Protein 1TMZ (pdb70)

InterPro domains:
  IPR000533 Tropomyosin [PF00261] (67-283)
  IPR000533 Tropomyosin [PR00194] (84-101)
  IPR000533 Tropomyosin [PR00194] (120-140)
  IPR000533 Tropomyosin [PR00194] (145-173)
  IPR000533 Tropomyosin [PR00194] (175-198)
  IPR000533 Tropomyosin [PR00194] (231-256)
  IPR000533 Tropomyosin [PS00326] (232-240)

Organism: Rattus norvegicus (NCBI:txid10116)

Secondary structure (DSSP, 8-state):
-TTHHHHHHHHHHHHHHHHHHHHHHHTTSS--/-TTHHHHHHHHHHHHHHHHHHHHHHTTTSS--

GO terms:
  GO:0051015 actin filament binding (F, IDA)
  GO:0015629 actin cytoskeleton (C, IDA)
  GO:0042802 identical protein binding (F, IDA)
  GO:0042803 protein homodimerization activity (F, IDA)
  GO:0046982 protein heterodimerization activity (F, IDA)
  GO:0003779 actin binding (F, IDA)
  GO:0043462 regulation of ATP-dependent activity (P, IDA)
  GO:0032991 protein-containing complex (C, IDA)
  GO:0051693 actin filament capping (P, IDA)
  GO:0060048 cardiac muscle contraction (P, IDA)
  GO:0003779 actin binding (F, TAS)
  GO:0006936 muscle contraction (P, TAS)
  GO:0051015 actin filament binding (F, IMP)
  GO:0003779 actin binding (F, IMP)
  GO:0032781 positive regulation of ATP-dependent activity (P, IMP)
  GO:0005515 protein binding (F, IPI)
  GO:0042802 identical protein binding (F, IPI)
  GO:0030049 muscle filament sliding (P, IDA)
  GO:0042060 wound healing (P, IGI)
  GO:0045785 positive regulation of cell adhesion (P, IGI)

Solvent-accessible surface area: 5161 Å² total; per-residue (Å²): 120,116,77,41,116,89,82,50,83,118,26,59,109,52,19,114,93,8,75,86,80,4,55,146,16,92,134,110,44,38,95,221,122,114,70,51,108,105,71,48,92,117,26,67,111,52,17,115,84,0,86,90,47,21,35,158,14,93,140,121,43,33,96,245

Foldseek 3Di:
DVVVVCVVVVVVVVVVVVVVVVVVCCCVVVND/DVVVVCVCVVVVVVVVVCCVVVVVVCVVVVND

Radius of gyration: 13.82 Å; Cα contacts (8 Å, |Δi|>4): 43; chains: 2; bounding box: 36×26×33 Å

Structure (mmCIF, N/CA/C/O backbone):
data_1TMZ
#
_entry.id   1TMZ
#
_cell.length_a   1.000
_cell.length_b   1.000
_cell.length_c   1.000
_cell.angle_alpha   90.00
_cell.angle_beta   90.00
_cell.angle_gamma   90.00
#
_symmetry.space_group_name_H-M   'P 1'
#
loop_
_atom_site.group_PDB
_atom_site.id
_atom_site.type_symbol
_atom_site.label_atom_id
_atom_site.label_alt_id
_atom_site.label_comp_id
_atom_site.label_asym_id
_atom_site.label_entity_id
_atom_site.label_seq_id
_atom_site.pdbx_PDB_ins_code
_atom_site.Cartn_x
_atom_site.Cartn_y
_atom_site.Cartn_z
_atom_site.occupancy
_atom_site.B_iso_or_equiv
_atom_site.auth_seq_id
_atom_site.auth_comp_id
_atom_site.auth_asym_id
_atom_site.auth_atom_id
_atom_site.pdbx_PDB_model_num
ATOM 1 N N . MET A 1 1 ? 8.125 -11.073 17.143 1.00 0.00 1 MET A N 1
ATOM 2 C CA . MET A 1 1 ? 8.895 -11.073 15.911 1.00 0.00 1 MET A CA 1
ATOM 3 C C . MET A 1 1 ? 8.310 -12.109 14.949 1.00 0.00 1 MET A C 1
ATOM 4 O O . MET A 1 1 ? 8.228 -11.818 13.747 1.00 0.00 1 MET A O 1
ATOM 18 N N . ASP A 1 2 ? 7.920 -13.278 15.488 1.00 0.00 2 ASP A N 1
ATOM 19 C CA . ASP A 1 2 ? 7.349 -14.345 14.683 1.00 0.00 2 ASP A CA 1
ATOM 20 C C . ASP A 1 2 ? 6.182 -13.790 13.863 1.00 0.00 2 ASP A C 1
ATOM 21 O O . ASP A 1 2 ? 5.994 -14.241 12.724 1.00 0.00 2 ASP A O 1
ATOM 30 N N . ALA A 1 3 ? 5.433 -12.838 14.449 1.00 0.00 3 ALA A N 1
ATOM 31 C CA . ALA A 1 3 ? 4.297 -12.230 13.778 1.00 0.00 3 ALA A CA 1
ATOM 32 C C . ALA A 1 3 ? 4.768 -11.000 13.000 1.00 0.00 3 ALA A C 1
ATOM 33 O O . ALA A 1 3 ? 4.007 -10.509 12.154 1.00 0.00 3 ALA A O 1
ATOM 40 N N . ILE A 1 4 ? 5.995 -10.533 13.297 1.00 0.00 4 ILE A N 1
ATOM 41 C CA . ILE A 1 4 ? 6.559 -9.372 12.630 1.00 0.00 4 ILE A CA 1
ATOM 42 C C . ILE A 1 4 ? 7.043 -9.775 11.236 1.00 0.00 4 ILE A C 1
ATOM 43 O O . ILE A 1 4 ? 6.747 -9.049 10.276 1.00 0.00 4 ILE A O 1
ATOM 59 N N . LYS A 1 5 ? 7.767 -10.906 11.154 1.00 0.00 5 LYS A N 1
ATOM 60 C CA . LYS A 1 5 ? 8.287 -11.397 9.889 1.00 0.00 5 LYS A CA 1
ATOM 61 C C . LYS A 1 5 ? 7.137 -11.534 8.889 1.00 0.00 5 LYS A C 1
ATOM 62 O O . LYS A 1 5 ? 7.362 -11.291 7.695 1.00 0.00 5 LYS A O 1
ATOM 81 N N . LYS A 1 6 ? 5.947 -11.915 9.388 1.00 0.00 6 LYS A N 1
ATOM 82 C CA . LYS A 1 6 ? 4.776 -12.082 8.544 1.00 0.00 6 LYS A CA 1
ATOM 83 C C . LYS A 1 6 ? 4.069 -10.734 8.388 1.00 0.00 6 LYS A C 1
ATOM 84 O O . LYS A 1 6 ? 3.468 -10.502 7.329 1.00 0.00 6 LYS A O 1
ATOM 103 N N . LYS A 1 7 ? 4.153 -9.885 9.428 1.00 0.00 7 LYS A N 1
ATOM 104 C CA . LYS A 1 7 ? 3.525 -8.575 9.406 1.00 0.00 7 LYS A CA 1
ATOM 105 C C . LYS A 1 7 ? 3.957 -7.829 8.142 1.00 0.00 7 LYS A C 1
ATOM 106 O O . LYS A 1 7 ? 3.080 -7.320 7.429 1.00 0.00 7 LYS A O 1
ATOM 125 N N . MET A 1 8 ? 5.278 -7.779 7.894 1.00 0.00 8 MET A N 1
ATOM 126 C CA . MET A 1 8 ? 5.818 -7.102 6.727 1.00 0.00 8 MET A CA 1
ATOM 127 C C . MET A 1 8 ? 5.415 -7.868 5.466 1.00 0.00 8 MET A C 1
ATOM 128 O O . MET A 1 8 ? 5.325 -7.243 4.399 1.00 0.00 8 MET A O 1
ATOM 142 N N . GLN A 1 9 ? 5.186 -9.186 5.609 1.00 0.00 9 GLN A N 1
ATOM 143 C CA . GLN A 1 9 ? 4.797 -10.026 4.489 1.00 0.00 9 GLN A CA 1
ATOM 144 C C . GLN A 1 9 ? 3.338 -9.743 4.127 1.00 0.00 9 GLN A C 1
ATOM 145 O O . GLN A 1 9 ? 2.965 -9.966 2.966 1.00 0.00 9 GLN A O 1
ATOM 159 N N . MET A 1 10 ? 2.555 -9.265 5.111 1.00 0.00 10 MET A N 1
ATOM 160 C CA . MET A 1 10 ? 1.152 -8.956 4.896 1.00 0.00 10 MET A CA 1
ATOM 161 C C . MET A 1 10 ? 1.025 -7.531 4.353 1.00 0.00 10 MET A C 1
ATOM 162 O O . MET A 1 10 ? 0.156 -7.300 3.500 1.00 0.00 10 MET A O 1
ATOM 176 N N . LEU A 1 11 ? 1.880 -6.619 4.850 1.00 0.00 11 LEU A N 1
ATOM 177 C CA . LEU A 1 11 ? 1.864 -5.232 4.418 1.00 0.00 11 LEU A CA 1
ATOM 178 C C . LEU A 1 11 ? 2.536 -5.121 3.048 1.00 0.00 11 LEU A C 1
ATOM 179 O O . LEU A 1 11 ? 2.184 -4.205 2.291 1.00 0.00 11 LEU A O 1
ATOM 195 N N . LYS A 1 12 ? 3.474 -6.041 2.762 1.00 0.00 12 LYS A N 1
ATOM 196 C CA . LYS A 1 12 ? 4.187 -6.046 1.496 1.00 0.00 12 LYS A CA 1
ATOM 197 C C . LYS A 1 12 ? 3.292 -6.653 0.414 1.00 0.00 12 LYS A C 1
ATOM 198 O O . LYS A 1 12 ? 3.411 -6.241 -0.750 1.00 0.00 12 LYS A O 1
ATOM 217 N N . LEU A 1 13 ? 2.427 -7.603 0.811 1.00 0.00 13 LEU A N 1
ATOM 218 C CA . LEU A 1 13 ? 1.522 -8.258 -0.119 1.00 0.00 13 LEU A CA 1
ATOM 219 C C . LEU A 1 13 ? 0.387 -7.299 -0.480 1.00 0.00 13 LEU A C 1
ATOM 220 O O . LEU A 1 13 ? -0.017 -7.278 -1.652 1.00 0.00 13 LEU A O 1
ATOM 236 N N . ASP A 1 14 ? -0.097 -6.536 0.516 1.00 0.00 14 ASP A N 1
ATOM 237 C CA . ASP A 1 14 ? -1.175 -5.584 0.304 1.00 0.00 14 ASP A CA 1
ATOM 238 C C . ASP A 1 14 ? -0.657 -4.412 -0.531 1.00 0.00 14 ASP A C 1
ATOM 239 O O . ASP A 1 14 ? -1.446 -3.839 -1.297 1.00 0.00 14 ASP A O 1
ATOM 248 N N . ASN A 1 15 ? 0.638 -4.083 -0.371 1.00 0.00 15 ASN A N 1
ATOM 249 C CA . ASN A 1 15 ? 1.252 -2.990 -1.105 1.00 0.00 15 ASN A CA 1
ATOM 250 C C . ASN A 1 15 ? 1.207 -3.299 -2.603 1.00 0.00 15 ASN A C 1
ATOM 251 O O . ASN A 1 15 ? 0.778 -2.426 -3.372 1.00 0.00 15 ASN A O 1
ATOM 262 N N . TYR A 1 16 ? 1.644 -4.513 -2.981 1.00 0.00 16 TYR A N 1
ATOM 263 C CA . TYR A 1 16 ? 1.632 -4.867 -4.390 1.00 0.00 16 TYR A CA 1
ATOM 264 C C . TYR A 1 16 ? 0.187 -4.887 -4.894 1.00 0.00 16 TYR A C 1
ATOM 265 O O . TYR A 1 16 ? -0.030 -4.508 -6.054 1.00 0.00 16 TYR A O 1
ATOM 283 N N . HIS A 1 17 ? -0.752 -5.326 -4.037 1.00 0.00 17 HIS A N 1
ATOM 284 C CA . HIS A 1 17 ? -2.155 -5.400 -4.405 1.00 0.00 17 HIS A CA 1
ATOM 285 C C . HIS A 1 17 ? -2.721 -3.983 -4.528 1.00 0.00 17 HIS A C 1
ATOM 286 O O . HIS A 1 17 ? -3.591 -3.769 -5.385 1.00 0.00 17 HIS A O 1
ATOM 300 N N . LEU A 1 18 ? -2.225 -3.061 -3.685 1.00 0.00 18 LEU A N 1
ATOM 301 C CA . LEU A 1 18 ? -2.678 -1.681 -3.700 1.00 0.00 18 LEU A CA 1
ATOM 302 C C . LEU A 1 18 ? -2.051 -0.956 -4.893 1.00 0.00 18 LEU A C 1
ATOM 303 O O . LEU A 1 18 ? -2.784 -0.263 -5.614 1.00 0.00 18 LEU A O 1
ATOM 319 N N . GLU A 1 19 ? -0.729 -1.126 -5.074 1.00 0.00 19 GLU A N 1
ATOM 320 C CA . GLU A 1 19 ? -0.015 -0.493 -6.169 1.00 0.00 19 GLU A CA 1
ATOM 321 C C . GLU A 1 19 ? -0.551 -1.026 -7.499 1.00 0.00 19 GLU A C 1
ATOM 322 O O . GLU A 1 19 ? -0.612 -0.250 -8.464 1.00 0.00 19 GLU A O 1
ATOM 334 N N . ASN A 1 20 ? -0.924 -2.318 -7.524 1.00 0.00 20 ASN A N 1
ATOM 335 C CA . ASN A 1 20 ? -1.450 -2.946 -8.724 1.00 0.00 20 ASN A CA 1
ATOM 336 C C . ASN A 1 20 ? -2.808 -2.329 -9.063 1.00 0.00 20 ASN A C 1
ATOM 337 O O . ASN A 1 20 ? -3.164 -2.302 -10.250 1.00 0.00 20 ASN A O 1
ATOM 348 N N . GLU A 1 21 ? -3.528 -1.853 -8.031 1.00 0.00 21 GLU A N 1
ATOM 349 C CA . GLU A 1 21 ? -4.833 -1.243 -8.219 1.00 0.00 21 GLU A CA 1
ATOM 350 C C . GLU A 1 21 ? -4.657 0.247 -8.517 1.00 0.00 21 GLU A C 1
ATOM 351 O O . GLU A 1 21 ? -5.435 0.784 -9.319 1.00 0.00 21 GLU A O 1
ATOM 363 N N . VAL A 1 22 ? -3.655 0.875 -7.877 1.00 0.00 22 VAL A N 1
ATOM 364 C CA . VAL A 1 22 ? -3.382 2.289 -8.072 1.00 0.00 22 VAL A CA 1
ATOM 365 C C . VAL A 1 22 ? -2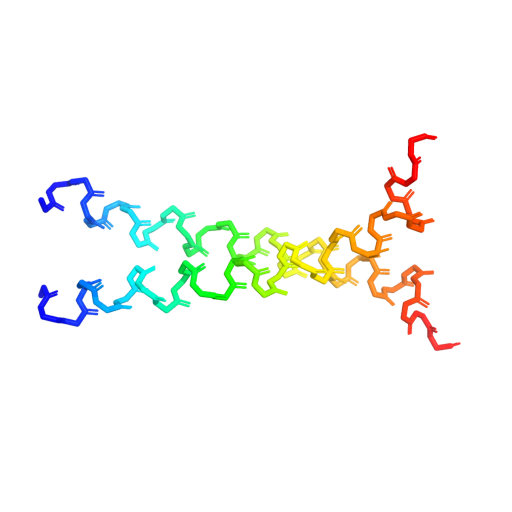.676 2.486 -9.415 1.00 0.00 22 VAL A C 1
ATOM 366 O O . VAL A 1 22 ? -2.819 3.568 -10.003 1.00 0.00 22 VAL A O 1
ATOM 379 N N . ALA A 1 23 ? -1.940 1.455 -9.866 1.00 0.00 23 ALA A N 1
ATOM 380 C CA . ALA A 1 23 ? -1.221 1.516 -11.127 1.00 0.00 23 ALA A CA 1
ATOM 381 C C . ALA A 1 23 ? -2.224 1.591 -12.279 1.00 0.00 23 ALA A C 1
ATOM 382 O O . ALA A 1 23 ? -1.902 2.210 -13.303 1.00 0.00 23 ALA A O 1
ATOM 389 N N . ARG A 1 24 ? -3.402 0.969 -12.093 1.00 0.00 24 ARG A N 1
ATOM 390 C CA . ARG A 1 24 ? -4.441 0.966 -13.110 1.00 0.00 24 ARG A CA 1
ATOM 391 C C . ARG A 1 24 ? -5.241 2.266 -13.019 1.00 0.00 24 ARG A C 1
ATOM 392 O O . ARG A 1 24 ? -5.545 2.846 -14.072 1.00 0.00 24 ARG A O 1
ATOM 413 N N . LEU A 1 25 ? -5.561 2.692 -11.784 1.00 0.00 25 LEU A N 1
ATOM 414 C CA . LEU A 1 25 ? -6.318 3.912 -11.562 1.00 0.00 25 LEU A CA 1
ATOM 415 C C . LEU A 1 25 ? -5.466 5.117 -11.968 1.00 0.00 25 LEU A C 1
ATOM 416 O O . LEU A 1 25 ? -6.007 6.035 -12.601 1.00 0.00 25 LEU A O 1
ATOM 432 N N . LYS A 1 26 ? -4.172 5.090 -11.602 1.00 0.00 26 LYS A N 1
ATOM 433 C CA . LYS A 1 26 ? -3.258 6.172 -11.926 1.00 0.00 26 LYS A CA 1
ATOM 434 C C . LYS A 1 26 ? -3.161 6.314 -13.446 1.00 0.00 26 LYS A C 1
ATOM 435 O O . LYS A 1 26 ? -2.952 7.440 -13.921 1.00 0.00 26 LYS A O 1
ATOM 454 N N . LYS A 1 27 ? -3.311 5.189 -14.166 1.00 0.00 27 LYS A N 1
ATOM 455 C CA . LYS A 1 27 ? -3.240 5.188 -15.618 1.00 0.00 27 LYS A CA 1
ATOM 456 C C . LYS A 1 27 ? -4.469 5.902 -16.184 1.00 0.00 27 LYS A C 1
ATOM 457 O O . LYS A 1 27 ? -4.491 6.167 -17.395 1.00 0.00 27 LYS A O 1
ATOM 476 N N . LEU A 1 28 ? -5.451 6.195 -15.313 1.00 0.00 28 LEU A N 1
ATOM 477 C CA . LEU A 1 28 ? -6.669 6.872 -15.724 1.00 0.00 28 LEU A CA 1
ATOM 478 C C . LEU A 1 28 ? -6.692 8.280 -15.126 1.00 0.00 28 LEU A C 1
ATOM 479 O O . LEU A 1 28 ? -7.226 9.189 -15.778 1.00 0.00 28 LEU A O 1
ATOM 495 N N . VAL A 1 29 ? -6.121 8.430 -13.917 1.00 0.00 29 VAL A N 1
ATOM 496 C CA . VAL A 1 29 ? -6.077 9.715 -13.241 1.00 0.00 29 VAL A CA 1
ATOM 497 C C . VAL A 1 29 ? -4.652 10.269 -13.300 1.00 0.00 29 VAL A C 1
ATOM 498 O O . VAL A 1 29 ? -4.457 11.331 -13.910 1.00 0.00 29 VAL A O 1
ATOM 511 N N . GLY A 1 30 ? -3.701 9.551 -12.677 1.00 0.00 30 GLY A N 1
ATOM 512 C CA . GLY A 1 30 ? -2.309 9.968 -12.660 1.00 0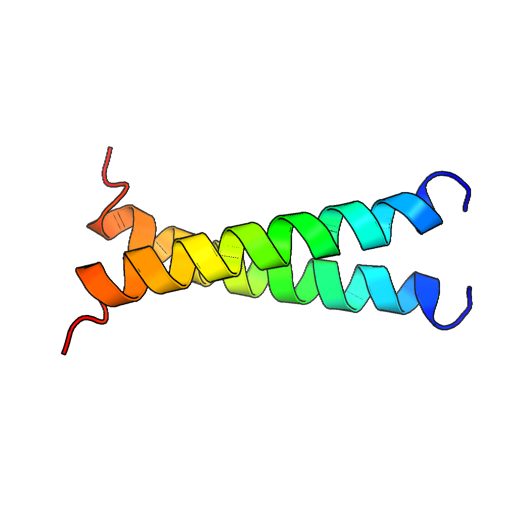.00 30 GLY A CA 1
ATOM 513 C C . GLY A 1 30 ? -1.750 9.924 -14.083 1.00 0.00 30 GLY A C 1
ATOM 514 O O . GLY A 1 30 ? -0.528 10.064 -14.242 1.00 0.00 30 GLY A O 1
ATOM 518 N N . GLU A 1 31 ? -2.639 9.732 -15.074 1.00 0.00 31 GLU A N 1
ATOM 519 C CA . GLU A 1 31 ? -2.237 9.671 -16.469 1.00 0.00 31 GLU A CA 1
ATOM 520 C C . GLU A 1 31 ? -1.209 10.769 -16.747 1.00 0.00 31 GLU A C 1
ATOM 521 O O . GLU A 1 31 ? -1.546 11.950 -16.578 1.00 0.00 31 GLU A O 1
ATOM 533 N N . ARG A 1 32 ? 0.005 10.365 -17.163 1.00 0.00 32 ARG A N 1
ATOM 534 C CA . ARG A 1 32 ? 1.070 11.309 -17.461 1.00 0.00 32 ARG A CA 1
ATOM 535 C C . ARG A 1 32 ? 0.499 12.476 -18.269 1.00 0.00 32 ARG A C 1
ATOM 536 O O . ARG A 1 32 ? 0.027 12.288 -19.388 1.00 0.00 32 ARG A O 1
ATOM 557 N N . MET B 1 1 ? 16.413 -6.766 12.654 1.00 0.00 1 MET B N 1
ATOM 558 C CA . MET B 1 1 ? 15.159 -6.558 13.359 1.00 0.00 1 MET B CA 1
ATOM 559 C C . MET B 1 1 ? 14.935 -5.059 13.561 1.00 0.00 1 MET B C 1
ATOM 560 O O . MET B 1 1 ? 13.792 -4.606 13.401 1.00 0.00 1 MET B O 1
ATOM 574 N N . ASP B 1 2 ? 16.012 -4.329 13.903 1.00 0.00 2 ASP B N 1
ATOM 575 C CA . ASP B 1 2 ? 15.933 -2.895 14.124 1.00 0.00 2 ASP B CA 1
ATOM 576 C C . ASP B 1 2 ? 15.274 -2.233 12.912 1.00 0.00 2 ASP B C 1
ATOM 577 O O . ASP B 1 2 ? 14.541 -1.251 13.102 1.00 0.00 2 ASP B O 1
ATOM 586 N N . ALA B 1 3 ? 15.544 -2.772 11.710 1.00 0.00 3 ALA B N 1
ATOM 587 C CA . ALA B 1 3 ? 14.982 -2.237 10.481 1.00 0.00 3 ALA B CA 1
ATOM 588 C C . ALA B 1 3 ? 13.651 -2.933 10.189 1.00 0.00 3 ALA B C 1
ATOM 589 O O . ALA B 1 3 ? 12.888 -2.421 9.357 1.00 0.00 3 ALA B O 1
ATOM 596 N N . ILE B 1 4 ? 13.403 -4.068 10.868 1.00 0.00 4 ILE B N 1
ATOM 597 C CA . ILE B 1 4 ? 12.176 -4.823 10.682 1.00 0.00 4 ILE B CA 1
ATOM 598 C C . ILE B 1 4 ? 11.030 -4.113 11.405 1.00 0.00 4 ILE B C 1
ATOM 599 O O . ILE B 1 4 ? 9.954 -3.970 10.806 1.00 0.00 4 ILE B O 1
ATOM 615 N N . LYS B 1 5 ? 11.279 -3.688 12.657 1.00 0.00 5 LYS B N 1
ATOM 616 C CA . LYS B 1 5 ? 10.275 -3.001 13.450 1.00 0.00 5 LYS B CA 1
ATOM 617 C C . LYS B 1 5 ? 9.762 -1.786 12.674 1.00 0.00 5 LYS B C 1
ATOM 618 O O . LYS B 1 5 ? 8.570 -1.468 12.798 1.00 0.00 5 LYS B O 1
ATOM 637 N N . LYS B 1 6 ? 10.656 -1.142 11.903 1.00 0.00 6 LYS B N 1
ATOM 638 C CA . LYS B 1 6 ? 10.296 0.025 11.117 1.00 0.00 6 LYS B CA 1
ATOM 639 C C . LYS B 1 6 ? 9.788 -0.425 9.746 1.00 0.00 6 LYS B C 1
ATOM 640 O O . LYS B 1 6 ? 8.973 0.297 9.153 1.00 0.00 6 LYS B O 1
ATOM 659 N N . LYS B 1 7 ? 10.271 -1.590 9.278 1.00 0.00 7 LYS B N 1
ATOM 660 C CA . LYS B 1 7 ? 9.868 -2.129 7.990 1.00 0.00 7 LYS B CA 1
ATOM 661 C C . LYS B 1 7 ? 8.344 -2.250 7.946 1.00 0.00 7 LYS B C 1
ATOM 662 O O . LYS B 1 7 ? 7.741 -1.771 6.974 1.00 0.00 7 LYS B O 1
ATOM 681 N N . MET B 1 8 ? 7.760 -2.877 8.983 1.00 0.00 8 MET B N 1
ATOM 682 C CA . MET B 1 8 ? 6.320 -3.058 9.062 1.00 0.00 8 MET B CA 1
ATOM 683 C C . MET B 1 8 ? 5.645 -1.692 9.193 1.00 0.00 8 MET B C 1
ATOM 684 O O . MET B 1 8 ? 4.474 -1.572 8.805 1.00 0.00 8 MET B O 1
ATOM 698 N N . GLN B 1 9 ? 6.384 -0.704 9.730 1.00 0.00 9 GLN B N 1
ATOM 699 C CA . GLN B 1 9 ? 5.860 0.639 9.910 1.00 0.00 9 GLN B CA 1
ATOM 700 C C . GLN B 1 9 ? 5.943 1.396 8.583 1.00 0.00 9 GLN B C 1
ATOM 701 O O . GLN B 1 9 ? 5.206 2.380 8.419 1.00 0.00 9 GLN B O 1
ATOM 715 N N . MET B 1 10 ? 6.822 0.930 7.678 1.00 0.00 10 MET B N 1
ATOM 716 C CA . MET B 1 10 ? 6.996 1.559 6.380 1.00 0.00 10 MET B CA 1
ATOM 717 C C . MET B 1 10 ? 5.875 1.104 5.443 1.00 0.00 10 MET B C 1
ATOM 718 O O . MET B 1 10 ? 5.340 1.948 4.710 1.00 0.00 10 MET B O 1
ATOM 732 N N . LEU B 1 11 ? 5.549 -0.200 5.484 1.00 0.00 11 LEU B N 1
ATOM 733 C CA . LEU B 1 11 ? 4.503 -0.759 4.644 1.00 0.00 11 LEU B CA 1
ATOM 734 C C . LEU B 1 11 ? 3.137 -0.405 5.236 1.00 0.00 11 LEU B C 1
ATOM 735 O O . LEU B 1 11 ? 2.160 -0.354 4.475 1.00 0.00 11 LEU B O 1
ATOM 751 N N . LYS B 1 12 ? 3.097 -0.172 6.561 1.00 0.00 12 LYS B N 1
ATOM 752 C CA . LYS B 1 12 ? 1.862 0.172 7.245 1.00 0.00 12 LYS B CA 1
ATOM 753 C C . LYS B 1 12 ? 1.509 1.631 6.947 1.00 0.00 12 LYS B C 1
ATOM 754 O O . LYS B 1 12 ? 0.312 1.944 6.870 1.00 0.00 12 LYS B O 1
ATOM 773 N N . LEU B 1 13 ? 2.540 2.480 6.787 1.00 0.00 13 LEU B N 1
ATOM 774 C CA . LEU B 1 13 ? 2.340 3.890 6.500 1.00 0.00 13 LEU B CA 1
ATOM 775 C C . LEU B 1 13 ? 1.929 4.055 5.035 1.00 0.00 13 LEU B C 1
ATOM 776 O O . LEU B 1 13 ? 0.979 4.806 4.770 1.00 0.00 13 LEU B O 1
ATOM 792 N N . ASP B 1 14 ? 2.640 3.361 4.129 1.00 0.00 14 ASP B N 1
ATOM 793 C CA . ASP B 1 14 ? 2.351 3.431 2.706 1.00 0.00 14 ASP B CA 1
ATOM 794 C C . ASP B 1 14 ? 0.928 2.929 2.454 1.00 0.00 14 ASP B C 1
ATOM 795 O O . ASP B 1 14 ? 0.271 3.453 1.543 1.00 0.00 14 ASP B O 1
ATOM 804 N N . ASN B 1 15 ? 0.488 1.941 3.253 1.00 0.00 15 ASN B N 1
ATOM 805 C CA . ASN B 1 15 ? -0.845 1.377 3.118 1.00 0.00 15 ASN B CA 1
ATOM 806 C C . ASN B 1 15 ? -1.885 2.479 3.330 1.00 0.00 15 ASN B C 1
ATOM 807 O O . ASN B 1 15 ? -2.792 2.603 2.494 1.00 0.00 15 ASN B O 1
ATOM 818 N N . TYR B 1 16 ? -1.735 3.245 4.425 1.00 0.00 16 TYR B N 1
ATOM 819 C CA . TYR B 1 16 ? -2.693 4.306 4.686 1.00 0.00 16 TYR B CA 1
ATOM 820 C C . TYR B 1 16 ? -2.671 5.304 3.526 1.00 0.00 16 TYR B C 1
ATOM 821 O O . TYR B 1 16 ? -3.751 5.780 3.148 1.00 0.00 16 TYR B O 1
ATOM 839 N N . HIS B 1 17 ? -1.469 5.602 3.000 1.00 0.00 17 HIS B N 1
ATOM 840 C CA . HIS B 1 17 ? -1.322 6.542 1.902 1.00 0.00 17 HIS B CA 1
ATOM 841 C C . HIS B 1 17 ? -1.967 5.957 0.645 1.00 0.00 17 HIS B C 1
ATOM 842 O O . HIS B 1 17 ? -2.619 6.714 -0.090 1.00 0.00 17 HIS B O 1
ATOM 856 N N . LEU B 1 18 ? -1.778 4.643 0.426 1.00 0.00 18 LEU B N 1
ATOM 857 C CA . LEU B 1 18 ? -2.338 3.967 -0.732 1.00 0.00 18 LEU B CA 1
ATOM 858 C C . LEU B 1 18 ? -3.863 3.952 -0.620 1.00 0.00 18 LEU B C 1
ATOM 859 O O . LEU B 1 18 ? -4.532 4.105 -1.652 1.00 0.00 18 LEU B O 1
ATOM 875 N N . GLU B 1 19 ? -4.375 3.771 0.611 1.00 0.00 19 GLU B N 1
ATOM 876 C CA . GLU B 1 19 ? -5.808 3.737 0.852 1.00 0.00 19 GLU B CA 1
ATOM 877 C C . GLU B 1 19 ? -6.399 5.122 0.580 1.00 0.00 19 GLU B C 1
ATOM 878 O O . GLU B 1 19 ? -7.388 5.205 -0.163 1.00 0.00 19 GLU B O 1
ATOM 890 N N . ASN B 1 20 ? -5.793 6.164 1.176 1.00 0.00 20 ASN B N 1
ATOM 891 C CA . ASN B 1 20 ? -6.256 7.529 0.999 1.00 0.00 20 ASN B CA 1
ATOM 892 C C . ASN B 1 20 ? -6.126 7.920 -0.475 1.00 0.00 20 ASN B C 1
ATOM 893 O O . ASN B 1 20 ? -6.960 8.703 -0.953 1.00 0.00 20 ASN B O 1
ATOM 904 N N . GLU B 1 21 ? -5.099 7.378 -1.153 1.00 0.00 21 GLU B N 1
ATOM 905 C CA . GLU B 1 21 ? -4.864 7.668 -2.557 1.00 0.00 21 GLU B CA 1
ATOM 906 C C . GLU B 1 21 ? -5.838 6.853 -3.412 1.00 0.00 21 GLU B C 1
ATOM 907 O O . GLU B 1 21 ? -6.207 7.325 -4.497 1.00 0.00 21 GLU B O 1
ATOM 919 N N . VAL B 1 22 ? -6.227 5.666 -2.914 1.00 0.00 22 VAL B N 1
ATOM 920 C CA . VAL B 1 22 ? -7.148 4.797 -3.627 1.00 0.00 22 VAL B CA 1
ATOM 921 C C . VAL B 1 22 ? -8.574 5.323 -3.457 1.00 0.00 22 VAL B C 1
ATOM 922 O O . VAL B 1 22 ? -9.356 5.227 -4.414 1.00 0.00 22 VAL B O 1
ATOM 935 N N . ALA B 1 23 ? -8.879 5.861 -2.262 1.00 0.00 23 ALA B N 1
ATOM 936 C CA . ALA B 1 23 ? -10.199 6.396 -1.973 1.00 0.00 23 ALA B CA 1
ATOM 937 C C . ALA B 1 23 ? -10.423 7.662 -2.802 1.00 0.00 23 ALA B C 1
ATOM 938 O O . ALA B 1 23 ? -11.588 8.030 -3.014 1.00 0.00 23 ALA B O 1
ATOM 945 N N . ARG B 1 24 ? -9.322 8.294 -3.248 1.00 0.00 24 ARG B N 1
ATOM 946 C CA . ARG B 1 24 ? -9.399 9.506 -4.045 1.00 0.00 24 ARG B CA 1
ATOM 947 C C . ARG B 1 24 ? -9.442 9.133 -5.529 1.00 0.00 24 ARG B C 1
ATOM 948 O O . ARG B 1 24 ? -10.067 9.872 -6.304 1.00 0.00 24 ARG B O 1
ATOM 969 N N . LEU B 1 25 ? -8.788 8.014 -5.888 1.00 0.00 25 LEU B N 1
ATOM 970 C CA . LEU B 1 25 ? -8.753 7.551 -7.265 1.00 0.00 25 LEU B CA 1
ATOM 971 C C . LEU B 1 25 ? -10.066 6.838 -7.592 1.00 0.00 25 LEU B C 1
ATOM 972 O O . LEU B 1 25 ? -10.580 7.028 -8.705 1.00 0.00 25 LEU B O 1
ATOM 988 N N . LYS B 1 26 ? -10.575 6.043 -6.634 1.00 0.00 26 LYS B N 1
ATOM 989 C CA . LYS B 1 26 ? -11.816 5.310 -6.820 1.00 0.00 26 LYS B CA 1
ATOM 990 C C . LYS B 1 26 ? -12.978 6.299 -6.920 1.00 0.00 26 LYS B C 1
ATOM 991 O O . LYS B 1 26 ? -13.995 5.954 -7.539 1.00 0.00 26 LYS B O 1
ATOM 1010 N N . LYS B 1 27 ? -12.808 7.491 -6.320 1.00 0.00 27 LYS B N 1
ATOM 1011 C CA . LYS B 1 27 ? -13.836 8.518 -6.342 1.00 0.00 27 LYS B CA 1
ATOM 1012 C C . LYS B 1 27 ? -13.761 9.280 -7.667 1.00 0.00 27 LYS B C 1
ATOM 1013 O O . LYS B 1 27 ? -14.706 10.022 -7.974 1.00 0.00 27 LYS B O 1
ATOM 1032 N N . LEU B 1 28 ? -12.660 9.084 -8.413 1.00 0.00 28 LEU B N 1
ATOM 1033 C CA . LEU B 1 28 ? -12.468 9.748 -9.692 1.00 0.00 28 LEU B CA 1
ATOM 1034 C C . LEU B 1 28 ? -12.767 8.762 -10.823 1.00 0.00 28 LEU B C 1
ATOM 1035 O O . LEU B 1 28 ? -13.308 9.193 -11.852 1.00 0.00 28 LEU B O 1
ATOM 1051 N N . VAL B 1 29 ? -12.416 7.481 -10.614 1.00 0.00 29 VAL B N 1
ATOM 1052 C CA . VAL B 1 29 ? -12.645 6.447 -11.609 1.00 0.00 29 VAL B CA 1
ATOM 1053 C C . VAL B 1 29 ? -13.801 5.555 -11.154 1.00 0.00 29 VAL B C 1
ATOM 1054 O O . VAL B 1 29 ? -14.832 5.527 -11.842 1.00 0.00 29 VAL B O 1
ATOM 1067 N N . GLY B 1 30 ? -13.611 4.854 -10.022 1.00 0.00 30 GLY B N 1
ATOM 1068 C CA . GLY B 1 30 ? -14.630 3.970 -9.483 1.00 0.00 30 GLY B CA 1
ATOM 1069 C C . GLY B 1 30 ? -15.886 4.783 -9.160 1.00 0.00 30 GLY B C 1
ATOM 1070 O O . GLY B 1 30 ? -16.875 4.187 -8.710 1.00 0.00 30 GLY B O 1
ATOM 1074 N N . GLU B 1 31 ? -15.822 6.107 -9.393 1.00 0.00 31 GLU B N 1
ATOM 1075 C CA . GLU B 1 31 ? -16.946 6.990 -9.129 1.00 0.00 31 GLU B CA 1
ATOM 1076 C C . GLU B 1 31 ? -18.237 6.320 -9.602 1.00 0.00 31 GLU B C 1
ATOM 1077 O O . GLU B 1 31 ? -18.217 5.685 -10.667 1.00 0.00 31 GLU B O 1
ATOM 1089 N N . ARG B 1 32 ? -19.317 6.470 -8.815 1.00 0.00 32 ARG B N 1
ATOM 1090 C CA . ARG B 1 32 ? -20.604 5.884 -9.151 1.00 0.00 32 ARG B CA 1
ATOM 1091 C C . ARG B 1 32 ? -21.009 6.328 -10.559 1.00 0.00 32 ARG B C 1
ATOM 1092 O O . ARG B 1 32 ? -21.637 7.372 -10.725 1.00 0.00 32 ARG B O 1
ATOM 1113 N N . MET A 1 1 ? 8.686 -10.871 17.051 1.00 0.00 1 MET A N 2
ATOM 1114 C CA . MET A 1 1 ? 9.230 -10.811 15.705 1.00 0.00 1 MET A CA 2
ATOM 1115 C C . MET A 1 1 ? 8.552 -11.875 14.838 1.00 0.00 1 MET A C 2
ATOM 1116 O O . MET A 1 1 ? 8.271 -11.588 13.665 1.00 0.00 1 MET A O 2
ATOM 1130 N N . ASP A 1 2 ? 8.306 -13.061 15.423 1.00 0.00 2 ASP A N 2
ATOM 1131 C CA . ASP A 1 2 ? 7.668 -14.153 14.709 1.00 0.00 2 ASP A CA 2
ATOM 1132 C C . ASP A 1 2 ? 6.410 -13.634 14.010 1.00 0.00 2 ASP A C 2
ATOM 1133 O O . ASP A 1 2 ? 6.107 -14.113 12.908 1.00 0.00 2 ASP A O 2
ATOM 1142 N N . ALA A 1 3 ? 5.713 -12.682 14.655 1.00 0.00 3 ALA A N 2
ATOM 1143 C CA . ALA A 1 3 ? 4.499 -12.105 14.100 1.00 0.00 3 ALA A CA 2
ATOM 1144 C C . ALA A 1 3 ? 4.860 -10.867 13.277 1.00 0.00 3 ALA A C 2
ATOM 1145 O O . ALA A 1 3 ? 4.012 -10.413 12.493 1.00 0.00 3 ALA A O 2
ATOM 1152 N N . ILE A 1 4 ? 6.088 -10.354 13.465 1.00 0.00 4 ILE A N 2
ATOM 1153 C CA . ILE A 1 4 ? 6.552 -9.180 12.746 1.00 0.00 4 ILE A CA 2
ATOM 1154 C C . ILE A 1 4 ? 6.975 -9.588 11.334 1.00 0.00 4 ILE A C 2
ATOM 1155 O O . ILE A 1 4 ? 6.606 -8.886 10.381 1.00 0.00 4 ILE A O 2
ATOM 1171 N N . LYS A 1 5 ? 7.730 -10.696 11.227 1.00 0.00 5 LYS A N 2
ATOM 1172 C CA . LYS A 1 5 ? 8.197 -11.190 9.943 1.00 0.00 5 LYS A CA 2
ATOM 1173 C C . LYS A 1 5 ? 7.005 -11.350 8.998 1.00 0.00 5 LYS A C 2
ATOM 1174 O O . LYS A 1 5 ? 7.166 -11.096 7.795 1.00 0.00 5 LYS A O 2
ATOM 1193 N N . LYS A 1 6 ? 5.849 -11.761 9.550 1.00 0.00 6 LYS A N 2
ATOM 1194 C CA . LYS A 1 6 ? 4.643 -11.952 8.763 1.00 0.00 6 LYS A CA 2
ATOM 1195 C C . LYS A 1 6 ? 3.889 -10.625 8.662 1.00 0.00 6 LYS A C 2
ATOM 1196 O O . LYS A 1 6 ? 3.243 -10.391 7.630 1.00 0.00 6 LYS A O 2
ATOM 1215 N N . LYS A 1 7 ? 3.985 -9.796 9.717 1.00 0.00 7 LYS A N 2
ATOM 1216 C CA . LYS A 1 7 ? 3.316 -8.507 9.747 1.00 0.00 7 LYS A CA 2
ATOM 1217 C C . LYS A 1 7 ? 3.651 -7.733 8.469 1.00 0.00 7 LYS A C 2
ATOM 1218 O O . LYS A 1 7 ? 2.732 -7.153 7.874 1.00 0.00 7 LYS A O 2
ATOM 1237 N N . MET A 1 8 ? 4.939 -7.742 8.081 1.00 0.00 8 MET A N 2
ATOM 1238 C CA . MET A 1 8 ? 5.387 -7.047 6.887 1.00 0.00 8 MET A CA 2
ATOM 1239 C C . MET A 1 8 ? 4.962 -7.840 5.650 1.00 0.00 8 MET A C 2
ATOM 1240 O O . MET A 1 8 ? 4.874 -7.243 4.567 1.00 0.00 8 MET A O 2
ATOM 1254 N N . GLN A 1 9 ? 4.712 -9.150 5.832 1.00 0.00 9 GLN A N 2
ATOM 1255 C CA . GLN A 1 9 ? 4.302 -10.014 4.738 1.00 0.00 9 GLN A CA 2
ATOM 1256 C C . GLN A 1 9 ? 2.852 -9.701 4.363 1.00 0.00 9 GLN A C 2
ATOM 1257 O O . GLN A 1 9 ? 2.499 -9.864 3.186 1.00 0.00 9 GLN A O 2
ATOM 1271 N N . MET A 1 10 ? 2.054 -9.267 5.355 1.00 0.00 10 MET A N 2
ATOM 1272 C CA . MET A 1 10 ? 0.657 -8.936 5.131 1.00 0.00 10 MET A CA 2
ATOM 1273 C C . MET A 1 10 ? 0.562 -7.549 4.494 1.00 0.00 10 MET A C 2
ATOM 1274 O O . MET A 1 10 ? -0.309 -7.353 3.635 1.00 0.00 10 MET A O 2
ATOM 1288 N N . LEU A 1 11 ? 1.445 -6.628 4.921 1.00 0.00 11 LEU A N 2
ATOM 1289 C CA . LEU A 1 11 ? 1.460 -5.273 4.396 1.00 0.00 11 LEU A CA 2
ATOM 1290 C C . LEU A 1 11 ? 2.139 -5.270 3.024 1.00 0.00 11 LEU A C 2
ATOM 1291 O O . LEU A 1 11 ? 1.828 -4.383 2.215 1.00 0.00 11 LEU A O 2
ATOM 1307 N N . LYS A 1 12 ? 3.035 -6.246 2.793 1.00 0.00 12 LYS A N 2
ATOM 1308 C CA . LYS A 1 12 ? 3.748 -6.353 1.533 1.00 0.00 12 LYS A CA 2
ATOM 1309 C C . LYS A 1 12 ? 2.800 -6.893 0.459 1.00 0.00 12 LYS A C 2
ATOM 1310 O O . LYS A 1 12 ? 2.919 -6.472 -0.700 1.00 0.00 12 LYS A O 2
ATOM 1329 N N . LEU A 1 13 ? 1.893 -7.801 0.860 1.00 0.00 13 LEU A N 2
ATOM 1330 C CA . LEU A 1 13 ? 0.934 -8.391 -0.060 1.00 0.00 13 LEU A CA 2
ATOM 1331 C C . LEU A 1 13 ? -0.124 -7.348 -0.425 1.00 0.00 13 LEU A C 2
ATOM 1332 O O . LEU A 1 13 ? -0.514 -7.290 -1.600 1.00 0.00 13 LEU A O 2
ATOM 1348 N N . ASP A 1 14 ? -0.562 -6.560 0.573 1.00 0.00 14 ASP A N 2
ATOM 1349 C CA . ASP A 1 14 ? -1.565 -5.531 0.359 1.00 0.00 14 ASP A CA 2
ATOM 1350 C C . ASP A 1 14 ? -0.961 -4.402 -0.478 1.00 0.00 14 ASP A C 2
ATOM 1351 O O . ASP A 1 14 ? -1.705 -3.774 -1.246 1.00 0.00 14 ASP A O 2
ATOM 1360 N N . ASN A 1 15 ? 0.354 -4.171 -0.317 1.00 0.00 15 ASN A N 2
ATOM 1361 C CA . ASN A 1 15 ? 1.048 -3.128 -1.054 1.00 0.00 15 ASN A CA 2
ATOM 1362 C C . ASN A 1 15 ? 1.013 -3.454 -2.548 1.00 0.00 15 ASN A C 2
ATOM 1363 O O . ASN A 1 15 ? 0.658 -2.565 -3.337 1.00 0.00 15 ASN A O 2
ATOM 1374 N N . TYR A 1 16 ? 1.374 -4.700 -2.901 1.00 0.00 16 TYR A N 2
ATOM 1375 C CA . TYR A 1 16 ? 1.366 -5.072 -4.306 1.00 0.00 16 TYR A CA 2
ATOM 1376 C C . TYR A 1 16 ? -0.058 -4.957 -4.851 1.00 0.00 16 TYR A C 2
ATOM 1377 O O . TYR A 1 16 ? -0.205 -4.581 -6.024 1.00 0.00 16 TYR A O 2
ATOM 1395 N N . HIS A 1 17 ? -1.060 -5.281 -4.014 1.00 0.00 17 HIS A N 2
ATOM 1396 C CA . HIS A 1 17 ? -2.454 -5.222 -4.422 1.00 0.00 17 HIS A CA 2
ATOM 1397 C C . HIS A 1 17 ? -2.884 -3.758 -4.536 1.00 0.00 17 HIS A C 2
ATOM 1398 O O . HIS A 1 17 ? -3.700 -3.451 -5.417 1.00 0.00 17 HIS A O 2
ATOM 1412 N N . LEU A 1 18 ? -2.338 -2.899 -3.657 1.00 0.00 18 LEU A N 2
ATOM 1413 C CA . LEU A 1 18 ? -2.664 -1.483 -3.660 1.00 0.00 18 LEU A CA 2
ATOM 1414 C C . LEU A 1 18 ? -1.925 -0.797 -4.810 1.00 0.00 18 LEU A C 2
ATOM 1415 O O . LEU A 1 18 ? -2.549 0.009 -5.515 1.00 0.00 18 LEU A O 2
ATOM 1431 N N . GLU A 1 19 ? -0.630 -1.124 -4.975 1.00 0.00 19 GLU A N 2
ATOM 1432 C CA . GLU A 1 19 ? 0.183 -0.543 -6.030 1.00 0.00 19 GLU A CA 2
ATOM 1433 C C . GLU A 1 19 ? -0.375 -0.966 -7.390 1.00 0.00 19 GLU A C 2
ATOM 1434 O O . GLU A 1 19 ? -0.340 -0.149 -8.322 1.00 0.00 19 GLU A O 2
ATOM 1446 N N . ASN A 1 20 ? -0.870 -2.214 -7.476 1.00 0.00 20 ASN A N 2
ATOM 1447 C CA . ASN A 1 20 ? -1.428 -2.738 -8.711 1.00 0.00 20 ASN A CA 2
ATOM 1448 C C . ASN A 1 20 ? -2.730 -1.999 -9.030 1.00 0.00 20 ASN A C 2
ATOM 1449 O O . ASN A 1 20 ? -3.070 -1.889 -10.217 1.00 0.00 20 ASN A O 2
ATOM 1460 N N . GLU A 1 21 ? -3.422 -1.518 -7.981 1.00 0.00 21 GLU A N 2
ATOM 1461 C CA . GLU A 1 21 ? -4.672 -0.798 -8.149 1.00 0.00 21 GLU A CA 2
ATOM 1462 C C . GLU A 1 21 ? -4.375 0.676 -8.434 1.00 0.00 21 GLU A C 2
ATOM 1463 O O . GLU A 1 21 ? -5.082 1.271 -9.260 1.00 0.00 21 GLU A O 2
ATOM 1475 N N . VAL A 1 22 ? -3.350 1.224 -7.757 1.00 0.00 22 VAL A N 2
ATOM 1476 C CA . VAL A 1 22 ? -2.964 2.613 -7.937 1.00 0.00 22 VAL A CA 2
ATOM 1477 C C . VAL A 1 22 ? -2.193 2.758 -9.251 1.00 0.00 22 VAL A C 2
ATOM 1478 O O . VAL A 1 22 ? -2.410 3.755 -9.955 1.00 0.00 22 VAL A O 2
ATOM 1491 N N . ALA A 1 23 ? -1.322 1.778 -9.549 1.00 0.00 23 ALA A N 2
ATOM 1492 C CA . ALA A 1 23 ? -0.528 1.797 -10.766 1.00 0.00 23 ALA A CA 2
ATOM 1493 C C . ALA A 1 23 ? -1.453 1.647 -11.976 1.00 0.00 23 ALA A C 2
ATOM 1494 O O . ALA A 1 23 ? -1.040 2.018 -13.084 1.00 0.00 23 ALA A O 2
ATOM 1501 N N . ARG A 1 24 ? -2.666 1.115 -11.743 1.00 0.00 24 ARG A N 2
ATOM 1502 C CA . ARG A 1 24 ? -3.638 0.919 -12.806 1.00 0.00 24 ARG A CA 2
ATOM 1503 C C . ARG A 1 24 ? -4.546 2.147 -12.893 1.00 0.00 24 ARG A C 2
ATOM 1504 O O . ARG A 1 24 ? -5.041 2.439 -13.992 1.00 0.00 24 ARG A O 2
ATOM 1525 N N . LEU A 1 25 ? -4.746 2.831 -11.752 1.00 0.00 25 LEU A N 2
ATOM 1526 C CA . LEU A 1 25 ? -5.587 4.014 -11.700 1.00 0.00 25 LEU A CA 2
ATOM 1527 C C . LEU A 1 25 ? -4.766 5.237 -12.114 1.00 0.00 25 LEU A C 2
ATOM 1528 O O . LEU A 1 25 ? -5.327 6.134 -12.759 1.00 0.00 25 LEU A O 2
ATOM 1544 N N . LYS A 1 26 ? -3.474 5.249 -11.741 1.00 0.00 26 LYS A N 2
ATOM 1545 C CA . LYS A 1 26 ? -2.587 6.351 -12.071 1.00 0.00 26 LYS A CA 2
ATOM 1546 C C . LYS A 1 26 ? -2.538 6.524 -13.590 1.00 0.00 26 LYS A C 2
ATOM 1547 O O . LYS A 1 26 ? -2.255 7.641 -14.049 1.00 0.00 26 LYS A O 2
ATOM 1566 N N . LYS A 1 27 ? -2.811 5.434 -14.330 1.00 0.00 27 LYS A N 2
ATOM 1567 C CA . LYS A 1 27 ? -2.798 5.465 -15.782 1.00 0.00 27 LYS A CA 2
ATOM 1568 C C . LYS A 1 27 ? -4.103 6.085 -16.286 1.00 0.00 27 LYS A C 2
ATOM 1569 O O . LYS A 1 27 ? -4.164 6.449 -17.469 1.00 0.00 27 LYS A O 2
ATOM 1588 N N . LEU A 1 28 ? -5.103 6.193 -15.393 1.00 0.00 28 LEU A N 2
ATOM 1589 C CA . LEU A 1 28 ? -6.391 6.763 -15.746 1.00 0.00 28 LEU A CA 2
ATOM 1590 C C . LEU A 1 28 ? -6.508 8.162 -15.138 1.00 0.00 28 LEU A C 2
ATOM 1591 O O . LEU A 1 28 ? -7.116 9.035 -15.777 1.00 0.00 28 LEU A O 2
ATOM 1607 N N . VAL A 1 29 ? -5.934 8.346 -13.936 1.00 0.00 29 VAL A N 2
ATOM 1608 C CA . VAL A 1 29 ? -5.973 9.628 -13.251 1.00 0.00 29 VAL A CA 2
ATOM 1609 C C . VAL A 1 29 ? -4.581 10.261 -13.284 1.00 0.00 29 VAL A C 2
ATOM 1610 O O . VAL A 1 29 ? -4.443 11.356 -13.851 1.00 0.00 29 VAL A O 2
ATOM 1623 N N . GLY A 1 30 ? -3.591 9.574 -12.686 1.00 0.00 30 GLY A N 2
ATOM 1624 C CA . GLY A 1 30 ? -2.225 10.066 -12.647 1.00 0.00 30 GLY A CA 2
ATOM 1625 C C . GLY A 1 30 ? -1.730 10.295 -14.077 1.00 0.00 30 GLY A C 2
ATOM 1626 O O . GLY A 1 30 ? -0.594 10.765 -14.238 1.00 0.00 30 GLY A O 2
ATOM 1630 N N . GLU A 1 31 ? -2.577 9.966 -15.068 1.00 0.00 31 GLU A N 2
ATOM 1631 C CA . GLU A 1 31 ? -2.227 10.135 -16.468 1.00 0.00 31 GLU A CA 2
ATOM 1632 C C . GLU A 1 31 ? -1.547 11.492 -16.659 1.00 0.00 31 GLU A C 2
ATOM 1633 O O . GLU A 1 31 ? -1.755 12.379 -15.817 1.00 0.00 31 GLU A O 2
ATOM 1645 N N . ARG A 1 32 ? -0.764 11.626 -17.743 1.00 0.00 32 ARG A N 2
ATOM 1646 C CA . ARG A 1 32 ? -0.063 12.864 -18.038 1.00 0.00 32 ARG A CA 2
ATOM 1647 C C . ARG A 1 32 ? -0.598 13.450 -19.347 1.00 0.00 32 ARG A C 2
ATOM 1648 O O . ARG A 1 32 ? -1.803 13.646 -19.494 1.00 0.00 32 ARG A O 2
ATOM 1669 N N . MET B 1 1 ? 16.469 -6.864 11.565 1.00 0.00 1 MET B N 2
ATOM 1670 C CA . MET B 1 1 ? 15.395 -6.664 12.523 1.00 0.00 1 MET B CA 2
ATOM 1671 C C . MET B 1 1 ? 15.202 -5.165 12.759 1.00 0.00 1 MET B C 2
ATOM 1672 O O . MET B 1 1 ? 14.046 -4.714 12.770 1.00 0.00 1 MET B O 2
ATOM 1686 N N . ASP B 1 2 ? 16.316 -4.435 12.941 1.00 0.00 2 ASP B N 2
ATOM 1687 C CA . ASP B 1 2 ? 16.269 -3.001 13.174 1.00 0.00 2 ASP B CA 2
ATOM 1688 C C . ASP B 1 2 ? 15.470 -2.333 12.054 1.00 0.00 2 ASP B C 2
ATOM 1689 O O . ASP B 1 2 ? 14.767 -1.352 12.336 1.00 0.00 2 ASP B O 2
ATOM 1698 N N . ALA B 1 3 ? 15.591 -2.867 10.826 1.00 0.00 3 ALA B N 2
ATOM 1699 C CA . ALA B 1 3 ? 14.885 -2.326 9.677 1.00 0.00 3 ALA B CA 2
ATOM 1700 C C . ALA B 1 3 ? 13.522 -3.011 9.552 1.00 0.00 3 ALA B C 2
ATOM 1701 O O . ALA B 1 3 ? 12.665 -2.489 8.825 1.00 0.00 3 ALA B O 2
ATOM 1708 N N . ILE B 1 4 ? 13.353 -4.147 10.251 1.00 0.00 4 ILE B N 2
ATOM 1709 C CA . ILE B 1 4 ? 12.106 -4.893 10.219 1.00 0.00 4 ILE B CA 2
ATOM 1710 C C . ILE B 1 4 ? 11.049 -4.148 11.037 1.00 0.00 4 ILE B C 2
ATOM 1711 O O . ILE B 1 4 ? 9.925 -3.986 10.539 1.00 0.00 4 ILE B O 2
ATOM 1727 N N . LYS B 1 5 ? 11.424 -3.715 12.254 1.00 0.00 5 LYS B N 2
ATOM 1728 C CA . LYS B 1 5 ? 10.514 -2.995 13.128 1.00 0.00 5 LYS B CA 2
ATOM 1729 C C . LYS B 1 5 ? 9.966 -1.772 12.391 1.00 0.00 5 LYS B C 2
ATOM 1730 O O . LYS B 1 5 ? 8.808 -1.403 12.641 1.00 0.00 5 LYS B O 2
ATOM 1749 N N . LYS B 1 6 ? 10.791 -1.177 11.512 1.00 0.00 6 LYS B N 2
ATOM 1750 C CA . LYS B 1 6 ? 10.390 -0.009 10.747 1.00 0.00 6 LYS B CA 2
ATOM 1751 C C . LYS B 1 6 ? 9.737 -0.459 9.440 1.00 0.00 6 LYS B C 2
ATOM 1752 O O . LYS B 1 6 ? 8.899 0.287 8.912 1.00 0.00 6 LYS B O 2
ATOM 1771 N N . LYS B 1 7 ? 10.124 -1.651 8.952 1.00 0.00 7 LYS B N 2
ATOM 1772 C CA . LYS B 1 7 ? 9.579 -2.192 7.719 1.00 0.00 7 LYS B CA 2
ATOM 1773 C C . LYS B 1 7 ? 8.053 -2.242 7.819 1.00 0.00 7 LYS B C 2
ATOM 1774 O O . LYS B 1 7 ? 7.385 -1.753 6.897 1.00 0.00 7 LYS B O 2
ATOM 1793 N N . MET B 1 8 ? 7.541 -2.822 8.919 1.00 0.00 8 MET B N 2
ATOM 1794 C CA . MET B 1 8 ? 6.108 -2.934 9.135 1.00 0.00 8 MET B CA 2
ATOM 1795 C C . MET B 1 8 ? 5.509 -1.534 9.284 1.00 0.00 8 MET B C 2
ATOM 1796 O O . MET B 1 8 ? 4.321 -1.365 8.972 1.00 0.00 8 MET B O 2
ATOM 1810 N N . GLN B 1 9 ? 6.329 -0.575 9.748 1.00 0.00 9 GLN B N 2
ATOM 1811 C CA . GLN B 1 9 ? 5.882 0.795 9.935 1.00 0.00 9 GLN B CA 2
ATOM 1812 C C . GLN B 1 9 ? 5.884 1.517 8.585 1.00 0.00 9 GLN B C 2
ATOM 1813 O O . GLN B 1 9 ? 5.134 2.493 8.437 1.00 0.00 9 GLN B O 2
ATOM 1827 N N . MET B 1 10 ? 6.711 1.029 7.643 1.00 0.00 10 MET B N 2
ATOM 1828 C CA . MET B 1 10 ? 6.806 1.623 6.320 1.00 0.00 10 MET B CA 2
ATOM 1829 C C . MET B 1 10 ? 5.680 1.079 5.438 1.00 0.00 10 MET B C 2
ATOM 1830 O O . MET B 1 10 ? 5.110 1.859 4.663 1.00 0.00 10 MET B O 2
ATOM 1844 N N . LEU B 1 11 ? 5.388 -0.228 5.573 1.00 0.00 11 LEU B N 2
ATOM 1845 C CA . LEU B 1 11 ? 4.341 -0.866 4.794 1.00 0.00 11 LEU B CA 2
ATOM 1846 C C . LEU B 1 11 ? 2.977 -0.490 5.376 1.00 0.00 11 LEU B C 2
ATOM 1847 O O . LEU B 1 11 ? 1.995 -0.482 4.620 1.00 0.00 11 LEU B O 2
ATOM 1863 N N . LYS B 1 12 ? 2.944 -0.190 6.687 1.00 0.00 12 LYS B N 2
ATOM 1864 C CA . LYS B 1 12 ? 1.712 0.183 7.361 1.00 0.00 12 LYS B CA 2
ATOM 1865 C C . LYS B 1 12 ? 1.386 1.645 7.048 1.00 0.00 12 LYS B C 2
ATOM 1866 O O . LYS B 1 12 ? 0.195 1.979 6.963 1.00 0.00 12 LYS B O 2
ATOM 1885 N N . LEU B 1 13 ? 2.433 2.473 6.885 1.00 0.00 13 LEU B N 2
ATOM 1886 C CA . LEU B 1 13 ? 2.260 3.884 6.584 1.00 0.00 13 LEU B CA 2
ATOM 1887 C C . LEU B 1 13 ? 1.868 4.043 5.113 1.00 0.00 13 LEU B C 2
ATOM 1888 O O . LEU B 1 13 ? 0.950 4.826 4.828 1.00 0.00 13 LEU B O 2
ATOM 1904 N N . ASP B 1 14 ? 2.559 3.309 4.223 1.00 0.00 14 ASP B N 2
ATOM 1905 C CA . ASP B 1 14 ? 2.285 3.368 2.797 1.00 0.00 14 ASP B CA 2
ATOM 1906 C C . ASP B 1 14 ? 0.858 2.884 2.536 1.00 0.00 14 ASP B C 2
ATOM 1907 O O . ASP B 1 14 ? 0.212 3.417 1.621 1.00 0.00 14 ASP B O 2
ATOM 1916 N N . ASN B 1 15 ? 0.401 1.901 3.331 1.00 0.00 15 ASN B N 2
ATOM 1917 C CA . ASN B 1 15 ? -0.937 1.353 3.187 1.00 0.00 15 ASN B CA 2
ATOM 1918 C C . ASN B 1 15 ? -1.966 2.461 3.421 1.00 0.00 15 ASN B C 2
ATOM 1919 O O . ASN B 1 15 ? -2.874 2.608 2.590 1.00 0.00 15 ASN B O 2
ATOM 1930 N N . TYR B 1 16 ? -1.807 3.207 4.529 1.00 0.00 16 TYR B N 2
ATOM 1931 C CA . TYR B 1 16 ? -2.753 4.272 4.811 1.00 0.00 16 TYR B CA 2
ATOM 1932 C C . TYR B 1 16 ? -2.744 5.275 3.655 1.00 0.00 16 TYR B C 2
ATOM 1933 O O . TYR B 1 16 ? -3.824 5.773 3.309 1.00 0.00 16 TYR B O 2
ATOM 1951 N N . HIS B 1 17 ? -1.552 5.555 3.098 1.00 0.00 17 HIS B N 2
ATOM 1952 C CA . HIS B 1 17 ? -1.416 6.497 2.001 1.00 0.00 17 HIS B CA 2
ATOM 1953 C C . HIS B 1 17 ? -2.048 5.903 0.742 1.00 0.00 17 HIS B C 2
ATOM 1954 O O . HIS B 1 17 ? -2.724 6.645 0.015 1.00 0.00 17 HIS B O 2
ATOM 1968 N N . LEU B 1 18 ? -1.822 4.597 0.513 1.00 0.00 18 LEU B N 2
ATOM 1969 C CA . LEU B 1 18 ? -2.366 3.912 -0.648 1.00 0.00 18 LEU B CA 2
ATOM 1970 C C . LEU B 1 18 ? -3.891 3.863 -0.536 1.00 0.00 18 LEU B C 2
ATOM 1971 O O . LEU B 1 18 ? -4.562 4.007 -1.569 1.00 0.00 18 LEU B O 2
ATOM 1987 N N . GLU B 1 19 ? -4.399 3.664 0.692 1.00 0.00 19 GLU B N 2
ATOM 1988 C CA . GLU B 1 19 ? -5.830 3.598 0.932 1.00 0.00 19 GLU B CA 2
ATOM 1989 C C . GLU B 1 19 ? -6.452 4.973 0.674 1.00 0.00 19 GLU B C 2
ATOM 1990 O O . GLU B 1 19 ? -7.427 5.045 -0.087 1.00 0.00 19 GLU B O 2
ATOM 2002 N N . ASN B 1 20 ? -5.884 6.017 1.302 1.00 0.00 20 ASN B N 2
ATOM 2003 C CA . ASN B 1 20 ? -6.378 7.374 1.140 1.00 0.00 20 ASN B CA 2
ATOM 2004 C C . ASN B 1 20 ? -6.241 7.792 -0.325 1.00 0.00 20 ASN B C 2
ATOM 2005 O O . ASN B 1 20 ? -7.078 8.575 -0.796 1.00 0.00 20 ASN B O 2
ATOM 2016 N N . GLU B 1 21 ? -5.206 7.268 -1.006 1.00 0.00 21 GLU B N 2
ATOM 2017 C CA . GLU B 1 21 ? -4.964 7.584 -2.403 1.00 0.00 21 GLU B CA 2
ATOM 2018 C C . GLU B 1 21 ? -5.912 6.762 -3.279 1.00 0.00 21 GLU B C 2
ATOM 2019 O O . GLU B 1 21 ? -6.295 7.250 -4.353 1.00 0.00 21 GLU B O 2
ATOM 2031 N N . VAL B 1 22 ? -6.264 5.550 -2.812 1.00 0.00 22 VAL B N 2
ATOM 2032 C CA . VAL B 1 22 ? -7.158 4.673 -3.548 1.00 0.00 22 VAL B CA 2
ATOM 2033 C C . VAL B 1 22 ? -8.601 5.146 -3.359 1.00 0.00 22 VAL B C 2
ATOM 2034 O O . VAL B 1 22 ? -9.383 5.051 -4.317 1.00 0.00 22 VAL B O 2
ATOM 2047 N N . ALA B 1 23 ? -8.919 5.639 -2.149 1.00 0.00 23 ALA B N 2
ATOM 2048 C CA . ALA B 1 23 ? -10.256 6.121 -1.841 1.00 0.00 23 ALA B CA 2
ATOM 2049 C C . ALA B 1 23 ? -10.517 7.415 -2.617 1.00 0.00 23 ALA B C 2
ATOM 2050 O O . ALA B 1 23 ? -11.691 7.775 -2.784 1.00 0.00 23 ALA B O 2
ATOM 2057 N N . ARG B 1 24 ? -9.436 8.076 -3.066 1.00 0.00 24 ARG B N 2
ATOM 2058 C CA . ARG B 1 24 ? -9.548 9.316 -3.815 1.00 0.00 24 ARG B CA 2
ATOM 2059 C C . ARG B 1 24 ? -9.567 9.002 -5.313 1.00 0.00 24 ARG B C 2
ATOM 2060 O O . ARG B 1 24 ? -10.233 9.733 -6.059 1.00 0.00 24 ARG B O 2
ATOM 2081 N N . LEU B 1 25 ? -8.848 7.938 -5.714 1.00 0.00 25 LEU B N 2
ATOM 2082 C CA . LEU B 1 25 ? -8.783 7.535 -7.108 1.00 0.00 25 LEU B CA 2
ATOM 2083 C C . LEU B 1 25 ? -10.064 6.782 -7.477 1.00 0.00 25 LEU B C 2
ATOM 2084 O O . LEU B 1 25 ? -10.578 7.000 -8.582 1.00 0.00 25 LEU B O 2
ATOM 2100 N N . LYS B 1 26 ? -10.544 5.925 -6.557 1.00 0.00 26 LYS B N 2
ATOM 2101 C CA . LYS B 1 26 ? -11.751 5.150 -6.785 1.00 0.00 26 LYS B CA 2
ATOM 2102 C C . LYS B 1 26 ? -12.938 6.100 -6.954 1.00 0.00 26 LYS B C 2
ATOM 2103 O O . LYS B 1 26 ? -13.912 5.716 -7.618 1.00 0.00 26 LYS B O 2
ATOM 2122 N N . LYS B 1 27 ? -12.837 7.303 -6.360 1.00 0.00 27 LYS B N 2
ATOM 2123 C CA . LYS B 1 27 ? -13.894 8.296 -6.445 1.00 0.00 27 LYS B CA 2
ATOM 2124 C C . LYS B 1 27 ? -13.778 9.047 -7.773 1.00 0.00 27 LYS B C 2
ATOM 2125 O O . LYS B 1 27 ? -14.707 9.795 -8.110 1.00 0.00 27 LYS B O 2
ATOM 2144 N N . LEU B 1 28 ? -12.659 8.835 -8.488 1.00 0.00 28 LEU B N 2
ATOM 2145 C CA . LEU B 1 28 ? -12.426 9.488 -9.765 1.00 0.00 28 LEU B CA 2
ATOM 2146 C C . LEU B 1 28 ? -12.630 8.476 -10.894 1.00 0.00 28 LEU B C 2
ATOM 2147 O O . LEU B 1 28 ? -13.121 8.872 -11.961 1.00 0.00 28 LEU B O 2
ATOM 2163 N N . VAL B 1 29 ? -12.255 7.208 -10.642 1.00 0.00 29 VAL B N 2
ATOM 2164 C CA . VAL B 1 29 ? -12.395 6.153 -11.630 1.00 0.00 29 VAL B CA 2
ATOM 2165 C C . VAL B 1 29 ? -13.505 5.194 -11.192 1.00 0.00 29 VAL B C 2
ATOM 2166 O O . VAL B 1 29 ? -14.518 5.103 -11.901 1.00 0.00 29 VAL B O 2
ATOM 2179 N N . GLY B 1 30 ? -13.296 4.512 -10.052 1.00 0.00 30 GLY B N 2
ATOM 2180 C CA . GLY B 1 30 ? -14.272 3.571 -9.528 1.00 0.00 30 GLY B CA 2
ATOM 2181 C C . GLY B 1 30 ? -15.624 4.273 -9.383 1.00 0.00 30 GLY B C 2
ATOM 2182 O O . GLY B 1 30 ? -16.617 3.587 -9.103 1.00 0.00 30 GLY B O 2
ATOM 2186 N N . GLU B 1 31 ? -15.634 5.605 -9.571 1.00 0.00 31 GLU B N 2
ATOM 2187 C CA . GLU B 1 31 ? -16.852 6.389 -9.462 1.00 0.00 31 GLU B CA 2
ATOM 2188 C C . GLU B 1 31 ? -17.858 5.909 -10.509 1.00 0.00 31 GLU B C 2
ATOM 2189 O O . GLU B 1 31 ? -17.613 6.124 -11.705 1.00 0.00 31 GLU B O 2
ATOM 2201 N N . ARG B 1 32 ? -18.954 5.279 -10.048 1.00 0.00 32 ARG B N 2
ATOM 2202 C CA . ARG B 1 32 ? -19.985 4.774 -10.938 1.00 0.00 32 ARG B CA 2
ATOM 2203 C C . ARG B 1 32 ? -20.296 5.830 -12.001 1.00 0.00 32 ARG B C 2
ATOM 2204 O O . ARG B 1 32 ? -20.039 7.016 -11.795 1.00 0.00 32 ARG B O 2
ATOM 2225 N N . MET A 1 1 ? 8.879 -11.579 16.813 1.00 0.00 1 MET A N 3
ATOM 2226 C CA . MET A 1 1 ? 9.474 -11.458 15.493 1.00 0.00 1 MET A CA 3
ATOM 2227 C C . MET A 1 1 ? 8.842 -12.491 14.557 1.00 0.00 1 MET A C 3
ATOM 2228 O O . MET A 1 1 ? 8.603 -12.159 13.387 1.00 0.00 1 MET A O 3
ATOM 2242 N N . ASP A 1 2 ? 8.588 -13.703 15.082 1.00 0.00 2 ASP A N 3
ATOM 2243 C CA . ASP A 1 2 ? 7.990 -14.771 14.299 1.00 0.00 2 ASP A CA 3
ATOM 2244 C C . ASP A 1 2 ? 6.740 -14.242 13.592 1.00 0.00 2 ASP A C 3
ATOM 2245 O O . ASP A 1 2 ? 6.508 -14.629 12.437 1.00 0.00 2 ASP A O 3
ATOM 2254 N N . ALA A 1 3 ? 5.975 -13.382 14.287 1.00 0.00 3 ALA A N 3
ATOM 2255 C CA . ALA A 1 3 ? 4.762 -12.807 13.729 1.00 0.00 3 ALA A CA 3
ATOM 2256 C C . ALA A 1 3 ? 5.111 -11.519 12.982 1.00 0.00 3 ALA A C 3
ATOM 2257 O O . ALA A 1 3 ? 4.268 -11.039 12.209 1.00 0.00 3 ALA A O 3
ATOM 2264 N N . ILE A 1 4 ? 6.326 -10.993 13.223 1.00 0.00 4 ILE A N 3
ATOM 2265 C CA . ILE A 1 4 ? 6.778 -9.773 12.576 1.00 0.00 4 ILE A CA 3
ATOM 2266 C C . ILE A 1 4 ? 7.202 -10.088 11.141 1.00 0.00 4 ILE A C 3
ATOM 2267 O O . ILE A 1 4 ? 6.808 -9.342 10.231 1.00 0.00 4 ILE A O 3
ATOM 2283 N N . LYS A 1 5 ? 7.984 -11.170 10.967 1.00 0.00 5 LYS A N 3
ATOM 2284 C CA . LYS A 1 5 ? 8.455 -11.576 9.655 1.00 0.00 5 LYS A CA 3
ATOM 2285 C C . LYS A 1 5 ? 7.264 -11.683 8.700 1.00 0.00 5 LYS A C 3
ATOM 2286 O O . LYS A 1 5 ? 7.425 -11.348 7.517 1.00 0.00 5 LYS A O 3
ATOM 2305 N N . LYS A 1 6 ? 6.112 -12.140 9.223 1.00 0.00 6 LYS A N 3
ATOM 2306 C CA . LYS A 1 6 ? 4.908 -12.288 8.423 1.00 0.00 6 LYS A CA 3
ATOM 2307 C C . LYS A 1 6 ? 4.150 -10.959 8.399 1.00 0.00 6 LYS A C 3
ATOM 2308 O O . LYS A 1 6 ? 3.499 -10.670 7.384 1.00 0.00 6 LYS A O 3
ATOM 2327 N N . LYS A 1 7 ? 4.246 -10.191 9.498 1.00 0.00 7 LYS A N 3
ATOM 2328 C CA . LYS A 1 7 ? 3.575 -8.907 9.601 1.00 0.00 7 LYS A CA 3
ATOM 2329 C C . LYS A 1 7 ? 3.958 -8.038 8.402 1.00 0.00 7 LYS A C 3
ATOM 2330 O O . LYS A 1 7 ? 3.053 -7.475 7.768 1.00 0.00 7 LYS A O 3
ATOM 2349 N N . MET A 1 8 ? 5.270 -7.945 8.121 1.00 0.00 8 MET A N 3
ATOM 2350 C CA . MET A 1 8 ? 5.764 -7.151 7.009 1.00 0.00 8 MET A CA 3
ATOM 2351 C C . MET A 1 8 ? 5.362 -7.818 5.693 1.00 0.00 8 MET A C 3
ATOM 2352 O O . MET A 1 8 ? 5.273 -7.112 4.676 1.00 0.00 8 MET A O 3
ATOM 2366 N N . GLN A 1 9 ? 5.128 -9.142 5.734 1.00 0.00 9 GLN A N 3
ATOM 2367 C CA . GLN A 1 9 ? 4.739 -9.894 4.553 1.00 0.00 9 GLN A CA 3
ATOM 2368 C C . GLN A 1 9 ? 3.280 -9.581 4.213 1.00 0.00 9 GLN A C 3
ATOM 2369 O O . GLN A 1 9 ? 2.913 -9.692 3.034 1.00 0.00 9 GLN A O 3
ATOM 2383 N N . MET A 1 10 ? 2.491 -9.202 5.235 1.00 0.00 10 MET A N 3
ATOM 2384 C CA . MET A 1 10 ? 1.088 -8.877 5.044 1.00 0.00 10 MET A CA 3
ATOM 2385 C C . MET A 1 10 ? 0.969 -7.458 4.486 1.00 0.00 10 MET A C 3
ATOM 2386 O O . MET A 1 10 ? 0.110 -7.235 3.620 1.00 0.00 10 MET A O 3
ATOM 2400 N N . LEU A 1 11 ? 1.817 -6.541 4.986 1.00 0.00 11 LEU A N 3
ATOM 2401 C CA . LEU A 1 11 ? 1.806 -5.158 4.540 1.00 0.00 11 LEU A CA 3
ATOM 2402 C C . LEU A 1 11 ? 2.504 -5.060 3.181 1.00 0.00 11 LEU A C 3
ATOM 2403 O O . LEU A 1 11 ? 2.185 -4.134 2.421 1.00 0.00 11 LEU A O 3
ATOM 2419 N N . LYS A 1 12 ? 3.426 -5.999 2.908 1.00 0.00 12 LYS A N 3
ATOM 2420 C CA . LYS A 1 12 ? 4.159 -6.016 1.654 1.00 0.00 12 LYS A CA 3
ATOM 2421 C C . LYS A 1 12 ? 3.251 -6.551 0.545 1.00 0.00 12 LYS A C 3
ATOM 2422 O O . LYS A 1 12 ? 3.408 -6.118 -0.606 1.00 0.00 12 LYS A O 3
ATOM 2441 N N . LEU A 1 13 ? 2.333 -7.465 0.906 1.00 0.00 13 LEU A N 3
ATOM 2442 C CA . LEU A 1 13 ? 1.411 -8.051 -0.052 1.00 0.00 13 LEU A CA 3
ATOM 2443 C C . LEU A 1 13 ? 0.318 -7.034 -0.389 1.00 0.00 13 LEU A C 3
ATOM 2444 O O . LEU A 1 13 ? -0.058 -6.941 -1.566 1.00 0.00 13 LEU A O 3
ATOM 2460 N N . ASP A 1 14 ? -0.160 -6.303 0.634 1.00 0.00 14 ASP A N 3
ATOM 2461 C CA . ASP A 1 14 ? -1.199 -5.305 0.447 1.00 0.00 14 ASP A CA 3
ATOM 2462 C C . ASP A 1 14 ? -0.650 -4.159 -0.406 1.00 0.00 14 ASP A C 3
ATOM 2463 O O . ASP A 1 14 ? -1.427 -3.568 -1.170 1.00 0.00 14 ASP A O 3
ATOM 2472 N N . ASN A 1 15 ? 0.656 -3.872 -0.261 1.00 0.00 15 ASN A N 3
ATOM 2473 C CA . ASN A 1 15 ? 1.299 -2.808 -1.012 1.00 0.00 15 ASN A CA 3
ATOM 2474 C C . ASN A 1 15 ? 1.249 -3.141 -2.505 1.00 0.00 15 ASN A C 3
ATOM 2475 O O . ASN A 1 15 ? 0.864 -2.264 -3.293 1.00 0.00 15 ASN A O 3
ATOM 2486 N N . TYR A 1 16 ? 1.632 -4.381 -2.858 1.00 0.00 16 TYR A N 3
ATOM 2487 C CA . TYR A 1 16 ? 1.611 -4.759 -4.261 1.00 0.00 16 TYR A CA 3
ATOM 2488 C C . TYR A 1 16 ? 0.175 -4.684 -4.784 1.00 0.00 16 TYR A C 3
ATOM 2489 O O . TYR A 1 16 ? -0.002 -4.298 -5.949 1.00 0.00 16 TYR A O 3
ATOM 2507 N N . HIS A 1 17 ? -0.802 -5.055 -3.938 1.00 0.00 17 HIS A N 3
ATOM 2508 C CA . HIS A 1 17 ? -2.203 -5.037 -4.324 1.00 0.00 17 HIS A CA 3
ATOM 2509 C C . HIS A 1 17 ? -2.678 -3.586 -4.435 1.00 0.00 17 HIS A C 3
ATOM 2510 O O . HIS A 1 17 ? -3.515 -3.306 -5.305 1.00 0.00 17 HIS A O 3
ATOM 2524 N N . LEU A 1 18 ? -2.143 -2.709 -3.567 1.00 0.00 18 LEU A N 3
ATOM 2525 C CA . LEU A 1 18 ? -2.509 -1.303 -3.569 1.00 0.00 18 LEU A CA 3
ATOM 2526 C C . LEU A 1 18 ? -1.823 -0.604 -4.743 1.00 0.00 18 LEU A C 3
ATOM 2527 O O . LEU A 1 18 ? -2.489 0.184 -5.432 1.00 0.00 18 LEU A O 3
ATOM 2543 N N . GLU A 1 19 ? -0.527 -0.898 -4.945 1.00 0.00 19 GLU A N 3
ATOM 2544 C CA . GLU A 1 19 ? 0.239 -0.301 -6.026 1.00 0.00 19 GLU A CA 3
ATOM 2545 C C . GLU A 1 19 ? -0.317 -0.783 -7.368 1.00 0.00 19 GLU A C 3
ATOM 2546 O O . GLU A 1 19 ? -0.337 0.012 -8.317 1.00 0.00 19 GLU A O 3
ATOM 2558 N N . ASN A 1 20 ? -0.751 -2.055 -7.416 1.00 0.00 20 ASN A N 3
ATOM 2559 C CA . ASN A 1 20 ? -1.301 -2.635 -8.630 1.00 0.00 20 ASN A CA 3
ATOM 2560 C C . ASN A 1 20 ? -2.639 -1.963 -8.949 1.00 0.00 20 ASN A C 3
ATOM 2561 O O . ASN A 1 20 ? -2.999 -1.901 -10.134 1.00 0.00 20 ASN A O 3
ATOM 2572 N N . GLU A 1 21 ? -3.336 -1.483 -7.904 1.00 0.00 21 GLU A N 3
ATOM 2573 C CA . GLU A 1 21 ? -4.6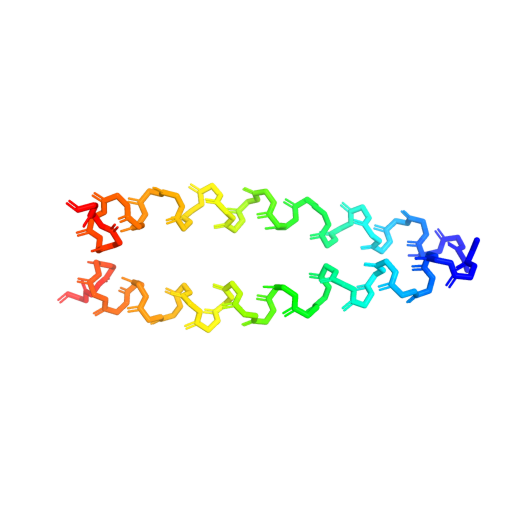19 -0.824 -8.072 1.00 0.00 21 GLU A CA 3
ATOM 2574 C C . GLU A 1 21 ? -4.390 0.646 -8.427 1.00 0.00 21 GLU A C 3
ATOM 2575 O O . GLU A 1 21 ? -5.146 1.179 -9.253 1.00 0.00 21 GLU A O 3
ATOM 2587 N N . VAL A 1 22 ? -3.368 1.264 -7.808 1.00 0.00 22 VAL A N 3
ATOM 2588 C CA . VAL A 1 22 ? -3.045 2.659 -8.057 1.00 0.00 22 VAL A CA 3
ATOM 2589 C C . VAL A 1 22 ? -2.315 2.777 -9.396 1.00 0.00 22 VAL A C 3
ATOM 2590 O O . VAL A 1 22 ? -2.582 3.739 -10.131 1.00 0.00 22 VAL A O 3
ATOM 2603 N N . ALA A 1 23 ? -1.423 1.812 -9.684 1.00 0.00 23 ALA A N 3
ATOM 2604 C CA . ALA A 1 23 ? -0.664 1.808 -10.922 1.00 0.00 23 ALA A CA 3
ATOM 2605 C C . ALA A 1 23 ? -1.618 1.591 -12.098 1.00 0.00 23 ALA A C 3
ATOM 2606 O O . ALA A 1 23 ? -1.249 1.941 -13.229 1.00 0.00 23 ALA A O 3
ATOM 2613 N N . ARG A 1 24 ? -2.805 1.026 -11.815 1.00 0.00 24 ARG A N 3
ATOM 2614 C CA . ARG A 1 24 ? -3.799 0.766 -12.843 1.00 0.00 24 ARG A CA 3
ATOM 2615 C C . ARG A 1 24 ? -4.736 1.970 -12.956 1.00 0.00 24 ARG A C 3
ATOM 2616 O O . ARG A 1 24 ? -5.249 2.215 -14.058 1.00 0.00 24 ARG A O 3
ATOM 2637 N N . LEU A 1 25 ? -4.937 2.685 -11.835 1.00 0.00 25 LEU A N 3
ATOM 2638 C CA . LEU A 1 25 ? -5.803 3.851 -11.810 1.00 0.00 25 LEU A CA 3
ATOM 2639 C C . LEU A 1 25 ? -5.023 5.072 -12.302 1.00 0.00 25 LEU A C 3
ATOM 2640 O O . LEU A 1 25 ? -5.624 5.926 -12.970 1.00 0.00 25 LEU A O 3
ATOM 2656 N N . LYS A 1 26 ? -3.721 5.129 -11.968 1.00 0.00 26 LYS A N 3
ATOM 2657 C CA . LYS A 1 26 ? -2.870 6.235 -12.372 1.00 0.00 26 LYS A CA 3
ATOM 2658 C C . LYS A 1 26 ? -2.882 6.350 -13.898 1.00 0.00 26 LYS A C 3
ATOM 2659 O O . LYS A 1 26 ? -2.665 7.459 -14.408 1.00 0.00 26 LYS A O 3
ATOM 2678 N N . LYS A 1 27 ? -3.131 5.220 -14.586 1.00 0.00 27 LYS A N 3
ATOM 2679 C CA . LYS A 1 27 ? -3.169 5.196 -16.038 1.00 0.00 27 LYS A CA 3
ATOM 2680 C C . LYS A 1 27 ? -4.506 5.763 -16.519 1.00 0.00 27 LYS A C 3
ATOM 2681 O O . LYS A 1 27 ? -4.623 6.062 -17.716 1.00 0.00 27 LYS A O 3
ATOM 2700 N N . LEU A 1 28 ? -5.470 5.898 -15.591 1.00 0.00 28 LEU A N 3
ATOM 2701 C CA . LEU A 1 28 ? -6.785 6.425 -15.918 1.00 0.00 28 LEU A CA 3
ATOM 2702 C C . LEU A 1 28 ? -6.920 7.838 -15.349 1.00 0.00 28 LEU A C 3
ATOM 2703 O O . LEU A 1 28 ? -7.593 8.667 -15.979 1.00 0.00 28 LEU A O 3
ATOM 2719 N N . VAL A 1 29 ? -6.286 8.082 -14.187 1.00 0.00 29 VAL A N 3
ATOM 2720 C CA . VAL A 1 29 ? -6.336 9.383 -13.542 1.00 0.00 29 VAL A CA 3
ATOM 2721 C C . VAL A 1 29 ? -4.958 10.043 -13.629 1.00 0.00 29 VAL A C 3
ATOM 2722 O O . VAL A 1 29 ? -4.869 11.152 -14.177 1.00 0.00 29 VAL A O 3
ATOM 2735 N N . GLY A 1 30 ? -3.928 9.361 -13.098 1.00 0.00 30 GLY A N 3
ATOM 2736 C CA . GLY A 1 30 ? -2.571 9.877 -13.116 1.00 0.00 30 GLY A CA 3
ATOM 2737 C C . GLY A 1 30 ? -2.115 10.052 -14.566 1.00 0.00 30 GLY A C 3
ATOM 2738 O O . GLY A 1 30 ? -0.955 10.434 -14.777 1.00 0.00 30 GLY A O 3
ATOM 2742 N N . GLU A 1 31 ? -3.022 9.773 -15.519 1.00 0.00 31 GLU A N 3
ATOM 2743 C CA . GLU A 1 31 ? -2.715 9.899 -16.934 1.00 0.00 31 GLU A CA 3
ATOM 2744 C C . GLU A 1 31 ? -1.946 11.200 -17.171 1.00 0.00 31 GLU A C 3
ATOM 2745 O O . GLU A 1 31 ? -2.059 12.112 -16.339 1.00 0.00 31 GLU A O 3
ATOM 2757 N N . ARG A 1 32 ? -1.191 11.260 -18.282 1.00 0.00 32 ARG A N 3
ATOM 2758 C CA . ARG A 1 32 ? -0.413 12.439 -18.622 1.00 0.00 32 ARG A CA 3
ATOM 2759 C C . ARG A 1 32 ? -0.940 13.035 -19.929 1.00 0.00 32 ARG A C 3
ATOM 2760 O O . ARG A 1 32 ? -1.651 12.365 -20.676 1.00 0.00 32 ARG A O 3
ATOM 2781 N N . MET B 1 1 ? 16.271 -6.719 12.483 1.00 0.00 1 MET B N 3
ATOM 2782 C CA . MET B 1 1 ? 15.071 -6.580 13.290 1.00 0.00 1 MET B CA 3
ATOM 2783 C C . MET B 1 1 ? 14.800 -5.095 13.540 1.00 0.00 1 MET B C 3
ATOM 2784 O O . MET B 1 1 ? 13.637 -4.679 13.423 1.00 0.00 1 MET B O 3
ATOM 2798 N N . ASP B 1 2 ? 15.860 -4.336 13.872 1.00 0.00 2 ASP B N 3
ATOM 2799 C CA . ASP B 1 2 ? 15.736 -2.912 14.134 1.00 0.00 2 ASP B CA 3
ATOM 2800 C C . ASP B 1 2 ? 15.045 -2.238 12.948 1.00 0.00 2 ASP B C 3
ATOM 2801 O O . ASP B 1 2 ? 14.278 -1.290 13.173 1.00 0.00 2 ASP B O 3
ATOM 2810 N N . ALA B 1 3 ? 15.324 -2.730 11.728 1.00 0.00 3 ALA B N 3
ATOM 2811 C CA . ALA B 1 3 ? 14.733 -2.178 10.521 1.00 0.00 3 ALA B CA 3
ATOM 2812 C C . ALA B 1 3 ? 13.421 -2.907 10.221 1.00 0.00 3 ALA B C 3
ATOM 2813 O O . ALA B 1 3 ? 12.638 -2.400 9.404 1.00 0.00 3 ALA B O 3
ATOM 2820 N N . ILE B 1 4 ? 13.211 -4.061 10.878 1.00 0.00 4 ILE B N 3
ATOM 2821 C CA . ILE B 1 4 ? 12.004 -4.848 10.684 1.00 0.00 4 ILE B CA 3
ATOM 2822 C C . ILE B 1 4 ? 10.841 -4.182 11.421 1.00 0.00 4 ILE B C 3
ATOM 2823 O O . ILE B 1 4 ? 9.763 -4.047 10.824 1.00 0.00 4 ILE B O 3
ATOM 2839 N N . LYS B 1 5 ? 11.078 -3.785 12.685 1.00 0.00 5 LYS B N 3
ATOM 2840 C CA . LYS B 1 5 ? 10.056 -3.140 13.493 1.00 0.00 5 LYS B CA 3
ATOM 2841 C C . LYS B 1 5 ? 9.520 -1.917 12.747 1.00 0.00 5 LYS B C 3
ATOM 2842 O O . LYS B 1 5 ? 8.328 -1.611 12.897 1.00 0.00 5 LYS B O 3
ATOM 2861 N N . LYS B 1 6 ? 10.395 -1.251 11.974 1.00 0.00 6 LYS B N 3
ATOM 2862 C CA . LYS B 1 6 ? 10.011 -0.073 11.214 1.00 0.00 6 LYS B CA 3
ATOM 2863 C C . LYS B 1 6 ? 9.498 -0.503 9.839 1.00 0.00 6 LYS B C 3
ATOM 2864 O O . LYS B 1 6 ? 8.690 0.233 9.254 1.00 0.00 6 LYS B O 3
ATOM 2883 N N . LYS B 1 7 ? 9.968 -1.668 9.357 1.00 0.00 7 LYS B N 3
ATOM 2884 C CA . LYS B 1 7 ? 9.558 -2.187 8.063 1.00 0.00 7 LYS B CA 3
ATOM 2885 C C . LYS B 1 7 ? 8.034 -2.326 8.033 1.00 0.00 7 LYS B C 3
ATOM 2886 O O . LYS B 1 7 ? 7.420 -1.865 7.060 1.00 0.00 7 LYS B O 3
ATOM 2905 N N . MET B 1 8 ? 7.465 -2.949 9.081 1.00 0.00 8 MET B N 3
ATOM 2906 C CA . MET B 1 8 ? 6.029 -3.145 9.172 1.00 0.00 8 MET B CA 3
ATOM 2907 C C . MET B 1 8 ? 5.343 -1.787 9.338 1.00 0.00 8 MET B C 3
ATOM 2908 O O . MET B 1 8 ? 4.153 -1.683 9.005 1.00 0.00 8 MET B O 3
ATOM 2922 N N . GLN B 1 9 ? 6.093 -0.791 9.842 1.00 0.00 9 GLN B N 3
ATOM 2923 C CA . GLN B 1 9 ? 5.560 0.545 10.049 1.00 0.00 9 GLN B CA 3
ATOM 2924 C C . GLN B 1 9 ? 5.679 1.343 8.748 1.00 0.00 9 GLN B C 3
ATOM 2925 O O . GLN B 1 9 ? 4.930 2.317 8.584 1.00 0.00 9 GLN B O 3
ATOM 2939 N N . MET B 1 10 ? 6.602 0.923 7.865 1.00 0.00 10 MET B N 3
ATOM 2940 C CA . MET B 1 10 ? 6.812 1.593 6.594 1.00 0.00 10 MET B CA 3
ATOM 2941 C C . MET B 1 10 ? 5.744 1.138 5.597 1.00 0.00 10 MET B C 3
ATOM 2942 O O . MET B 1 10 ? 5.294 1.968 4.795 1.00 0.00 10 MET B O 3
ATOM 2956 N N . LEU B 1 11 ? 5.366 -0.151 5.669 1.00 0.00 11 LEU B N 3
ATOM 2957 C CA . LEU B 1 11 ? 4.360 -0.708 4.780 1.00 0.00 11 LEU B CA 3
ATOM 2958 C C . LEU B 1 11 ? 2.971 -0.276 5.253 1.00 0.00 11 LEU B C 3
ATOM 2959 O O . LEU B 1 11 ? 2.062 -0.190 4.414 1.00 0.00 11 LEU B O 3
ATOM 2975 N N . LYS B 1 12 ? 2.836 -0.018 6.566 1.00 0.00 12 LYS B N 3
ATOM 2976 C CA . LYS B 1 12 ? 1.570 0.401 7.142 1.00 0.00 12 LYS B CA 3
ATOM 2977 C C . LYS B 1 12 ? 1.341 1.883 6.839 1.00 0.00 12 LYS B C 3
ATOM 2978 O O . LYS B 1 12 ? 0.196 2.256 6.543 1.00 0.00 12 LYS B O 3
ATOM 2997 N N . LEU B 1 13 ? 2.418 2.686 6.918 1.00 0.00 13 LEU B N 3
ATOM 2998 C CA . LEU B 1 13 ? 2.335 4.113 6.654 1.00 0.00 13 LEU B CA 3
ATOM 2999 C C . LEU B 1 13 ? 1.970 4.335 5.185 1.00 0.00 13 LEU B C 3
ATOM 3000 O O . LEU B 1 13 ? 1.144 5.217 4.909 1.00 0.00 13 LEU B O 3
ATOM 3016 N N . ASP B 1 14 ? 2.585 3.544 4.286 1.00 0.00 14 ASP B N 3
ATOM 3017 C CA . ASP B 1 14 ? 2.326 3.654 2.860 1.00 0.00 14 ASP B CA 3
ATOM 3018 C C . ASP B 1 14 ? 0.893 3.208 2.569 1.00 0.00 14 ASP B C 3
ATOM 3019 O O . ASP B 1 14 ? 0.289 3.739 1.626 1.00 0.00 14 ASP B O 3
ATOM 3028 N N . ASN B 1 15 ? 0.384 2.256 3.372 1.00 0.00 15 ASN B N 3
ATOM 3029 C CA . ASN B 1 15 ? -0.965 1.745 3.203 1.00 0.00 15 ASN B CA 3
ATOM 3030 C C . ASN B 1 15 ? -1.966 2.888 3.386 1.00 0.00 15 ASN B C 3
ATOM 3031 O O . ASN B 1 15 ? -2.848 3.043 2.528 1.00 0.00 15 ASN B O 3
ATOM 3042 N N . TYR B 1 16 ? -1.812 3.652 4.482 1.00 0.00 16 TYR B N 3
ATOM 3043 C CA . TYR B 1 16 ? -2.733 4.751 4.717 1.00 0.00 16 TYR B CA 3
ATOM 3044 C C . TYR B 1 16 ? -2.720 5.689 3.508 1.00 0.00 16 TYR B C 3
ATOM 3045 O O . TYR B 1 16 ? -3.805 6.127 3.100 1.00 0.00 16 TYR B O 3
ATOM 3063 N N . HIS B 1 17 ? -1.519 5.982 2.977 1.00 0.00 17 HIS B N 3
ATOM 3064 C CA . HIS B 1 17 ? -1.379 6.869 1.834 1.00 0.00 17 HIS B CA 3
ATOM 3065 C C . HIS B 1 17 ? -2.003 6.209 0.602 1.00 0.00 17 HIS B C 3
ATOM 3066 O O . HIS B 1 17 ? -2.711 6.902 -0.142 1.00 0.00 17 HIS B O 3
ATOM 3080 N N . LEU B 1 18 ? -1.734 4.905 0.416 1.00 0.00 18 LEU B N 3
ATOM 3081 C CA . LEU B 1 18 ? -2.266 4.161 -0.714 1.00 0.00 18 LEU B CA 3
ATOM 3082 C C . LEU B 1 18 ? -3.792 4.119 -0.618 1.00 0.00 18 LEU B C 3
ATOM 3083 O O . LEU B 1 18 ? -4.451 4.194 -1.667 1.00 0.00 18 LEU B O 3
ATOM 3099 N N . GLU B 1 19 ? -4.315 4.003 0.615 1.00 0.00 19 GLU B N 3
ATOM 3100 C CA . GLU B 1 19 ? -5.749 3.953 0.842 1.00 0.00 19 GLU B CA 3
ATOM 3101 C C . GLU B 1 19 ? -6.364 5.313 0.507 1.00 0.00 19 GLU B C 3
ATOM 3102 O O . GLU B 1 19 ? -7.296 5.355 -0.309 1.00 0.00 19 GLU B O 3
ATOM 3114 N N . ASN B 1 20 ? -5.837 6.381 1.132 1.00 0.00 20 ASN B N 3
ATOM 3115 C CA . ASN B 1 20 ? -6.329 7.729 0.902 1.00 0.00 20 ASN B CA 3
ATOM 3116 C C . ASN B 1 20 ? -6.203 8.066 -0.585 1.00 0.00 20 ASN B C 3
ATOM 3117 O O . ASN B 1 20 ? -7.049 8.816 -1.094 1.00 0.00 20 ASN B O 3
ATOM 3128 N N . GLU B 1 21 ? -5.167 7.515 -1.242 1.00 0.00 21 GLU B N 3
ATOM 3129 C CA . GLU B 1 21 ? -4.936 7.756 -2.656 1.00 0.00 21 GLU B CA 3
ATOM 3130 C C . GLU B 1 21 ? -5.883 6.882 -3.480 1.00 0.00 21 GLU B C 3
ATOM 3131 O O . GLU B 1 21 ? -6.291 7.315 -4.567 1.00 0.00 21 GLU B O 3
ATOM 3143 N N . VAL B 1 22 ? -6.211 5.687 -2.955 1.00 0.00 22 VAL B N 3
ATOM 3144 C CA . VAL B 1 22 ? -7.101 4.764 -3.636 1.00 0.00 22 VAL B CA 3
ATOM 3145 C C . VAL B 1 22 ? -8.548 5.226 -3.451 1.00 0.00 22 VAL B C 3
ATOM 3146 O O . VAL B 1 22 ? -9.332 5.107 -4.403 1.00 0.00 22 VAL B O 3
ATOM 3159 N N . ALA B 1 23 ? -8.867 5.737 -2.248 1.00 0.00 23 ALA B N 3
ATOM 3160 C CA . ALA B 1 23 ? -10.206 6.212 -1.944 1.00 0.00 23 ALA B CA 3
ATOM 3161 C C . ALA B 1 23 ? -10.490 7.478 -2.755 1.00 0.00 23 ALA B C 3
ATOM 3162 O O . ALA B 1 23 ? -11.671 7.805 -2.944 1.00 0.00 23 ALA B O 3
ATOM 3169 N N . ARG B 1 24 ? -9.420 8.155 -3.209 1.00 0.00 24 ARG B N 3
ATOM 3170 C CA . ARG B 1 24 ? -9.553 9.373 -3.991 1.00 0.00 24 ARG B CA 3
ATOM 3171 C C . ARG B 1 24 ? -9.614 9.016 -5.476 1.00 0.00 24 ARG B C 3
ATOM 3172 O O . ARG B 1 24 ? -10.303 9.723 -6.225 1.00 0.00 24 ARG B O 3
ATOM 3193 N N . LEU B 1 25 ? -8.903 7.943 -5.868 1.00 0.00 25 LEU B N 3
ATOM 3194 C CA . LEU B 1 25 ? -8.876 7.499 -7.251 1.00 0.00 25 LEU B CA 3
ATOM 3195 C C . LEU B 1 25 ? -10.154 6.714 -7.555 1.00 0.00 25 LEU B C 3
ATOM 3196 O O . LEU B 1 25 ? -10.710 6.894 -8.649 1.00 0.00 25 LEU B O 3
ATOM 3212 N N . LYS B 1 26 ? -10.587 5.874 -6.598 1.00 0.00 26 LYS B N 3
ATOM 3213 C CA . LYS B 1 26 ? -11.788 5.072 -6.763 1.00 0.00 26 LYS B CA 3
ATOM 3214 C C . LYS B 1 26 ? -12.996 5.997 -6.919 1.00 0.00 26 LYS B C 3
ATOM 3215 O O . LYS B 1 26 ? -13.976 5.583 -7.555 1.00 0.00 26 LYS B O 3
ATOM 3234 N N . LYS B 1 27 ? -12.905 7.209 -6.345 1.00 0.00 27 LYS B N 3
ATOM 3235 C CA . LYS B 1 27 ? -13.984 8.180 -6.419 1.00 0.00 27 LYS B CA 3
ATOM 3236 C C . LYS B 1 27 ? -13.938 8.884 -7.777 1.00 0.00 27 LYS B C 3
ATOM 3237 O O . LYS B 1 27 ? -14.905 9.583 -8.112 1.00 0.00 27 LYS B O 3
ATOM 3256 N N . LEU B 1 28 ? -12.833 8.688 -8.519 1.00 0.00 28 LEU B N 3
ATOM 3257 C CA . LEU B 1 28 ? -12.666 9.300 -9.826 1.00 0.00 28 LEU B CA 3
ATOM 3258 C C . LEU B 1 28 ? -12.889 8.244 -10.911 1.00 0.00 28 LEU B C 3
ATOM 3259 O O . LEU B 1 28 ? -13.428 8.593 -11.972 1.00 0.00 28 LEU B O 3
ATOM 3275 N N . VAL B 1 29 ? -12.479 6.994 -10.629 1.00 0.00 29 VAL B N 3
ATOM 3276 C CA . VAL B 1 29 ? -12.634 5.901 -11.573 1.00 0.00 29 VAL B CA 3
ATOM 3277 C C . VAL B 1 29 ? -13.708 4.939 -11.061 1.00 0.00 29 VAL B C 3
ATOM 3278 O O . VAL B 1 29 ? -14.738 4.792 -11.735 1.00 0.00 29 VAL B O 3
ATOM 3291 N N . GLY B 1 30 ? -13.452 4.314 -9.898 1.00 0.00 30 GLY B N 3
ATOM 3292 C CA . GLY B 1 30 ? -14.390 3.376 -9.305 1.00 0.00 30 GLY B CA 3
ATOM 3293 C C . GLY B 1 30 ? -15.754 4.052 -9.154 1.00 0.00 30 GLY B C 3
ATOM 3294 O O . GLY B 1 30 ? -16.725 3.356 -8.822 1.00 0.00 30 GLY B O 3
ATOM 3298 N N . GLU B 1 31 ? -15.802 5.375 -9.399 1.00 0.00 31 GLU B N 3
ATOM 3299 C CA . GLU B 1 31 ? -17.036 6.134 -9.291 1.00 0.00 31 GLU B CA 3
ATOM 3300 C C . GLU B 1 31 ? -18.053 5.589 -10.295 1.00 0.00 31 GLU B C 3
ATOM 3301 O O . GLU B 1 31 ? -17.642 4.889 -11.231 1.00 0.00 31 GLU B O 3
ATOM 3313 N N . ARG B 1 32 ? -19.342 5.914 -10.083 1.00 0.00 32 ARG B N 3
ATOM 3314 C CA . ARG B 1 32 ? -20.404 5.460 -10.964 1.00 0.00 32 ARG B CA 3
ATOM 3315 C C . ARG B 1 32 ? -21.054 6.670 -11.638 1.00 0.00 32 ARG B C 3
ATOM 3316 O O . ARG B 1 32 ? -21.502 7.595 -10.960 1.00 0.00 32 ARG B O 3
ATOM 3337 N N . MET A 1 1 ? 8.366 -11.307 16.987 1.00 0.00 1 MET A N 4
ATOM 3338 C CA . MET A 1 1 ? 9.044 -11.181 15.708 1.00 0.00 1 MET A CA 4
ATOM 3339 C C . MET A 1 1 ? 8.461 -12.198 14.724 1.00 0.00 1 MET A C 4
ATOM 3340 O O . MET A 1 1 ? 8.282 -11.847 13.549 1.00 0.00 1 MET A O 4
ATOM 3354 N N . ASP A 1 2 ? 8.182 -13.419 15.216 1.00 0.00 2 ASP A N 4
ATOM 3355 C CA . ASP A 1 2 ? 7.626 -14.474 14.386 1.00 0.00 2 ASP A CA 4
ATOM 3356 C C . ASP A 1 2 ? 6.396 -13.942 13.647 1.00 0.00 2 ASP A C 4
ATOM 3357 O O . ASP A 1 2 ? 6.175 -14.353 12.499 1.00 0.00 2 ASP A O 4
ATOM 3366 N N . ALA A 1 3 ? 5.635 -13.053 14.309 1.00 0.00 3 ALA A N 4
ATOM 3367 C CA . ALA A 1 3 ? 4.441 -12.471 13.719 1.00 0.00 3 ALA A CA 4
ATOM 3368 C C . ALA A 1 3 ? 4.813 -11.173 12.999 1.00 0.00 3 ALA A C 4
ATOM 3369 O O . ALA A 1 3 ? 3.994 -10.682 12.209 1.00 0.00 3 ALA A O 4
ATOM 3376 N N . ILE A 1 4 ? 6.021 -10.652 13.283 1.00 0.00 4 ILE A N 4
ATOM 3377 C CA . ILE A 1 4 ? 6.492 -9.423 12.668 1.00 0.00 4 ILE A CA 4
ATOM 3378 C C . ILE A 1 4 ? 6.983 -9.724 11.250 1.00 0.00 4 ILE A C 4
ATOM 3379 O O . ILE A 1 4 ? 6.635 -8.966 10.332 1.00 0.00 4 ILE A O 4
ATOM 3395 N N . LYS A 1 5 ? 7.767 -10.807 11.100 1.00 0.00 5 LYS A N 4
ATOM 3396 C CA . LYS A 1 5 ? 8.297 -11.200 9.805 1.00 0.00 5 LYS A CA 4
ATOM 3397 C C . LYS A 1 5 ? 7.149 -11.312 8.801 1.00 0.00 5 LYS A C 4
ATOM 3398 O O . LYS A 1 5 ? 7.357 -10.971 7.628 1.00 0.00 5 LYS A O 4
ATOM 3417 N N . LYS A 1 6 ? 5.980 -11.781 9.273 1.00 0.00 6 LYS A N 4
ATOM 3418 C CA . LYS A 1 6 ? 4.812 -11.935 8.421 1.00 0.00 6 LYS A CA 4
ATOM 3419 C C . LYS A 1 6 ? 4.050 -10.609 8.363 1.00 0.00 6 LYS A C 4
ATOM 3420 O O . LYS A 1 6 ? 3.427 -10.333 7.327 1.00 0.00 6 LYS A O 4
ATOM 3439 N N . LYS A 1 7 ? 4.114 -9.829 9.457 1.00 0.00 7 LYS A N 4
ATOM 3440 C CA . LYS A 1 7 ? 3.435 -8.547 9.528 1.00 0.00 7 LYS A CA 4
ATOM 3441 C C . LYS A 1 7 ? 3.794 -7.715 8.296 1.00 0.00 7 LYS A C 4
ATOM 3442 O O . LYS A 1 7 ? 2.888 -7.102 7.713 1.00 0.00 7 LYS A O 4
ATOM 3461 N N . MET A 1 8 ? 5.088 -7.709 7.929 1.00 0.00 8 MET A N 4
ATOM 3462 C CA . MET A 1 8 ? 5.560 -6.959 6.778 1.00 0.00 8 MET A CA 4
ATOM 3463 C C . MET A 1 8 ? 5.170 -7.700 5.498 1.00 0.00 8 MET A C 4
ATOM 3464 O O . MET A 1 8 ? 5.101 -7.056 4.441 1.00 0.00 8 MET A O 4
ATOM 3478 N N . GLN A 1 9 ? 4.929 -9.018 5.614 1.00 0.00 9 GLN A N 4
ATOM 3479 C CA . GLN A 1 9 ? 4.551 -9.836 4.474 1.00 0.00 9 GLN A CA 4
ATOM 3480 C C . GLN A 1 9 ? 3.106 -9.520 4.083 1.00 0.00 9 GLN A C 4
ATOM 3481 O O . GLN A 1 9 ? 2.777 -9.640 2.894 1.00 0.00 9 GLN A O 4
ATOM 3495 N N . MET A 1 10 ? 2.284 -9.132 5.075 1.00 0.00 10 MET A N 4
ATOM 3496 C CA . MET A 1 10 ? 0.889 -8.804 4.835 1.00 0.00 10 MET A CA 4
ATOM 3497 C C . MET A 1 10 ? 0.793 -7.386 4.270 1.00 0.00 10 MET A C 4
ATOM 3498 O O . MET A 1 10 ? -0.069 -7.151 3.410 1.00 0.00 10 MET A O 4
ATOM 3512 N N . LEU A 1 11 ? 1.663 -6.483 4.756 1.00 0.00 11 LEU A N 4
ATOM 3513 C CA . LEU A 1 11 ? 1.676 -5.103 4.303 1.00 0.00 11 LEU A CA 4
ATOM 3514 C C . LEU A 1 11 ? 2.365 -5.025 2.940 1.00 0.00 11 LEU A C 4
ATOM 3515 O O . LEU A 1 11 ? 2.053 -4.102 2.173 1.00 0.00 11 LEU A O 4
ATOM 3531 N N . LYS A 1 12 ? 3.274 -5.979 2.669 1.00 0.00 12 LYS A N 4
ATOM 3532 C CA . LYS A 1 12 ? 3.998 -6.017 1.410 1.00 0.00 12 LYS A CA 4
ATOM 3533 C C . LYS A 1 12 ? 3.070 -6.530 0.307 1.00 0.00 12 LYS A C 4
ATOM 3534 O O . LYS A 1 12 ? 3.176 -6.043 -0.828 1.00 0.00 12 LYS A O 4
ATOM 3553 N N . LEU A 1 13 ? 2.193 -7.487 0.656 1.00 0.00 13 LEU A N 4
ATOM 3554 C CA . LEU A 1 13 ? 1.256 -8.058 -0.297 1.00 0.00 13 LEU A CA 4
ATOM 3555 C C . LEU A 1 13 ? 0.162 -7.035 -0.606 1.00 0.00 13 LEU A C 4
ATOM 3556 O O . LEU A 1 13 ? -0.217 -6.912 -1.781 1.00 0.00 13 LEU A O 4
ATOM 3572 N N . ASP A 1 14 ? -0.318 -6.334 0.436 1.00 0.00 14 ASP A N 4
ATOM 3573 C CA . ASP A 1 14 ? -1.358 -5.332 0.277 1.00 0.00 14 ASP A CA 4
ATOM 3574 C C . ASP A 1 14 ? -0.811 -4.159 -0.538 1.00 0.00 14 ASP A C 4
ATOM 3575 O O . ASP A 1 14 ? -1.593 -3.531 -1.267 1.00 0.00 14 ASP A O 4
ATOM 3584 N N . ASN A 1 15 ? 0.500 -3.890 -0.401 1.00 0.00 15 ASN A N 4
ATOM 3585 C CA . ASN A 1 15 ? 1.143 -2.803 -1.119 1.00 0.00 15 ASN A CA 4
ATOM 3586 C C . ASN A 1 15 ? 1.102 -3.095 -2.621 1.00 0.00 15 ASN A C 4
ATOM 3587 O O . ASN A 1 15 ? 0.718 -2.198 -3.385 1.00 0.00 15 ASN A O 4
ATOM 3598 N N . TYR A 1 16 ? 1.492 -4.324 -3.006 1.00 0.00 16 TYR A N 4
ATOM 3599 C CA . TYR A 1 16 ? 1.480 -4.662 -4.419 1.00 0.00 16 TYR A CA 4
ATOM 3600 C C . TYR A 1 16 ? 0.039 -4.648 -4.930 1.00 0.00 16 TYR A C 4
ATOM 3601 O O . TYR A 1 16 ? -0.167 -4.238 -6.082 1.00 0.00 16 TYR A O 4
ATOM 3619 N N . HIS A 1 17 ? -0.913 -5.093 -4.089 1.00 0.00 17 HIS A N 4
ATOM 3620 C CA . HIS A 1 17 ? -2.314 -5.138 -4.466 1.00 0.00 17 HIS A CA 4
ATOM 3621 C C . HIS A 1 17 ? -2.841 -3.710 -4.627 1.00 0.00 17 HIS A C 4
ATOM 3622 O O . HIS A 1 17 ? -3.700 -3.491 -5.493 1.00 0.00 17 HIS A O 4
ATOM 3636 N N . LEU A 1 18 ? -2.322 -2.781 -3.803 1.00 0.00 18 LEU A N 4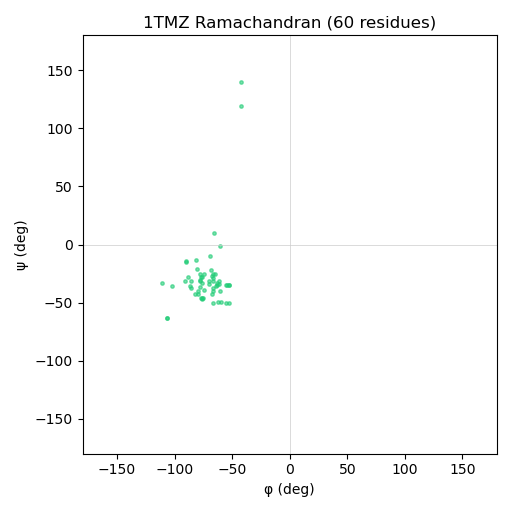
ATOM 3637 C CA . LEU A 1 18 ? -2.736 -1.389 -3.854 1.00 0.00 18 LEU A CA 4
ATOM 3638 C C . LEU A 1 18 ? -2.069 -0.707 -5.049 1.00 0.00 18 LEU A C 4
ATOM 3639 O O . LEU A 1 18 ? -2.758 0.032 -5.767 1.00 0.00 18 LEU A O 4
ATOM 3655 N N . GLU A 1 19 ? -0.762 -0.962 -5.236 1.00 0.00 19 GLU A N 4
ATOM 3656 C CA . GLU A 1 19 ? -0.011 -0.376 -6.333 1.00 0.00 19 GLU A CA 4
ATOM 3657 C C . GLU A 1 19 ? -0.497 -0.976 -7.655 1.00 0.00 19 GLU A C 4
ATOM 3658 O O . GLU A 1 19 ? -0.501 -0.255 -8.664 1.00 0.00 19 GLU A O 4
ATOM 3670 N N . ASN A 1 20 ? -0.889 -2.262 -7.624 1.00 0.00 20 ASN A N 4
ATOM 3671 C CA . ASN A 1 20 ? -1.371 -2.949 -8.810 1.00 0.00 20 ASN A CA 4
ATOM 3672 C C . ASN A 1 20 ? -2.704 -2.335 -9.244 1.00 0.00 20 ASN A C 4
ATOM 3673 O O . ASN A 1 20 ? -2.954 -2.266 -10.457 1.00 0.00 20 ASN A O 4
ATOM 3684 N N . GLU A 1 21 ? -3.518 -1.908 -8.262 1.00 0.00 21 GLU A N 4
ATOM 3685 C CA . GLU A 1 21 ? -4.810 -1.306 -8.541 1.00 0.00 21 GLU A CA 4
ATOM 3686 C C . GLU A 1 21 ? -4.613 0.163 -8.919 1.00 0.00 21 GLU A C 4
ATOM 3687 O O . GLU A 1 21 ? -5.236 0.610 -9.894 1.00 0.00 21 GLU A O 4
ATOM 3699 N N . VAL A 1 22 ? -3.764 0.874 -8.155 1.00 0.00 22 VAL A N 4
ATOM 3700 C CA . VAL A 1 22 ? -3.491 2.277 -8.409 1.00 0.00 22 VAL A CA 4
ATOM 3701 C C . VAL A 1 22 ? -2.796 2.420 -9.764 1.00 0.00 22 VAL A C 4
ATOM 3702 O O . VAL A 1 22 ? -3.012 3.442 -10.433 1.00 0.00 22 VAL A O 4
ATOM 3715 N N . ALA A 1 23 ? -1.988 1.411 -10.137 1.00 0.00 23 ALA A N 4
ATOM 3716 C CA . ALA A 1 23 ? -1.271 1.424 -11.400 1.00 0.00 23 ALA A CA 4
ATOM 3717 C C . ALA A 1 23 ? -2.275 1.528 -12.550 1.00 0.00 23 ALA A C 4
ATOM 3718 O O . ALA A 1 23 ? -1.872 1.940 -13.648 1.00 0.00 23 ALA A O 4
ATOM 3725 N N . ARG A 1 24 ? -3.540 1.161 -12.280 1.00 0.00 24 ARG A N 4
ATOM 3726 C CA . ARG A 1 24 ? -4.588 1.214 -13.286 1.00 0.00 24 ARG A CA 4
ATOM 3727 C C . ARG A 1 24 ? -5.292 2.570 -13.213 1.00 0.00 24 ARG A C 4
ATOM 3728 O O . ARG A 1 24 ? -5.611 3.127 -14.274 1.00 0.00 24 ARG A O 4
ATOM 3749 N N . LEU A 1 25 ? -5.515 3.068 -11.983 1.00 0.00 25 LEU A N 4
ATOM 3750 C CA . LEU A 1 25 ? -6.174 4.346 -11.778 1.00 0.00 25 LEU A CA 4
ATOM 3751 C C . LEU A 1 25 ? -5.218 5.476 -12.167 1.00 0.00 25 LEU A C 4
ATOM 3752 O O . LEU A 1 25 ? -5.674 6.448 -12.787 1.00 0.00 25 LEU A O 4
ATOM 3768 N N . LYS A 1 26 ? -3.932 5.329 -11.801 1.00 0.00 26 LYS A N 4
ATOM 3769 C CA . LYS A 1 26 ? -2.925 6.331 -12.108 1.00 0.00 26 LYS A CA 4
ATOM 3770 C C . LYS A 1 26 ? -2.844 6.517 -13.625 1.00 0.00 26 LYS A C 4
ATOM 3771 O O . LYS A 1 26 ? -2.424 7.597 -14.065 1.00 0.00 26 LYS A O 4
ATOM 3790 N N . LYS A 1 27 ? -3.243 5.479 -14.382 1.00 0.00 27 LYS A N 4
ATOM 3791 C CA . LYS A 1 27 ? -3.215 5.528 -15.834 1.00 0.00 27 LYS A CA 4
ATOM 3792 C C . LYS A 1 27 ? -4.459 6.264 -16.338 1.00 0.00 27 LYS A C 4
ATOM 3793 O O . LYS A 1 27 ? -4.470 6.669 -17.509 1.00 0.00 27 LYS A O 4
ATOM 3812 N N . LEU A 1 28 ? -5.466 6.418 -15.458 1.00 0.00 28 LEU A N 4
ATOM 3813 C CA . LEU A 1 28 ? -6.699 7.097 -15.812 1.00 0.00 28 LEU A CA 4
ATOM 3814 C C . LEU A 1 28 ? -6.731 8.471 -15.140 1.00 0.00 28 LEU A C 4
ATOM 3815 O O . LEU A 1 28 ? -7.271 9.410 -15.743 1.00 0.00 28 LEU A O 4
ATOM 3831 N N . VAL A 1 29 ? -6.162 8.561 -13.925 1.00 0.00 29 VAL A N 4
ATOM 3832 C CA . VAL A 1 29 ? -6.125 9.808 -13.181 1.00 0.00 29 VAL A CA 4
ATOM 3833 C C . VAL A 1 29 ? -4.708 10.383 -13.227 1.00 0.00 29 VAL A C 4
ATOM 3834 O O . VAL A 1 29 ? -4.545 11.510 -13.717 1.00 0.00 29 VAL A O 4
ATOM 3847 N N . GLY A 1 30 ? -3.727 9.610 -12.726 1.00 0.00 30 GLY A N 4
ATOM 3848 C CA . GLY A 1 30 ? -2.340 10.040 -12.710 1.00 0.00 30 GLY A CA 4
ATOM 3849 C C . GLY A 1 30 ? -1.862 10.259 -14.147 1.00 0.00 30 GLY A C 4
ATOM 3850 O O . GLY A 1 30 ? -0.703 10.658 -14.329 1.00 0.00 30 GLY A O 4
ATOM 3854 N N . GLU A 1 31 ? -2.750 9.998 -15.123 1.00 0.00 31 GLU A N 4
ATOM 3855 C CA . GLU A 1 31 ? -2.421 10.165 -16.529 1.00 0.00 31 GLU A CA 4
ATOM 3856 C C . GLU A 1 31 ? -1.654 11.476 -16.715 1.00 0.00 31 GLU A C 4
ATOM 3857 O O . GLU A 1 31 ? -2.087 12.497 -16.162 1.00 0.00 31 GLU A O 4
ATOM 3869 N N . ARG A 1 32 ? -0.547 11.422 -17.479 1.00 0.00 32 ARG A N 4
ATOM 3870 C CA . ARG A 1 32 ? 0.269 12.596 -17.734 1.00 0.00 32 ARG A CA 4
ATOM 3871 C C . ARG A 1 32 ? -0.639 13.783 -18.059 1.00 0.00 32 ARG A C 4
ATOM 3872 O O . ARG A 1 32 ? -0.158 14.881 -18.331 1.00 0.00 32 ARG A O 4
ATOM 3893 N N . MET B 1 1 ? 15.976 -7.024 12.834 1.00 0.00 1 MET B N 4
ATOM 3894 C CA . MET B 1 1 ? 14.809 -6.711 13.642 1.00 0.00 1 MET B CA 4
ATOM 3895 C C . MET B 1 1 ? 14.692 -5.192 13.792 1.00 0.00 1 MET B C 4
ATOM 3896 O O . MET B 1 1 ? 13.575 -4.671 13.658 1.00 0.00 1 MET B O 4
ATOM 3910 N N . ASP B 1 2 ? 15.828 -4.525 14.064 1.00 0.00 2 ASP B N 4
ATOM 3911 C CA . ASP B 1 2 ? 15.852 -3.081 14.230 1.00 0.00 2 ASP B CA 4
ATOM 3912 C C . ASP B 1 2 ? 15.201 -2.421 13.012 1.00 0.00 2 ASP B C 4
ATOM 3913 O O . ASP B 1 2 ? 14.431 -1.467 13.200 1.00 0.00 2 ASP B O 4
ATOM 3922 N N . ALA B 1 3 ? 15.516 -2.933 11.810 1.00 0.00 3 ALA B N 4
ATOM 3923 C CA . ALA B 1 3 ? 14.966 -2.396 10.576 1.00 0.00 3 ALA B CA 4
ATOM 3924 C C . ALA B 1 3 ? 13.572 -2.986 10.346 1.00 0.00 3 ALA B C 4
ATOM 3925 O O . ALA B 1 3 ? 12.816 -2.415 9.547 1.00 0.00 3 ALA B O 4
ATOM 3932 N N . ILE B 1 4 ? 13.268 -4.098 11.038 1.00 0.00 4 ILE B N 4
ATOM 3933 C CA . ILE B 1 4 ? 11.978 -4.755 10.911 1.00 0.00 4 ILE B CA 4
ATOM 3934 C C . ILE B 1 4 ? 10.911 -3.919 11.623 1.00 0.00 4 ILE B C 4
ATOM 3935 O O . ILE B 1 4 ? 9.846 -3.694 11.030 1.00 0.00 4 ILE B O 4
ATOM 3951 N N . LYS B 1 5 ? 11.213 -3.485 12.859 1.00 0.00 5 LYS B N 4
ATOM 3952 C CA . LYS B 1 5 ? 10.287 -2.684 13.641 1.00 0.00 5 LYS B CA 4
ATOM 3953 C C . LYS B 1 5 ? 9.847 -1.472 12.817 1.00 0.00 5 LYS B C 4
ATOM 3954 O O . LYS B 1 5 ? 8.690 -1.050 12.961 1.00 0.00 5 LYS B O 4
ATOM 3973 N N . LYS B 1 6 ? 10.762 -0.944 11.985 1.00 0.00 6 LYS B N 4
ATOM 3974 C CA . LYS B 1 6 ? 10.470 0.208 11.149 1.00 0.00 6 LYS B CA 4
ATOM 3975 C C . LYS B 1 6 ? 9.919 -0.270 9.804 1.00 0.00 6 LYS B C 4
ATOM 3976 O O . LYS B 1 6 ? 9.156 0.481 9.179 1.00 0.00 6 LYS B O 4
ATOM 3995 N N . LYS B 1 7 ? 10.308 -1.489 9.393 1.00 0.00 7 LYS B N 4
ATOM 3996 C CA . LYS B 1 7 ? 9.856 -2.059 8.135 1.00 0.00 7 LYS B CA 4
ATOM 3997 C C . LYS B 1 7 ? 8.327 -2.074 8.107 1.00 0.00 7 LYS B C 4
ATOM 3998 O O . LYS B 1 7 ? 7.750 -1.596 7.120 1.00 0.00 7 LYS B O 4
ATOM 4017 N N . MET B 1 8 ? 7.710 -2.613 9.175 1.00 0.00 8 MET B N 4
ATOM 4018 C CA . MET B 1 8 ? 6.262 -2.688 9.271 1.00 0.00 8 MET B CA 4
ATOM 4019 C C . MET B 1 8 ? 5.689 -1.274 9.381 1.00 0.00 8 MET B C 4
ATOM 4020 O O . MET B 1 8 ? 4.514 -1.086 9.034 1.00 0.00 8 MET B O 4
ATOM 4034 N N . GLN B 1 9 ? 6.515 -0.325 9.854 1.00 0.00 9 GLN B N 4
ATOM 4035 C CA . GLN B 1 9 ? 6.092 1.057 10.007 1.00 0.00 9 GLN B CA 4
ATOM 4036 C C . GLN B 1 9 ? 6.132 1.752 8.645 1.00 0.00 9 GLN B C 4
ATOM 4037 O O . GLN B 1 9 ? 5.430 2.760 8.477 1.00 0.00 9 GLN B O 4
ATOM 4051 N N . MET B 1 10 ? 6.939 1.210 7.716 1.00 0.00 10 MET B N 4
ATOM 4052 C CA . MET B 1 10 ? 7.066 1.774 6.383 1.00 0.00 10 MET B CA 4
ATOM 4053 C C . MET B 1 10 ? 5.961 1.210 5.487 1.00 0.00 10 MET B C 4
ATOM 4054 O O . MET B 1 10 ? 5.431 1.966 4.659 1.00 0.00 10 MET B O 4
ATOM 4068 N N . LEU B 1 11 ? 5.640 -0.083 5.669 1.00 0.00 11 LEU B N 4
ATOM 4069 C CA . LEU B 1 11 ? 4.608 -0.737 4.883 1.00 0.00 11 LEU B CA 4
ATOM 4070 C C . LEU B 1 11 ? 3.233 -0.318 5.405 1.00 0.00 11 LEU B C 4
ATOM 4071 O O . LEU B 1 11 ? 2.279 -0.305 4.612 1.00 0.00 11 LEU B O 4
ATOM 4087 N N . LYS B 1 12 ? 3.157 0.013 6.706 1.00 0.00 12 LYS B N 4
ATOM 4088 C CA . LYS B 1 12 ? 1.910 0.428 7.325 1.00 0.00 12 LYS B CA 4
ATOM 4089 C C . LYS B 1 12 ? 1.617 1.881 6.946 1.00 0.00 12 LYS B C 4
ATOM 4090 O O . LYS B 1 12 ? 0.434 2.229 6.813 1.00 0.00 12 LYS B O 4
ATOM 4109 N N . LEU B 1 13 ? 2.680 2.687 6.783 1.00 0.00 13 LEU B N 4
ATOM 4110 C CA . LEU B 1 13 ? 2.538 4.088 6.422 1.00 0.00 13 LEU B CA 4
ATOM 4111 C C . LEU B 1 13 ? 2.156 4.193 4.944 1.00 0.00 13 LEU B C 4
ATOM 4112 O O . LEU B 1 13 ? 1.267 4.995 4.620 1.00 0.00 13 LEU B O 4
ATOM 4128 N N . ASP B 1 14 ? 2.823 3.396 4.091 1.00 0.00 14 ASP B N 4
ATOM 4129 C CA . ASP B 1 14 ? 2.555 3.400 2.663 1.00 0.00 14 ASP B CA 4
ATOM 4130 C C . ASP B 1 14 ? 1.136 2.887 2.414 1.00 0.00 14 ASP B C 4
ATOM 4131 O O . ASP B 1 14 ? 0.506 3.341 1.447 1.00 0.00 14 ASP B O 4
ATOM 4140 N N . ASN B 1 15 ? 0.670 1.965 3.275 1.00 0.00 15 ASN B N 4
ATOM 4141 C CA . ASN B 1 15 ? -0.661 1.396 3.147 1.00 0.00 15 ASN B CA 4
ATOM 4142 C C . ASN B 1 15 ? -1.704 2.490 3.394 1.00 0.00 15 ASN B C 4
ATOM 4143 O O . ASN B 1 15 ? -2.623 2.623 2.572 1.00 0.00 15 ASN B O 4
ATOM 4154 N N . TYR B 1 16 ? -1.543 3.237 4.500 1.00 0.00 16 TYR B N 4
ATOM 4155 C CA . TYR B 1 16 ? -2.501 4.289 4.793 1.00 0.00 16 TYR B CA 4
ATOM 4156 C C . TYR B 1 16 ? -2.522 5.290 3.636 1.00 0.00 16 TYR B C 4
ATOM 4157 O O . TYR B 1 16 ? -3.602 5.828 3.352 1.00 0.00 16 TYR B O 4
ATOM 4175 N N . HIS B 1 17 ? -1.354 5.524 3.010 1.00 0.00 17 HIS B N 4
ATOM 4176 C CA . HIS B 1 17 ? -1.248 6.462 1.905 1.00 0.00 17 HIS B CA 4
ATOM 4177 C C . HIS B 1 17 ? -1.850 5.832 0.648 1.00 0.00 17 HIS B C 4
ATOM 4178 O O . HIS B 1 17 ? -2.480 6.560 -0.132 1.00 0.00 17 HIS B O 4
ATOM 4192 N N . LEU B 1 18 ? -1.649 4.513 0.480 1.00 0.00 18 LEU B N 4
ATOM 4193 C CA . LEU B 1 18 ? -2.169 3.795 -0.672 1.00 0.00 18 LEU B CA 4
ATOM 4194 C C . LEU B 1 18 ? -3.692 3.693 -0.559 1.00 0.00 18 LEU B C 4
ATOM 4195 O O . LEU B 1 18 ? -4.370 3.815 -1.590 1.00 0.00 18 LEU B O 4
ATOM 4211 N N . GLU B 1 19 ? -4.192 3.477 0.672 1.00 0.00 19 GLU B N 4
ATOM 4212 C CA . GLU B 1 19 ? -5.620 3.361 0.912 1.00 0.00 19 GLU B CA 4
ATOM 4213 C C . GLU B 1 19 ? -6.286 4.717 0.669 1.00 0.00 19 GLU B C 4
ATOM 4214 O O . GLU B 1 19 ? -7.288 4.759 -0.060 1.00 0.00 19 GLU B O 4
ATOM 4226 N N . ASN B 1 20 ? -5.726 5.781 1.272 1.00 0.00 20 ASN B N 4
ATOM 4227 C CA . ASN B 1 20 ? -6.262 7.122 1.120 1.00 0.00 20 ASN B CA 4
ATOM 4228 C C . ASN B 1 20 ? -6.144 7.552 -0.344 1.00 0.00 20 ASN B C 4
ATOM 4229 O O . ASN B 1 20 ? -6.988 8.338 -0.798 1.00 0.00 20 ASN B O 4
ATOM 4240 N N . GLU B 1 21 ? -5.116 7.036 -1.041 1.00 0.00 21 GLU B N 4
ATOM 4241 C CA . GLU B 1 21 ? -4.893 7.364 -2.439 1.00 0.00 21 GLU B CA 4
ATOM 4242 C C . GLU B 1 21 ? -5.820 6.515 -3.312 1.00 0.00 21 GLU B C 4
ATOM 4243 O O . GLU B 1 21 ? -6.241 7.003 -4.372 1.00 0.00 21 GLU B O 4
ATOM 4255 N N . VAL B 1 22 ? -6.114 5.284 -2.859 1.00 0.00 22 VAL B N 4
ATOM 4256 C CA . VAL B 1 22 ? -6.983 4.380 -3.593 1.00 0.00 22 VAL B CA 4
ATOM 4257 C C . VAL B 1 22 ? -8.439 4.803 -3.391 1.00 0.00 22 VAL B C 4
ATOM 4258 O O . VAL B 1 22 ? -9.214 4.726 -4.356 1.00 0.00 22 VAL B O 4
ATOM 4271 N N . ALA B 1 23 ? -8.777 5.234 -2.164 1.00 0.00 23 ALA B N 4
ATOM 4272 C CA . ALA B 1 23 ? -10.127 5.665 -1.843 1.00 0.00 23 ALA B CA 4
ATOM 4273 C C . ALA B 1 23 ? -10.418 6.989 -2.551 1.00 0.00 23 ALA B C 4
ATOM 4274 O O . ALA B 1 23 ? -11.600 7.305 -2.749 1.00 0.00 23 ALA B O 4
ATOM 4281 N N . ARG B 1 24 ? -9.351 7.726 -2.912 1.00 0.00 24 ARG B N 4
ATOM 4282 C CA . ARG B 1 24 ? -9.492 9.002 -3.591 1.00 0.00 24 ARG B CA 4
ATOM 4283 C C . ARG B 1 24 ? -9.480 8.775 -5.103 1.00 0.00 24 ARG B C 4
ATOM 4284 O O . ARG B 1 24 ? -10.066 9.593 -5.827 1.00 0.00 24 ARG B O 4
ATOM 4305 N N . LEU B 1 25 ? -8.824 7.686 -5.543 1.00 0.00 25 LEU B N 4
ATOM 4306 C CA . LEU B 1 25 ? -8.739 7.357 -6.956 1.00 0.00 25 LEU B CA 4
ATOM 4307 C C . LEU B 1 25 ? -9.979 6.560 -7.365 1.00 0.00 25 LEU B C 4
ATOM 4308 O O . LEU B 1 25 ? -10.513 6.817 -8.453 1.00 0.00 25 LEU B O 4
ATOM 4324 N N . LYS B 1 26 ? -10.403 5.621 -6.500 1.00 0.00 26 LYS B N 4
ATOM 4325 C CA . LYS B 1 26 ? -11.568 4.796 -6.770 1.00 0.00 26 LYS B CA 4
ATOM 4326 C C . LYS B 1 26 ? -12.807 5.688 -6.874 1.00 0.00 26 LYS B C 4
ATOM 4327 O O . LYS B 1 26 ? -13.771 5.283 -7.541 1.00 0.00 26 LYS B O 4
ATOM 4346 N N . LYS B 1 27 ? -12.758 6.864 -6.225 1.00 0.00 27 LYS B N 4
ATOM 4347 C CA . LYS B 1 27 ? -13.869 7.802 -6.245 1.00 0.00 27 LYS B CA 4
ATOM 4348 C C . LYS B 1 27 ? -13.796 8.644 -7.519 1.00 0.00 27 LYS B C 4
ATOM 4349 O O . LYS B 1 27 ? -14.780 9.333 -7.827 1.00 0.00 27 LYS B O 4
ATOM 4368 N N . LEU B 1 28 ? -12.653 8.574 -8.224 1.00 0.00 28 LEU B N 4
ATOM 4369 C CA . LEU B 1 28 ? -12.458 9.325 -9.453 1.00 0.00 28 LEU B CA 4
ATOM 4370 C C . LEU B 1 28 ? -12.677 8.399 -10.651 1.00 0.00 28 LEU B C 4
ATOM 4371 O O . LEU B 1 28 ? -13.205 8.869 -11.671 1.00 0.00 28 LEU B O 4
ATOM 4387 N N . VAL B 1 29 ? -12.275 7.123 -10.508 1.00 0.00 29 VAL B N 4
ATOM 4388 C CA . VAL B 1 29 ? -12.427 6.144 -11.571 1.00 0.00 29 VAL B CA 4
ATOM 4389 C C . VAL B 1 29 ? -13.593 5.212 -11.238 1.00 0.00 29 VAL B C 4
ATOM 4390 O O . VAL B 1 29 ? -14.602 5.251 -11.956 1.00 0.00 29 VAL B O 4
ATOM 4403 N N . GLY B 1 30 ? -13.434 4.406 -10.172 1.00 0.00 30 GLY B N 4
ATOM 4404 C CA . GLY B 1 30 ? -14.467 3.476 -9.749 1.00 0.00 30 GLY B CA 4
ATOM 4405 C C . GLY B 1 30 ? -15.703 4.259 -9.305 1.00 0.00 30 GLY B C 4
ATOM 4406 O O . GLY B 1 30 ? -16.689 3.625 -8.901 1.00 0.00 30 GLY B O 4
ATOM 4410 N N . GLU B 1 31 ? -15.629 5.599 -9.387 1.00 0.00 31 GLU B N 4
ATOM 4411 C CA . GLU B 1 31 ? -16.734 6.457 -8.995 1.00 0.00 31 GLU B CA 4
ATOM 4412 C C . GLU B 1 31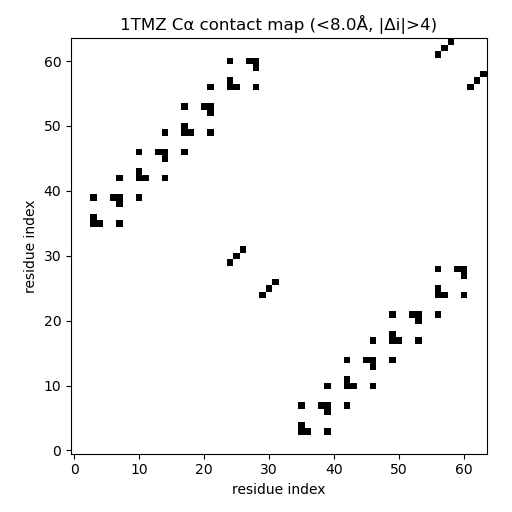 ? -18.046 5.858 -9.507 1.00 0.00 31 GLU B C 4
ATOM 4413 O O . GLU B 1 31 ? -18.110 5.512 -10.696 1.00 0.00 31 GLU B O 4
ATOM 4425 N N . ARG B 1 32 ? -19.047 5.750 -8.616 1.00 0.00 32 ARG B N 4
ATOM 4426 C CA . ARG B 1 32 ? -20.342 5.198 -8.976 1.00 0.00 32 ARG B CA 4
ATOM 4427 C C . ARG B 1 32 ? -20.786 5.784 -10.318 1.00 0.00 32 ARG B C 4
ATOM 4428 O O . ARG B 1 32 ? -20.960 5.051 -11.290 1.00 0.00 32 ARG B O 4
ATOM 4449 N N . MET A 1 1 ? 8.614 -11.511 16.789 1.00 0.00 1 MET A N 5
ATOM 4450 C CA . MET A 1 1 ? 9.263 -11.382 15.495 1.00 0.00 1 MET A CA 5
ATOM 4451 C C . MET A 1 1 ? 8.637 -12.374 14.514 1.00 0.00 1 MET A C 5
ATOM 4452 O O . MET A 1 1 ? 8.425 -12.000 13.351 1.00 0.00 1 MET A O 5
ATOM 4466 N N . ASP A 1 2 ? 8.358 -13.600 14.992 1.00 0.00 2 ASP A N 5
ATOM 4467 C CA . ASP A 1 2 ? 7.762 -14.633 14.163 1.00 0.00 2 ASP A CA 5
ATOM 4468 C C . ASP A 1 2 ? 6.511 -14.076 13.481 1.00 0.00 2 ASP A C 5
ATOM 4469 O O . ASP A 1 2 ? 6.247 -14.456 12.331 1.00 0.00 2 ASP A O 5
ATOM 4478 N N . ALA A 1 3 ? 5.777 -13.201 14.191 1.00 0.00 3 ALA A N 5
ATOM 4479 C CA . ALA A 1 3 ? 4.568 -12.598 13.658 1.00 0.00 3 ALA A CA 5
ATOM 4480 C C . ALA A 1 3 ? 4.924 -11.291 12.948 1.00 0.00 3 ALA A C 5
ATOM 4481 O O . ALA A 1 3 ? 4.076 -10.772 12.205 1.00 0.00 3 ALA A O 5
ATOM 4488 N N . ILE A 1 4 ? 6.150 -10.792 13.184 1.00 0.00 4 ILE A N 5
ATOM 4489 C CA . ILE A 1 4 ? 6.610 -9.557 12.572 1.00 0.00 4 ILE A CA 5
ATOM 4490 C C . ILE A 1 4 ? 7.040 -9.837 11.130 1.00 0.00 4 ILE A C 5
ATOM 4491 O O . ILE A 1 4 ? 6.659 -9.063 10.240 1.00 0.00 4 ILE A O 5
ATOM 4507 N N . LYS A 1 5 ? 7.811 -10.922 10.932 1.00 0.00 5 LYS A N 5
ATOM 4508 C CA . LYS A 1 5 ? 8.286 -11.297 9.611 1.00 0.00 5 LYS A CA 5
ATOM 4509 C C . LYS A 1 5 ? 7.095 -11.393 8.654 1.00 0.00 5 LYS A C 5
ATOM 4510 O O . LYS A 1 5 ? 7.256 -11.043 7.476 1.00 0.00 5 LYS A O 5
ATOM 4529 N N . LYS A 1 6 ? 5.944 -11.860 9.170 1.00 0.00 6 LYS A N 5
ATOM 4530 C CA . LYS A 1 6 ? 4.741 -12.001 8.367 1.00 0.00 6 LYS A CA 5
ATOM 4531 C C . LYS A 1 6 ? 3.974 -10.677 8.369 1.00 0.00 6 LYS A C 5
ATOM 4532 O O . LYS A 1 6 ? 3.324 -10.371 7.359 1.00 0.00 6 LYS A O 5
ATOM 4551 N N . LYS A 1 7 ? 4.065 -9.930 9.485 1.00 0.00 7 LYS A N 5
ATOM 4552 C CA . LYS A 1 7 ? 3.384 -8.654 9.613 1.00 0.00 7 LYS A CA 5
ATOM 4553 C C . LYS A 1 7 ? 3.710 -7.781 8.399 1.00 0.00 7 LYS A C 5
ATOM 4554 O O . LYS A 1 7 ? 2.787 -7.157 7.857 1.00 0.00 7 LYS A O 5
ATOM 4573 N N . MET A 1 8 ? 4.996 -7.757 8.003 1.00 0.00 8 MET A N 5
ATOM 4574 C CA . MET A 1 8 ? 5.435 -6.969 6.864 1.00 0.00 8 MET A CA 5
ATOM 4575 C C . MET A 1 8 ? 5.031 -7.680 5.571 1.00 0.00 8 MET A C 5
ATOM 4576 O O . MET A 1 8 ? 4.952 -7.011 4.531 1.00 0.00 8 MET A O 5
ATOM 4590 N N . GLN A 1 9 ? 4.788 -8.999 5.660 1.00 0.00 9 GLN A N 5
ATOM 4591 C CA . GLN A 1 9 ? 4.396 -9.789 4.506 1.00 0.00 9 GLN A CA 5
ATOM 4592 C C . GLN A 1 9 ? 2.942 -9.473 4.146 1.00 0.00 9 GLN A C 5
ATOM 4593 O O . GLN A 1 9 ? 2.588 -9.593 2.964 1.00 0.00 9 GLN A O 5
ATOM 4607 N N . MET A 1 10 ? 2.144 -9.083 5.155 1.00 0.00 10 MET A N 5
ATOM 4608 C CA . MET A 1 10 ? 0.743 -8.755 4.947 1.00 0.00 10 MET A CA 5
ATOM 4609 C C . MET A 1 10 ? 0.634 -7.331 4.399 1.00 0.00 10 MET A C 5
ATOM 4610 O O . MET A 1 10 ? -0.203 -7.102 3.513 1.00 0.00 10 MET A O 5
ATOM 4624 N N . LEU A 1 11 ? 1.469 -6.418 4.928 1.00 0.00 11 LEU A N 5
ATOM 4625 C CA . LEU A 1 11 ? 1.465 -5.031 4.494 1.00 0.00 11 LEU A CA 5
ATOM 4626 C C . LEU A 1 11 ? 2.201 -4.916 3.157 1.00 0.00 11 LEU A C 5
ATOM 4627 O O . LEU A 1 11 ? 1.902 -3.983 2.398 1.00 0.00 11 LEU A O 5
ATOM 4643 N N . LYS A 1 12 ? 3.132 -5.853 2.900 1.00 0.00 12 LYS A N 5
ATOM 4644 C CA . LYS A 1 12 ? 3.900 -5.856 1.668 1.00 0.00 12 LYS A CA 5
ATOM 4645 C C . LYS A 1 12 ? 3.041 -6.426 0.537 1.00 0.00 12 LYS A C 5
ATOM 4646 O O . LYS A 1 12 ? 3.200 -5.979 -0.608 1.00 0.00 12 LYS A O 5
ATOM 4665 N N . LEU A 1 13 ? 2.160 -7.385 0.876 1.00 0.00 13 LEU A N 5
ATOM 4666 C CA . LEU A 1 13 ? 1.286 -8.007 -0.104 1.00 0.00 13 LEU A CA 5
ATOM 4667 C C . LEU A 1 13 ? 0.188 -7.019 -0.501 1.00 0.00 13 LEU A C 5
ATOM 4668 O O . LEU A 1 13 ? -0.134 -6.945 -1.696 1.00 0.00 13 LEU A O 5
ATOM 4684 N N . ASP A 1 14 ? -0.358 -6.293 0.491 1.00 0.00 14 ASP A N 5
ATOM 4685 C CA . ASP A 1 14 ? -1.408 -5.320 0.247 1.00 0.00 14 ASP A CA 5
ATOM 4686 C C . ASP A 1 14 ? -0.841 -4.159 -0.572 1.00 0.00 14 ASP A C 5
ATOM 4687 O O . ASP A 1 14 ? -1.601 -3.556 -1.345 1.00 0.00 14 ASP A O 5
ATOM 4696 N N . ASN A 1 15 ? 0.460 -3.872 -0.389 1.00 0.00 15 ASN A N 5
ATOM 4697 C CA . ASN A 1 15 ? 1.118 -2.793 -1.106 1.00 0.00 15 ASN A CA 5
ATOM 4698 C C . ASN A 1 15 ? 1.132 -3.113 -2.601 1.00 0.00 15 ASN A C 5
ATOM 4699 O O . ASN A 1 15 ? 0.758 -2.237 -3.396 1.00 0.00 15 ASN A O 5
ATOM 4710 N N . TYR A 1 16 ? 1.555 -4.341 -2.951 1.00 0.00 16 TYR A N 5
ATOM 4711 C CA . TYR A 1 16 ? 1.596 -4.706 -4.356 1.00 0.00 16 TYR A CA 5
ATOM 4712 C C . TYR A 1 16 ? 0.182 -4.639 -4.938 1.00 0.00 16 TYR A C 5
ATOM 4713 O O . TYR A 1 16 ? 0.050 -4.230 -6.101 1.00 0.00 16 TYR A O 5
ATOM 4731 N N . HIS A 1 17 ? -0.825 -5.040 -4.141 1.00 0.00 17 HIS A N 5
ATOM 4732 C CA . HIS A 1 17 ? -2.208 -5.031 -4.585 1.00 0.00 17 HIS A CA 5
ATOM 4733 C C . HIS A 1 17 ? -2.680 -3.585 -4.742 1.00 0.00 17 HIS A C 5
ATOM 4734 O O . HIS A 1 17 ? -3.503 -3.325 -5.632 1.00 0.00 17 HIS A O 5
ATOM 4748 N N . LEU A 1 18 ? -2.157 -2.685 -3.889 1.00 0.00 18 LEU A N 5
ATOM 4749 C CA . LEU A 1 18 ? -2.522 -1.280 -3.933 1.00 0.00 18 LEU A CA 5
ATOM 4750 C C . LEU A 1 18 ? -1.808 -0.607 -5.107 1.00 0.00 18 LEU A C 5
ATOM 4751 O O . LEU A 1 18 ? -2.455 0.168 -5.826 1.00 0.00 18 LEU A O 5
ATOM 4767 N N . GLU A 1 19 ? -0.508 -0.912 -5.274 1.00 0.00 19 GLU A N 5
ATOM 4768 C CA . GLU A 1 19 ? 0.284 -0.341 -6.351 1.00 0.00 19 GLU A CA 5
ATOM 4769 C C . GLU A 1 19 ? -0.189 -0.919 -7.686 1.00 0.00 19 GLU A C 5
ATOM 4770 O O . GLU A 1 19 ? -0.151 -0.192 -8.690 1.00 0.00 19 GLU A O 5
ATOM 4782 N N . ASN A 1 20 ? -0.619 -2.194 -7.674 1.00 0.00 20 ASN A N 5
ATOM 4783 C CA . ASN A 1 20 ? -1.093 -2.858 -8.876 1.00 0.00 20 ASN A CA 5
ATOM 4784 C C . ASN A 1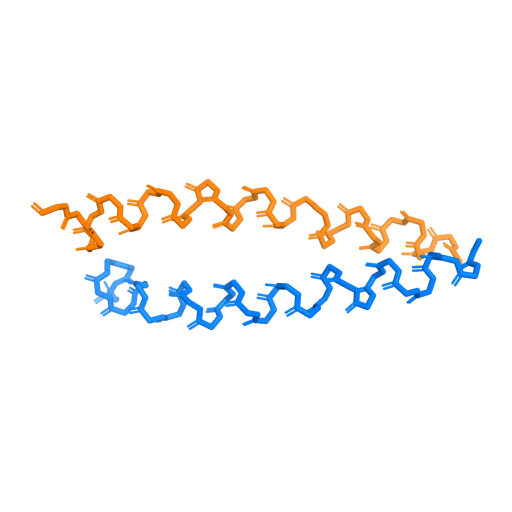 20 ? -2.404 -2.212 -9.327 1.00 0.00 20 ASN A C 5
ATOM 4785 O O . ASN A 1 20 ? -2.641 -2.141 -10.542 1.00 0.00 20 ASN A O 5
ATOM 4796 N N . GLU A 1 21 ? -3.218 -1.760 -8.356 1.00 0.00 21 GLU A N 5
ATOM 4797 C CA . GLU A 1 21 ? -4.492 -1.126 -8.652 1.00 0.00 21 GLU A CA 5
ATOM 4798 C C . GLU A 1 21 ? -4.253 0.334 -9.040 1.00 0.00 21 GLU A C 5
ATOM 4799 O O . GLU A 1 21 ? -4.836 0.782 -10.038 1.00 0.00 21 GLU A O 5
ATOM 4811 N N . VAL A 1 22 ? -3.413 1.035 -8.258 1.00 0.00 22 VAL A N 5
ATOM 4812 C CA . VAL A 1 22 ? -3.100 2.431 -8.518 1.00 0.00 22 VAL A CA 5
ATOM 4813 C C . VAL A 1 22 ? -2.482 2.558 -9.913 1.00 0.00 22 VAL A C 5
ATOM 4814 O O . VAL A 1 22 ? -2.705 3.589 -10.563 1.00 0.00 22 VAL A O 5
ATOM 4827 N N . ALA A 1 23 ? -1.731 1.526 -10.335 1.00 0.00 23 ALA A N 5
ATOM 4828 C CA . ALA A 1 23 ? -1.089 1.524 -11.638 1.00 0.00 23 ALA A CA 5
ATOM 4829 C C . ALA A 1 23 ? -2.160 1.585 -12.729 1.00 0.00 23 ALA A C 5
ATOM 4830 O O . ALA A 1 23 ? -1.834 1.999 -13.852 1.00 0.00 23 ALA A O 5
ATOM 4837 N N . ARG A 1 24 ? -3.394 1.178 -12.385 1.00 0.00 24 ARG A N 5
ATOM 4838 C CA . ARG A 1 24 ? -4.499 1.188 -13.329 1.00 0.00 24 ARG A CA 5
ATOM 4839 C C . ARG A 1 24 ? -5.224 2.532 -13.246 1.00 0.00 24 ARG A C 5
ATOM 4840 O O . ARG A 1 24 ? -5.596 3.068 -14.300 1.00 0.00 24 ARG A O 5
ATOM 4861 N N . LEU A 1 25 ? -5.409 3.041 -12.015 1.00 0.00 25 LEU A N 5
ATOM 4862 C CA . LEU A 1 25 ? -6.083 4.311 -11.799 1.00 0.00 25 LEU A CA 5
ATOM 4863 C C . LEU A 1 25 ? -5.197 5.447 -12.311 1.00 0.00 25 LEU A C 5
ATOM 4864 O O . LEU A 1 25 ? -5.738 6.408 -12.879 1.00 0.00 25 LEU A O 5
ATOM 4880 N N . LYS A 1 26 ? -3.874 5.320 -12.104 1.00 0.00 26 LYS A N 5
ATOM 4881 C CA . LYS A 1 26 ? -2.926 6.329 -12.542 1.00 0.00 26 LYS A CA 5
ATOM 4882 C C . LYS A 1 26 ? -3.029 6.497 -14.060 1.00 0.00 26 LYS A C 5
ATOM 4883 O O . LYS A 1 26 ? -2.643 7.562 -14.562 1.00 0.00 26 LYS A O 5
ATOM 4902 N N . LYS A 1 27 ? -3.537 5.458 -14.746 1.00 0.00 27 LYS A N 5
ATOM 4903 C CA . LYS A 1 27 ? -3.687 5.491 -16.192 1.00 0.00 27 LYS A CA 5
ATOM 4904 C C . LYS A 1 27 ? -4.942 6.288 -16.551 1.00 0.00 27 LYS A C 5
ATOM 4905 O O . LYS A 1 27 ? -5.096 6.645 -17.729 1.00 0.00 27 LYS A O 5
ATOM 4924 N N . LEU A 1 28 ? -5.800 6.547 -15.548 1.00 0.00 28 LEU A N 5
ATOM 4925 C CA . LEU A 1 28 ? -7.028 7.295 -15.758 1.00 0.00 28 LEU A CA 5
ATOM 4926 C C . LEU A 1 28 ? -6.911 8.660 -15.076 1.00 0.00 28 LEU A C 5
ATOM 4927 O O . LEU A 1 28 ? -7.460 9.635 -15.609 1.00 0.00 28 LEU A O 5
ATOM 4943 N N . VAL A 1 29 ? -6.209 8.703 -13.929 1.00 0.00 29 VAL A N 5
ATOM 4944 C CA . VAL A 1 29 ? -6.025 9.936 -13.184 1.00 0.00 29 VAL A CA 5
ATOM 4945 C C . VAL A 1 29 ? -4.582 10.418 -13.353 1.00 0.00 29 VAL A C 5
ATOM 4946 O O . VAL A 1 29 ? -4.387 11.513 -13.901 1.00 0.00 29 VAL A O 5
ATOM 4959 N N . GLY A 1 30 ? -3.617 9.605 -12.890 1.00 0.00 30 GLY A N 5
ATOM 4960 C CA . GLY A 1 30 ? -2.209 9.947 -12.990 1.00 0.00 30 GLY A CA 5
ATOM 4961 C C . GLY A 1 30 ? -1.876 10.301 -14.440 1.00 0.00 30 GLY A C 5
ATOM 4962 O O . GLY A 1 30 ? -0.777 10.820 -14.683 1.00 0.00 30 GLY A O 5
ATOM 4966 N N . GLU A 1 31 ? -2.816 10.018 -15.360 1.00 0.00 31 GLU A N 5
ATOM 4967 C CA . GLU A 1 31 ? -2.623 10.306 -16.771 1.00 0.00 31 GLU A CA 5
ATOM 4968 C C . GLU A 1 31 ? -2.396 11.808 -16.955 1.00 0.00 31 GLU A C 5
ATOM 4969 O O . GLU A 1 31 ? -3.340 12.580 -16.729 1.00 0.00 31 GLU A O 5
ATOM 4981 N N . ARG A 1 32 ? -1.169 12.187 -17.354 1.00 0.00 32 ARG A N 5
ATOM 4982 C CA . ARG A 1 32 ? -0.825 13.583 -17.566 1.00 0.00 32 ARG A CA 5
ATOM 4983 C C . ARG A 1 32 ? -1.343 14.031 -18.934 1.00 0.00 32 ARG A C 5
ATOM 4984 O O . ARG A 1 32 ? -2.550 14.156 -19.133 1.00 0.00 32 ARG A O 5
ATOM 5005 N N . MET B 1 1 ? 16.144 -7.075 12.328 1.00 0.00 1 MET B N 5
ATOM 5006 C CA . MET B 1 1 ? 14.947 -6.764 13.090 1.00 0.00 1 MET B CA 5
ATOM 5007 C C . MET B 1 1 ? 14.860 -5.250 13.299 1.00 0.00 1 MET B C 5
ATOM 5008 O O . MET B 1 1 ? 13.750 -4.707 13.215 1.00 0.00 1 MET B O 5
ATOM 5022 N N . ASP B 1 2 ? 16.014 -4.611 13.563 1.00 0.00 2 ASP B N 5
ATOM 5023 C CA . ASP B 1 2 ? 16.067 -3.176 13.781 1.00 0.00 2 ASP B CA 5
ATOM 5024 C C . ASP B 1 2 ? 15.368 -2.462 12.623 1.00 0.00 2 ASP B C 5
ATOM 5025 O O . ASP B 1 2 ? 14.711 -1.441 12.870 1.00 0.00 2 ASP B O 5
ATOM 5034 N N . ALA B 1 3 ? 15.519 -3.006 11.401 1.00 0.00 3 ALA B N 5
ATOM 5035 C CA . ALA B 1 3 ? 14.907 -2.424 10.219 1.00 0.00 3 ALA B CA 5
ATOM 5036 C C . ALA B 1 3 ? 13.518 -3.034 10.017 1.00 0.00 3 ALA B C 5
ATOM 5037 O O . ALA B 1 3 ? 12.727 -2.460 9.255 1.00 0.00 3 ALA B O 5
ATOM 5044 N N . ILE B 1 4 ? 13.255 -4.168 10.692 1.00 0.00 4 ILE B N 5
ATOM 5045 C CA . ILE B 1 4 ? 11.974 -4.847 10.587 1.00 0.00 4 ILE B CA 5
ATOM 5046 C C . ILE B 1 4 ? 10.921 -4.065 11.372 1.00 0.00 4 ILE B C 5
ATOM 5047 O O . ILE B 1 4 ? 9.827 -3.842 10.834 1.00 0.00 4 ILE B O 5
ATOM 5063 N N . LYS B 1 5 ? 11.265 -3.669 12.612 1.00 0.00 5 LYS B N 5
ATOM 5064 C CA . LYS B 1 5 ? 10.355 -2.919 13.461 1.00 0.00 5 LYS B CA 5
ATOM 5065 C C . LYS B 1 5 ? 9.889 -1.665 12.719 1.00 0.00 5 LYS B C 5
ATOM 5066 O O . LYS B 1 5 ? 8.740 -1.249 12.929 1.00 0.00 5 LYS B O 5
ATOM 5085 N N . LYS B 1 6 ? 10.774 -1.097 11.881 1.00 0.00 6 LYS B N 5
ATOM 5086 C CA . LYS B 1 6 ? 10.455 0.098 11.119 1.00 0.00 6 LYS B CA 5
ATOM 5087 C C . LYS B 1 6 ? 9.813 -0.307 9.790 1.00 0.00 6 LYS B C 5
ATOM 5088 O O . LYS B 1 6 ? 9.023 0.483 9.251 1.00 0.00 6 LYS B O 5
ATOM 5107 N N . LYS B 1 7 ? 10.157 -1.510 9.296 1.00 0.00 7 LYS B N 5
ATOM 5108 C CA . LYS B 1 7 ? 9.619 -2.011 8.044 1.00 0.00 7 LYS B CA 5
ATOM 5109 C C . LYS B 1 7 ? 8.090 -2.002 8.111 1.00 0.00 7 LYS B C 5
ATOM 5110 O O . LYS B 1 7 ? 7.462 -1.469 7.184 1.00 0.00 7 LYS B O 5
ATOM 5129 N N . MET B 1 8 ? 7.531 -2.583 9.188 1.00 0.00 8 MET B N 5
ATOM 5130 C CA . MET B 1 8 ? 6.091 -2.640 9.371 1.00 0.00 8 MET B CA 5
ATOM 5131 C C . MET B 1 8 ? 5.541 -1.219 9.511 1.00 0.00 8 MET B C 5
ATOM 5132 O O . MET B 1 8 ? 4.369 -1.004 9.168 1.00 0.00 8 MET B O 5
ATOM 5146 N N . GLN B 1 9 ? 6.384 -0.294 10.004 1.00 0.00 9 GLN B N 5
ATOM 5147 C CA . GLN B 1 9 ? 5.984 1.091 10.187 1.00 0.00 9 GLN B CA 5
ATOM 5148 C C . GLN B 1 9 ? 5.975 1.798 8.831 1.00 0.00 9 GLN B C 5
ATOM 5149 O O . GLN B 1 9 ? 5.256 2.798 8.691 1.00 0.00 9 GLN B O 5
ATOM 5163 N N . MET B 1 10 ? 6.762 1.275 7.874 1.00 0.00 10 MET B N 5
ATOM 5164 C CA . MET B 1 10 ? 6.843 1.853 6.543 1.00 0.00 10 MET B CA 5
ATOM 5165 C C . MET B 1 10 ? 5.729 1.272 5.671 1.00 0.00 10 MET B C 5
ATOM 5166 O O . MET B 1 10 ? 5.163 2.022 4.861 1.00 0.00 10 MET B O 5
ATOM 5180 N N . LEU B 1 11 ? 5.439 -0.028 5.849 1.00 0.00 11 LEU B N 5
ATOM 5181 C CA . LEU B 1 11 ? 4.402 -0.699 5.084 1.00 0.00 11 LEU B CA 5
ATOM 5182 C C . LEU B 1 11 ? 3.030 -0.305 5.638 1.00 0.00 11 LEU B C 5
ATOM 5183 O O . LEU B 1 11 ? 2.062 -0.296 4.864 1.00 0.00 11 LEU B O 5
ATOM 5199 N N . LYS B 1 12 ? 2.976 0.008 6.945 1.00 0.00 12 LYS B N 5
ATOM 5200 C CA . LYS B 1 12 ? 1.736 0.397 7.593 1.00 0.00 12 LYS B CA 5
ATOM 5201 C C . LYS B 1 12 ? 1.426 1.857 7.256 1.00 0.00 12 LYS B C 5
ATOM 5202 O O . LYS B 1 12 ? 0.239 2.204 7.173 1.00 0.00 12 LYS B O 5
ATOM 5221 N N . LEU B 1 13 ? 2.482 2.669 7.071 1.00 0.00 13 LEU B N 5
ATOM 5222 C CA . LEU B 1 13 ? 2.323 4.076 6.745 1.00 0.00 13 LEU B CA 5
ATOM 5223 C C . LEU B 1 13 ? 1.949 4.215 5.268 1.00 0.00 13 LEU B C 5
ATOM 5224 O O . LEU B 1 13 ? 1.068 5.030 4.957 1.00 0.00 13 LEU B O 5
ATOM 5240 N N . ASP B 1 14 ? 2.614 3.430 4.402 1.00 0.00 14 ASP B N 5
ATOM 5241 C CA . ASP B 1 14 ? 2.351 3.466 2.974 1.00 0.00 14 ASP B CA 5
ATOM 5242 C C . ASP B 1 14 ? 0.938 2.945 2.705 1.00 0.00 14 ASP B C 5
ATOM 5243 O O . ASP B 1 14 ? 0.292 3.448 1.774 1.00 0.00 14 ASP B O 5
ATOM 5252 N N . ASN B 1 15 ? 0.494 1.965 3.512 1.00 0.00 15 ASN B N 5
ATOM 5253 C CA . ASN B 1 15 ? -0.829 1.385 3.363 1.00 0.00 15 ASN B CA 5
ATOM 5254 C C . ASN B 1 15 ? -1.886 2.459 3.632 1.00 0.00 15 ASN B C 5
ATOM 5255 O O . ASN B 1 15 ? -2.794 2.613 2.803 1.00 0.00 15 ASN B O 5
ATOM 5266 N N . TYR B 1 16 ? -1.748 3.168 4.767 1.00 0.00 16 TYR B N 5
ATOM 5267 C CA . TYR B 1 16 ? -2.722 4.200 5.082 1.00 0.00 16 TYR B CA 5
ATOM 5268 C C . TYR B 1 16 ? -2.740 5.238 3.959 1.00 0.00 16 TYR B C 5
ATOM 5269 O O . TYR B 1 16 ? -3.827 5.757 3.665 1.00 0.00 16 TYR B O 5
ATOM 5287 N N . HIS B 1 17 ? -1.565 5.521 3.370 1.00 0.00 17 HIS B N 5
ATOM 5288 C CA . HIS B 1 17 ? -1.456 6.497 2.298 1.00 0.00 17 HIS B CA 5
ATOM 5289 C C . HIS B 1 17 ? -2.049 5.909 1.017 1.00 0.00 17 HIS B C 5
ATOM 5290 O O . HIS B 1 17 ? -2.746 6.642 0.300 1.00 0.00 17 HIS B O 5
ATOM 5304 N N . LEU B 1 18 ? -1.766 4.619 0.759 1.00 0.00 18 LEU B N 5
ATOM 5305 C CA . LEU B 1 18 ? -2.269 3.943 -0.425 1.00 0.00 18 LEU B CA 5
ATOM 5306 C C . LEU B 1 18 ? -3.791 3.826 -0.333 1.00 0.00 18 LEU B C 5
ATOM 5307 O O . LEU B 1 18 ? -4.458 3.975 -1.367 1.00 0.00 18 LEU B O 5
ATOM 5323 N N . GLU B 1 19 ? -4.303 3.566 0.883 1.00 0.00 19 GLU B N 5
ATOM 5324 C CA . GLU B 1 19 ? -5.732 3.431 1.105 1.00 0.00 19 GLU B CA 5
ATOM 5325 C C . GLU B 1 19 ? -6.410 4.782 0.872 1.00 0.00 19 GLU B C 5
ATOM 5326 O O . GLU B 1 19 ? -7.363 4.836 0.081 1.00 0.00 19 GLU B O 5
ATOM 5338 N N . ASN B 1 20 ? -5.914 5.830 1.554 1.00 0.00 20 ASN B N 5
ATOM 5339 C CA . ASN B 1 20 ? -6.468 7.167 1.422 1.00 0.00 20 ASN B CA 5
ATOM 5340 C C . ASN B 1 20 ? -6.302 7.643 -0.023 1.00 0.00 20 ASN B C 5
ATOM 5341 O O . ASN B 1 20 ? -7.147 8.421 -0.489 1.00 0.00 20 ASN B O 5
ATOM 5352 N N . GLU B 1 21 ? -5.233 7.174 -0.692 1.00 0.00 21 GLU B N 5
ATOM 5353 C CA . GLU B 1 21 ? -4.961 7.549 -2.069 1.00 0.00 21 GLU B CA 5
ATOM 5354 C C . GLU B 1 21 ? -5.858 6.731 -3.002 1.00 0.00 21 GLU B C 5
ATOM 5355 O O . GLU B 1 21 ? -6.249 7.258 -4.054 1.00 0.00 21 GLU B O 5
ATOM 5367 N N . VAL B 1 22 ? -6.159 5.483 -2.606 1.00 0.00 22 VAL B N 5
ATOM 5368 C CA . VAL B 1 22 ? -7.001 4.604 -3.401 1.00 0.00 22 VAL B CA 5
ATOM 5369 C C . VAL B 1 22 ? -8.466 5.007 -3.220 1.00 0.00 22 VAL B C 5
ATOM 5370 O O . VAL B 1 22 ? -9.222 4.934 -4.198 1.00 0.00 22 VAL B O 5
ATOM 5383 N N . ALA B 1 23 ? -8.830 5.417 -1.991 1.00 0.00 23 ALA B N 5
ATOM 5384 C CA . ALA B 1 23 ? -10.191 5.827 -1.688 1.00 0.00 23 ALA B CA 5
ATOM 5385 C C . ALA B 1 23 ? -10.501 7.133 -2.422 1.00 0.00 23 ALA B C 5
ATOM 5386 O O . ALA B 1 23 ? -11.688 7.429 -2.622 1.00 0.00 23 ALA B O 5
ATOM 5393 N N . ARG B 1 24 ? -9.446 7.873 -2.804 1.00 0.00 24 ARG B N 5
ATOM 5394 C CA . ARG B 1 24 ? -9.605 9.134 -3.509 1.00 0.00 24 ARG B CA 5
ATOM 5395 C C . ARG B 1 24 ? -9.551 8.881 -5.018 1.00 0.00 24 ARG B C 5
ATOM 5396 O O . ARG B 1 24 ? -10.184 9.640 -5.766 1.00 0.00 24 ARG B O 5
ATOM 5417 N N . LEU B 1 25 ? -8.808 7.837 -5.427 1.00 0.00 25 LEU B N 5
ATOM 5418 C CA . LEU B 1 25 ? -8.675 7.490 -6.831 1.00 0.00 25 LEU B CA 5
ATOM 5419 C C . LEU B 1 25 ? -9.887 6.663 -7.265 1.00 0.00 25 LEU B C 5
ATOM 5420 O O . LEU B 1 25 ? -10.362 6.860 -8.393 1.00 0.00 25 LEU B O 5
ATOM 5436 N N . LYS B 1 26 ? -10.355 5.770 -6.376 1.00 0.00 26 LYS B N 5
ATOM 5437 C CA . LYS B 1 26 ? -11.500 4.922 -6.665 1.00 0.00 26 LYS B CA 5
ATOM 5438 C C . LYS B 1 26 ? -12.716 5.801 -6.966 1.00 0.00 26 LYS B C 5
ATOM 5439 O O . LYS B 1 26 ? -13.625 5.332 -7.665 1.00 0.00 26 LYS B O 5
ATOM 5458 N N . LYS B 1 27 ? -12.709 7.039 -6.439 1.00 0.00 27 LYS B N 5
ATOM 5459 C CA . LYS B 1 27 ? -13.803 7.971 -6.649 1.00 0.00 27 LYS B CA 5
ATOM 5460 C C . LYS B 1 27 ? -13.686 8.583 -8.047 1.00 0.00 27 LYS B C 5
ATOM 5461 O O . LYS B 1 27 ? -14.657 9.205 -8.501 1.00 0.00 27 LYS B O 5
ATOM 5480 N N . LEU B 1 28 ? -12.519 8.398 -8.689 1.00 0.00 28 LEU B N 5
ATOM 5481 C CA . LEU B 1 28 ? -12.281 8.926 -10.021 1.00 0.00 28 LEU B CA 5
ATOM 5482 C C . LEU B 1 28 ? -12.260 7.775 -11.028 1.00 0.00 28 LEU B C 5
ATOM 5483 O O . LEU B 1 28 ? -12.667 7.990 -12.178 1.00 0.00 28 LEU B O 5
ATOM 5499 N N . VAL B 1 29 ? -11.796 6.593 -10.582 1.00 0.00 29 VAL B N 5
ATOM 5500 C CA . VAL B 1 29 ? -11.726 5.421 -11.437 1.00 0.00 29 VAL B CA 5
ATOM 5501 C C . VAL B 1 29 ? -12.806 4.422 -11.015 1.00 0.00 29 VAL B C 5
ATOM 5502 O O . VAL B 1 29 ? -13.718 4.167 -11.815 1.00 0.00 29 VAL B O 5
ATOM 5515 N N . GLY B 1 30 ? -12.683 3.884 -9.788 1.00 0.00 30 GLY B N 5
ATOM 5516 C CA . GLY B 1 30 ? -13.641 2.924 -9.269 1.00 0.00 30 GLY B CA 5
ATOM 5517 C C . GLY B 1 30 ? -15.051 3.509 -9.372 1.00 0.00 30 GLY B C 5
ATOM 5518 O O . GLY B 1 30 ? -16.016 2.764 -9.152 1.00 0.00 30 GLY B O 5
ATOM 5522 N N . GLU B 1 31 ? -15.140 4.811 -9.699 1.00 0.00 31 GLU B N 5
ATOM 5523 C CA . GLU B 1 31 ? -16.420 5.486 -9.829 1.00 0.00 31 GLU B CA 5
ATOM 5524 C C . GLU B 1 31 ? -17.261 4.774 -10.889 1.00 0.00 31 GLU B C 5
ATOM 5525 O O . GLU B 1 31 ? -16.873 4.798 -12.066 1.00 0.00 31 GLU B O 5
ATOM 5537 N N . ARG B 1 32 ? -18.381 4.164 -10.459 1.00 0.00 32 ARG B N 5
ATOM 5538 C CA . ARG B 1 32 ? -19.267 3.453 -11.366 1.00 0.00 32 ARG B CA 5
ATOM 5539 C C . ARG B 1 32 ? -19.481 4.293 -12.627 1.00 0.00 32 ARG B C 5
ATOM 5540 O O . ARG B 1 32 ? -19.481 5.522 -12.564 1.00 0.00 32 ARG B O 5
ATOM 5561 N N . MET A 1 1 ? 8.565 -11.078 17.018 1.00 0.00 1 MET A N 6
ATOM 5562 C CA . MET A 1 1 ? 9.250 -10.985 15.740 1.00 0.00 1 MET A CA 6
ATOM 5563 C C . MET A 1 1 ? 8.692 -12.045 14.788 1.00 0.00 1 MET A C 6
ATOM 5564 O O . MET A 1 1 ? 8.508 -11.735 13.602 1.00 0.00 1 MET A O 6
ATOM 5578 N N . ASP A 1 2 ? 8.436 -13.255 15.317 1.00 0.00 2 ASP A N 6
ATOM 5579 C CA . ASP A 1 2 ? 7.905 -14.348 14.521 1.00 0.00 2 ASP A CA 6
ATOM 5580 C C . ASP A 1 2 ? 6.664 -13.866 13.767 1.00 0.00 2 ASP A C 6
ATOM 5581 O O . ASP A 1 2 ? 6.453 -14.314 12.631 1.00 0.00 2 ASP A O 6
ATOM 5590 N N . ALA A 1 3 ? 5.880 -12.977 14.403 1.00 0.00 3 ALA A N 6
ATOM 5591 C CA . ALA A 1 3 ? 4.672 -12.442 13.796 1.00 0.00 3 ALA A CA 6
ATOM 5592 C C . ALA A 1 3 ? 5.016 -11.161 13.033 1.00 0.00 3 ALA A C 6
ATOM 5593 O O . ALA A 1 3 ? 4.186 -10.714 12.228 1.00 0.00 3 ALA A O 6
ATOM 5600 N N . ILE A 1 4 ? 6.212 -10.606 13.294 1.00 0.00 4 ILE A N 6
ATOM 5601 C CA . ILE A 1 4 ? 6.658 -9.389 12.636 1.00 0.00 4 ILE A CA 6
ATOM 5602 C C . ILE A 1 4 ? 7.145 -9.727 11.226 1.00 0.00 4 ILE A C 6
ATOM 5603 O O . ILE A 1 4 ? 6.778 -9.005 10.287 1.00 0.00 4 ILE A O 6
ATOM 5619 N N . LYS A 1 5 ? 7.948 -10.799 11.107 1.00 0.00 5 LYS A N 6
ATOM 5620 C CA . LYS A 1 5 ? 8.478 -11.225 9.823 1.00 0.00 5 LYS A CA 6
ATOM 5621 C C . LYS A 1 5 ? 7.326 -11.404 8.833 1.00 0.00 5 LYS A C 6
ATOM 5622 O O . LYS A 1 5 ? 7.514 -11.100 7.646 1.00 0.00 5 LYS A O 6
ATOM 5641 N N . LYS A 1 6 ? 6.173 -11.885 9.332 1.00 0.00 6 LYS A N 6
ATOM 5642 C CA . LYS A 1 6 ? 5.003 -12.102 8.498 1.00 0.00 6 LYS A CA 6
ATOM 5643 C C . LYS A 1 6 ? 4.196 -10.805 8.413 1.00 0.00 6 LYS A C 6
ATOM 5644 O O . LYS A 1 6 ? 3.565 -10.569 7.371 1.00 0.00 6 LYS A O 6
ATOM 5663 N N . LYS A 1 7 ? 4.230 -10.002 9.491 1.00 0.00 7 LYS A N 6
ATOM 5664 C CA . LYS A 1 7 ? 3.506 -8.742 9.538 1.00 0.00 7 LYS A CA 6
ATOM 5665 C C . LYS A 1 7 ? 3.849 -7.916 8.296 1.00 0.00 7 LYS A C 6
ATOM 5666 O O . LYS A 1 7 ? 2.927 -7.357 7.686 1.00 0.00 7 LYS A O 6
ATOM 5685 N N . MET A 1 8 ? 5.149 -7.857 7.952 1.00 0.00 8 MET A N 6
ATOM 5686 C CA . MET A 1 8 ? 5.605 -7.105 6.795 1.00 0.00 8 MET A CA 6
ATOM 5687 C C . MET A 1 8 ? 5.245 -7.872 5.521 1.00 0.00 8 MET A C 6
ATOM 5688 O O . MET A 1 8 ? 5.165 -7.241 4.457 1.00 0.00 8 MET A O 6
ATOM 5702 N N . GLN A 1 9 ? 5.041 -9.195 5.652 1.00 0.00 9 GLN A N 6
ATOM 5703 C CA . GLN A 1 9 ? 4.693 -10.036 4.518 1.00 0.00 9 GLN A CA 6
ATOM 5704 C C . GLN A 1 9 ? 3.246 -9.757 4.106 1.00 0.00 9 GLN A C 6
ATOM 5705 O O . GLN A 1 9 ? 2.939 -9.883 2.912 1.00 0.00 9 GLN A O 6
ATOM 5719 N N . MET A 1 10 ? 2.402 -9.390 5.086 1.00 0.00 10 MET A N 6
ATOM 5720 C CA . MET A 1 10 ? 1.002 -9.097 4.826 1.00 0.00 10 MET A CA 6
ATOM 5721 C C . MET A 1 10 ? 0.878 -7.678 4.268 1.00 0.00 10 MET A C 6
ATOM 5722 O O . MET A 1 10 ? 0.006 -7.453 3.416 1.00 0.00 10 MET A O 6
ATOM 5736 N N . LEU A 1 11 ? 1.736 -6.762 4.752 1.00 0.00 11 LEU A N 6
ATOM 5737 C CA . LEU A 1 11 ? 1.722 -5.381 4.305 1.00 0.00 11 LEU A CA 6
ATOM 5738 C C . LEU A 1 11 ? 2.399 -5.285 2.937 1.00 0.00 11 LEU A C 6
ATOM 5739 O O . LEU A 1 11 ? 2.064 -4.365 2.176 1.00 0.00 11 LEU A O 6
ATOM 5755 N N . LYS A 1 12 ? 3.323 -6.220 2.654 1.00 0.00 12 LYS A N 6
ATOM 5756 C CA . LYS A 1 12 ? 4.038 -6.240 1.390 1.00 0.00 12 LYS A CA 6
ATOM 5757 C C . LYS A 1 12 ? 3.113 -6.775 0.294 1.00 0.00 12 LYS A C 6
ATOM 5758 O O . LYS A 1 12 ? 3.192 -6.277 -0.839 1.00 0.00 12 LYS A O 6
ATOM 5777 N N . LEU A 1 13 ? 2.269 -7.761 0.647 1.00 0.00 13 LEU A N 6
ATOM 5778 C CA . LEU A 1 13 ? 1.340 -8.354 -0.299 1.00 0.00 13 LEU A CA 6
ATOM 5779 C C . LEU A 1 13 ? 0.225 -7.353 -0.609 1.00 0.00 13 LEU A C 6
ATOM 5780 O O . LEU A 1 13 ? -0.161 -7.244 -1.782 1.00 0.00 13 LEU A O 6
ATOM 5796 N N . ASP A 1 14 ? -0.262 -6.654 0.432 1.00 0.00 14 ASP A N 6
ATOM 5797 C CA . ASP A 1 14 ? -1.322 -5.673 0.271 1.00 0.00 14 ASP A CA 6
ATOM 5798 C C . ASP A 1 14 ? -0.796 -4.489 -0.542 1.00 0.00 14 ASP A C 6
ATOM 5799 O O . ASP A 1 14 ? -1.568 -3.929 -1.334 1.00 0.00 14 ASP A O 6
ATOM 5808 N N . ASN A 1 15 ? 0.486 -4.137 -0.335 1.00 0.00 15 ASN A N 6
ATOM 5809 C CA . ASN A 1 15 ? 1.106 -3.030 -1.044 1.00 0.00 15 ASN A CA 6
ATOM 5810 C C . ASN A 1 15 ? 1.086 -3.320 -2.546 1.00 0.00 15 ASN A C 6
ATOM 5811 O O . ASN A 1 15 ? 0.650 -2.445 -3.310 1.00 0.00 15 ASN A O 6
ATOM 5822 N N . TYR A 1 16 ? 1.550 -4.520 -2.935 1.00 0.00 16 TYR A N 6
ATOM 5823 C CA . TYR A 1 16 ? 1.563 -4.855 -4.349 1.00 0.00 16 TYR A CA 6
ATOM 5824 C C . TYR A 1 16 ? 0.125 -4.926 -4.864 1.00 0.00 16 TYR A C 6
ATOM 5825 O O . TYR A 1 16 ? -0.102 -4.525 -6.016 1.00 0.00 16 TYR A O 6
ATOM 5843 N N . HIS A 1 17 ? -0.798 -5.433 -4.029 1.00 0.00 17 HIS A N 6
ATOM 5844 C CA . HIS A 1 17 ? -2.196 -5.560 -4.410 1.00 0.00 17 HIS A CA 6
ATOM 5845 C C . HIS A 1 17 ? -2.817 -4.167 -4.529 1.00 0.00 17 HIS A C 6
ATOM 5846 O O . HIS A 1 17 ? -3.696 -3.985 -5.383 1.00 0.00 17 HIS A O 6
ATOM 5860 N N . LEU A 1 18 ? -2.354 -3.227 -3.684 1.00 0.00 18 LEU A N 6
ATOM 5861 C CA . LEU A 1 18 ? -2.862 -1.866 -3.695 1.00 0.00 18 LEU A CA 6
ATOM 5862 C C . LEU A 1 18 ? -2.251 -1.109 -4.876 1.00 0.00 18 LEU A C 6
ATOM 5863 O O . LEU A 1 18 ? -3.010 -0.485 -5.632 1.00 0.00 18 LEU A O 6
ATOM 5879 N N . GLU A 1 19 ? -0.915 -1.177 -5.009 1.00 0.00 19 GLU A N 6
ATOM 5880 C CA . GLU A 1 19 ? -0.213 -0.503 -6.088 1.00 0.00 19 GLU A CA 6
ATOM 5881 C C . GLU A 1 19 ? -0.733 -1.020 -7.431 1.00 0.00 19 GLU A C 6
ATOM 5882 O O . GLU A 1 19 ? -0.684 -0.265 -8.412 1.00 0.00 19 GLU A O 6
ATOM 5894 N N . ASN A 1 20 ? -1.212 -2.277 -7.447 1.00 0.00 20 ASN A N 6
ATOM 5895 C CA . ASN A 1 20 ? -1.735 -2.885 -8.658 1.00 0.00 20 ASN A CA 6
ATOM 5896 C C . ASN A 1 20 ? -3.078 -2.241 -9.009 1.00 0.00 20 ASN A C 6
ATOM 5897 O O . ASN A 1 20 ? -3.434 -2.228 -10.196 1.00 0.00 20 ASN A O 6
ATOM 5908 N N . GLU A 1 21 ? -3.784 -1.727 -7.986 1.00 0.00 21 GLU A N 6
ATOM 5909 C CA . GLU A 1 21 ? -5.074 -1.088 -8.185 1.00 0.00 21 GLU A CA 6
ATOM 5910 C C . GLU A 1 21 ? -4.861 0.397 -8.490 1.00 0.00 21 GLU A C 6
ATOM 5911 O O . GLU A 1 21 ? -5.605 0.941 -9.320 1.00 0.00 21 GLU A O 6
ATOM 5923 N N . VAL A 1 22 ? -3.866 1.011 -7.825 1.00 0.00 22 VAL A N 6
ATOM 5924 C CA . VAL A 1 22 ? -3.561 2.418 -8.024 1.00 0.00 22 VAL A CA 6
ATOM 5925 C C . VAL A 1 22 ? -2.804 2.590 -9.342 1.00 0.00 22 VAL A C 6
ATOM 5926 O O . VAL A 1 22 ? -3.113 3.537 -10.081 1.00 0.00 22 VAL A O 6
ATOM 5939 N N . ALA A 1 23 ? -1.845 1.686 -9.608 1.00 0.00 23 ALA A N 6
ATOM 5940 C CA . ALA A 1 23 ? -1.053 1.738 -10.826 1.00 0.00 23 ALA A CA 6
ATOM 5941 C C . ALA A 1 23 ? -1.965 1.498 -12.031 1.00 0.00 23 ALA A C 6
ATOM 5942 O O . ALA A 1 23 ? -1.575 1.868 -13.148 1.00 0.00 23 ALA A O 6
ATOM 5949 N N . ARG A 1 24 ? -3.140 0.892 -11.786 1.00 0.00 24 ARG A N 6
ATOM 5950 C CA . ARG A 1 24 ? -4.094 0.608 -12.844 1.00 0.00 24 ARG A CA 6
ATOM 5951 C C . ARG A 1 24 ? -5.124 1.736 -12.915 1.00 0.00 24 ARG A C 6
ATOM 5952 O O . ARG A 1 24 ? -5.847 1.814 -13.919 1.00 0.00 24 ARG A O 6
ATOM 5973 N N . LEU A 1 25 ? -5.169 2.577 -11.865 1.00 0.00 25 LEU A N 6
ATOM 5974 C CA . LEU A 1 25 ? -6.101 3.690 -11.810 1.00 0.00 25 LEU A CA 6
ATOM 5975 C C . LEU A 1 25 ? -5.372 4.980 -12.194 1.00 0.00 25 LEU A C 6
ATOM 5976 O O . LEU A 1 25 ? -5.985 5.829 -12.856 1.00 0.00 25 LEU A O 6
ATOM 5992 N N . LYS A 1 26 ? -4.099 5.098 -11.777 1.00 0.00 26 LYS A N 6
ATOM 5993 C CA . LYS A 1 26 ? -3.297 6.273 -12.074 1.00 0.00 26 LYS A CA 6
ATOM 5994 C C . LYS A 1 26 ? -3.235 6.472 -13.590 1.00 0.00 26 LYS A C 6
ATOM 5995 O O . LYS A 1 26 ? -3.094 7.623 -14.029 1.00 0.00 26 LYS A O 6
ATOM 6014 N N . LYS A 1 27 ? -3.338 5.365 -14.347 1.00 0.00 27 LYS A N 6
ATOM 6015 C CA . LYS A 1 27 ? -3.293 5.419 -15.798 1.00 0.00 27 LYS A CA 6
ATOM 6016 C C . LYS A 1 27 ? -4.527 6.161 -16.316 1.00 0.00 27 LYS A C 6
ATOM 6017 O O . LYS A 1 27 ? -4.549 6.510 -17.506 1.00 0.00 27 LYS A O 6
ATOM 6036 N N . LEU A 1 28 ? -5.513 6.382 -15.428 1.00 0.00 28 LEU A N 6
ATOM 6037 C CA . LEU A 1 28 ? -6.736 7.077 -15.793 1.00 0.00 28 LEU A CA 6
ATOM 6038 C C . LEU A 1 28 ? -6.729 8.475 -15.173 1.00 0.00 28 LEU A C 6
ATOM 6039 O O . LEU A 1 28 ? -7.289 9.395 -15.787 1.00 0.00 28 LEU A O 6
ATOM 6055 N N . VAL A 1 29 ? -6.105 8.605 -13.988 1.00 0.00 29 VAL A N 6
ATOM 6056 C CA . VAL A 1 29 ? -6.026 9.880 -13.296 1.00 0.00 29 VAL A CA 6
ATOM 6057 C C . VAL A 1 29 ? -4.597 10.418 -13.387 1.00 0.00 29 VAL A C 6
ATOM 6058 O O . VAL A 1 29 ? -4.394 11.442 -14.056 1.00 0.00 29 VAL A O 6
ATOM 6071 N N . GLY A 1 30 ? -3.650 9.730 -12.723 1.00 0.00 30 GLY A N 6
ATOM 6072 C CA . GLY A 1 30 ? -2.256 10.136 -12.730 1.00 0.00 30 GLY A CA 6
ATOM 6073 C C . GLY A 1 30 ? -1.790 10.320 -14.175 1.00 0.00 30 GLY A C 6
ATOM 6074 O O . GLY A 1 30 ? -0.691 10.859 -14.376 1.00 0.00 30 GLY A O 6
ATOM 6078 N N . GLU A 1 31 ? -2.619 9.879 -15.137 1.00 0.00 31 GLU A N 6
ATOM 6079 C CA . GLU A 1 31 ? -2.294 9.996 -16.549 1.00 0.00 31 GLU A CA 6
ATOM 6080 C C . GLU A 1 31 ? -2.129 11.474 -16.909 1.00 0.00 31 GLU A C 6
ATOM 6081 O O . GLU A 1 31 ? -2.586 12.325 -16.131 1.00 0.00 31 GLU A O 6
ATOM 6093 N N . ARG A 1 32 ? -1.490 11.745 -18.061 1.00 0.00 32 ARG A N 6
ATOM 6094 C CA . ARG A 1 32 ? -1.269 13.107 -18.517 1.00 0.00 32 ARG A CA 6
ATOM 6095 C C . ARG A 1 32 ? -2.037 13.335 -19.820 1.00 0.00 32 ARG A C 6
ATOM 6096 O O . ARG A 1 32 ? -3.113 12.775 -20.015 1.00 0.00 32 ARG A O 6
ATOM 6117 N N . MET B 1 1 ? 16.489 -6.782 12.395 1.00 0.00 1 MET B N 6
ATOM 6118 C CA . MET B 1 1 ? 15.300 -6.546 13.196 1.00 0.00 1 MET B CA 6
ATOM 6119 C C . MET B 1 1 ? 15.095 -5.040 13.368 1.00 0.00 1 MET B C 6
ATOM 6120 O O . MET B 1 1 ? 13.950 -4.582 13.239 1.00 0.00 1 MET B O 6
ATOM 6134 N N . ASP B 1 2 ? 16.190 -4.312 13.651 1.00 0.00 2 ASP B N 6
ATOM 6135 C CA . ASP B 1 2 ? 16.131 -2.872 13.838 1.00 0.00 2 ASP B CA 6
ATOM 6136 C C . ASP B 1 2 ? 15.430 -2.235 12.635 1.00 0.00 2 ASP B C 6
ATOM 6137 O O . ASP B 1 2 ? 14.711 -1.244 12.829 1.00 0.00 2 ASP B O 6
ATOM 6146 N N . ALA B 1 3 ? 15.651 -2.806 11.439 1.00 0.00 3 ALA B N 6
ATOM 6147 C CA . ALA B 1 3 ? 15.047 -2.297 10.219 1.00 0.00 3 ALA B CA 6
ATOM 6148 C C . ALA B 1 3 ? 13.693 -2.977 10.004 1.00 0.00 3 ALA B C 6
ATOM 6149 O O . ALA B 1 3 ? 12.890 -2.457 9.215 1.00 0.00 3 ALA B O 6
ATOM 6156 N N . ILE B 1 4 ? 13.471 -4.109 10.697 1.00 0.00 4 ILE B N 6
ATOM 6157 C CA . ILE B 1 4 ? 12.226 -4.850 10.583 1.00 0.00 4 ILE B CA 6
ATOM 6158 C C . ILE B 1 4 ? 11.120 -4.100 11.327 1.00 0.00 4 ILE B C 6
ATOM 6159 O O . ILE B 1 4 ? 10.028 -3.944 10.761 1.00 0.00 4 ILE B O 6
ATOM 6175 N N . LYS B 1 5 ? 11.418 -3.658 12.563 1.00 0.00 5 LYS B N 6
ATOM 6176 C CA . LY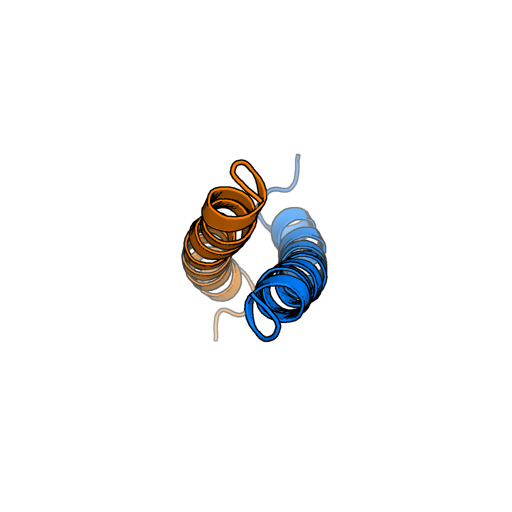S B 1 5 ? 10.456 -2.934 13.374 1.00 0.00 5 LYS B CA 6
ATOM 6177 C C . LYS B 1 5 ? 9.942 -1.724 12.590 1.00 0.00 5 LYS B C 6
ATOM 6178 O O . LYS B 1 5 ? 8.767 -1.368 12.759 1.00 0.00 5 LYS B O 6
ATOM 6197 N N . LYS B 1 6 ? 10.817 -1.128 11.761 1.00 0.00 6 LYS B N 6
ATOM 6198 C CA . LYS B 1 6 ? 10.453 0.028 10.959 1.00 0.00 6 LYS B CA 6
ATOM 6199 C C . LYS B 1 6 ? 9.885 -0.442 9.620 1.00 0.00 6 LYS B C 6
ATOM 6200 O O . LYS B 1 6 ? 9.068 0.286 9.037 1.00 0.00 6 LYS B O 6
ATOM 6219 N N . LYS B 1 7 ? 10.319 -1.631 9.165 1.00 0.00 7 LYS B N 6
ATOM 6220 C CA . LYS B 1 7 ? 9.857 -2.190 7.907 1.00 0.00 7 LYS B CA 6
ATOM 6221 C C . LYS B 1 7 ? 8.330 -2.277 7.923 1.00 0.00 7 LYS B C 6
ATOM 6222 O O . LYS B 1 7 ? 7.704 -1.837 6.946 1.00 0.00 7 LYS B O 6
ATOM 6241 N N . MET B 1 8 ? 7.769 -2.833 9.012 1.00 0.00 8 MET B N 6
ATOM 6242 C CA . MET B 1 8 ? 6.330 -2.973 9.149 1.00 0.00 8 MET B CA 6
ATOM 6243 C C . MET B 1 8 ? 5.693 -1.586 9.261 1.00 0.00 8 MET B C 6
ATOM 6244 O O . MET B 1 8 ? 4.512 -1.448 8.910 1.00 0.00 8 MET B O 6
ATOM 6258 N N . GLN B 1 9 ? 6.476 -0.602 9.740 1.00 0.00 9 GLN B N 6
ATOM 6259 C CA . GLN B 1 9 ? 5.993 0.759 9.895 1.00 0.00 9 GLN B CA 6
ATOM 6260 C C . GLN B 1 9 ? 6.008 1.460 8.534 1.00 0.00 9 GLN B C 6
ATOM 6261 O O . GLN B 1 9 ? 5.243 2.419 8.356 1.00 0.00 9 GLN B O 6
ATOM 6275 N N . MET B 1 10 ? 6.865 0.976 7.617 1.00 0.00 10 MET B N 6
ATOM 6276 C CA . MET B 1 10 ? 6.977 1.552 6.288 1.00 0.00 10 MET B CA 6
ATOM 6277 C C . MET B 1 10 ? 5.843 1.020 5.409 1.00 0.00 10 MET B C 6
ATOM 6278 O O . MET B 1 10 ? 5.293 1.801 4.619 1.00 0.00 10 MET B O 6
ATOM 6292 N N . LEU B 1 11 ? 5.521 -0.277 5.563 1.00 0.00 11 LEU B N 6
ATOM 6293 C CA . LEU B 1 11 ? 4.462 -0.904 4.789 1.00 0.00 11 LEU B CA 6
ATOM 6294 C C . LEU B 1 11 ? 3.105 -0.494 5.363 1.00 0.00 11 LEU B C 6
ATOM 6295 O O . LEU B 1 11 ? 2.125 -0.475 4.604 1.00 0.00 11 LEU B O 6
ATOM 6311 N N . LYS B 1 12 ? 3.074 -0.178 6.670 1.00 0.00 12 LYS B N 6
ATOM 6312 C CA . LYS B 1 12 ? 1.848 0.227 7.335 1.00 0.00 12 LYS B CA 6
ATOM 6313 C C . LYS B 1 12 ? 1.527 1.677 6.966 1.00 0.00 12 LYS B C 6
ATOM 6314 O O . LYS B 1 12 ? 0.337 2.014 6.878 1.00 0.00 12 LYS B O 6
ATOM 6333 N N . LEU B 1 13 ? 2.577 2.492 6.761 1.00 0.00 13 LEU B N 6
ATOM 6334 C CA . LEU B 1 13 ? 2.408 3.891 6.404 1.00 0.00 13 LEU B CA 6
ATOM 6335 C C . LEU B 1 13 ? 1.989 3.991 4.936 1.00 0.00 13 LEU B C 6
ATOM 6336 O O . LEU B 1 13 ? 1.061 4.756 4.639 1.00 0.00 13 LEU B O 6
ATOM 6352 N N . ASP B 1 14 ? 2.671 3.229 4.062 1.00 0.00 14 ASP B N 6
ATOM 6353 C CA . ASP B 1 14 ? 2.373 3.233 2.640 1.00 0.00 14 ASP B CA 6
ATOM 6354 C C . ASP B 1 14 ? 0.940 2.739 2.423 1.00 0.00 14 ASP B C 6
ATOM 6355 O O . ASP B 1 14 ? 0.295 3.205 1.473 1.00 0.00 14 ASP B O 6
ATOM 6364 N N . ASN B 1 15 ? 0.482 1.822 3.293 1.00 0.00 15 ASN B N 6
ATOM 6365 C CA . ASN B 1 15 ? -0.860 1.272 3.196 1.00 0.00 15 ASN B CA 6
ATOM 6366 C C . ASN B 1 15 ? -1.881 2.390 3.419 1.00 0.00 15 ASN B C 6
ATOM 6367 O O . ASN B 1 15 ? -2.796 2.526 2.594 1.00 0.00 15 ASN B O 6
ATOM 6378 N N . TYR B 1 16 ? -1.707 3.155 4.512 1.00 0.00 16 TYR B N 6
ATOM 6379 C CA . TYR B 1 16 ? -2.646 4.231 4.783 1.00 0.00 16 TYR B CA 6
ATOM 6380 C C . TYR B 1 16 ? -2.603 5.240 3.634 1.00 0.00 16 TYR B C 6
ATOM 6381 O O . TYR B 1 16 ? -3.653 5.830 3.338 1.00 0.00 16 TYR B O 6
ATOM 6399 N N . HIS B 1 17 ? -1.416 5.426 3.029 1.00 0.00 17 HIS B N 6
ATOM 6400 C CA . HIS B 1 17 ? -1.250 6.366 1.933 1.00 0.00 17 HIS B CA 6
ATOM 6401 C C . HIS B 1 17 ? -1.904 5.795 0.674 1.00 0.00 17 HIS B C 6
ATOM 6402 O O . HIS B 1 17 ? -2.458 6.580 -0.110 1.00 0.00 17 HIS B O 6
ATOM 6416 N N . LEU B 1 18 ? -1.829 4.463 0.507 1.00 0.00 18 LEU B N 6
ATOM 6417 C CA . LEU B 1 18 ? -2.411 3.798 -0.646 1.00 0.00 18 LEU B CA 6
ATOM 6418 C C . LEU B 1 18 ? -3.936 3.820 -0.528 1.00 0.00 18 LEU B C 6
ATOM 6419 O O . LEU B 1 18 ? -4.605 3.977 -1.559 1.00 0.00 18 LEU B O 6
ATOM 6435 N N . GLU B 1 19 ? -4.446 3.663 0.707 1.00 0.00 19 GLU B N 6
ATOM 6436 C CA . GLU B 1 19 ? -5.877 3.664 0.955 1.00 0.00 19 GLU B CA 6
ATOM 6437 C C . GLU B 1 19 ? -6.439 5.058 0.664 1.00 0.00 19 GLU B C 6
ATOM 6438 O O . GLU B 1 19 ? -7.436 5.151 -0.066 1.00 0.00 19 GLU B O 6
ATOM 6450 N N . ASN B 1 20 ? -5.799 6.096 1.232 1.00 0.00 20 ASN B N 6
ATOM 6451 C CA . ASN B 1 20 ? -6.232 7.468 1.034 1.00 0.00 20 ASN B CA 6
ATOM 6452 C C . ASN B 1 20 ? -6.113 7.828 -0.448 1.00 0.00 20 ASN B C 6
ATOM 6453 O O . ASN B 1 20 ? -6.925 8.634 -0.926 1.00 0.00 20 ASN B O 6
ATOM 6464 N N . GLU B 1 21 ? -5.121 7.233 -1.135 1.00 0.00 21 GLU B N 6
ATOM 6465 C CA . GLU B 1 21 ? -4.902 7.490 -2.548 1.00 0.00 21 GLU B CA 6
ATOM 6466 C C . GLU B 1 21 ? -5.909 6.684 -3.370 1.00 0.00 21 GLU B C 6
ATOM 6467 O O . GLU B 1 21 ? -6.277 7.140 -4.463 1.00 0.00 21 GLU B O 6
ATOM 6479 N N . VAL B 1 22 ? -6.329 5.522 -2.839 1.00 0.00 22 VAL B N 6
ATOM 6480 C CA . VAL B 1 22 ? -7.285 4.665 -3.518 1.00 0.00 22 VAL B CA 6
ATOM 6481 C C . VAL B 1 22 ? -8.693 5.236 -3.340 1.00 0.00 22 VAL B C 6
ATOM 6482 O O . VAL B 1 22 ? -9.448 5.257 -4.322 1.00 0.00 22 VAL B O 6
ATOM 6495 N N . ALA B 1 23 ? -9.012 5.679 -2.112 1.00 0.00 23 ALA B N 6
ATOM 6496 C CA . ALA B 1 23 ? -10.317 6.244 -1.811 1.00 0.00 23 ALA B CA 6
ATOM 6497 C C . ALA B 1 23 ? -10.458 7.594 -2.518 1.00 0.00 23 ALA B C 6
ATOM 6498 O O . ALA B 1 23 ? -11.595 8.069 -2.661 1.00 0.00 23 ALA B O 6
ATOM 6505 N N . ARG B 1 24 ? -9.320 8.176 -2.938 1.00 0.00 24 ARG B N 6
ATOM 6506 C CA . ARG B 1 24 ? -9.317 9.457 -3.622 1.00 0.00 24 ARG B CA 6
ATOM 6507 C C . ARG B 1 24 ? -9.336 9.225 -5.133 1.00 0.00 24 ARG B C 6
ATOM 6508 O O . ARG B 1 24 ? -9.791 10.117 -5.863 1.00 0.00 24 ARG B O 6
ATOM 6529 N N . LEU B 1 25 ? -8.847 8.048 -5.567 1.00 0.00 25 LEU B N 6
ATOM 6530 C CA . LEU B 1 25 ? -8.808 7.705 -6.978 1.00 0.00 25 LEU B CA 6
ATOM 6531 C C . LEU B 1 25 ? -10.135 7.058 -7.379 1.00 0.00 25 LEU B C 6
ATOM 6532 O O . LEU B 1 25 ? -10.614 7.332 -8.490 1.00 0.00 25 LEU B O 6
ATOM 6548 N N . LYS B 1 26 ? -10.695 6.227 -6.482 1.00 0.00 26 LYS B N 6
ATOM 6549 C CA . LYS B 1 26 ? -11.955 5.550 -6.740 1.00 0.00 26 LYS B CA 6
ATOM 6550 C C . LYS B 1 26 ? -13.066 6.590 -6.891 1.00 0.00 26 LYS B C 6
ATOM 6551 O O . LYS B 1 26 ? -14.067 6.291 -7.558 1.00 0.00 26 LYS B O 6
ATOM 6570 N N . LYS B 1 27 ? -12.872 7.773 -6.280 1.00 0.00 27 LYS B N 6
ATOM 6571 C CA . LYS B 1 27 ? -13.851 8.844 -6.347 1.00 0.00 27 LYS B CA 6
ATOM 6572 C C . LYS B 1 27 ? -13.708 9.578 -7.682 1.00 0.00 27 LYS B C 6
ATOM 6573 O O . LYS B 1 27 ? -14.597 10.374 -8.015 1.00 0.00 27 LYS B O 6
ATOM 6592 N N . LEU B 1 28 ? -12.611 9.300 -8.407 1.00 0.00 28 LEU B N 6
ATOM 6593 C CA . LEU B 1 28 ? -12.356 9.929 -9.693 1.00 0.00 28 LEU B CA 6
ATOM 6594 C C . LEU B 1 28 ? -12.618 8.918 -10.811 1.00 0.00 28 LEU B C 6
ATOM 6595 O O . LEU B 1 28 ? -13.083 9.331 -11.883 1.00 0.00 28 LEU B O 6
ATOM 6611 N N . VAL B 1 29 ? -12.318 7.634 -10.544 1.00 0.00 29 VAL B N 6
ATOM 6612 C CA . VAL B 1 29 ? -12.519 6.577 -11.520 1.00 0.00 29 VAL B CA 6
ATOM 6613 C C . VAL B 1 29 ? -13.709 5.714 -11.094 1.00 0.00 29 VAL B C 6
ATOM 6614 O O . VAL B 1 29 ? -14.682 5.632 -11.858 1.00 0.00 29 VAL B O 6
ATOM 6627 N N . GLY B 1 30 ? -13.609 5.097 -9.902 1.00 0.00 30 GLY B N 6
ATOM 6628 C CA . GLY B 1 30 ? -14.668 4.249 -9.383 1.00 0.00 30 GLY B CA 6
ATOM 6629 C C . GLY B 1 30 ? -15.937 5.083 -9.197 1.00 0.00 30 GLY B C 6
ATOM 6630 O O . GLY B 1 30 ? -16.961 4.516 -8.788 1.00 0.00 30 GLY B O 6
ATOM 6634 N N . GLU B 1 31 ? -15.847 6.391 -9.497 1.00 0.00 31 GLU B N 6
ATOM 6635 C CA . GLU B 1 31 ? -16.981 7.292 -9.363 1.00 0.00 31 GLU B CA 6
ATOM 6636 C C . GLU B 1 31 ? -18.183 6.703 -10.102 1.00 0.00 31 GLU B C 6
ATOM 6637 O O . GLU B 1 31 ? -17.992 5.757 -10.881 1.00 0.00 31 GLU B O 6
ATOM 6649 N N . ARG B 1 32 ? -19.380 7.263 -9.848 1.00 0.00 32 ARG B N 6
ATOM 6650 C CA . ARG B 1 32 ? -20.600 6.796 -10.485 1.00 0.00 32 ARG B CA 6
ATOM 6651 C C . ARG B 1 32 ? -20.339 6.575 -11.977 1.00 0.00 32 ARG B C 6
ATOM 6652 O O . ARG B 1 32 ? -21.223 6.795 -12.803 1.00 0.00 32 ARG B O 6
ATOM 6673 N N . MET A 1 1 ? 8.432 -11.893 16.899 1.00 0.00 1 MET A N 7
ATOM 6674 C CA . MET A 1 1 ? 9.149 -11.714 15.648 1.00 0.00 1 MET A CA 7
ATOM 6675 C C . MET A 1 1 ? 8.588 -12.678 14.602 1.00 0.00 1 MET A C 7
ATOM 6676 O O . MET A 1 1 ? 8.433 -12.266 13.443 1.00 0.00 1 MET A O 7
ATOM 6690 N N . ASP A 1 2 ? 8.298 -13.923 15.023 1.00 0.00 2 ASP A N 7
ATOM 6691 C CA . ASP A 1 2 ? 7.760 -14.933 14.128 1.00 0.00 2 ASP A CA 7
ATOM 6692 C C . ASP A 1 2 ? 6.530 -14.372 13.413 1.00 0.00 2 ASP A C 7
ATOM 6693 O O . ASP A 1 2 ? 6.322 -14.714 12.240 1.00 0.00 2 ASP A O 7
ATOM 6702 N N . ALA A 1 3 ? 5.752 -13.534 14.121 1.00 0.00 3 ALA A N 7
ATOM 6703 C CA . ALA A 1 3 ? 4.555 -12.933 13.558 1.00 0.00 3 ALA A CA 7
ATOM 6704 C C . ALA A 1 3 ? 4.919 -11.597 12.905 1.00 0.00 3 ALA A C 7
ATOM 6705 O O . ALA A 1 3 ? 4.094 -11.066 12.148 1.00 0.00 3 ALA A O 7
ATOM 6712 N N . ILE A 1 4 ? 6.127 -11.089 13.208 1.00 0.00 4 ILE A N 7
ATOM 6713 C CA . ILE A 1 4 ? 6.593 -9.829 12.655 1.00 0.00 4 ILE A CA 7
ATOM 6714 C C . ILE A 1 4 ? 7.080 -10.053 11.222 1.00 0.00 4 ILE A C 7
ATOM 6715 O O . ILE A 1 4 ? 6.723 -9.252 10.345 1.00 0.00 4 ILE A O 7
ATOM 6731 N N . LYS A 1 5 ? 7.872 -11.121 11.015 1.00 0.00 5 LYS A N 7
ATOM 6732 C CA . LYS A 1 5 ? 8.400 -11.445 9.701 1.00 0.00 5 LYS A CA 7
ATOM 6733 C C . LYS A 1 5 ? 7.248 -11.522 8.698 1.00 0.00 5 LYS A C 7
ATOM 6734 O O . LYS A 1 5 ? 7.447 -11.128 7.539 1.00 0.00 5 LYS A O 7
ATOM 6753 N N . LYS A 1 6 ? 6.084 -12.018 9.153 1.00 0.00 6 LYS A N 7
ATOM 6754 C CA . LYS A 1 6 ? 4.914 -12.145 8.302 1.00 0.00 6 LYS A CA 7
ATOM 6755 C C . LYS A 1 6 ? 4.146 -10.821 8.297 1.00 0.00 6 LYS A C 7
ATOM 6756 O O . LYS A 1 6 ? 3.533 -10.499 7.270 1.00 0.00 6 LYS A O 7
ATOM 6775 N N . LYS A 1 7 ? 4.195 -10.094 9.427 1.00 0.00 7 LYS A N 7
ATOM 6776 C CA . LYS A 1 7 ? 3.508 -8.819 9.552 1.00 0.00 7 LYS A CA 7
ATOM 6777 C C . LYS A 1 7 ? 3.874 -7.929 8.363 1.00 0.00 7 LYS A C 7
ATOM 6778 O O . LYS A 1 7 ? 2.971 -7.293 7.802 1.00 0.00 7 LYS A O 7
ATOM 6797 N N . MET A 1 8 ? 5.172 -7.902 8.007 1.00 0.00 8 MET A N 7
ATOM 6798 C CA . MET A 1 8 ? 5.649 -7.097 6.896 1.00 0.00 8 MET A CA 7
ATOM 6799 C C . MET A 1 8 ? 5.276 -7.782 5.579 1.00 0.00 8 MET A C 7
ATOM 6800 O O . MET A 1 8 ? 5.243 -7.096 4.547 1.00 0.00 8 MET A O 7
ATOM 6814 N N . GLN A 1 9 ? 5.008 -9.099 5.640 1.00 0.00 9 GLN A N 7
ATOM 6815 C CA . GLN A 1 9 ? 4.643 -9.865 4.462 1.00 0.00 9 GLN A CA 7
ATOM 6816 C C . GLN A 1 9 ? 3.191 -9.560 4.089 1.00 0.00 9 GLN A C 7
ATOM 6817 O O . GLN A 1 9 ? 2.854 -9.652 2.900 1.00 0.00 9 GLN A O 7
ATOM 6831 N N . MET A 1 10 ? 2.372 -9.208 5.097 1.00 0.00 10 MET A N 7
ATOM 6832 C CA . MET A 1 10 ? 0.972 -8.893 4.878 1.00 0.00 10 MET A CA 7
ATOM 6833 C C . MET A 1 10 ? 0.852 -7.467 4.339 1.00 0.00 10 MET A C 7
ATOM 6834 O O . MET A 1 10 ? -0.021 -7.227 3.492 1.00 0.00 10 MET A O 7
ATOM 6848 N N . LEU A 1 11 ? 1.718 -6.562 4.830 1.00 0.00 11 LEU A N 7
ATOM 6849 C CA . LEU A 1 11 ? 1.710 -5.174 4.401 1.00 0.00 11 LEU A CA 7
ATOM 6850 C C . LEU A 1 11 ? 2.366 -5.067 3.023 1.00 0.00 11 LEU A C 7
ATOM 6851 O O . LEU A 1 11 ? 2.002 -4.156 2.265 1.00 0.00 11 LEU A O 7
ATOM 6867 N N . LYS A 1 12 ? 3.306 -5.983 2.731 1.00 0.00 12 LYS A N 7
ATOM 6868 C CA . LYS A 1 12 ? 4.005 -5.992 1.458 1.00 0.00 12 LYS A CA 7
ATOM 6869 C C . LYS A 1 12 ? 3.082 -6.561 0.378 1.00 0.00 12 LYS A C 7
ATOM 6870 O O . LYS A 1 12 ? 3.177 -6.113 -0.774 1.00 0.00 12 LYS A O 7
ATOM 6889 N N . LEU A 1 13 ? 2.224 -7.521 0.765 1.00 0.00 13 LEU A N 7
ATOM 6890 C CA . LEU A 1 13 ? 1.295 -8.143 -0.163 1.00 0.00 13 LEU A CA 7
ATOM 6891 C C . LEU A 1 13 ? 0.208 -7.135 -0.543 1.00 0.00 13 LEU A C 7
ATOM 6892 O O . LEU A 1 13 ? -0.185 -7.107 -1.718 1.00 0.00 13 LEU A O 7
ATOM 6908 N N . ASP A 1 14 ? -0.248 -6.341 0.442 1.00 0.00 14 ASP A N 7
ATOM 6909 C CA . ASP A 1 14 ? -1.278 -5.343 0.213 1.00 0.00 14 ASP A CA 7
ATOM 6910 C C . ASP A 1 14 ? -0.704 -4.211 -0.641 1.00 0.00 14 ASP A C 7
ATOM 6911 O O . ASP A 1 14 ? -1.468 -3.604 -1.406 1.00 0.00 14 ASP A O 7
ATOM 6920 N N . ASN A 1 15 ? 0.608 -3.953 -0.496 1.00 0.00 15 ASN A N 7
ATOM 6921 C CA . ASN A 1 15 ? 1.274 -2.903 -1.249 1.00 0.00 15 ASN A CA 7
ATOM 6922 C C . ASN A 1 15 ? 1.213 -3.235 -2.741 1.00 0.00 15 ASN A C 7
ATOM 6923 O O . ASN A 1 15 ? 0.843 -2.351 -3.526 1.00 0.00 15 ASN A O 7
ATOM 6934 N N . TYR A 1 16 ? 1.572 -4.482 -3.096 1.00 0.00 16 TYR A N 7
ATOM 6935 C CA . TYR A 1 16 ? 1.540 -4.858 -4.500 1.00 0.00 16 TYR A CA 7
ATOM 6936 C C . TYR A 1 16 ? 0.106 -4.741 -5.021 1.00 0.00 16 TYR A C 7
ATOM 6937 O O . TYR A 1 16 ? -0.060 -4.338 -6.181 1.00 0.00 16 TYR A O 7
ATOM 6955 N N . HIS A 1 17 ? -0.881 -5.096 -4.179 1.00 0.00 17 HIS A N 7
ATOM 6956 C CA . HIS A 1 17 ? -2.280 -5.037 -4.565 1.00 0.00 17 HIS A CA 7
ATOM 6957 C C . HIS A 1 17 ? -2.714 -3.574 -4.673 1.00 0.00 17 HIS A C 7
ATOM 6958 O O . HIS A 1 17 ? -3.563 -3.271 -5.525 1.00 0.00 17 HIS A O 7
ATOM 6972 N N . LEU A 1 18 ? -2.136 -2.710 -3.820 1.00 0.00 18 LEU A N 7
ATOM 6973 C CA . LEU A 1 18 ? -2.460 -1.294 -3.819 1.00 0.00 18 LEU A CA 7
ATOM 6974 C C . LEU A 1 18 ? -1.776 -0.617 -5.009 1.00 0.00 18 LEU A C 7
ATOM 6975 O O . LEU A 1 18 ? -2.434 0.178 -5.694 1.00 0.00 18 LEU A O 7
ATOM 6991 N N . GLU A 1 19 ? -0.489 -0.941 -5.226 1.00 0.00 19 GLU A N 7
ATOM 6992 C CA . GLU A 1 19 ? 0.275 -0.369 -6.322 1.00 0.00 19 GLU A CA 7
ATOM 6993 C C . GLU A 1 19 ? -0.358 -0.786 -7.651 1.00 0.00 19 GLU A C 7
ATOM 6994 O O . GLU A 1 19 ? -0.346 0.024 -8.589 1.00 0.00 19 GLU A O 7
ATOM 7006 N N . ASN A 1 20 ? -0.888 -2.021 -7.704 1.00 0.00 20 ASN A N 7
ATOM 7007 C CA . ASN A 1 20 ? -1.519 -2.537 -8.908 1.00 0.00 20 ASN A CA 7
ATOM 7008 C C . ASN A 1 20 ? -2.833 -1.793 -9.149 1.00 0.00 20 ASN A C 7
ATOM 7009 O O . ASN A 1 20 ? -3.259 -1.708 -10.310 1.00 0.00 20 ASN A O 7
ATOM 7020 N N . GLU A 1 21 ? -3.440 -1.278 -8.065 1.00 0.00 21 GLU A N 7
ATOM 7021 C CA . GLU A 1 21 ? -4.694 -0.548 -8.159 1.00 0.00 21 GLU A CA 7
ATOM 7022 C C . GLU A 1 21 ? -4.406 0.906 -8.541 1.00 0.00 21 GLU A C 7
ATOM 7023 O O . GLU A 1 21 ? -5.215 1.494 -9.274 1.00 0.00 21 GLU A O 7
ATOM 7035 N N . VAL A 1 22 ? -3.279 1.447 -8.046 1.00 0.00 22 VAL A N 7
ATOM 7036 C CA . VAL A 1 22 ? -2.892 2.817 -8.334 1.00 0.00 22 VAL A CA 7
ATOM 7037 C C . VAL A 1 22 ? -2.283 2.887 -9.735 1.00 0.00 22 VAL A C 7
ATOM 7038 O O . VAL A 1 22 ? -2.597 3.837 -10.467 1.00 0.00 22 VAL A O 7
ATOM 7051 N N . ALA A 1 23 ? -1.440 1.895 -10.076 1.00 0.00 23 ALA A N 7
ATOM 7052 C CA . ALA A 1 23 ? -0.795 1.846 -11.377 1.00 0.00 23 ALA A CA 7
ATOM 7053 C C . ALA A 1 23 ? -1.852 1.593 -12.455 1.00 0.00 23 ALA A C 7
ATOM 7054 O O . ALA A 1 23 ? -1.557 1.827 -13.636 1.00 0.00 23 ALA A O 7
ATOM 7061 N N . ARG A 1 24 ? -3.042 1.127 -12.035 1.00 0.00 24 ARG A N 7
ATOM 7062 C CA . ARG A 1 24 ? -4.128 0.847 -12.957 1.00 0.00 24 ARG A CA 7
ATOM 7063 C C . ARG A 1 24 ? -5.092 2.035 -12.980 1.00 0.00 24 ARG A C 7
ATOM 7064 O O . ARG A 1 24 ? -5.779 2.218 -13.995 1.00 0.00 24 ARG A O 7
ATOM 7085 N N . LEU A 1 25 ? -5.124 2.806 -11.878 1.00 0.00 25 LEU A N 7
ATOM 7086 C CA . LEU A 1 25 ? -5.996 3.964 -11.773 1.00 0.00 25 LEU A CA 7
ATOM 7087 C C . LEU A 1 25 ? -5.273 5.193 -12.329 1.00 0.00 25 LEU A C 7
ATOM 7088 O O . LEU A 1 25 ? -5.939 6.045 -12.934 1.00 0.00 25 LEU A O 7
ATOM 7104 N N . LYS A 1 26 ? -3.946 5.258 -12.117 1.00 0.00 26 LYS A N 7
ATOM 7105 C CA . LYS A 1 26 ? -3.145 6.372 -12.593 1.00 0.00 26 LYS A CA 7
ATOM 7106 C C . LYS A 1 26 ? -3.266 6.468 -14.116 1.00 0.00 26 LYS A C 7
ATOM 7107 O O . LYS A 1 26 ? -3.081 7.570 -14.653 1.00 0.00 26 LYS A O 7
ATOM 7126 N N . LYS A 1 27 ? -3.569 5.332 -14.769 1.00 0.00 27 LYS A N 7
ATOM 7127 C CA . LYS A 1 27 ? -3.712 5.290 -16.214 1.00 0.00 27 LYS A CA 7
ATOM 7128 C C . LYS A 1 27 ? -5.083 5.847 -16.602 1.00 0.00 27 LYS A C 7
ATOM 7129 O O . LYS A 1 27 ? -5.295 6.112 -17.794 1.00 0.00 27 LYS A O 7
ATOM 7148 N N . LEU A 1 28 ? -5.971 6.012 -15.606 1.00 0.00 28 LEU A N 7
ATOM 7149 C CA . LEU A 1 28 ? -7.306 6.534 -15.843 1.00 0.00 28 LEU A CA 7
ATOM 7150 C C . LEU A 1 28 ? -7.407 7.948 -15.268 1.00 0.00 28 LEU A C 7
ATOM 7151 O O . LEU A 1 28 ? -8.116 8.776 -15.860 1.00 0.00 28 LEU A O 7
ATOM 7167 N N . VAL A 1 29 ? -6.707 8.193 -14.146 1.00 0.00 29 VAL A N 7
ATOM 7168 C CA . VAL A 1 29 ? -6.717 9.495 -13.501 1.00 0.00 29 VAL A CA 7
ATOM 7169 C C . VAL A 1 29 ? -5.355 10.165 -13.691 1.00 0.00 29 VAL A C 7
ATOM 7170 O O . VAL A 1 29 ? -5.305 11.231 -14.321 1.00 0.00 29 VAL A O 7
ATOM 7183 N N . GLY A 1 30 ? -4.294 9.536 -13.152 1.00 0.00 30 GLY A N 7
ATOM 7184 C CA . GLY A 1 30 ? -2.947 10.068 -13.263 1.00 0.00 30 GLY A CA 7
ATOM 7185 C C . GLY A 1 30 ? -2.635 10.354 -14.732 1.00 0.00 30 GLY A C 7
ATOM 7186 O O . GLY A 1 30 ? -1.604 10.987 -15.004 1.00 0.00 30 GLY A O 7
ATOM 7190 N N . GLU A 1 31 ? -3.516 9.890 -15.636 1.00 0.00 31 GLU A N 7
ATOM 7191 C CA . GLU A 1 31 ? -3.335 10.097 -17.064 1.00 0.00 31 GLU A CA 7
ATOM 7192 C C . GLU A 1 31 ? -3.270 11.597 -17.354 1.00 0.00 31 GLU A C 7
ATOM 7193 O O . GLU A 1 31 ? -3.749 12.380 -16.521 1.00 0.00 31 GLU A O 7
ATOM 7205 N N . ARG A 1 32 ? -2.688 11.962 -18.511 1.00 0.00 32 ARG A N 7
ATOM 7206 C CA . ARG A 1 32 ? -2.564 13.355 -18.904 1.00 0.00 32 ARG A CA 7
ATOM 7207 C C . ARG A 1 32 ? -3.948 13.909 -19.250 1.00 0.00 32 ARG A C 7
ATOM 7208 O O . ARG A 1 32 ? -4.883 13.147 -19.485 1.00 0.00 32 ARG A O 7
ATOM 7229 N N . MET B 1 1 ? 16.318 -6.828 13.104 1.00 0.00 1 MET B N 7
ATOM 7230 C CA . MET B 1 1 ? 15.000 -6.469 13.599 1.00 0.00 1 MET B CA 7
ATOM 7231 C C . MET B 1 1 ? 14.891 -4.945 13.686 1.00 0.00 1 MET B C 7
ATOM 7232 O O . MET B 1 1 ? 13.801 -4.416 13.427 1.00 0.00 1 MET B O 7
ATOM 7246 N N . ASP B 1 2 ? 16.005 -4.281 14.044 1.00 0.00 2 ASP B N 7
ATOM 7247 C CA . ASP B 1 2 ? 16.035 -2.833 14.163 1.00 0.00 2 ASP B CA 7
ATOM 7248 C C . ASP B 1 2 ? 15.392 -2.211 12.921 1.00 0.00 2 ASP B C 7
ATOM 7249 O O . ASP B 1 2 ? 14.876 -1.088 13.024 1.00 0.00 2 ASP B O 7
ATOM 7258 N N . ALA B 1 3 ? 15.435 -2.940 11.792 1.00 0.00 3 ALA B N 7
ATOM 7259 C CA . ALA B 1 3 ? 14.862 -2.462 10.545 1.00 0.00 3 ALA B CA 7
ATOM 7260 C C . ALA B 1 3 ? 13.511 -3.142 10.317 1.00 0.00 3 ALA B C 7
ATOM 7261 O O . ALA B 1 3 ? 12.705 -2.608 9.540 1.00 0.00 3 ALA B O 7
ATOM 7268 N N . ILE B 1 4 ? 13.293 -4.288 10.986 1.00 0.00 4 ILE B N 7
ATOM 7269 C CA . ILE B 1 4 ? 12.051 -5.032 10.856 1.00 0.00 4 ILE B CA 7
ATOM 7270 C C . ILE B 1 4 ? 10.935 -4.286 11.591 1.00 0.00 4 ILE B C 7
ATOM 7271 O O . ILE B 1 4 ? 9.831 -4.184 11.039 1.00 0.00 4 ILE B O 7
ATOM 7287 N N . LYS B 1 5 ? 11.242 -3.786 12.802 1.00 0.00 5 LYS B N 7
ATOM 7288 C CA . LYS B 1 5 ? 10.272 -3.057 13.602 1.00 0.00 5 LYS B CA 7
ATOM 7289 C C . LYS B 1 5 ? 9.803 -1.823 12.828 1.00 0.00 5 LYS B C 7
ATOM 7290 O O . LYS B 1 5 ? 8.640 -1.428 12.997 1.00 0.00 5 LYS B O 7
ATOM 7309 N N . LYS B 1 6 ? 10.702 -1.249 12.008 1.00 0.00 6 LYS B N 7
ATOM 7310 C CA . LYS B 1 6 ? 10.381 -0.073 11.218 1.00 0.00 6 LYS B CA 7
ATOM 7311 C C . LYS B 1 6 ? 9.827 -0.510 9.861 1.00 0.00 6 LYS B C 7
ATOM 7312 O O . LYS B 1 6 ? 9.038 0.245 9.275 1.00 0.00 6 LYS B O 7
ATOM 7331 N N . LYS B 1 7 ? 10.242 -1.702 9.397 1.00 0.00 7 LYS B N 7
ATOM 7332 C CA . LYS B 1 7 ? 9.791 -2.232 8.121 1.00 0.00 7 LYS B CA 7
ATOM 7333 C C . LYS B 1 7 ? 8.263 -2.335 8.129 1.00 0.00 7 LYS B C 7
ATOM 7334 O O . LYS B 1 7 ? 7.636 -1.866 7.169 1.00 0.00 7 LYS B O 7
ATOM 7353 N N . MET B 1 8 ? 7.707 -2.937 9.195 1.00 0.00 8 MET B N 7
ATOM 7354 C CA . MET B 1 8 ? 6.268 -3.099 9.323 1.00 0.00 8 MET B CA 7
ATOM 7355 C C . MET B 1 8 ? 5.610 -1.721 9.412 1.00 0.00 8 MET B C 7
ATOM 7356 O O . MET B 1 8 ? 4.427 -1.608 9.058 1.00 0.00 8 MET B O 7
ATOM 7370 N N . GLN B 1 9 ? 6.376 -0.716 9.874 1.00 0.00 9 GLN B N 7
ATOM 7371 C CA . GLN B 1 9 ? 5.870 0.639 10.008 1.00 0.00 9 GLN B CA 7
ATOM 7372 C C . GLN B 1 9 ? 5.970 1.351 8.657 1.00 0.00 9 GLN B C 7
ATOM 7373 O O . GLN B 1 9 ? 5.230 2.322 8.446 1.00 0.00 9 GLN B O 7
ATOM 7387 N N . MET B 1 10 ? 6.869 0.862 7.783 1.00 0.00 10 MET B N 7
ATOM 7388 C CA . MET B 1 10 ? 7.061 1.447 6.467 1.00 0.00 10 MET B CA 7
ATOM 7389 C C . MET B 1 10 ? 5.951 0.964 5.532 1.00 0.00 10 MET B C 7
ATOM 7390 O O . MET B 1 10 ? 5.501 1.758 4.693 1.00 0.00 10 MET B O 7
ATOM 7404 N N . LEU B 1 11 ? 5.540 -0.306 5.691 1.00 0.00 11 LEU B N 7
ATOM 7405 C CA . LEU B 1 11 ? 4.494 -0.885 4.866 1.00 0.00 11 LEU B CA 7
ATOM 7406 C C . LEU B 1 11 ? 3.132 -0.390 5.356 1.00 0.00 11 LEU B C 7
ATOM 7407 O O . LEU B 1 11 ? 2.202 -0.317 4.540 1.00 0.00 11 LEU B O 7
ATOM 7423 N N . LYS B 1 12 ? 3.042 -0.067 6.659 1.00 0.00 12 LYS B N 7
ATOM 7424 C CA . LYS B 1 12 ? 1.805 0.417 7.248 1.00 0.00 12 LYS B CA 7
ATOM 7425 C C . LYS B 1 12 ? 1.613 1.891 6.887 1.00 0.00 12 LYS B C 7
ATOM 7426 O O . LYS B 1 12 ? 0.472 2.288 6.613 1.00 0.00 12 LYS B O 7
ATOM 7445 N N . LEU B 1 13 ? 2.717 2.660 6.894 1.00 0.00 13 LEU B N 7
ATOM 7446 C CA . LEU B 1 13 ? 2.670 4.075 6.569 1.00 0.00 13 LEU B CA 7
ATOM 7447 C C . LEU B 1 13 ? 2.301 4.245 5.094 1.00 0.00 13 LEU B C 7
ATOM 7448 O O . LEU B 1 13 ? 1.506 5.144 4.784 1.00 0.00 13 LEU B O 7
ATOM 7464 N N . ASP B 1 14 ? 2.874 3.390 4.228 1.00 0.00 14 ASP B N 7
ATOM 7465 C CA . ASP B 1 14 ? 2.606 3.444 2.802 1.00 0.00 14 ASP B CA 7
ATOM 7466 C C . ASP B 1 14 ? 1.158 3.024 2.541 1.00 0.00 14 ASP B C 7
ATOM 7467 O O . ASP B 1 14 ? 0.563 3.525 1.576 1.00 0.00 14 ASP B O 7
ATOM 7476 N N . ASN B 1 15 ? 0.629 2.129 3.394 1.00 0.00 15 ASN B N 7
ATOM 7477 C CA . ASN B 1 15 ? -0.736 1.650 3.257 1.00 0.00 15 ASN B CA 7
ATOM 7478 C C . ASN B 1 15 ? -1.704 2.820 3.440 1.00 0.00 15 ASN B C 7
ATOM 7479 O O . ASN B 1 15 ? -2.606 2.975 2.605 1.00 0.00 15 ASN B O 7
ATOM 7490 N N . TYR B 1 16 ? -1.501 3.608 4.511 1.00 0.00 16 TYR B N 7
ATOM 7491 C CA . TYR B 1 16 ? -2.389 4.735 4.744 1.00 0.00 16 TYR B CA 7
ATOM 7492 C C . TYR B 1 16 ? -2.353 5.665 3.530 1.00 0.00 16 TYR B C 7
ATOM 7493 O O . TYR B 1 16 ? -3.418 6.182 3.162 1.00 0.00 16 TYR B O 7
ATOM 7511 N N . HIS B 1 17 ? -1.157 5.867 2.949 1.00 0.00 17 HIS B N 7
ATOM 7512 C CA . HIS B 1 17 ? -0.997 6.736 1.797 1.00 0.00 17 HIS B CA 7
ATOM 7513 C C . HIS B 1 17 ? -1.639 6.079 0.573 1.00 0.00 17 HIS B C 7
ATOM 7514 O O . HIS B 1 17 ? -2.261 6.796 -0.223 1.00 0.00 17 HIS B O 7
ATOM 7528 N N . LEU B 1 18 ? -1.478 4.749 0.451 1.00 0.00 18 LEU B N 7
ATOM 7529 C CA . LEU B 1 18 ? -2.038 4.006 -0.665 1.00 0.00 18 LEU B CA 7
ATOM 7530 C C . LEU B 1 18 ? -3.563 3.977 -0.539 1.00 0.00 18 LEU B C 7
ATOM 7531 O O . LEU B 1 18 ? -4.241 4.059 -1.573 1.00 0.00 18 LEU B O 7
ATOM 7547 N N . GLU B 1 19 ? -4.063 3.863 0.704 1.00 0.00 19 GLU B N 7
ATOM 7548 C CA . GLU B 1 19 ? -5.492 3.824 0.959 1.00 0.00 19 GLU B CA 7
ATOM 7549 C C . GLU B 1 19 ? -6.094 5.203 0.680 1.00 0.00 19 GLU B C 7
ATOM 7550 O O . GLU B 1 19 ? -7.085 5.275 -0.062 1.00 0.00 19 GLU B O 7
ATOM 7562 N N . ASN B 1 20 ? -5.492 6.252 1.268 1.00 0.00 20 ASN B N 7
ATOM 7563 C CA . ASN B 1 20 ? -5.965 7.613 1.083 1.00 0.00 20 ASN B CA 7
ATOM 7564 C C . ASN B 1 20 ? -5.867 7.987 -0.397 1.00 0.00 20 ASN B C 7
ATOM 7565 O O . ASN B 1 20 ? -6.687 8.793 -0.859 1.00 0.00 20 ASN B O 7
ATOM 7576 N N . GLU B 1 21 ? -4.881 7.402 -1.102 1.00 0.00 21 GLU B N 7
ATOM 7577 C CA . GLU B 1 21 ? -4.680 7.671 -2.515 1.00 0.00 21 GLU B CA 7
ATOM 7578 C C . GLU B 1 21 ? -5.660 6.830 -3.335 1.00 0.00 21 GLU B C 7
ATOM 7579 O O . GLU B 1 21 ? -6.098 7.300 -4.394 1.00 0.00 21 GLU B O 7
ATOM 7591 N N . VAL B 1 22 ? -5.980 5.623 -2.836 1.00 0.00 22 VAL B N 7
ATOM 7592 C CA . VAL B 1 22 ? -6.900 4.727 -3.518 1.00 0.00 22 VAL B CA 7
ATOM 7593 C C . VAL B 1 22 ? -8.335 5.204 -3.285 1.00 0.00 22 VAL B C 7
ATOM 7594 O O . VAL B 1 22 ? -9.147 5.109 -4.217 1.00 0.00 22 VAL B O 7
ATOM 7607 N N . ALA B 1 23 ? -8.615 5.699 -2.066 1.00 0.00 23 ALA B N 7
ATOM 7608 C CA . ALA B 1 23 ? -9.940 6.185 -1.718 1.00 0.00 23 ALA B CA 7
ATOM 7609 C C . ALA B 1 23 ? -10.219 7.482 -2.480 1.00 0.00 23 ALA B C 7
ATOM 7610 O O . ALA B 1 23 ? -11.397 7.840 -2.621 1.00 0.00 23 ALA B O 7
ATOM 7617 N N . ARG B 1 24 ? -9.148 8.148 -2.949 1.00 0.00 24 ARG B N 7
ATOM 7618 C CA . ARG B 1 24 ? -9.278 9.392 -3.688 1.00 0.00 24 ARG B CA 7
ATOM 7619 C C . ARG B 1 24 ? -9.402 9.081 -5.182 1.00 0.00 24 ARG B C 7
ATOM 7620 O O . ARG B 1 24 ? -10.015 9.882 -5.902 1.00 0.00 24 ARG B O 7
ATOM 7641 N N . LEU B 1 25 ? -8.826 7.942 -5.610 1.00 0.00 25 LEU B N 7
ATOM 7642 C CA . LEU B 1 25 ? -8.872 7.533 -7.003 1.00 0.00 25 LEU B CA 7
ATOM 7643 C C . LEU B 1 25 ? -10.159 6.746 -7.257 1.00 0.00 25 LEU B C 7
ATOM 7644 O O . LEU B 1 25 ? -10.758 6.926 -8.328 1.00 0.00 25 LEU B O 7
ATOM 7660 N N . LYS B 1 26 ? -10.552 5.904 -6.286 1.00 0.00 26 LYS B N 7
ATOM 7661 C CA . LYS B 1 26 ? -11.756 5.100 -6.404 1.00 0.00 26 LYS B CA 7
ATOM 7662 C C . LYS B 1 26 ? -12.974 6.022 -6.487 1.00 0.00 26 LYS B C 7
ATOM 7663 O O . LYS B 1 26 ? -13.995 5.600 -7.049 1.00 0.00 26 LYS B O 7
ATOM 7682 N N . LYS B 1 27 ? -12.845 7.241 -5.934 1.00 0.00 27 LYS B N 7
ATOM 7683 C CA . LYS B 1 27 ? -13.928 8.210 -5.946 1.00 0.00 27 LYS B CA 7
ATOM 7684 C C . LYS B 1 27 ? -13.962 8.914 -7.305 1.00 0.00 27 LYS B C 7
ATOM 7685 O O . LYS B 1 27 ? -14.935 9.634 -7.571 1.00 0.00 27 LYS B O 7
ATOM 7704 N N . LEU B 1 28 ? -12.915 8.698 -8.121 1.00 0.00 28 LEU B N 7
ATOM 7705 C CA . LEU B 1 28 ? -12.826 9.309 -9.437 1.00 0.00 28 LEU B CA 7
ATOM 7706 C C . LEU B 1 28 ? -13.117 8.252 -10.504 1.00 0.00 28 LEU B C 7
ATOM 7707 O O . LEU B 1 28 ? -13.723 8.600 -11.529 1.00 0.00 28 LEU B O 7
ATOM 7723 N N . VAL B 1 29 ? -12.689 7.003 -10.249 1.00 0.00 29 VAL B N 7
ATOM 7724 C CA . VAL B 1 29 ? -12.903 5.910 -11.181 1.00 0.00 29 VAL B CA 7
ATOM 7725 C C . VAL B 1 29 ? -13.961 4.962 -10.615 1.00 0.00 29 VAL B C 7
ATOM 7726 O O . VAL B 1 29 ? -15.038 4.849 -11.221 1.00 0.00 29 VAL B O 7
ATOM 7739 N N . GLY B 1 30 ? -13.643 4.310 -9.482 1.00 0.00 30 GLY B N 7
ATOM 7740 C CA . GLY B 1 30 ? -14.559 3.382 -8.843 1.00 0.00 30 GLY B CA 7
ATOM 7741 C C . GLY B 1 30 ? -15.882 4.096 -8.555 1.00 0.00 30 GLY B C 7
ATOM 7742 O O . GLY B 1 30 ? -16.831 3.426 -8.122 1.00 0.00 30 GLY B O 7
ATOM 7746 N N . GLU B 1 31 ? -15.918 5.418 -8.798 1.00 0.00 31 GLU B N 7
ATOM 7747 C CA . GLU B 1 31 ? -17.113 6.211 -8.566 1.00 0.00 31 GLU B CA 7
ATOM 7748 C C . GLU B 1 31 ? -18.172 5.847 -9.609 1.00 0.00 31 GLU B C 7
ATOM 7749 O O . GLU B 1 31 ? -17.905 6.019 -10.807 1.00 0.00 31 GLU B O 7
ATOM 7761 N N . ARG B 1 32 ? -19.335 5.357 -9.140 1.00 0.00 32 ARG B N 7
ATOM 7762 C CA . ARG B 1 32 ? -20.420 4.973 -10.026 1.00 0.00 32 ARG B CA 7
ATOM 7763 C C . ARG B 1 32 ? -20.811 6.170 -10.896 1.00 0.00 32 ARG B C 7
ATOM 7764 O O . ARG B 1 32 ? -21.776 6.098 -11.657 1.00 0.00 32 ARG B O 7
ATOM 7785 N N . MET A 1 1 ? 8.320 -11.490 17.092 1.00 0.00 1 MET A N 8
ATOM 7786 C CA . MET A 1 1 ? 9.065 -11.412 15.847 1.00 0.00 1 MET A CA 8
ATOM 7787 C C . MET A 1 1 ? 8.484 -12.416 14.848 1.00 0.00 1 MET A C 8
ATOM 7788 O O . MET A 1 1 ? 8.376 -12.072 13.661 1.00 0.00 1 MET A O 8
ATOM 7802 N N . ASP A 1 2 ? 8.130 -13.617 15.338 1.00 0.00 2 ASP A N 8
ATOM 7803 C CA . ASP A 1 2 ? 7.568 -14.658 14.495 1.00 0.00 2 ASP A CA 8
ATOM 7804 C C . ASP A 1 2 ? 6.378 -14.092 13.717 1.00 0.00 2 ASP A C 8
ATOM 7805 O O . ASP A 1 2 ? 6.185 -14.492 12.560 1.00 0.00 2 ASP A O 8
ATOM 7814 N N . ALA A 1 3 ? 5.619 -13.184 14.356 1.00 0.00 3 ALA A N 8
ATOM 7815 C CA . ALA A 1 3 ? 4.461 -12.570 13.728 1.00 0.00 3 ALA A CA 8
ATOM 7816 C C . ALA A 1 3 ? 4.895 -11.293 13.007 1.00 0.00 3 ALA A C 8
ATOM 7817 O O . ALA A 1 3 ? 4.113 -10.782 12.192 1.00 0.00 3 ALA A O 8
ATOM 7824 N N . ILE A 1 4 ? 6.112 -10.811 13.315 1.00 0.00 4 ILE A N 8
ATOM 7825 C CA . ILE A 1 4 ? 6.642 -9.605 12.699 1.00 0.00 4 ILE A CA 8
ATOM 7826 C C . ILE A 1 4 ? 7.114 -9.928 11.281 1.00 0.00 4 ILE A C 8
ATOM 7827 O O . ILE A 1 4 ? 6.794 -9.159 10.363 1.00 0.00 4 ILE A O 8
ATOM 7843 N N . LYS A 1 5 ? 7.855 -11.040 11.132 1.00 0.00 5 LYS A N 8
ATOM 7844 C CA . LYS A 1 5 ? 8.366 -11.457 9.836 1.00 0.00 5 LYS A CA 8
ATOM 7845 C C . LYS A 1 5 ? 7.204 -11.571 8.847 1.00 0.00 5 LYS A C 8
ATOM 7846 O O . LYS A 1 5 ? 7.408 -11.271 7.662 1.00 0.00 5 LYS A O 8
ATOM 7865 N N . LYS A 1 6 ? 6.028 -11.994 9.345 1.00 0.00 6 LYS A N 8
ATOM 7866 C CA . LYS A 1 6 ? 4.848 -12.145 8.511 1.00 0.00 6 LYS A CA 8
ATOM 7867 C C . LYS A 1 6 ? 4.107 -10.808 8.437 1.00 0.00 6 LYS A C 8
ATOM 7868 O O . LYS A 1 6 ? 3.502 -10.526 7.393 1.00 0.00 6 LYS A O 8
ATOM 7887 N N . LYS A 1 7 ? 4.167 -10.026 9.530 1.00 0.00 7 LYS A N 8
ATOM 7888 C CA . LYS A 1 7 ? 3.506 -8.733 9.588 1.00 0.00 7 LYS A CA 8
ATOM 7889 C C . LYS A 1 7 ? 3.926 -7.895 8.379 1.00 0.00 7 LYS A C 8
ATOM 7890 O O . LYS A 1 7 ? 3.041 -7.347 7.705 1.00 0.00 7 LYS A O 8
ATOM 7909 N N . MET A 1 8 ? 5.246 -7.813 8.132 1.00 0.00 8 MET A N 8
ATOM 7910 C CA . MET A 1 8 ? 5.774 -7.048 7.015 1.00 0.00 8 MET A CA 8
ATOM 7911 C C . MET A 1 8 ? 5.395 -7.740 5.705 1.00 0.00 8 MET A C 8
ATOM 7912 O O . MET A 1 8 ? 5.306 -7.050 4.678 1.00 0.00 8 MET A O 8
ATOM 7926 N N . GLN A 1 9 ? 5.181 -9.066 5.764 1.00 0.00 9 GLN A N 8
ATOM 7927 C CA . GLN A 1 9 ? 4.815 -9.841 4.590 1.00 0.00 9 GLN A CA 8
ATOM 7928 C C . GLN A 1 9 ? 3.356 -9.554 4.230 1.00 0.00 9 GLN A C 8
ATOM 7929 O O . GLN A 1 9 ? 2.998 -9.706 3.053 1.00 0.00 9 GLN A O 8
ATOM 7943 N N . MET A 1 10 ? 2.556 -9.150 5.233 1.00 0.00 10 MET A N 8
ATOM 7944 C CA . MET A 1 10 ? 1.150 -8.845 5.023 1.00 0.00 10 MET A CA 8
ATOM 7945 C C . MET A 1 10 ? 1.022 -7.445 4.422 1.00 0.00 10 MET A C 8
ATOM 7946 O O . MET A 1 10 ? 0.170 -7.257 3.540 1.00 0.00 10 MET A O 8
ATOM 7960 N N . LEU A 1 11 ? 1.854 -6.504 4.902 1.00 0.00 11 LEU A N 8
ATOM 7961 C CA . LEU A 1 11 ? 1.832 -5.136 4.415 1.00 0.00 11 LEU A CA 8
ATOM 7962 C C . LEU A 1 11 ? 2.547 -5.068 3.064 1.00 0.00 11 LEU A C 8
ATOM 7963 O O . LEU A 1 11 ? 2.222 -4.173 2.268 1.00 0.00 11 LEU A O 8
ATOM 7979 N N . LYS A 1 12 ? 3.491 -5.998 2.834 1.00 0.00 12 LYS A N 8
ATOM 7980 C CA . LYS A 1 12 ? 4.243 -6.043 1.591 1.00 0.00 12 LYS A CA 8
ATOM 7981 C C . LYS A 1 12 ? 3.360 -6.630 0.488 1.00 0.00 12 LYS A C 8
ATOM 7982 O O . LYS A 1 12 ? 3.540 -6.246 -0.678 1.00 0.00 12 LYS A O 8
ATOM 8001 N N . LEU A 1 13 ? 2.438 -7.533 0.869 1.00 0.00 13 LEU A N 8
ATOM 8002 C CA . LEU A 1 13 ? 1.538 -8.163 -0.081 1.00 0.00 13 LEU A CA 8
ATOM 8003 C C . LEU A 1 13 ? 0.434 -7.176 -0.464 1.00 0.00 13 LEU A C 8
ATOM 8004 O O . LEU A 1 13 ? 0.084 -7.114 -1.651 1.00 0.00 13 LEU A O 8
ATOM 8020 N N . ASP A 1 14 ? -0.084 -6.436 0.533 1.00 0.00 14 ASP A N 8
ATOM 8021 C CA . ASP A 1 14 ? -1.138 -5.463 0.302 1.00 0.00 14 ASP A CA 8
ATOM 8022 C C . ASP A 1 14 ? -0.589 -4.317 -0.550 1.00 0.00 14 ASP A C 8
ATOM 8023 O O . ASP A 1 14 ? -1.363 -3.734 -1.324 1.00 0.00 14 ASP A O 8
ATOM 8032 N N . ASN A 1 15 ? 0.713 -4.019 -0.392 1.00 0.00 15 ASN A N 8
ATOM 8033 C CA . ASN A 1 15 ? 1.356 -2.953 -1.141 1.00 0.00 15 ASN A CA 8
ATOM 8034 C C . ASN A 1 15 ? 1.307 -3.282 -2.635 1.00 0.00 15 ASN A C 8
ATOM 8035 O O . ASN A 1 15 ? 0.905 -2.410 -3.418 1.00 0.00 15 ASN A O 8
ATOM 8046 N N . TYR A 1 16 ? 1.708 -4.515 -2.992 1.00 0.00 16 TYR A N 8
ATOM 8047 C CA . TYR A 1 16 ? 1.690 -4.889 -4.396 1.00 0.00 16 TYR A CA 8
ATOM 8048 C C . TYR A 1 16 ? 0.254 -4.822 -4.918 1.00 0.00 16 TYR A C 8
ATOM 8049 O O . TYR A 1 16 ? 0.075 -4.425 -6.080 1.00 0.00 16 TYR A O 8
ATOM 8067 N N . HIS A 1 17 ? -0.722 -5.208 -4.076 1.00 0.00 17 HIS A N 8
ATOM 8068 C CA . HIS A 1 17 ? -2.122 -5.197 -4.463 1.00 0.00 17 HIS A CA 8
ATOM 8069 C C . HIS A 1 17 ? -2.608 -3.750 -4.560 1.00 0.00 17 HIS A C 8
ATOM 8070 O O . HIS A 1 17 ? -3.459 -3.469 -5.417 1.00 0.00 17 HIS A O 8
ATOM 8084 N N . LEU A 1 18 ? -2.068 -2.873 -3.694 1.00 0.00 18 LEU A N 8
ATOM 8085 C CA . LEU A 1 18 ? -2.445 -1.470 -3.682 1.00 0.00 18 LEU A CA 8
ATOM 8086 C C . LEU A 1 18 ? -1.765 -0.755 -4.851 1.00 0.00 18 LEU A C 8
ATOM 8087 O O . LEU A 1 18 ? -2.439 0.031 -5.533 1.00 0.00 18 LEU A O 8
ATOM 8103 N N . GLU A 1 19 ? -0.466 -1.037 -5.056 1.00 0.00 19 GLU A N 8
ATOM 8104 C CA . GLU A 1 19 ? 0.294 -0.424 -6.133 1.00 0.00 19 GLU A CA 8
ATOM 8105 C C . GLU A 1 19 ? -0.321 -0.824 -7.476 1.00 0.00 19 GLU A C 8
ATOM 8106 O O . GLU A 1 19 ? -0.326 0.009 -8.394 1.00 0.00 19 GLU A O 8
ATOM 8118 N N . ASN A 1 20 ? -0.816 -2.072 -7.564 1.00 0.00 20 ASN A N 8
ATOM 8119 C CA . ASN A 1 20 ? -1.424 -2.575 -8.784 1.00 0.00 20 ASN A CA 8
ATOM 8120 C C . ASN A 1 20 ? -2.763 -1.868 -9.009 1.00 0.00 20 ASN A C 8
ATOM 8121 O O . ASN A 1 20 ? -3.185 -1.760 -10.170 1.00 0.00 20 ASN A O 8
ATOM 8132 N N . GLU A 1 21 ? -3.393 -1.410 -7.913 1.00 0.00 21 GLU A N 8
ATOM 8133 C CA . GLU A 1 21 ? -4.671 -0.721 -7.992 1.00 0.00 21 GLU A CA 8
ATOM 8134 C C . GLU A 1 21 ? -4.430 0.756 -8.310 1.00 0.00 21 GLU A C 8
ATOM 8135 O O . GLU A 1 21 ? -5.223 1.332 -9.069 1.00 0.00 21 GLU A O 8
ATOM 8147 N N . VAL A 1 22 ? -3.359 1.330 -7.734 1.00 0.00 22 VAL A N 8
ATOM 8148 C CA . VAL A 1 22 ? -3.021 2.725 -7.955 1.00 0.00 22 VAL A CA 8
ATOM 8149 C C . VAL A 1 22 ? -2.353 2.873 -9.324 1.00 0.00 22 VAL A C 8
ATOM 8150 O O . VAL A 1 22 ? -2.611 3.880 -10.000 1.00 0.00 22 VAL A O 8
ATOM 8163 N N . ALA A 1 23 ? -1.524 1.883 -9.700 1.00 0.00 23 ALA A N 8
ATOM 8164 C CA . ALA A 1 23 ? -0.829 1.904 -10.976 1.00 0.00 23 ALA A CA 8
ATOM 8165 C C . ALA A 1 23 ? -1.848 1.774 -12.109 1.00 0.00 23 ALA A C 8
ATOM 8166 O O . ALA A 1 23 ? -1.553 2.231 -13.223 1.00 0.00 23 ALA A O 8
ATOM 8173 N N . ARG A 1 24 ? -3.008 1.164 -11.808 1.00 0.00 24 ARG A N 8
ATOM 8174 C CA . ARG A 1 24 ? -4.059 0.977 -12.795 1.00 0.00 24 ARG A CA 8
ATOM 8175 C C . ARG A 1 24 ? -4.971 2.205 -12.801 1.00 0.00 24 ARG A C 8
ATOM 8176 O O . ARG A 1 24 ? -5.550 2.504 -13.855 1.00 0.00 24 ARG A O 8
ATOM 8197 N N . LEU A 1 25 ? -5.079 2.881 -11.643 1.00 0.00 25 LEU A N 8
ATOM 8198 C CA . LEU A 1 25 ? -5.913 4.064 -11.516 1.00 0.00 25 LEU A CA 8
ATOM 8199 C C . LEU A 1 25 ? -5.141 5.283 -12.025 1.00 0.00 25 LEU A C 8
ATOM 8200 O O . LEU A 1 25 ? -5.763 6.156 -12.649 1.00 0.00 25 LEU A O 8
ATOM 8216 N N . LYS A 1 26 ? -3.824 5.319 -11.755 1.00 0.00 26 LYS A N 8
ATOM 8217 C CA . LYS A 1 26 ? -2.979 6.420 -12.183 1.00 0.00 26 LYS A CA 8
ATOM 8218 C C . LYS A 1 26 ? -3.041 6.544 -13.706 1.00 0.00 26 LYS A C 8
ATOM 8219 O O . LYS A 1 26 ? -2.772 7.640 -14.220 1.00 0.00 26 LYS A O 8
ATOM 8238 N N . LYS A 1 27 ? -3.390 5.436 -14.387 1.00 0.00 27 LYS A N 8
ATOM 8239 C CA . LYS A 1 27 ? -3.485 5.422 -15.836 1.00 0.00 27 LYS A CA 8
ATOM 8240 C C . LYS A 1 27 ? -4.810 6.057 -16.262 1.00 0.00 27 LYS A C 8
ATOM 8241 O O . LYS A 1 27 ? -4.986 6.304 -17.464 1.00 0.00 27 LYS A O 8
ATOM 8260 N N . LEU A 1 28 ? -5.701 6.304 -15.286 1.00 0.00 28 LEU A N 8
ATOM 8261 C CA . LEU A 1 28 ? -6.996 6.903 -15.558 1.00 0.00 28 LEU A CA 8
ATOM 8262 C C . LEU A 1 28 ? -7.035 8.315 -14.967 1.00 0.00 28 LEU A C 8
ATOM 8263 O O . LEU A 1 28 ? -7.648 9.196 -15.586 1.00 0.00 28 LEU A O 8
ATOM 8279 N N . VAL A 1 29 ? -6.390 8.496 -13.801 1.00 0.00 29 VAL A N 8
ATOM 8280 C CA . VAL A 1 29 ? -6.351 9.787 -13.136 1.00 0.00 29 VAL A CA 8
ATOM 8281 C C . VAL A 1 29 ? -4.935 10.358 -13.223 1.00 0.00 29 VAL A C 8
ATOM 8282 O O . VAL A 1 29 ? -4.776 11.461 -13.766 1.00 0.00 29 VAL A O 8
ATOM 8295 N N . GLY A 1 30 ? -3.949 9.610 -12.694 1.00 0.00 30 GLY A N 8
ATOM 8296 C CA . GLY A 1 30 ? -2.562 10.039 -12.713 1.00 0.00 30 GLY A CA 8
ATOM 8297 C C . GLY A 1 30 ? -2.152 10.363 -14.151 1.00 0.00 30 GLY A C 8
ATOM 8298 O O . GLY A 1 30 ? -1.043 10.882 -14.345 1.00 0.00 30 GLY A O 8
ATOM 8302 N N . GLU A 1 31 ? -3.039 10.056 -15.114 1.00 0.00 31 GLU A N 8
ATOM 8303 C CA . GLU A 1 31 ? -2.771 10.314 -16.519 1.00 0.00 31 GLU A CA 8
ATOM 8304 C C . GLU A 1 31 ? -3.009 11.795 -16.816 1.00 0.00 31 GLU A C 8
ATOM 8305 O O . GLU A 1 31 ? -4.178 12.201 -16.896 1.00 0.00 31 GLU A O 8
ATOM 8317 N N . ARG A 1 32 ? -1.914 12.561 -16.971 1.00 0.00 32 ARG A N 8
ATOM 8318 C CA . ARG A 1 32 ? -2.003 13.984 -17.257 1.00 0.00 32 ARG A CA 8
ATOM 8319 C C . ARG A 1 32 ? -3.068 14.218 -18.330 1.00 0.00 32 ARG A C 8
ATOM 8320 O O . ARG A 1 32 ? -4.125 14.778 -18.049 1.00 0.00 32 ARG A O 8
ATOM 8341 N N . MET B 1 1 ? 16.324 -6.850 12.651 1.00 0.00 1 MET B N 8
ATOM 8342 C CA . MET B 1 1 ? 15.073 -6.679 13.370 1.00 0.00 1 MET B CA 8
ATOM 8343 C C . MET B 1 1 ? 14.824 -5.187 13.604 1.00 0.00 1 MET B C 8
ATOM 8344 O O . MET B 1 1 ? 13.672 -4.752 13.465 1.00 0.00 1 MET B O 8
ATOM 8358 N N . ASP B 1 2 ? 15.892 -4.445 13.949 1.00 0.00 2 ASP B N 8
ATOM 8359 C CA . ASP B 1 2 ? 15.790 -3.018 14.198 1.00 0.00 2 ASP B CA 8
ATOM 8360 C C . ASP B 1 2 ? 15.117 -2.342 13.002 1.00 0.00 2 ASP B C 8
ATOM 8361 O O . ASP B 1 2 ? 14.379 -1.368 13.212 1.00 0.00 2 ASP B O 8
ATOM 8370 N N . ALA B 1 3 ? 15.379 -2.863 11.789 1.00 0.00 3 ALA B N 8
ATOM 8371 C CA . ALA B 1 3 ? 14.802 -2.314 10.574 1.00 0.00 3 ALA B CA 8
ATOM 8372 C C . ALA B 1 3 ? 13.495 -3.043 10.260 1.00 0.00 3 ALA B C 8
ATOM 8373 O O . ALA B 1 3 ? 12.729 -2.546 9.422 1.00 0.00 3 ALA B O 8
ATOM 8380 N N . ILE B 1 4 ? 13.269 -4.188 10.929 1.00 0.00 4 ILE B N 8
ATOM 8381 C CA . ILE B 1 4 ? 12.065 -4.976 10.723 1.00 0.00 4 ILE B CA 8
ATOM 8382 C C . ILE B 1 4 ? 10.881 -4.273 11.388 1.00 0.00 4 ILE B C 8
ATOM 8383 O O . ILE B 1 4 ? 9.832 -4.143 10.740 1.00 0.00 4 ILE B O 8
ATOM 8399 N N . LYS B 1 5 ? 11.068 -3.840 12.648 1.00 0.00 5 LYS B N 8
ATOM 8400 C CA . LYS B 1 5 ? 10.021 -3.158 13.391 1.00 0.00 5 LYS B CA 8
ATOM 8401 C C . LYS B 1 5 ? 9.587 -1.910 12.622 1.00 0.00 5 LYS B C 8
ATOM 8402 O O . LYS B 1 5 ? 8.407 -1.541 12.714 1.00 0.00 5 LYS B O 8
ATOM 8421 N N . LYS B 1 6 ? 10.532 -1.294 11.890 1.00 0.00 6 LYS B N 8
ATOM 8422 C CA . LYS B 1 6 ? 10.248 -0.099 11.114 1.00 0.00 6 LYS B CA 8
ATOM 8423 C C . LYS B 1 6 ? 9.724 -0.504 9.735 1.00 0.00 6 LYS B C 8
ATOM 8424 O O . LYS B 1 6 ? 8.939 0.261 9.154 1.00 0.00 6 LYS B O 8
ATOM 8443 N N . LYS B 1 7 ? 10.159 -1.678 9.246 1.00 0.00 7 LYS B N 8
ATOM 8444 C CA . LYS B 1 7 ? 9.736 -2.177 7.949 1.00 0.00 7 LYS B CA 8
ATOM 8445 C C . LYS B 1 7 ? 8.207 -2.233 7.902 1.00 0.00 7 LYS B C 8
ATOM 8446 O O . LYS B 1 7 ? 7.632 -1.790 6.898 1.00 0.00 7 LYS B O 8
ATOM 8465 N N . MET B 1 8 ? 7.592 -2.768 8.972 1.00 0.00 8 MET B N 8
ATOM 8466 C CA . MET B 1 8 ? 6.146 -2.879 9.052 1.00 0.00 8 MET B CA 8
ATOM 8467 C C . MET B 1 8 ? 5.537 -1.483 9.198 1.00 0.00 8 MET B C 8
ATOM 8468 O O . MET B 1 8 ? 4.358 -1.315 8.859 1.00 0.00 8 MET B O 8
ATOM 8482 N N . GLN B 1 9 ? 6.343 -0.525 9.692 1.00 0.00 9 GLN B N 8
ATOM 8483 C CA . GLN B 1 9 ? 5.887 0.842 9.880 1.00 0.00 9 GLN B CA 8
ATOM 8484 C C . GLN B 1 9 ? 5.960 1.588 8.546 1.00 0.00 9 GLN B C 8
ATOM 8485 O O . GLN B 1 9 ? 5.214 2.565 8.375 1.00 0.00 9 GLN B O 8
ATOM 8499 N N . MET B 1 10 ? 6.840 1.122 7.643 1.00 0.00 10 MET B N 8
ATOM 8500 C CA . MET B 1 10 ? 7.007 1.741 6.339 1.00 0.00 10 MET B CA 8
ATOM 8501 C C . MET B 1 10 ? 5.904 1.246 5.400 1.00 0.00 10 MET B C 8
ATOM 8502 O O . MET B 1 10 ? 5.408 2.049 4.598 1.00 0.00 10 MET B O 8
ATOM 8516 N N . LEU B 1 11 ? 5.549 -0.047 5.518 1.00 0.00 11 LEU B N 8
ATOM 8517 C CA . LEU B 1 11 ? 4.516 -0.639 4.686 1.00 0.00 11 LEU B CA 8
ATOM 8518 C C . LEU B 1 11 ? 3.141 -0.216 5.207 1.00 0.00 11 LEU B C 8
ATOM 8519 O O . LEU B 1 11 ? 2.191 -0.186 4.410 1.00 0.00 11 LEU B O 8
ATOM 8535 N N . LYS B 1 12 ? 3.063 0.099 6.513 1.00 0.00 12 LYS B N 8
ATOM 8536 C CA . LYS B 1 12 ? 1.816 0.516 7.131 1.00 0.00 12 LYS B CA 8
ATOM 8537 C C . LYS B 1 12 ? 1.534 1.975 6.765 1.00 0.00 12 LYS B C 8
ATOM 8538 O O . LYS B 1 12 ? 0.360 2.313 6.553 1.00 0.00 12 LYS B O 8
ATOM 8557 N N . LEU B 1 13 ? 2.597 2.796 6.699 1.00 0.00 13 LEU B N 8
ATOM 8558 C CA . LEU B 1 13 ? 2.464 4.203 6.363 1.00 0.00 13 LEU B CA 8
ATOM 8559 C C . LEU B 1 13 ? 2.083 4.336 4.887 1.00 0.00 13 LEU B C 8
ATOM 8560 O O . LEU B 1 13 ? 1.198 5.148 4.577 1.00 0.00 13 LEU B O 8
ATOM 8576 N N . ASP B 1 14 ? 2.745 3.549 4.020 1.00 0.00 14 ASP B N 8
ATOM 8577 C CA . ASP B 1 14 ? 2.477 3.579 2.593 1.00 0.00 14 ASP B CA 8
ATOM 8578 C C . ASP B 1 14 ? 1.037 3.126 2.338 1.00 0.00 14 ASP B C 8
ATOM 8579 O O . ASP B 1 14 ? 0.410 3.652 1.408 1.00 0.00 14 ASP B O 8
ATOM 8588 N N . ASN B 1 15 ? 0.551 2.177 3.158 1.00 0.00 15 ASN B N 8
ATOM 8589 C CA . ASN B 1 15 ? -0.801 1.662 3.023 1.00 0.00 15 ASN B CA 8
ATOM 8590 C C . ASN B 1 15 ? -1.799 2.808 3.203 1.00 0.00 15 ASN B C 8
ATOM 8591 O O . ASN B 1 15 ? -2.695 2.948 2.357 1.00 0.00 15 ASN B O 8
ATOM 8602 N N . TYR B 1 16 ? -1.628 3.592 4.283 1.00 0.00 16 TYR B N 8
ATOM 8603 C CA . TYR B 1 16 ? -2.544 4.694 4.514 1.00 0.00 16 TYR B CA 8
ATOM 8604 C C . TYR B 1 16 ? -2.554 5.609 3.287 1.00 0.00 16 TYR B C 8
ATOM 8605 O O . TYR B 1 16 ? -3.648 6.035 2.887 1.00 0.00 16 TYR B O 8
ATOM 8623 N N . HIS B 1 17 ? -1.364 5.896 2.731 1.00 0.00 17 HIS B N 8
ATOM 8624 C CA . HIS B 1 17 ? -1.245 6.762 1.569 1.00 0.00 17 HIS B CA 8
ATOM 8625 C C . HIS B 1 17 ? -1.903 6.084 0.366 1.00 0.00 17 HIS B C 8
ATOM 8626 O O . HIS B 1 17 ? -2.601 6.776 -0.392 1.00 0.00 17 HIS B O 8
ATOM 8640 N N . LEU B 1 18 ? -1.671 4.769 0.213 1.00 0.00 18 LEU B N 8
ATOM 8641 C CA . LEU B 1 18 ? -2.238 4.009 -0.889 1.00 0.00 18 LEU B CA 8
ATOM 8642 C C . LEU B 1 18 ? -3.759 3.956 -0.738 1.00 0.00 18 LEU B C 8
ATOM 8643 O O . LEU B 1 18 ? -4.456 4.024 -1.761 1.00 0.00 18 LEU B O 8
ATOM 8659 N N . GLU B 1 19 ? -4.236 3.839 0.514 1.00 0.00 19 GLU B N 8
ATOM 8660 C CA . GLU B 1 19 ? -5.661 3.778 0.793 1.00 0.00 19 GLU B CA 8
ATOM 8661 C C . GLU B 1 19 ? -6.296 5.134 0.477 1.00 0.00 19 GLU B C 8
ATOM 8662 O O . GLU B 1 19 ? -7.279 5.163 -0.277 1.00 0.00 19 GLU B O 8
ATOM 8674 N N . ASN B 1 20 ? -5.732 6.211 1.051 1.00 0.00 20 ASN B N 8
ATOM 8675 C CA . ASN B 1 20 ? -6.239 7.555 0.833 1.00 0.00 20 ASN B CA 8
ATOM 8676 C C . ASN B 1 20 ? -6.148 7.894 -0.656 1.00 0.00 20 ASN B C 8
ATOM 8677 O O . ASN B 1 20 ? -7.015 8.632 -1.147 1.00 0.00 20 ASN B O 8
ATOM 8688 N N . GLU B 1 21 ? -5.118 7.357 -1.334 1.00 0.00 21 GLU B N 8
ATOM 8689 C CA . GLU B 1 21 ? -4.918 7.602 -2.753 1.00 0.00 21 GLU B CA 8
ATOM 8690 C C . GLU B 1 21 ? -5.894 6.739 -3.556 1.00 0.00 21 GLU B C 8
ATOM 8691 O O . GLU B 1 21 ? -6.314 7.176 -4.638 1.00 0.00 21 GLU B O 8
ATOM 8703 N N . VAL B 1 22 ? -6.231 5.552 -3.021 1.00 0.00 22 VAL B N 8
ATOM 8704 C CA . VAL B 1 22 ? -7.147 4.641 -3.683 1.00 0.00 22 VAL B CA 8
ATOM 8705 C C . VAL B 1 22 ? -8.584 5.111 -3.451 1.00 0.00 22 VAL B C 8
ATOM 8706 O O . VAL B 1 22 ? -9.401 4.989 -4.376 1.00 0.00 22 VAL B O 8
ATOM 8719 N N . ALA B 1 23 ? -8.860 5.631 -2.241 1.00 0.00 23 ALA B N 8
ATOM 8720 C CA . ALA B 1 23 ? -10.185 6.114 -1.894 1.00 0.00 23 ALA B CA 8
ATOM 8721 C C . ALA B 1 23 ? -10.479 7.394 -2.679 1.00 0.00 23 ALA B C 8
ATOM 8722 O O . ALA B 1 23 ? -11.661 7.734 -2.834 1.00 0.00 23 ALA B O 8
ATOM 8729 N N . ARG B 1 24 ? -9.414 8.067 -3.153 1.00 0.00 24 ARG B N 8
ATOM 8730 C CA . ARG B 1 24 ? -9.556 9.297 -3.913 1.00 0.00 24 ARG B CA 8
ATOM 8731 C C . ARG B 1 24 ? -9.659 8.962 -5.402 1.00 0.00 24 ARG B C 8
ATOM 8732 O O . ARG B 1 24 ? -10.324 9.712 -6.132 1.00 0.00 24 ARG B O 8
ATOM 8753 N N . LEU B 1 25 ? -9.009 7.860 -5.818 1.00 0.00 25 LEU B N 8
ATOM 8754 C CA . LEU B 1 25 ? -9.027 7.432 -7.206 1.00 0.00 25 LEU B CA 8
ATOM 8755 C C . LEU B 1 25 ? -10.313 6.650 -7.477 1.00 0.00 25 LEU B C 8
ATOM 8756 O O . LEU B 1 25 ? -10.883 6.811 -8.567 1.00 0.00 25 LEU B O 8
ATOM 8772 N N . LYS B 1 26 ? -10.737 5.830 -6.499 1.00 0.00 26 LYS B N 8
ATOM 8773 C CA . LYS B 1 26 ? -11.944 5.032 -6.632 1.00 0.00 26 LYS B CA 8
ATOM 8774 C C . LYS B 1 26 ? -13.139 5.958 -6.865 1.00 0.00 26 LYS B C 8
ATOM 8775 O O . LYS B 1 26 ? -14.155 5.487 -7.400 1.00 0.00 26 LYS B O 8
ATOM 8794 N N . LYS B 1 27 ? -13.000 7.234 -6.466 1.00 0.00 27 LYS B N 8
ATOM 8795 C CA . LYS B 1 27 ? -14.061 8.213 -6.631 1.00 0.00 27 LYS B CA 8
ATOM 8796 C C . LYS B 1 27 ? -14.085 8.694 -8.083 1.00 0.00 27 LYS B C 8
ATOM 8797 O O . LYS B 1 27 ? -15.036 9.395 -8.456 1.00 0.00 27 LYS B O 8
ATOM 8816 N N . LEU B 1 28 ? -13.054 8.314 -8.860 1.00 0.00 28 LEU B N 8
ATOM 8817 C CA . LEU B 1 28 ? -12.958 8.704 -10.257 1.00 0.00 28 LEU B CA 8
ATOM 8818 C C . LEU B 1 28 ? -13.133 7.467 -11.140 1.00 0.00 28 LEU B C 8
ATOM 8819 O O . LEU B 1 28 ? -13.741 7.591 -12.214 1.00 0.00 28 LEU B O 8
ATOM 8835 N N . VAL B 1 29 ? -12.605 6.319 -10.680 1.00 0.00 29 VAL B N 8
ATOM 8836 C CA . VAL B 1 29 ? -12.703 5.075 -11.422 1.00 0.00 29 VAL B CA 8
ATOM 8837 C C . VAL B 1 29 ? -13.666 4.130 -10.703 1.00 0.00 29 VAL B C 8
ATOM 8838 O O . VAL B 1 29 ? -14.665 3.724 -11.317 1.00 0.00 29 VAL B O 8
ATOM 8851 N N . GLY B 1 30 ? -13.356 3.802 -9.436 1.00 0.00 30 GLY B N 8
ATOM 8852 C CA . GLY B 1 30 ? -14.189 2.914 -8.643 1.00 0.00 30 GLY B CA 8
ATOM 8853 C C . GLY B 1 30 ? -15.615 3.466 -8.596 1.00 0.00 30 GLY B C 8
ATOM 8854 O O . GLY B 1 30 ? -16.493 2.788 -8.043 1.00 0.00 30 GLY B O 8
ATOM 8858 N N . GLU B 1 31 ? -15.816 4.666 -9.169 1.00 0.00 31 GLU B N 8
ATOM 8859 C CA . GLU B 1 31 ? -17.123 5.299 -9.193 1.00 0.00 31 GLU B CA 8
ATOM 8860 C C . GLU B 1 31 ? -18.017 4.578 -10.204 1.00 0.00 31 GLU B C 8
ATOM 8861 O O . GLU B 1 31 ? -18.945 5.212 -10.728 1.00 0.00 31 GLU B O 8
ATOM 8873 N N . ARG B 1 32 ? -17.724 3.290 -10.455 1.00 0.00 32 ARG B N 8
ATOM 8874 C CA . ARG B 1 32 ? -18.494 2.493 -11.395 1.00 0.00 32 ARG B CA 8
ATOM 8875 C C . ARG B 1 32 ? -19.393 1.528 -10.621 1.00 0.00 32 ARG B C 8
ATOM 8876 O O . ARG B 1 32 ? -18.903 0.698 -9.855 1.00 0.00 32 ARG B O 8
ATOM 8897 N N . MET A 1 1 ? 8.043 -11.155 17.097 1.00 0.00 1 MET A N 9
ATOM 8898 C CA . MET A 1 1 ? 8.763 -11.210 15.836 1.00 0.00 1 MET A CA 9
ATOM 8899 C C . MET A 1 1 ? 8.068 -12.199 14.899 1.00 0.00 1 MET A C 9
ATOM 8900 O O . MET A 1 1 ? 7.970 -11.905 13.699 1.00 0.00 1 MET A O 9
ATOM 8914 N N . ASP A 1 2 ? 7.604 -13.333 15.455 1.00 0.00 2 ASP A N 9
ATOM 8915 C CA . ASP A 1 2 ? 6.925 -14.352 14.676 1.00 0.00 2 ASP A CA 9
ATOM 8916 C C . ASP A 1 2 ? 5.792 -13.707 13.876 1.00 0.00 2 ASP A C 9
ATOM 8917 O O . ASP A 1 2 ? 5.551 -14.139 12.739 1.00 0.00 2 ASP A O 9
ATOM 8926 N N . ALA A 1 3 ? 5.131 -12.699 14.474 1.00 0.00 3 ALA A N 9
ATOM 8927 C CA . ALA A 1 3 ? 4.035 -12.002 13.822 1.00 0.00 3 ALA A CA 9
ATOM 8928 C C . ALA A 1 3 ? 4.588 -10.811 13.039 1.00 0.00 3 ALA A C 9
ATOM 8929 O O . ALA A 1 3 ? 3.854 -10.259 12.207 1.00 0.00 3 ALA A O 9
ATOM 8936 N N . ILE A 1 4 ? 5.852 -10.443 13.315 1.00 0.00 4 ILE A N 9
ATOM 8937 C CA . ILE A 1 4 ? 6.495 -9.328 12.641 1.00 0.00 4 ILE A CA 9
ATOM 8938 C C . ILE A 1 4 ? 6.928 -9.766 11.240 1.00 0.00 4 ILE A C 9
ATOM 8939 O O . ILE A 1 4 ? 6.676 -9.017 10.284 1.00 0.00 4 ILE A O 9
ATOM 8955 N N . LYS A 1 5 ? 7.561 -10.948 11.147 1.00 0.00 5 LYS A N 9
ATOM 8956 C CA . LYS A 1 5 ? 8.024 -11.477 9.876 1.00 0.00 5 LYS A CA 9
ATOM 8957 C C . LYS A 1 5 ? 6.849 -11.538 8.897 1.00 0.00 5 LYS A C 9
ATOM 8958 O O . LYS A 1 5 ? 7.071 -11.321 7.696 1.00 0.00 5 LYS A O 9
ATOM 8977 N N . LYS A 1 6 ? 5.644 -11.827 9.418 1.00 0.00 6 LYS A N 9
ATOM 8978 C CA . LYS A 1 6 ? 4.450 -11.915 8.596 1.00 0.00 6 LYS A CA 9
ATOM 8979 C C . LYS A 1 6 ? 3.838 -10.520 8.441 1.00 0.00 6 LYS A C 9
ATOM 8980 O O . LYS A 1 6 ? 3.232 -10.255 7.392 1.00 0.00 6 LYS A O 9
ATOM 8999 N N . LYS A 1 7 ? 4.006 -9.672 9.470 1.00 0.00 7 LYS A N 9
ATOM 9000 C CA . LYS A 1 7 ? 3.474 -8.320 9.449 1.00 0.00 7 LYS A CA 9
ATOM 9001 C C . LYS A 1 7 ? 3.942 -7.614 8.174 1.00 0.00 7 LYS A C 9
ATOM 9002 O O . LYS A 1 7 ? 3.089 -7.077 7.451 1.00 0.00 7 LYS A O 9
ATOM 9021 N N . MET A 1 8 ? 5.264 -7.626 7.929 1.00 0.00 8 MET A N 9
ATOM 9022 C CA . MET A 1 8 ? 5.834 -6.992 6.754 1.00 0.00 8 MET A CA 9
ATOM 9023 C C . MET A 1 8 ? 5.393 -7.753 5.502 1.00 0.00 8 MET A C 9
ATOM 9024 O O . MET A 1 8 ? 5.309 -7.132 4.432 1.00 0.00 8 MET A O 9
ATOM 9038 N N . GLN A 1 9 ? 5.124 -9.062 5.658 1.00 0.00 9 GLN A N 9
ATOM 9039 C CA . GLN A 1 9 ? 4.696 -9.897 4.548 1.00 0.00 9 GLN A CA 9
ATOM 9040 C C . GLN A 1 9 ? 3.230 -9.597 4.226 1.00 0.00 9 GLN A C 9
ATOM 9041 O O . GLN A 1 9 ? 2.825 -9.812 3.075 1.00 0.00 9 GLN A O 9
ATOM 9055 N N . MET A 1 10 ? 2.479 -9.116 5.233 1.00 0.00 10 MET A N 9
ATOM 9056 C CA . MET A 1 10 ? 1.073 -8.792 5.057 1.00 0.00 10 MET A CA 9
ATOM 9057 C C . MET A 1 10 ? 0.950 -7.411 4.410 1.00 0.00 10 MET A C 9
ATOM 9058 O O . MET A 1 10 ? 0.103 -7.251 3.520 1.00 0.00 10 MET A O 9
ATOM 9072 N N . LEU A 1 11 ? 1.783 -6.458 4.864 1.00 0.00 11 LEU A N 9
ATOM 9073 C CA . LEU A 1 11 ? 1.767 -5.105 4.333 1.00 0.00 11 LEU A CA 9
ATOM 9074 C C . LEU A 1 11 ? 2.500 -5.080 2.991 1.00 0.00 11 LEU A C 9
ATOM 9075 O O . LEU A 1 11 ? 2.206 -4.193 2.175 1.00 0.00 11 LEU A O 9
ATOM 9091 N N . LYS A 1 12 ? 3.423 -6.036 2.791 1.00 0.00 12 LYS A N 9
ATOM 9092 C CA . LYS A 1 12 ? 4.189 -6.122 1.559 1.00 0.00 12 LYS A CA 9
ATOM 9093 C C . LYS A 1 12 ? 3.306 -6.707 0.454 1.00 0.00 12 LYS A C 9
ATOM 9094 O O . LYS A 1 12 ? 3.496 -6.333 -0.712 1.00 0.00 12 LYS A O 9
ATOM 9113 N N . LEU A 1 13 ? 2.375 -7.598 0.837 1.00 0.00 13 LEU A N 9
ATOM 9114 C CA . LEU A 1 13 ? 1.473 -8.226 -0.114 1.00 0.00 13 LEU A CA 9
ATOM 9115 C C . LEU A 1 13 ? 0.378 -7.232 -0.505 1.00 0.00 13 LEU A C 9
ATOM 9116 O O . LEU A 1 13 ? 0.057 -7.149 -1.700 1.00 0.00 13 LEU A O 9
ATOM 9132 N N . ASP A 1 14 ? -0.164 -6.509 0.492 1.00 0.00 14 ASP A N 9
ATOM 9133 C CA . ASP A 1 14 ? -1.211 -5.532 0.253 1.00 0.00 14 ASP A CA 9
ATOM 9134 C C . ASP A 1 14 ? -0.646 -4.377 -0.577 1.00 0.00 14 ASP A C 9
ATOM 9135 O O . ASP A 1 14 ? -1.407 -3.781 -1.352 1.00 0.00 14 ASP A O 9
ATOM 9144 N N . ASN A 1 15 ? 0.656 -4.090 -0.401 1.00 0.00 15 ASN A N 9
ATOM 9145 C CA . ASN A 1 15 ? 1.313 -3.018 -1.128 1.00 0.00 15 ASN A CA 9
ATOM 9146 C C . ASN A 1 15 ? 1.268 -3.321 -2.626 1.00 0.00 15 ASN A C 9
ATOM 9147 O O . ASN A 1 15 ? 0.868 -2.434 -3.395 1.00 0.00 15 ASN A O 9
ATOM 9158 N N . TYR A 1 16 ? 1.671 -4.546 -3.005 1.00 0.00 16 TYR A N 9
ATOM 9159 C CA . TYR A 1 16 ? 1.657 -4.895 -4.416 1.00 0.00 16 TYR A CA 9
ATOM 9160 C C . TYR A 1 16 ? 0.226 -4.793 -4.946 1.00 0.00 16 TYR A C 9
ATOM 9161 O O . TYR A 1 16 ? 0.061 -4.371 -6.101 1.00 0.00 16 TYR A O 9
ATOM 9179 N N . HIS A 1 17 ? -0.762 -5.180 -4.119 1.00 0.00 17 HIS A N 9
ATOM 9180 C CA . HIS A 1 17 ? -2.159 -5.137 -4.515 1.00 0.00 17 HIS A CA 9
ATOM 9181 C C . HIS A 1 17 ? -2.621 -3.680 -4.585 1.00 0.00 17 HIS A C 9
ATOM 9182 O O . HIS A 1 17 ? -3.457 -3.367 -5.446 1.00 0.00 17 HIS A O 9
ATOM 9196 N N . LEU A 1 18 ? -2.077 -2.832 -3.694 1.00 0.00 18 LEU A N 9
ATOM 9197 C CA . LEU A 1 18 ? -2.430 -1.424 -3.656 1.00 0.00 18 LEU A CA 9
ATOM 9198 C C . LEU A 1 18 ? -1.716 -0.692 -4.794 1.00 0.00 18 LEU A C 9
ATOM 9199 O O . LEU A 1 18 ? -2.367 0.108 -5.481 1.00 0.00 18 LEU A O 9
ATOM 9215 N N . GLU A 1 19 ? -0.413 -0.975 -4.967 1.00 0.00 19 GLU A N 9
ATOM 9216 C CA . GLU A 1 19 ? 0.380 -0.348 -6.012 1.00 0.00 19 GLU A CA 9
ATOM 9217 C C . GLU A 1 19 ? -0.171 -0.758 -7.379 1.00 0.00 19 GLU A C 9
ATOM 9218 O O . GLU A 1 19 ? -0.180 0.085 -8.288 1.00 0.00 19 GLU A O 9
ATOM 9230 N N . ASN A 1 20 ? -0.613 -2.023 -7.495 1.00 0.00 20 ASN A N 9
ATOM 9231 C CA . ASN A 1 20 ? -1.159 -2.537 -8.741 1.00 0.00 20 ASN A CA 9
ATOM 9232 C C . ASN A 1 20 ? -2.500 -1.855 -9.023 1.00 0.00 20 ASN A C 9
ATOM 9233 O O . ASN A 1 20 ? -2.859 -1.727 -10.203 1.00 0.00 20 ASN A O 9
ATOM 9244 N N . GLU A 1 21 ? -3.201 -1.439 -7.953 1.00 0.00 21 GLU A N 9
ATOM 9245 C CA . GLU A 1 21 ? -4.489 -0.778 -8.086 1.00 0.00 21 GLU A CA 9
ATOM 9246 C C . GLU A 1 21 ? -4.267 0.711 -8.360 1.00 0.00 21 GLU A C 9
ATOM 9247 O O . GLU A 1 21 ? -5.014 1.279 -9.169 1.00 0.00 21 GLU A O 9
ATOM 9259 N N . VAL A 1 22 ? -3.262 1.303 -7.691 1.00 0.00 22 VAL A N 9
ATOM 9260 C CA . VAL A 1 22 ? -2.947 2.711 -7.861 1.00 0.00 22 VAL A CA 9
ATOM 9261 C C . VAL A 1 22 ? -2.206 2.907 -9.186 1.00 0.00 22 VAL A C 9
ATOM 9262 O O . VAL A 1 22 ? -2.474 3.906 -9.870 1.00 0.00 22 VAL A O 9
ATOM 9275 N N . ALA A 1 23 ? -1.303 1.967 -9.516 1.00 0.00 23 ALA A N 9
ATOM 9276 C CA . ALA A 1 23 ? -0.533 2.036 -10.745 1.00 0.00 23 ALA A CA 9
ATOM 9277 C C . ALA A 1 23 ? -1.473 1.864 -11.941 1.00 0.00 23 ALA A C 9
ATOM 9278 O O . ALA A 1 23 ? -1.116 2.312 -13.040 1.00 0.00 23 ALA A O 9
ATOM 9285 N N . ARG A 1 24 ? -2.635 1.229 -11.707 1.00 0.00 24 ARG A N 9
ATOM 9286 C CA . ARG A 1 24 ? -3.613 1.001 -12.757 1.00 0.00 24 ARG A CA 9
ATOM 9287 C C . ARG A 1 24 ? -4.580 2.186 -12.812 1.00 0.00 24 ARG A C 9
ATOM 9288 O O . ARG A 1 24 ? -5.119 2.458 -13.894 1.00 0.00 24 ARG A O 9
ATOM 9309 N N . LEU A 1 25 ? -4.778 2.856 -11.662 1.00 0.00 25 LEU A N 9
ATOM 9310 C CA . LEU A 1 25 ? -5.671 3.999 -11.580 1.00 0.00 25 LEU A CA 9
ATOM 9311 C C . LEU A 1 25 ? -4.916 5.262 -11.999 1.00 0.00 25 LEU A C 9
ATOM 9312 O O . LEU A 1 25 ? -5.526 6.128 -12.643 1.00 0.00 25 LEU A O 9
ATOM 9328 N N . LYS A 1 26 ? -3.625 5.341 -11.631 1.00 0.00 26 LYS A N 9
ATOM 9329 C CA . LYS A 1 26 ? -2.797 6.488 -11.965 1.00 0.00 26 LYS A CA 9
ATOM 9330 C C . LYS A 1 26 ? -2.764 6.661 -13.485 1.00 0.00 26 LYS A C 9
ATOM 9331 O O . LYS A 1 26 ? -2.570 7.795 -13.946 1.00 0.00 26 LYS A O 9
ATOM 9350 N N . LYS A 1 27 ? -2.948 5.550 -14.222 1.00 0.00 27 LYS A N 9
ATOM 9351 C CA . LYS A 1 27 ? -2.938 5.578 -15.674 1.00 0.00 27 LYS A CA 9
ATOM 9352 C C . LYS A 1 27 ? -4.292 6.081 -16.180 1.00 0.00 27 LYS A C 9
ATOM 9353 O O . LYS A 1 27 ? -4.400 6.381 -17.378 1.00 0.00 27 LYS A O 9
ATOM 9372 N N . LEU A 1 28 ? -5.281 6.161 -15.272 1.00 0.00 28 LEU A N 9
ATOM 9373 C CA . LEU A 1 28 ? -6.613 6.622 -15.624 1.00 0.00 28 LEU A CA 9
ATOM 9374 C C . LEU A 1 28 ? -6.833 8.021 -15.044 1.00 0.00 28 LEU A C 9
ATOM 9375 O O . LEU A 1 28 ? -7.523 8.826 -15.689 1.00 0.00 28 LEU A O 9
ATOM 9391 N N . VAL A 1 29 ? -6.255 8.280 -13.858 1.00 0.00 29 VAL A N 9
ATOM 9392 C CA . VAL A 1 29 ? -6.387 9.569 -13.200 1.00 0.00 29 VAL A CA 9
ATOM 9393 C C . VAL A 1 29 ? -5.039 10.293 -13.231 1.00 0.00 29 VAL A C 9
ATOM 9394 O O . VAL A 1 29 ? -4.958 11.360 -13.857 1.00 0.00 29 VAL A O 9
ATOM 9407 N N . GLY A 1 30 ? -4.026 9.708 -12.568 1.00 0.00 30 GLY A N 9
ATOM 9408 C CA . GLY A 1 30 ? -2.697 10.294 -12.519 1.00 0.00 30 GLY A CA 9
ATOM 9409 C C . GLY A 1 30 ? -2.218 10.578 -13.945 1.00 0.00 30 GLY A C 9
ATOM 9410 O O . GLY A 1 30 ? -1.174 11.228 -14.097 1.00 0.00 30 GLY A O 9
ATOM 9414 N N . GLU A 1 31 ? -2.979 10.096 -14.943 1.00 0.00 31 GLU A N 9
ATOM 9415 C CA . GLU A 1 31 ? -2.635 10.298 -16.341 1.00 0.00 31 GLU A CA 9
ATOM 9416 C C . GLU A 1 31 ? -2.556 11.799 -16.629 1.00 0.00 31 GLU A C 9
ATOM 9417 O O . GLU A 1 31 ? -3.181 12.575 -15.894 1.00 0.00 31 GLU A O 9
ATOM 9429 N N . ARG A 1 32 ? -1.800 12.170 -17.678 1.00 0.00 32 ARG A N 9
ATOM 9430 C CA . ARG A 1 32 ? -1.643 13.564 -18.058 1.00 0.00 32 ARG A CA 9
ATOM 9431 C C . ARG A 1 32 ? -2.880 14.020 -18.835 1.00 0.00 32 ARG A C 9
ATOM 9432 O O . ARG A 1 32 ? -3.247 13.409 -19.836 1.00 0.00 32 ARG A O 9
ATOM 9453 N N . MET B 1 1 ? 16.425 -6.929 12.279 1.00 0.00 1 MET B N 9
ATOM 9454 C CA . MET B 1 1 ? 15.134 -6.581 12.846 1.00 0.00 1 MET B CA 9
ATOM 9455 C C . MET B 1 1 ? 15.032 -5.060 12.976 1.00 0.00 1 MET B C 9
ATOM 9456 O O . MET B 1 1 ? 13.938 -4.521 12.754 1.00 0.00 1 MET B O 9
ATOM 9470 N N . ASP B 1 2 ? 16.156 -4.409 13.328 1.00 0.00 2 ASP B N 9
ATOM 9471 C CA . ASP B 1 2 ? 16.193 -2.966 13.486 1.00 0.00 2 ASP B CA 9
ATOM 9472 C C . ASP B 1 2 ? 15.507 -2.308 12.287 1.00 0.00 2 ASP B C 9
ATOM 9473 O O . ASP B 1 2 ? 14.993 -1.191 12.441 1.00 0.00 2 ASP B O 9
ATOM 9482 N N . ALA B 1 3 ? 15.512 -3.002 11.135 1.00 0.00 3 ALA B N 9
ATOM 9483 C CA . ALA B 1 3 ? 14.895 -2.489 9.924 1.00 0.00 3 ALA B CA 9
ATOM 9484 C C . ALA B 1 3 ? 13.543 -3.176 9.715 1.00 0.00 3 ALA B C 9
ATOM 9485 O O . ALA B 1 3 ? 12.711 -2.628 8.977 1.00 0.00 3 ALA B O 9
ATOM 9492 N N . ILE B 1 4 ? 13.354 -4.342 10.359 1.00 0.00 4 ILE B N 9
ATOM 9493 C CA . ILE B 1 4 ? 12.115 -5.092 10.244 1.00 0.00 4 ILE B CA 9
ATOM 9494 C C . ILE B 1 4 ? 11.018 -4.382 11.039 1.00 0.00 4 ILE B C 9
ATOM 9495 O O . ILE B 1 4 ? 9.894 -4.277 10.527 1.00 0.00 4 ILE B O 9
ATOM 9511 N N . LYS B 1 5 ? 11.360 -3.915 12.253 1.00 0.00 5 LYS B N 9
ATOM 9512 C CA . LYS B 1 5 ? 10.410 -3.221 13.107 1.00 0.00 5 LYS B CA 9
ATOM 9513 C C . LYS B 1 5 ? 9.915 -1.962 12.393 1.00 0.00 5 LYS B C 9
ATOM 9514 O O . LYS B 1 5 ? 8.756 -1.578 12.613 1.00 0.00 5 LYS B O 9
ATOM 9533 N N . LYS B 1 6 ? 10.785 -1.356 11.566 1.00 0.00 6 LYS B N 9
ATOM 9534 C CA . LYS B 1 6 ? 10.437 -0.153 10.829 1.00 0.00 6 LYS B CA 9
ATOM 9535 C C . LYS B 1 6 ? 9.831 -0.543 9.480 1.00 0.00 6 LYS B C 9
ATOM 9536 O O . LYS B 1 6 ? 9.033 0.239 8.942 1.00 0.00 6 LYS B O 9
ATOM 9555 N N . LYS B 1 7 ? 10.214 -1.727 8.968 1.00 0.00 7 LYS B N 9
ATOM 9556 C CA . LYS B 1 7 ? 9.711 -2.213 7.693 1.00 0.00 7 LYS B CA 9
ATOM 9557 C C . LYS B 1 7 ? 8.182 -2.232 7.727 1.00 0.00 7 LYS B C 9
ATOM 9558 O O . LYS B 1 7 ? 7.566 -1.687 6.800 1.00 0.00 7 LYS B O 9
ATOM 9577 N N . MET B 1 8 ? 7.611 -2.849 8.777 1.00 0.00 8 MET B N 9
ATOM 9578 C CA . MET B 1 8 ? 6.167 -2.938 8.925 1.00 0.00 8 MET B CA 9
ATOM 9579 C C . MET B 1 8 ? 5.591 -1.531 9.104 1.00 0.00 8 MET B C 9
ATOM 9580 O O . MET B 1 8 ? 4.417 -1.327 8.762 1.00 0.00 8 MET B O 9
ATOM 9594 N N . GLN B 1 9 ? 6.415 -0.605 9.626 1.00 0.00 9 GLN B N 9
ATOM 9595 C CA . GLN B 1 9 ? 5.989 0.767 9.846 1.00 0.00 9 GLN B CA 9
ATOM 9596 C C . GLN B 1 9 ? 6.057 1.535 8.524 1.00 0.00 9 GLN B C 9
ATOM 9597 O O . GLN B 1 9 ? 5.345 2.542 8.390 1.00 0.00 9 GLN B O 9
ATOM 9611 N N . MET B 1 10 ? 6.896 1.055 7.590 1.00 0.00 10 MET B N 9
ATOM 9612 C CA . MET B 1 10 ? 7.053 1.692 6.294 1.00 0.00 10 MET B CA 9
ATOM 9613 C C . MET B 1 10 ? 5.907 1.260 5.376 1.00 0.00 10 MET B C 9
ATOM 9614 O O . MET B 1 10 ? 5.373 2.117 4.656 1.00 0.00 10 MET B O 9
ATOM 9628 N N . LEU B 1 11 ? 5.557 -0.038 5.420 1.00 0.00 11 LEU B N 9
ATOM 9629 C CA . LEU B 1 11 ? 4.485 -0.575 4.599 1.00 0.00 11 LEU B CA 9
ATOM 9630 C C . LEU B 1 11 ? 3.138 -0.211 5.225 1.00 0.00 11 LEU B C 9
ATOM 9631 O O . LEU B 1 11 ? 2.141 -0.157 4.489 1.00 0.00 11 LEU B O 9
ATOM 9647 N N . LYS B 1 12 ? 3.133 0.027 6.549 1.00 0.00 12 LYS B N 9
ATOM 9648 C CA . LYS B 1 12 ? 1.919 0.381 7.264 1.00 0.00 12 LYS B CA 9
ATOM 9649 C C . LYS B 1 12 ? 1.566 1.840 6.967 1.00 0.00 12 LYS B C 9
ATOM 9650 O O . LYS B 1 12 ? 0.368 2.160 6.923 1.00 0.00 12 LYS B O 9
ATOM 9669 N N . LEU B 1 13 ? 2.597 2.682 6.774 1.00 0.00 13 LEU B N 9
ATOM 9670 C CA . LEU B 1 13 ? 2.396 4.092 6.485 1.00 0.00 13 LEU B CA 9
ATOM 9671 C C . LEU B 1 13 ? 1.957 4.253 5.028 1.00 0.00 13 LEU B C 9
ATOM 9672 O O . LEU B 1 13 ? 1.025 5.029 4.774 1.00 0.00 13 LEU B O 9
ATOM 9688 N N . ASP B 1 14 ? 2.628 3.527 4.115 1.00 0.00 14 ASP B N 9
ATOM 9689 C CA . ASP B 1 14 ? 2.309 3.589 2.698 1.00 0.00 14 ASP B CA 9
ATOM 9690 C C . ASP B 1 14 ? 0.889 3.066 2.476 1.00 0.00 14 ASP B C 9
ATOM 9691 O O . ASP B 1 14 ? 0.211 3.567 1.566 1.00 0.00 14 ASP B O 9
ATOM 9700 N N . ASN B 1 15 ? 0.472 2.086 3.297 1.00 0.00 15 ASN B N 9
ATOM 9701 C CA . ASN B 1 15 ? -0.854 1.503 3.190 1.00 0.00 15 ASN B CA 9
ATOM 9702 C C . ASN B 1 15 ? -1.905 2.591 3.422 1.00 0.00 15 ASN B C 9
ATOM 9703 O O . ASN B 1 15 ? -2.827 2.705 2.601 1.00 0.00 15 ASN B O 9
ATOM 9714 N N . TYR B 1 16 ? -1.747 3.357 4.516 1.00 0.00 16 TYR B N 9
ATOM 9715 C CA . TYR B 1 16 ? -2.713 4.406 4.795 1.00 0.00 16 TYR B CA 9
ATOM 9716 C C . TYR B 1 16 ? -2.732 5.399 3.632 1.00 0.00 16 TYR B C 9
ATOM 9717 O O . TYR B 1 16 ? -3.821 5.895 3.307 1.00 0.00 16 TYR B O 9
ATOM 9735 N N . HIS B 1 17 ? -1.554 5.672 3.042 1.00 0.00 17 HIS B N 9
ATOM 9736 C CA . HIS B 1 17 ? -1.446 6.605 1.934 1.00 0.00 17 HIS B CA 9
ATOM 9737 C C . HIS B 1 17 ? -2.063 5.978 0.682 1.00 0.00 17 HIS B C 9
ATOM 9738 O O . HIS B 1 17 ? -2.738 6.699 -0.067 1.00 0.00 17 HIS B O 9
ATOM 9752 N N . LEU B 1 18 ? -1.822 4.670 0.483 1.00 0.00 18 LEU B N 9
ATOM 9753 C CA . LEU B 1 18 ? -2.351 3.956 -0.668 1.00 0.00 18 LEU B CA 9
ATOM 9754 C C . LEU B 1 18 ? -3.874 3.861 -0.547 1.00 0.00 18 LEU B C 9
ATOM 9755 O O . LEU B 1 18 ? -4.555 3.982 -1.576 1.00 0.00 18 LEU B O 9
ATOM 9771 N N . GLU B 1 19 ? -4.368 3.648 0.686 1.00 0.00 19 GLU B N 9
ATOM 9772 C CA . GLU B 1 19 ? -5.795 3.538 0.934 1.00 0.00 19 GLU B CA 9
ATOM 9773 C C . GLU B 1 19 ? -6.464 4.885 0.650 1.00 0.00 19 GLU B C 9
ATOM 9774 O O . GLU B 1 19 ? -7.429 4.912 -0.129 1.00 0.00 19 GLU B O 9
ATOM 9786 N N . ASN B 1 20 ? -5.947 5.957 1.275 1.00 0.00 20 ASN B N 9
ATOM 9787 C CA . ASN B 1 20 ? -6.490 7.293 1.089 1.00 0.00 20 ASN B CA 9
ATOM 9788 C C . ASN B 1 20 ? -6.357 7.694 -0.382 1.00 0.00 20 ASN B C 9
ATOM 9789 O O . ASN B 1 20 ? -7.197 8.468 -0.861 1.00 0.00 20 ASN B O 9
ATOM 9800 N N . GLU B 1 21 ? -5.320 7.166 -1.057 1.00 0.00 21 GLU B N 9
ATOM 9801 C CA . GLU B 1 21 ? -5.080 7.467 -2.459 1.00 0.00 21 GLU B CA 9
ATOM 9802 C C . GLU B 1 21 ? -6.008 6.612 -3.324 1.00 0.00 21 GLU B C 9
ATOM 9803 O O . GLU B 1 21 ? -6.413 7.083 -4.397 1.00 0.00 21 GLU B O 9
ATOM 9815 N N . VAL B 1 22 ? -6.318 5.392 -2.851 1.00 0.00 22 VAL B N 9
ATOM 9816 C CA . VAL B 1 22 ? -7.188 4.482 -3.576 1.00 0.00 22 VAL B CA 9
ATOM 9817 C C . VAL B 1 22 ? -8.643 4.919 -3.391 1.00 0.00 22 VAL B C 9
ATOM 9818 O O . VAL B 1 22 ? -9.413 4.831 -4.359 1.00 0.00 22 VAL B O 9
ATOM 9831 N N . ALA B 1 23 ? -8.986 5.372 -2.172 1.00 0.00 23 ALA B N 9
ATOM 9832 C CA . ALA B 1 23 ? -10.335 5.817 -1.866 1.00 0.00 23 ALA B CA 9
ATOM 9833 C C . ALA B 1 23 ? -10.619 7.122 -2.613 1.00 0.00 23 ALA B C 9
ATOM 9834 O O . ALA B 1 23 ? -11.800 7.444 -2.809 1.00 0.00 23 ALA B O 9
ATOM 9841 N N . ARG B 1 24 ? -9.549 7.835 -3.007 1.00 0.00 24 ARG B N 9
ATOM 9842 C CA . ARG B 1 24 ? -9.682 9.091 -3.724 1.00 0.00 24 ARG B CA 9
ATOM 9843 C C . ARG B 1 24 ? -9.724 8.813 -5.228 1.00 0.00 24 ARG B C 9
ATOM 9844 O O . ARG B 1 24 ? -10.317 9.619 -5.961 1.00 0.00 24 ARG B O 9
ATOM 9865 N N . LEU B 1 25 ? -9.106 7.696 -5.652 1.00 0.00 25 LEU B N 9
ATOM 9866 C CA . LEU B 1 25 ? -9.074 7.318 -7.055 1.00 0.00 25 LEU B CA 9
ATOM 9867 C C . LEU B 1 25 ? -10.345 6.539 -7.397 1.00 0.00 25 LEU B C 9
ATOM 9868 O O . LEU B 1 25 ? -10.887 6.747 -8.493 1.00 0.00 25 LEU B O 9
ATOM 9884 N N . LYS B 1 26 ? -10.788 5.671 -6.470 1.00 0.00 26 LYS B N 9
ATOM 9885 C CA . LYS B 1 26 ? -11.983 4.870 -6.674 1.00 0.00 26 LYS B CA 9
ATOM 9886 C C . LYS B 1 26 ? -13.191 5.795 -6.830 1.00 0.00 26 LYS B C 9
ATOM 9887 O O . LYS B 1 26 ? -14.164 5.390 -7.484 1.00 0.00 26 LYS B O 9
ATOM 9906 N N . LYS B 1 27 ? -13.109 7.000 -6.238 1.00 0.00 27 LYS B N 9
ATOM 9907 C CA . LYS B 1 27 ? -14.188 7.969 -6.312 1.00 0.00 27 LYS B CA 9
ATOM 9908 C C . LYS B 1 27 ? -14.122 8.699 -7.655 1.00 0.00 27 LYS B C 9
ATOM 9909 O O . LYS B 1 27 ? -15.081 9.411 -7.987 1.00 0.00 27 LYS B O 9
ATOM 9928 N N . LEU B 1 28 ? -13.011 8.509 -8.390 1.00 0.00 28 LEU B N 9
ATOM 9929 C CA . LEU B 1 28 ? -12.826 9.144 -9.683 1.00 0.00 28 LEU B CA 9
ATOM 9930 C C . LEU B 1 28 ? -12.971 8.094 -10.787 1.00 0.00 28 LEU B C 9
ATOM 9931 O O . LEU B 1 28 ? -13.479 8.437 -11.864 1.00 0.00 28 LEU B O 9
ATOM 9947 N N . VAL B 1 29 ? -12.530 6.855 -10.502 1.00 0.00 29 VAL B N 9
ATOM 9948 C CA . VAL B 1 29 ? -12.610 5.769 -11.463 1.00 0.00 29 VAL B CA 9
ATOM 9949 C C . VAL B 1 29 ? -13.661 4.760 -10.999 1.00 0.00 29 VAL B C 9
ATOM 9950 O O . VAL B 1 29 ? -14.671 4.595 -11.699 1.00 0.00 29 VAL B O 9
ATOM 9963 N N . GLY B 1 30 ? -13.407 4.114 -9.846 1.00 0.00 30 GLY B N 9
ATOM 9964 C CA . GLY B 1 30 ? -14.325 3.131 -9.296 1.00 0.00 30 GLY B CA 9
ATOM 9965 C C . GLY B 1 30 ? -15.719 3.750 -9.179 1.00 0.00 30 GLY B C 9
ATOM 9966 O O . GLY B 1 30 ? -16.669 3.012 -8.880 1.00 0.00 30 GLY B O 9
ATOM 9970 N N . GLU B 1 31 ? -15.813 5.071 -9.413 1.00 0.00 31 GLU B N 9
ATOM 9971 C CA . GLU B 1 31 ? -17.079 5.779 -9.336 1.00 0.00 31 GLU B CA 9
ATOM 9972 C C . GLU B 1 31 ? -18.062 5.170 -10.337 1.00 0.00 31 GLU B C 9
ATOM 9973 O O . GLU B 1 31 ? -18.023 5.560 -11.514 1.00 0.00 31 GLU B O 9
ATOM 9985 N N . ARG B 1 32 ? -18.909 4.241 -9.861 1.00 0.00 32 ARG B N 9
ATOM 9986 C CA . ARG B 1 32 ? -19.892 3.586 -10.709 1.00 0.00 32 ARG B CA 9
ATOM 9987 C C . ARG B 1 32 ? -20.563 4.631 -11.604 1.00 0.00 32 ARG B C 9
ATOM 9988 O O . ARG B 1 32 ? -21.772 4.577 -11.824 1.00 0.00 32 ARG B O 9
ATOM 10009 N N . MET A 1 1 ? 7.769 -11.245 17.044 1.00 0.00 1 MET A N 10
ATOM 10010 C CA . MET A 1 1 ? 8.479 -11.271 15.777 1.00 0.00 1 MET A CA 10
ATOM 10011 C C . MET A 1 1 ? 7.779 -12.245 14.825 1.00 0.00 1 MET A C 10
ATOM 10012 O O . MET A 1 1 ? 7.681 -11.933 13.630 1.00 0.00 1 MET A O 10
ATOM 10026 N N . ASP A 1 2 ? 7.314 -13.385 15.367 1.00 0.00 2 ASP A N 10
ATOM 10027 C CA . ASP A 1 2 ? 6.632 -14.392 14.572 1.00 0.00 2 ASP A CA 10
ATOM 10028 C C . ASP A 1 2 ? 5.501 -13.731 13.781 1.00 0.00 2 ASP A C 10
ATOM 10029 O O . ASP A 1 2 ? 5.307 -14.095 12.612 1.00 0.00 2 ASP A O 10
ATOM 10038 N N . ALA A 1 3 ? 4.788 -12.788 14.424 1.00 0.00 3 ALA A N 10
ATOM 10039 C CA . ALA A 1 3 ? 3.689 -12.085 13.784 1.00 0.00 3 ALA A CA 10
ATOM 10040 C C . ALA A 1 3 ? 4.238 -10.881 13.015 1.00 0.00 3 ALA A C 10
ATOM 10041 O O . ALA A 1 3 ? 3.507 -10.335 12.175 1.00 0.00 3 ALA A O 10
ATOM 10048 N N . ILE A 1 4 ? 5.492 -10.498 13.312 1.00 0.00 4 ILE A N 10
ATOM 10049 C CA . ILE A 1 4 ? 6.128 -9.370 12.653 1.00 0.00 4 ILE A CA 10
ATOM 10050 C C . ILE A 1 4 ? 6.592 -9.796 11.258 1.00 0.00 4 ILE A C 10
ATOM 10051 O O . ILE A 1 4 ? 6.355 -9.042 10.303 1.00 0.00 4 ILE A O 10
ATOM 10067 N N . LYS A 1 5 ? 7.235 -10.974 11.170 1.00 0.00 5 LYS A N 10
ATOM 10068 C CA . LYS A 1 5 ? 7.726 -11.491 9.905 1.00 0.00 5 LYS A CA 10
ATOM 10069 C C . LYS A 1 5 ? 6.585 -11.497 8.885 1.00 0.00 5 LYS A C 10
ATOM 10070 O O . LYS A 1 5 ? 6.853 -11.245 7.701 1.00 0.00 5 LYS A O 10
ATOM 10089 N N . LYS A 1 6 ? 5.358 -11.779 9.355 1.00 0.00 6 LYS A N 10
ATOM 10090 C CA . LYS A 1 6 ? 4.191 -11.817 8.489 1.00 0.00 6 LYS A CA 10
ATOM 10091 C C . LYS A 1 6 ? 3.631 -10.402 8.333 1.00 0.00 6 LYS A C 10
ATOM 10092 O O . LYS A 1 6 ? 3.084 -10.099 7.263 1.00 0.00 6 LYS A O 10
ATOM 10111 N N . LYS A 1 7 ? 3.776 -9.577 9.386 1.00 0.00 7 LYS A N 10
ATOM 10112 C CA . LYS A 1 7 ? 3.288 -8.209 9.365 1.00 0.00 7 LYS A CA 10
ATOM 10113 C C . LYS A 1 7 ? 3.810 -7.504 8.112 1.00 0.00 7 LYS A C 10
ATOM 10114 O O . LYS A 1 7 ? 2.999 -6.898 7.396 1.00 0.00 7 LYS A O 10
ATOM 10133 N N . MET A 1 8 ? 5.131 -7.596 7.874 1.00 0.00 8 MET A N 10
ATOM 10134 C CA . MET A 1 8 ? 5.751 -6.972 6.719 1.00 0.00 8 MET A CA 10
ATOM 10135 C C . MET A 1 8 ? 5.322 -7.715 5.452 1.00 0.00 8 MET A C 10
ATOM 10136 O O . MET A 1 8 ? 5.314 -7.095 4.378 1.00 0.00 8 MET A O 10
ATOM 10150 N N . GLN A 1 9 ? 4.979 -9.008 5.599 1.00 0.00 9 GLN A N 10
ATOM 10151 C CA . GLN A 1 9 ? 4.553 -9.824 4.474 1.00 0.00 9 GLN A CA 10
ATOM 10152 C C . GLN A 1 9 ? 3.122 -9.447 4.089 1.00 0.00 9 GLN A C 10
ATOM 10153 O O . GLN A 1 9 ? 2.763 -9.619 2.915 1.00 0.00 9 GLN A O 10
ATOM 10167 N N . MET A 1 10 ? 2.346 -8.949 5.069 1.00 0.00 10 MET A N 10
ATOM 10168 C CA . MET A 1 10 ? 0.967 -8.554 4.832 1.00 0.00 10 MET A CA 10
ATOM 10169 C C . MET A 1 10 ? 0.942 -7.150 4.224 1.00 0.00 10 MET A C 10
ATOM 10170 O O . MET A 1 10 ? 0.150 -6.923 3.298 1.00 0.00 10 MET A O 10
ATOM 10184 N N . LEU A 1 11 ? 1.794 -6.250 4.748 1.00 0.00 11 LEU A N 10
ATOM 10185 C CA . LEU A 1 11 ? 1.868 -4.884 4.260 1.00 0.00 11 LEU A CA 10
ATOM 10186 C C . LEU A 1 11 ? 2.656 -4.857 2.948 1.00 0.00 11 LEU A C 10
ATOM 10187 O O . LEU A 1 11 ? 2.436 -3.938 2.146 1.00 0.00 11 LEU A O 10
ATOM 10203 N N . LYS A 1 12 ? 3.544 -5.850 2.759 1.00 0.00 12 LYS A N 10
ATOM 10204 C CA . LYS A 1 12 ? 4.355 -5.939 1.558 1.00 0.00 12 LYS A CA 10
ATOM 10205 C C . LYS A 1 12 ? 3.499 -6.474 0.408 1.00 0.00 12 LYS A C 10
ATOM 10206 O O . LYS A 1 12 ? 3.744 -6.080 -0.742 1.00 0.00 12 LYS A O 10
ATOM 10225 N N . LEU A 1 13 ? 2.527 -7.344 0.734 1.00 0.00 13 LEU A N 10
ATOM 10226 C CA . LEU A 1 13 ? 1.646 -7.924 -0.264 1.00 0.00 13 LEU A CA 10
ATOM 10227 C C . LEU A 1 13 ? 0.548 -6.918 -0.615 1.00 0.00 13 LEU A C 10
ATOM 10228 O O . LEU A 1 13 ? 0.252 -6.760 -1.809 1.00 0.00 13 LEU A O 10
ATOM 10244 N N . ASP A 1 14 ? -0.025 -6.267 0.414 1.00 0.00 14 ASP A N 10
ATOM 10245 C CA . ASP A 1 14 ? -1.078 -5.287 0.215 1.00 0.00 14 ASP A CA 10
ATOM 10246 C C . ASP A 1 14 ? -0.533 -4.120 -0.612 1.00 0.00 14 ASP A C 10
ATOM 10247 O O . ASP A 1 14 ? -1.309 -3.524 -1.373 1.00 0.00 14 ASP A O 10
ATOM 10256 N N . ASN A 1 15 ? 0.768 -3.823 -0.448 1.00 0.00 15 ASN A N 10
ATOM 10257 C CA . ASN A 1 15 ? 1.407 -2.739 -1.174 1.00 0.00 15 ASN A CA 10
ATOM 10258 C C . ASN A 1 15 ? 1.375 -3.044 -2.673 1.00 0.00 15 ASN A C 10
ATOM 10259 O O . ASN A 1 15 ? 0.946 -2.174 -3.444 1.00 0.00 15 ASN A O 10
ATOM 10270 N N . TYR A 1 16 ? 1.824 -4.255 -3.050 1.00 0.00 16 TYR A N 10
ATOM 10271 C CA . TYR A 1 16 ? 1.824 -4.606 -4.460 1.00 0.00 16 TYR A CA 10
ATOM 10272 C C . TYR A 1 16 ? 0.386 -4.594 -4.984 1.00 0.00 16 TYR A C 10
ATOM 10273 O O . TYR A 1 16 ? 0.190 -4.176 -6.134 1.00 0.00 16 TYR A O 10
ATOM 10291 N N . HIS A 1 17 ? -0.569 -5.051 -4.155 1.00 0.00 17 HIS A N 10
ATOM 10292 C CA . HIS A 1 17 ? -1.968 -5.098 -4.545 1.00 0.00 17 HIS A CA 10
ATOM 10293 C C . HIS A 1 17 ? -2.499 -3.670 -4.694 1.00 0.00 17 HIS A C 10
ATOM 10294 O O . HIS A 1 17 ? -3.365 -3.449 -5.553 1.00 0.00 17 HIS A O 10
ATOM 10308 N N . LEU A 1 18 ? -1.981 -2.745 -3.866 1.00 0.00 18 LEU A N 10
ATOM 10309 C CA . LEU A 1 18 ? -2.401 -1.355 -3.905 1.00 0.00 18 LEU A CA 10
ATOM 10310 C C . LEU A 1 18 ? -1.753 -0.665 -5.106 1.00 0.00 18 LEU A C 10
ATOM 10311 O O . LEU A 1 18 ? -2.462 0.052 -5.829 1.00 0.00 18 LEU A O 10
ATOM 10327 N N . GLU A 1 19 ? -0.440 -0.890 -5.294 1.00 0.00 19 GLU A N 10
ATOM 10328 C CA . GLU A 1 19 ? 0.294 -0.293 -6.398 1.00 0.00 19 GLU A CA 10
ATOM 10329 C C . GLU A 1 19 ? -0.178 -0.916 -7.714 1.00 0.00 19 GLU A C 10
ATOM 10330 O O . GLU A 1 19 ? -0.168 -0.214 -8.736 1.00 0.00 19 GLU A O 10
ATOM 10342 N N . ASN A 1 20 ? -0.576 -2.200 -7.664 1.00 0.00 20 ASN A N 10
ATOM 10343 C CA . ASN A 1 20 ? -1.046 -2.906 -8.843 1.00 0.00 20 ASN A CA 10
ATOM 10344 C C . ASN A 1 20 ? -2.417 -2.360 -9.246 1.00 0.00 20 ASN A C 10
ATOM 10345 O O . ASN A 1 20 ? -2.707 -2.326 -10.451 1.00 0.00 20 ASN A O 10
ATOM 10356 N N . GLU A 1 21 ? -3.220 -1.951 -8.248 1.00 0.00 21 GLU A N 10
ATOM 10357 C CA . GLU A 1 21 ? -4.546 -1.412 -8.498 1.00 0.00 21 GLU A CA 10
ATOM 10358 C C . GLU A 1 21 ? -4.429 0.065 -8.879 1.00 0.00 21 GLU A C 10
ATOM 10359 O O . GLU A 1 21 ? -5.098 0.483 -9.835 1.00 0.00 21 GLU A O 10
ATOM 10371 N N . VAL A 1 22 ? -3.595 0.814 -8.135 1.00 0.00 22 VAL A N 10
ATOM 10372 C CA . VAL A 1 22 ? -3.394 2.229 -8.393 1.00 0.00 22 VAL A CA 10
ATOM 10373 C C . VAL A 1 22 ? -2.721 2.405 -9.757 1.00 0.00 22 VAL A C 10
ATOM 10374 O O . VAL A 1 22 ? -2.995 3.412 -10.425 1.00 0.00 22 VAL A O 10
ATOM 10387 N N . ALA A 1 23 ? -1.866 1.436 -10.134 1.00 0.00 23 ALA A N 10
ATOM 10388 C CA . ALA A 1 23 ? -1.163 1.484 -11.405 1.00 0.00 23 ALA A CA 10
ATOM 10389 C C . ALA A 1 23 ? -2.182 1.542 -12.545 1.00 0.00 23 ALA A C 10
ATOM 10390 O O . ALA A 1 23 ? -1.808 1.967 -13.649 1.00 0.00 23 ALA A O 10
ATOM 10397 N N . ARG A 1 24 ? -3.428 1.121 -12.262 1.00 0.00 24 ARG A N 10
ATOM 10398 C CA . ARG A 1 24 ? -4.486 1.125 -13.256 1.00 0.00 24 ARG A CA 10
ATOM 10399 C C . ARG A 1 24 ? -5.245 2.452 -13.182 1.00 0.00 24 ARG A C 10
ATOM 10400 O O . ARG A 1 24 ? -5.586 2.996 -14.243 1.00 0.00 24 ARG A O 10
ATOM 10421 N N . LEU A 1 25 ? -5.488 2.938 -11.952 1.00 0.00 25 LEU A N 10
ATOM 10422 C CA . LEU A 1 25 ? -6.199 4.190 -11.745 1.00 0.00 25 LEU A CA 10
ATOM 10423 C C . LEU A 1 25 ? -5.286 5.358 -12.123 1.00 0.00 25 LEU A C 10
ATOM 10424 O O . LEU A 1 25 ? -5.782 6.326 -12.716 1.00 0.00 25 LEU A O 10
ATOM 10440 N N . LYS A 1 26 ? -3.990 5.246 -11.777 1.00 0.00 26 LYS A N 10
ATOM 10441 C CA . LYS A 1 26 ? -3.021 6.287 -12.078 1.00 0.00 26 LYS A CA 10
ATOM 10442 C C . LYS A 1 26 ? -2.984 6.521 -13.589 1.00 0.00 26 LYS A C 10
ATOM 10443 O O . LYS A 1 26 ? -2.700 7.654 -14.003 1.00 0.00 26 LYS A O 10
ATOM 10462 N N . LYS A 1 27 ? -3.267 5.464 -14.370 1.00 0.00 27 LYS A N 10
ATOM 10463 C CA . LYS A 1 27 ? -3.264 5.555 -15.821 1.00 0.00 27 LYS A CA 10
ATOM 10464 C C . LYS A 1 27 ? -4.600 6.133 -16.292 1.00 0.00 27 LYS A C 10
ATOM 10465 O O . LYS A 1 27 ? -4.692 6.525 -17.465 1.00 0.00 27 LYS A O 10
ATOM 10484 N N . LEU A 1 28 ? -5.593 6.173 -15.386 1.00 0.00 28 LEU A N 10
ATOM 10485 C CA . LEU A 1 28 ? -6.909 6.699 -15.708 1.00 0.00 28 LEU A CA 10
ATOM 10486 C C . LEU A 1 28 ? -7.059 8.094 -15.099 1.00 0.00 28 LEU A C 10
ATOM 10487 O O . LEU A 1 28 ? -7.777 8.919 -15.684 1.00 0.00 28 LEU A O 10
ATOM 10503 N N . VAL A 1 29 ? -6.390 8.328 -13.956 1.00 0.00 29 VAL A N 10
ATOM 10504 C CA . VAL A 1 29 ? -6.450 9.611 -13.277 1.00 0.00 29 VAL A CA 10
ATOM 10505 C C . VAL A 1 29 ? -5.080 10.291 -13.361 1.00 0.00 29 VAL A C 10
ATOM 10506 O O . VAL A 1 29 ? -5.007 11.404 -13.900 1.00 0.00 29 VAL A O 10
ATOM 10519 N N . GLY A 1 30 ? -4.042 9.618 -12.833 1.00 0.00 30 GLY A N 10
ATOM 10520 C CA . GLY A 1 30 ? -2.691 10.154 -12.848 1.00 0.00 30 GLY A CA 10
ATOM 10521 C C . GLY A 1 30 ? -2.228 10.317 -14.297 1.00 0.00 30 GLY A C 10
ATOM 10522 O O . GLY A 1 30 ? -1.083 10.745 -14.506 1.00 0.00 30 GLY A O 10
ATOM 10526 N N . GLU A 1 31 ? -3.111 9.979 -15.253 1.00 0.00 31 GLU A N 10
ATOM 10527 C CA . GLU A 1 31 ? -2.794 10.088 -16.668 1.00 0.00 31 GLU A CA 10
ATOM 10528 C C . GLU A 1 31 ? -2.083 11.418 -16.925 1.00 0.00 31 GLU A C 10
ATOM 10529 O O . GLU A 1 31 ? -2.399 12.398 -16.236 1.00 0.00 31 GLU A O 10
ATOM 10541 N N . ARG A 1 32 ? -1.151 11.423 -17.896 1.00 0.00 32 ARG A N 10
ATOM 10542 C CA . ARG A 1 32 ? -0.405 12.622 -18.239 1.00 0.00 32 ARG A CA 10
ATOM 10543 C C . ARG A 1 32 ? -1.363 13.813 -18.307 1.00 0.00 32 ARG A C 10
ATOM 10544 O O . ARG A 1 32 ? -1.335 14.686 -17.442 1.00 0.00 32 ARG A O 10
ATOM 10565 N N . MET B 1 1 ? 15.878 -7.455 12.856 1.00 0.00 1 MET B N 10
ATOM 10566 C CA . MET B 1 1 ? 14.643 -7.073 13.518 1.00 0.00 1 MET B CA 10
ATOM 10567 C C . MET B 1 1 ? 14.588 -5.549 13.645 1.00 0.00 1 MET B C 10
ATOM 10568 O O . MET B 1 1 ? 13.508 -4.978 13.435 1.00 0.00 1 MET B O 10
ATOM 10582 N N . ASP B 1 2 ? 15.735 -4.932 13.981 1.00 0.00 2 ASP B N 10
ATOM 10583 C CA . ASP B 1 2 ? 15.816 -3.489 14.134 1.00 0.00 2 ASP B CA 10
ATOM 10584 C C . ASP B 1 2 ? 15.223 -2.815 12.894 1.00 0.00 2 ASP B C 10
ATOM 10585 O O . ASP B 1 2 ? 14.587 -1.761 13.043 1.00 0.00 2 ASP B O 10
ATOM 10594 N N . ALA B 1 3 ? 15.438 -3.426 11.715 1.00 0.00 3 ALA B N 10
ATOM 10595 C CA . ALA B 1 3 ? 14.928 -2.888 10.465 1.00 0.00 3 ALA B CA 10
ATOM 10596 C C . ALA B 1 3 ? 13.533 -3.458 10.202 1.00 0.00 3 ALA B C 10
ATOM 10597 O O . ALA B 1 3 ? 12.811 -2.889 9.371 1.00 0.00 3 ALA B O 10
ATOM 10604 N N . ILE B 1 4 ? 13.186 -4.551 10.905 1.00 0.00 4 ILE B N 10
ATOM 10605 C CA . ILE B 1 4 ? 11.889 -5.188 10.748 1.00 0.00 4 ILE B CA 10
ATOM 10606 C C . ILE B 1 4 ? 10.822 -4.341 11.444 1.00 0.00 4 ILE B C 10
ATOM 10607 O O . ILE B 1 4 ? 9.770 -4.100 10.835 1.00 0.00 4 ILE B O 10
ATOM 10623 N N . LYS B 1 5 ? 11.110 -3.915 12.687 1.00 0.00 5 LYS B N 10
ATOM 10624 C CA . LYS B 1 5 ? 10.181 -3.104 13.456 1.00 0.00 5 LYS B CA 10
ATOM 10625 C C . LYS B 1 5 ? 9.796 -1.867 12.643 1.00 0.00 5 LYS B C 10
ATOM 10626 O O . LYS B 1 5 ? 8.648 -1.416 12.765 1.00 0.00 5 LYS B O 10
ATOM 10645 N N . LYS B 1 6 ? 10.746 -1.352 11.843 1.00 0.00 6 LYS B N 10
ATOM 10646 C CA . LYS B 1 6 ? 10.507 -0.179 11.019 1.00 0.00 6 LYS B CA 10
ATOM 10647 C C . LYS B 1 6 ? 9.941 -0.618 9.666 1.00 0.00 6 LYS B C 10
ATOM 10648 O O . LYS B 1 6 ? 9.211 0.172 9.049 1.00 0.00 6 LYS B O 10
ATOM 10667 N N . LYS B 1 7 ? 10.283 -1.847 9.241 1.00 0.00 7 LYS B N 10
ATOM 10668 C CA . LYS B 1 7 ? 9.812 -2.381 7.974 1.00 0.00 7 LYS B CA 10
ATOM 10669 C C . LYS B 1 7 ? 8.284 -2.319 7.935 1.00 0.00 7 LYS B C 10
ATOM 10670 O O . LYS B 1 7 ? 7.740 -1.818 6.941 1.00 0.00 7 LYS B O 10
ATOM 10689 N N . MET B 1 8 ? 7.635 -2.821 9.001 1.00 0.00 8 MET B N 10
ATOM 10690 C CA . MET B 1 8 ? 6.184 -2.822 9.086 1.00 0.00 8 MET B CA 10
ATOM 10691 C C . MET B 1 8 ? 5.682 -1.380 9.190 1.00 0.00 8 MET B C 10
ATOM 10692 O O . MET B 1 8 ? 4.532 -1.128 8.801 1.00 0.00 8 MET B O 10
ATOM 10706 N N . GLN B 1 9 ? 6.539 -0.480 9.703 1.00 0.00 9 GLN B N 10
ATOM 10707 C CA . GLN B 1 9 ? 6.185 0.921 9.854 1.00 0.00 9 GLN B CA 10
ATOM 10708 C C . GLN B 1 9 ? 6.304 1.622 8.500 1.00 0.00 9 GLN B C 10
ATOM 10709 O O . GLN B 1 9 ? 5.641 2.652 8.308 1.00 0.00 9 GLN B O 10
ATOM 10723 N N . MET B 1 10 ? 7.133 1.060 7.602 1.00 0.00 10 MET B N 10
ATOM 10724 C CA . MET B 1 10 ? 7.335 1.628 6.280 1.00 0.00 10 MET B CA 10
ATOM 10725 C C . MET B 1 10 ? 6.195 1.185 5.359 1.00 0.00 10 MET B C 10
ATOM 10726 O O . MET B 1 10 ? 5.692 2.024 4.597 1.00 0.00 10 MET B O 10
ATOM 10740 N N . LEU B 1 11 ? 5.816 -0.102 5.447 1.00 0.00 11 LEU B N 10
ATOM 10741 C CA . LEU B 1 11 ? 4.746 -0.648 4.629 1.00 0.00 11 LEU B CA 10
ATOM 10742 C C . LEU B 1 11 ? 3.397 -0.217 5.208 1.00 0.00 11 LEU B C 10
ATOM 10743 O O . LEU B 1 11 ? 2.425 -0.137 4.442 1.00 0.00 11 LEU B O 10
ATOM 10759 N N . LYS B 1 12 ? 3.364 0.050 6.525 1.00 0.00 12 LYS B N 10
ATOM 10760 C CA . LYS B 1 12 ? 2.145 0.468 7.197 1.00 0.00 12 LYS B CA 10
ATOM 10761 C C . LYS B 1 12 ? 1.869 1.937 6.874 1.00 0.00 12 LYS B C 10
ATOM 10762 O O . LYS B 1 12 ? 0.690 2.309 6.780 1.00 0.00 12 LYS B O 10
ATOM 10781 N N . LEU B 1 13 ? 2.942 2.731 6.712 1.00 0.00 13 LEU B N 10
ATOM 10782 C CA . LEU B 1 13 ? 2.815 4.145 6.402 1.00 0.00 13 LEU B CA 10
ATOM 10783 C C . LEU B 1 13 ? 2.376 4.306 4.946 1.00 0.00 13 LEU B C 10
ATOM 10784 O O . LEU B 1 13 ? 1.470 5.112 4.689 1.00 0.00 13 LEU B O 10
ATOM 10800 N N . ASP B 1 14 ? 3.016 3.549 4.036 1.00 0.00 14 ASP B N 10
ATOM 10801 C CA . ASP B 1 14 ? 2.693 3.608 2.621 1.00 0.00 14 ASP B CA 10
ATOM 10802 C C . ASP B 1 14 ? 1.247 3.156 2.413 1.00 0.00 14 ASP B C 10
ATOM 10803 O O . ASP B 1 14 ? 0.588 3.686 1.506 1.00 0.00 14 ASP B O 10
ATOM 10812 N N . ASN B 1 15 ? 0.789 2.202 3.242 1.00 0.00 15 ASN B N 10
ATOM 10813 C CA . ASN B 1 15 ? -0.566 1.686 3.150 1.00 0.00 15 ASN B CA 10
ATOM 10814 C C . ASN B 1 15 ? -1.558 2.813 3.446 1.00 0.00 15 ASN B C 10
ATOM 10815 O O . ASN B 1 15 ? -2.517 2.972 2.678 1.00 0.00 15 ASN B O 10
ATOM 10826 N N . TYR B 1 16 ? -1.311 3.560 4.537 1.00 0.00 16 TYR B N 10
ATOM 10827 C CA . TYR B 1 16 ? -2.218 4.644 4.877 1.00 0.00 16 TYR B CA 10
ATOM 10828 C C . TYR B 1 16 ? -2.298 5.622 3.703 1.00 0.00 16 TYR B C 10
ATOM 10829 O O . TYR B 1 16 ? -3.401 6.120 3.434 1.00 0.00 16 TYR B O 10
ATOM 10847 N N . HIS B 1 17 ? -1.154 5.881 3.045 1.00 0.00 17 HIS B N 10
ATOM 10848 C CA . HIS B 1 17 ? -1.105 6.800 1.921 1.00 0.00 17 HIS B CA 10
ATOM 10849 C C . HIS B 1 17 ? -1.780 6.155 0.710 1.00 0.00 17 HIS B C 10
ATOM 10850 O O . HIS B 1 17 ? -2.516 6.858 0.001 1.00 0.00 17 HIS B O 10
ATOM 10864 N N . LEU B 1 18 ? -1.521 4.852 0.498 1.00 0.00 18 LEU B N 10
ATOM 10865 C CA . LEU B 1 18 ? -2.100 4.122 -0.617 1.00 0.00 18 LEU B CA 10
ATOM 10866 C C . LEU B 1 18 ? -3.619 4.060 -0.445 1.00 0.00 18 LEU B C 10
ATOM 10867 O O . LEU B 1 18 ? -4.332 4.164 -1.455 1.00 0.00 18 LEU B O 10
ATOM 10883 N N . GLU B 1 19 ? -4.078 3.895 0.808 1.00 0.00 19 GLU B N 10
ATOM 10884 C CA . GLU B 1 19 ? -5.498 3.820 1.104 1.00 0.00 19 GLU B CA 10
ATOM 10885 C C . GLU B 1 19 ? -6.150 5.171 0.803 1.00 0.00 19 GLU B C 10
ATOM 10886 O O . GLU B 1 19 ? -7.157 5.192 0.080 1.00 0.00 19 GLU B O 10
ATOM 10898 N N . ASN B 1 20 ? -5.573 6.254 1.355 1.00 0.00 20 ASN B N 10
ATOM 10899 C CA . ASN B 1 20 ? -6.094 7.595 1.146 1.00 0.00 20 ASN B CA 10
ATOM 10900 C C . ASN B 1 20 ? -6.025 7.938 -0.343 1.00 0.00 20 ASN B C 10
ATOM 10901 O O . ASN B 1 20 ? -6.890 8.690 -0.816 1.00 0.00 20 ASN B O 10
ATOM 10912 N N . GLU B 1 21 ? -5.015 7.389 -1.041 1.00 0.00 21 GLU B N 10
ATOM 10913 C CA . GLU B 1 21 ? -4.839 7.636 -2.463 1.00 0.00 21 GLU B CA 10
ATOM 10914 C C . GLU B 1 21 ? -5.822 6.769 -3.252 1.00 0.00 21 GLU B C 10
ATOM 10915 O O . GLU B 1 21 ? -6.277 7.214 -4.316 1.00 0.00 21 GLU B O 10
ATOM 10927 N N . VAL B 1 22 ? -6.124 5.568 -2.726 1.00 0.00 22 VAL B N 10
ATOM 10928 C CA . VAL B 1 22 ? -7.044 4.651 -3.378 1.00 0.00 22 VAL B CA 10
ATOM 10929 C C . VAL B 1 22 ? -8.481 5.101 -3.110 1.00 0.00 22 VAL B C 10
ATOM 10930 O O . VAL B 1 22 ? -9.316 4.978 -4.018 1.00 0.00 22 VAL B O 10
ATOM 10943 N N . ALA B 1 23 ? -8.737 5.606 -1.890 1.00 0.00 23 ALA B N 10
ATOM 10944 C CA . ALA B 1 23 ? -10.060 6.068 -1.510 1.00 0.00 23 ALA B CA 10
ATOM 10945 C C . ALA B 1 23 ? -10.405 7.327 -2.310 1.00 0.00 23 ALA B C 10
ATOM 10946 O O . ALA B 1 23 ? -11.588 7.699 -2.344 1.00 0.00 23 ALA B O 10
ATOM 10953 N N . ARG B 1 24 ? -9.383 7.947 -2.927 1.00 0.00 24 ARG B N 10
ATOM 10954 C CA . ARG B 1 24 ? -9.577 9.150 -3.719 1.00 0.00 24 ARG B CA 10
ATOM 10955 C C . ARG B 1 24 ? -9.639 8.776 -5.200 1.00 0.00 24 ARG B C 10
ATOM 10956 O O . ARG B 1 24 ? -10.374 9.440 -5.946 1.00 0.00 24 ARG B O 10
ATOM 10977 N N . LEU B 1 25 ? -8.877 7.739 -5.592 1.00 0.00 25 LEU B N 10
ATOM 10978 C CA . LEU B 1 25 ? -8.846 7.284 -6.972 1.00 0.00 25 LEU B CA 10
ATOM 10979 C C . LEU B 1 25 ? -10.095 6.448 -7.258 1.00 0.00 25 LEU B C 10
ATOM 10980 O O . LEU B 1 25 ? -10.657 6.582 -8.355 1.00 0.00 25 LEU B O 10
ATOM 10996 N N . LYS B 1 26 ? -10.498 5.615 -6.281 1.00 0.00 26 LYS B N 10
ATOM 10997 C CA . LYS B 1 26 ? -11.669 4.767 -6.428 1.00 0.00 26 LYS B CA 10
ATOM 10998 C C . LYS B 1 26 ? -12.919 5.643 -6.525 1.00 0.00 26 LYS B C 10
ATOM 10999 O O . LYS B 1 26 ? -13.934 5.166 -7.054 1.00 0.00 26 LYS B O 10
ATOM 11018 N N . LYS B 1 27 ? -12.824 6.887 -6.022 1.00 0.00 27 LYS B N 10
ATOM 11019 C CA . LYS B 1 27 ? -13.939 7.817 -6.051 1.00 0.00 27 LYS B CA 10
ATOM 11020 C C . LYS B 1 27 ? -13.939 8.565 -7.387 1.00 0.00 27 LYS B C 10
ATOM 11021 O O . LYS B 1 27 ? -14.916 9.274 -7.666 1.00 0.00 27 LYS B O 10
ATOM 11040 N N . LEU B 1 28 ? -12.859 8.395 -8.172 1.00 0.00 28 LEU B N 10
ATOM 11041 C CA . LEU B 1 28 ? -12.736 9.048 -9.463 1.00 0.00 28 LEU B CA 10
ATOM 11042 C C . LEU B 1 28 ? -12.952 8.018 -10.574 1.00 0.00 28 LEU B C 10
ATOM 11043 O O . LEU B 1 28 ? -13.552 8.373 -11.600 1.00 0.00 28 LEU B O 10
ATOM 11059 N N . VAL B 1 29 ? -12.469 6.783 -10.352 1.00 0.00 29 VAL B N 10
ATOM 11060 C CA . VAL B 1 29 ? -12.607 5.715 -11.327 1.00 0.00 29 VAL B CA 10
ATOM 11061 C C . VAL B 1 29 ? -13.683 4.735 -10.854 1.00 0.00 29 VAL B C 10
ATOM 11062 O O . VAL B 1 29 ? -14.748 4.676 -11.487 1.00 0.00 29 VAL B O 10
ATOM 11075 N N . GLY B 1 30 ? -13.389 3.998 -9.767 1.00 0.00 30 GLY B N 10
ATOM 11076 C CA . GLY B 1 30 ? -14.325 3.032 -9.218 1.00 0.00 30 GLY B CA 10
ATOM 11077 C C . GLY B 1 30 ? -15.646 3.733 -8.894 1.00 0.00 30 GLY B C 10
ATOM 11078 O O . GLY B 1 30 ? -16.624 3.037 -8.585 1.00 0.00 30 GLY B O 10
ATOM 11082 N N . GLU B 1 31 ? -15.648 5.077 -8.968 1.00 0.00 31 GLU B N 10
ATOM 11083 C CA . GLU B 1 31 ? -16.837 5.861 -8.686 1.00 0.00 31 GLU B CA 10
ATOM 11084 C C . GLU B 1 31 ? -17.873 5.624 -9.787 1.00 0.00 31 GLU B C 10
ATOM 11085 O O . GLU B 1 31 ? -17.595 5.974 -10.944 1.00 0.00 31 GLU B O 10
ATOM 11097 N N . ARG B 1 32 ? -19.028 5.045 -9.413 1.00 0.00 32 ARG B N 10
ATOM 11098 C CA . ARG B 1 32 ? -20.092 4.767 -10.363 1.00 0.00 32 ARG B CA 10
ATOM 11099 C C . ARG B 1 32 ? -20.288 5.980 -11.274 1.00 0.00 32 ARG B C 10
ATOM 11100 O O . ARG B 1 32 ? -19.753 6.019 -12.381 1.00 0.00 32 ARG B O 10
ATOM 11121 N N . MET A 1 1 ? 7.488 -11.586 17.108 1.00 0.00 1 MET A N 11
ATOM 11122 C CA . MET A 1 1 ? 8.461 -11.500 16.033 1.00 0.00 1 MET A CA 11
ATOM 11123 C C . MET A 1 1 ? 8.054 -12.450 14.905 1.00 0.00 1 MET A C 11
ATOM 11124 O O . MET A 1 1 ? 8.154 -12.053 13.735 1.00 0.00 1 MET A O 11
ATOM 11138 N N . ASP A 1 2 ? 7.611 -13.666 15.273 1.00 0.00 2 ASP A N 11
ATOM 11139 C CA . ASP A 1 2 ? 7.194 -14.661 14.299 1.00 0.00 2 ASP A CA 11
ATOM 11140 C C . ASP A 1 2 ? 6.124 -14.057 13.387 1.00 0.00 2 ASP A C 11
ATOM 11141 O O . ASP A 1 2 ? 6.066 -14.441 12.210 1.00 0.00 2 ASP A O 11
ATOM 11150 N N . ALA A 1 3 ? 5.309 -13.141 13.940 1.00 0.00 3 ALA A N 11
ATOM 11151 C CA . ALA A 1 3 ? 4.252 -12.494 13.182 1.00 0.00 3 ALA A CA 11
ATOM 11152 C C . ALA A 1 3 ? 4.779 -11.180 12.599 1.00 0.00 3 ALA A C 11
ATOM 11153 O O . ALA A 1 3 ? 4.112 -10.617 11.718 1.00 0.00 3 ALA A O 11
ATOM 11160 N N . ILE A 1 4 ? 5.944 -10.727 13.093 1.00 0.00 4 ILE A N 11
ATOM 11161 C CA . ILE A 1 4 ? 6.552 -9.493 12.625 1.00 0.00 4 ILE A CA 11
ATOM 11162 C C . ILE A 1 4 ? 7.127 -9.712 11.224 1.00 0.00 4 ILE A C 11
ATOM 11163 O O . ILE A 1 4 ? 6.874 -8.876 10.344 1.00 0.00 4 ILE A O 11
ATOM 11179 N N . LYS A 1 5 ? 7.877 -10.814 11.047 1.00 0.00 5 LYS A N 11
ATOM 11180 C CA . LYS A 1 5 ? 8.481 -11.137 9.766 1.00 0.00 5 LYS A CA 11
ATOM 11181 C C . LYS A 1 5 ? 7.384 -11.264 8.707 1.00 0.00 5 LYS A C 11
ATOM 11182 O O . LYS A 1 5 ? 7.649 -10.937 7.541 1.00 0.00 5 LYS A O 11
ATOM 11201 N N . LYS A 1 6 ? 6.193 -11.727 9.126 1.00 0.00 6 LYS A N 11
ATOM 11202 C CA . LYS A 1 6 ? 5.069 -11.894 8.221 1.00 0.00 6 LYS A CA 11
ATOM 11203 C C . LYS A 1 6 ? 4.297 -10.576 8.125 1.00 0.00 6 LYS A C 11
ATOM 11204 O O . LYS A 1 6 ? 3.739 -10.297 7.053 1.00 0.00 6 LYS A O 11
ATOM 11223 N N . LYS A 1 7 ? 4.280 -9.806 9.227 1.00 0.00 7 LYS A N 11
ATOM 11224 C CA . LYS A 1 7 ? 3.582 -8.533 9.266 1.00 0.00 7 LYS A CA 11
ATOM 11225 C C . LYS A 1 7 ? 3.995 -7.693 8.055 1.00 0.00 7 LYS A C 11
ATOM 11226 O O . LYS A 1 7 ? 3.111 -7.104 7.417 1.00 0.00 7 LYS A O 11
ATOM 11245 N N . MET A 1 8 ? 5.309 -7.656 7.767 1.00 0.00 8 MET A N 11
ATOM 11246 C CA . MET A 1 8 ? 5.829 -6.896 6.644 1.00 0.00 8 MET A CA 11
ATOM 11247 C C . MET A 1 8 ? 5.494 -7.625 5.341 1.00 0.00 8 MET A C 11
ATOM 11248 O O . MET A 1 8 ? 5.493 -6.975 4.285 1.00 0.00 8 MET A O 11
ATOM 11262 N N . GLN A 1 9 ? 5.221 -8.938 5.439 1.00 0.00 9 GLN A N 11
ATOM 11263 C CA . GLN A 1 9 ? 4.888 -9.744 4.276 1.00 0.00 9 GLN A CA 11
ATOM 11264 C C . GLN A 1 9 ? 3.438 -9.471 3.870 1.00 0.00 9 GLN A C 11
ATOM 11265 O O . GLN A 1 9 ? 3.128 -9.585 2.676 1.00 0.00 9 GLN A O 11
ATOM 11279 N N . MET A 1 10 ? 2.592 -9.124 4.857 1.00 0.00 10 MET A N 11
ATOM 11280 C CA . MET A 1 10 ? 1.190 -8.839 4.604 1.00 0.00 10 MET A CA 11
ATOM 11281 C C . MET A 1 10 ? 1.051 -7.412 4.072 1.00 0.00 10 MET A C 11
ATOM 11282 O O . MET A 1 10 ? 0.181 -7.183 3.219 1.00 0.00 10 MET A O 11
ATOM 11296 N N . LEU A 1 11 ? 1.897 -6.497 4.576 1.00 0.00 11 LEU A N 11
ATOM 11297 C CA . LEU A 1 11 ? 1.868 -5.106 4.154 1.00 0.00 11 LEU A CA 11
ATOM 11298 C C . LEU A 1 11 ? 2.522 -4.983 2.777 1.00 0.00 11 LEU A C 11
ATOM 11299 O O . LEU A 1 11 ? 2.158 -4.062 2.032 1.00 0.00 11 LEU A O 11
ATOM 11315 N N . LYS A 1 12 ? 3.460 -5.898 2.471 1.00 0.00 12 LYS A N 11
ATOM 11316 C CA . LYS A 1 12 ? 4.155 -5.890 1.195 1.00 0.00 12 LYS A CA 11
ATOM 11317 C C . LYS A 1 12 ? 3.236 -6.464 0.115 1.00 0.00 12 LYS A C 11
ATOM 11318 O O . LYS A 1 12 ? 3.290 -5.978 -1.025 1.00 0.00 12 LYS A O 11
ATOM 11337 N N . LEU A 1 13 ? 2.422 -7.469 0.486 1.00 0.00 13 LEU A N 11
ATOM 11338 C CA . LEU A 1 13 ? 1.502 -8.099 -0.444 1.00 0.00 13 LEU A CA 11
ATOM 11339 C C . LEU A 1 13 ? 0.376 -7.120 -0.783 1.00 0.00 13 LEU A C 11
ATOM 11340 O O . LEU A 1 13 ? -0.005 -7.046 -1.960 1.00 0.00 13 LEU A O 11
ATOM 11356 N N . ASP A 1 14 ? -0.125 -6.402 0.237 1.00 0.00 14 ASP A N 11
ATOM 11357 C CA . ASP A 1 14 ? -1.196 -5.438 0.047 1.00 0.00 14 ASP A CA 11
ATOM 11358 C C . ASP A 1 14 ? -0.670 -4.250 -0.761 1.00 0.00 14 ASP A C 11
ATOM 11359 O O . ASP A 1 14 ? -1.461 -3.640 -1.495 1.00 0.00 14 ASP A O 11
ATOM 11368 N N . ASN A 1 15 ? 0.633 -3.950 -0.613 1.00 0.00 15 ASN A N 11
ATOM 11369 C CA . ASN A 1 15 ? 1.254 -2.846 -1.324 1.00 0.00 15 ASN A CA 11
ATOM 11370 C C . ASN A 1 15 ? 1.179 -3.108 -2.830 1.00 0.00 15 ASN A C 11
ATOM 11371 O O . ASN A 1 15 ? 0.745 -2.208 -3.564 1.00 0.00 15 ASN A O 11
ATOM 11382 N N . TYR A 1 16 ? 1.595 -4.315 -3.253 1.00 0.00 16 TYR A N 11
ATOM 11383 C CA . TYR A 1 16 ? 1.552 -4.624 -4.671 1.00 0.00 16 TYR A CA 11
ATOM 11384 C C . TYR A 1 16 ? 0.098 -4.614 -5.148 1.00 0.00 16 TYR A C 11
ATOM 11385 O O . TYR A 1 16 ? -0.141 -4.159 -6.276 1.00 0.00 16 TYR A O 11
ATOM 11403 N N . HIS A 1 17 ? -0.823 -5.113 -4.306 1.00 0.00 17 HIS A N 11
ATOM 11404 C CA . HIS A 1 17 ? -2.233 -5.166 -4.650 1.00 0.00 17 HIS A CA 11
ATOM 11405 C C . HIS A 1 17 ? -2.782 -3.742 -4.758 1.00 0.00 17 HIS A C 11
ATOM 11406 O O . HIS A 1 17 ? -3.670 -3.513 -5.592 1.00 0.00 17 HIS A O 11
ATOM 11420 N N . LEU A 1 18 ? -2.251 -2.828 -3.926 1.00 0.00 18 LEU A N 11
ATOM 11421 C CA . LEU A 1 18 ? -2.685 -1.441 -3.927 1.00 0.00 18 LEU A CA 11
ATOM 11422 C C . LEU A 1 18 ? -2.064 -0.719 -5.125 1.00 0.00 18 LEU A C 11
ATOM 11423 O O . LEU A 1 18 ? -2.806 -0.048 -5.858 1.00 0.00 18 LEU A O 11
ATOM 11439 N N . GLU A 1 19 ? -0.739 -0.867 -5.296 1.00 0.00 19 GLU A N 11
ATOM 11440 C CA . GLU A 1 19 ? -0.028 -0.234 -6.394 1.00 0.00 19 GLU A CA 11
ATOM 11441 C C . GLU A 1 19 ? -0.504 -0.835 -7.718 1.00 0.00 19 GLU A C 11
ATOM 11442 O O . GLU A 1 19 ? -0.421 -0.144 -8.744 1.00 0.00 19 GLU A O 11
ATOM 11454 N N . ASN A 1 20 ? -0.986 -2.091 -7.671 1.00 0.00 20 ASN A N 11
ATOM 11455 C CA . ASN A 1 20 ? -1.470 -2.775 -8.858 1.00 0.00 20 ASN A CA 11
ATOM 11456 C C . ASN A 1 20 ? -2.823 -2.189 -9.264 1.00 0.00 20 ASN A C 11
ATOM 11457 O O . ASN A 1 20 ? -3.131 -2.192 -10.465 1.00 0.00 20 ASN A O 11
ATOM 11468 N N . GLU A 1 21 ? -3.591 -1.705 -8.272 1.00 0.00 21 GLU A N 11
ATOM 11469 C CA . GLU A 1 21 ? -4.898 -1.122 -8.524 1.00 0.00 21 GLU A CA 11
ATOM 11470 C C . GLU A 1 21 ? -4.730 0.351 -8.900 1.00 0.00 21 GLU A C 11
ATOM 11471 O O . GLU A 1 21 ? -5.355 0.786 -9.879 1.00 0.00 21 GLU A O 11
ATOM 11483 N N . VAL A 1 22 ? -3.905 1.079 -8.127 1.00 0.00 22 VAL A N 11
ATOM 11484 C CA . VAL A 1 22 ? -3.659 2.489 -8.376 1.00 0.00 22 VAL A CA 11
ATOM 11485 C C . VAL A 1 22 ? -3.004 2.654 -9.748 1.00 0.00 22 VAL A C 11
ATOM 11486 O O . VAL A 1 22 ? -3.223 3.693 -10.387 1.00 0.00 22 VAL A O 11
ATOM 11499 N N . ALA A 1 23 ? -2.223 1.641 -10.167 1.00 0.00 23 ALA A N 11
ATOM 11500 C CA . ALA A 1 23 ? -1.544 1.673 -11.451 1.00 0.00 23 ALA A CA 11
ATOM 11501 C C . ALA A 1 23 ? -2.581 1.622 -12.575 1.00 0.00 23 ALA A C 11
ATOM 11502 O O . ALA A 1 23 ? -2.244 2.000 -13.706 1.00 0.00 23 ALA A O 11
ATOM 11509 N N . ARG A 1 24 ? -3.802 1.162 -12.246 1.00 0.00 24 ARG A N 11
ATOM 11510 C CA . ARG A 1 24 ? -4.875 1.063 -13.220 1.00 0.00 24 ARG A CA 11
ATOM 11511 C C . ARG A 1 24 ? -5.704 2.350 -13.192 1.00 0.00 24 ARG A C 11
ATOM 11512 O O . ARG A 1 24 ? -6.075 2.835 -14.270 1.00 0.00 24 ARG A O 11
ATOM 11533 N N . LEU A 1 25 ? -5.972 2.866 -11.979 1.00 0.00 25 LEU A N 11
ATOM 11534 C CA . LEU A 1 25 ? -6.750 4.083 -11.815 1.00 0.00 25 LEU A CA 11
ATOM 11535 C C . LEU A 1 25 ? -5.910 5.282 -12.259 1.00 0.00 25 LEU A C 11
ATOM 11536 O O . LEU A 1 25 ? -6.462 6.177 -12.916 1.00 0.00 25 LEU A O 11
ATOM 11552 N N . LYS A 1 26 ? -4.614 5.277 -11.898 1.00 0.00 26 LYS A N 11
ATOM 11553 C CA . LYS A 1 26 ? -3.711 6.357 -12.256 1.00 0.00 26 LYS A CA 11
ATOM 11554 C C . LYS A 1 26 ? -3.667 6.496 -13.779 1.00 0.00 26 LYS A C 11
ATOM 11555 O O . LYS A 1 26 ? -3.512 7.626 -14.263 1.00 0.00 26 LYS A O 11
ATOM 11574 N N . LYS A 1 27 ? -3.802 5.363 -14.491 1.00 0.00 27 LYS A N 11
ATOM 11575 C CA . LYS A 1 27 ? -3.778 5.359 -15.943 1.00 0.00 27 LYS A CA 11
ATOM 11576 C C . LYS A 1 27 ? -5.024 6.073 -16.472 1.00 0.00 27 LYS A C 11
ATOM 11577 O O . LYS A 1 27 ? -5.073 6.361 -17.677 1.00 0.00 27 LYS A O 11
ATOM 11596 N N . LEU A 1 28 ? -5.991 6.339 -15.576 1.00 0.00 28 LEU A N 11
ATOM 11597 C CA . LEU A 1 28 ? -7.223 7.012 -15.950 1.00 0.00 28 LEU A CA 11
ATOM 11598 C C . LEU A 1 28 ? -7.237 8.418 -15.344 1.00 0.00 28 LEU A C 11
ATOM 11599 O O . LEU A 1 28 ? -7.797 9.326 -15.974 1.00 0.00 28 LEU A O 11
ATOM 11615 N N . VAL A 1 29 ? -6.629 8.565 -14.153 1.00 0.00 29 VAL A N 11
ATOM 11616 C CA . VAL A 1 29 ? -6.571 9.847 -13.472 1.00 0.00 29 VAL A CA 11
ATOM 11617 C C . VAL A 1 29 ? -5.160 10.426 -13.603 1.00 0.00 29 VAL A C 11
ATOM 11618 O O . VAL A 1 29 ? -5.003 11.451 -14.283 1.00 0.00 29 VAL A O 11
ATOM 11631 N N . GLY A 1 30 ? -4.178 9.769 -12.959 1.00 0.00 30 GLY A N 11
ATOM 11632 C CA . GLY A 1 30 ? -2.796 10.215 -13.003 1.00 0.00 30 GLY A CA 11
ATOM 11633 C C . GLY A 1 30 ? -2.374 10.413 -14.461 1.00 0.00 30 GLY A C 11
ATOM 11634 O O . GLY A 1 30 ? -1.308 11.001 -14.692 1.00 0.00 30 GLY A O 11
ATOM 11638 N N . GLU A 1 31 ? -3.205 9.926 -15.399 1.00 0.00 31 GLU A N 11
ATOM 11639 C CA . GLU A 1 31 ? -2.921 10.048 -16.819 1.00 0.00 31 GLU A CA 11
ATOM 11640 C C . GLU A 1 31 ? -2.692 11.521 -17.163 1.00 0.00 31 GLU A C 11
ATOM 11641 O O . GLU A 1 31 ? -3.681 12.236 -17.384 1.00 0.00 31 GLU A O 11
ATOM 11653 N N . ARG A 1 32 ? -1.415 11.941 -17.202 1.00 0.00 32 ARG A N 11
ATOM 11654 C CA . ARG A 1 32 ? -1.064 13.314 -17.517 1.00 0.00 32 ARG A CA 11
ATOM 11655 C C . ARG A 1 32 ? -1.758 13.728 -18.816 1.00 0.00 32 ARG A C 11
ATOM 11656 O O . ARG A 1 32 ? -2.805 14.370 -18.788 1.00 0.00 32 ARG A O 11
ATOM 11677 N N . MET B 1 1 ? 16.153 -7.130 12.988 1.00 0.00 1 MET B N 11
ATOM 11678 C CA . MET B 1 1 ? 14.959 -6.908 13.786 1.00 0.00 1 MET B CA 11
ATOM 11679 C C . MET B 1 1 ? 14.770 -5.406 14.009 1.00 0.00 1 MET B C 11
ATOM 11680 O O . MET B 1 1 ? 13.639 -4.925 13.850 1.00 0.00 1 MET B O 11
ATOM 11694 N N . ASP B 1 2 ? 15.863 -4.708 14.366 1.00 0.00 2 ASP B N 11
ATOM 11695 C CA . ASP B 1 2 ? 15.817 -3.276 14.606 1.00 0.00 2 ASP B CA 11
ATOM 11696 C C . ASP B 1 2 ? 15.190 -2.580 13.396 1.00 0.00 2 ASP B C 11
ATOM 11697 O O . ASP B 1 2 ? 14.394 -1.651 13.597 1.00 0.00 2 ASP B O 11
ATOM 11706 N N . ALA B 1 3 ? 15.555 -3.034 12.184 1.00 0.00 3 ALA B N 11
ATOM 11707 C CA . ALA B 1 3 ? 15.032 -2.458 10.957 1.00 0.00 3 ALA B CA 11
ATOM 11708 C C . ALA B 1 3 ? 13.668 -3.079 10.648 1.00 0.00 3 ALA B C 11
ATOM 11709 O O . ALA B 1 3 ? 12.918 -2.493 9.855 1.00 0.00 3 ALA B O 11
ATOM 11716 N N . ILE B 1 4 ? 13.378 -4.236 11.272 1.00 0.00 4 ILE B N 11
ATOM 11717 C CA . ILE B 1 4 ? 12.117 -4.927 11.065 1.00 0.00 4 ILE B CA 11
ATOM 11718 C C . ILE B 1 4 ? 10.998 -4.161 11.775 1.00 0.00 4 ILE B C 11
ATOM 11719 O O . ILE B 1 4 ? 9.946 -3.946 11.156 1.00 0.00 4 ILE B O 11
ATOM 11735 N N . LYS B 1 5 ? 11.244 -3.772 13.039 1.00 0.00 5 LYS B N 11
ATOM 11736 C CA . LYS B 1 5 ? 10.264 -3.039 13.822 1.00 0.00 5 LYS B CA 11
ATOM 11737 C C . LYS B 1 5 ? 9.811 -1.805 13.039 1.00 0.00 5 LYS B C 11
ATOM 11738 O O . LYS B 1 5 ? 8.635 -1.431 13.156 1.00 0.00 5 LYS B O 11
ATOM 11757 N N . LYS B 1 6 ? 10.738 -1.206 12.269 1.00 0.00 6 LYS B N 11
ATOM 11758 C CA . LYS B 1 6 ? 10.435 -0.027 11.476 1.00 0.00 6 LYS B CA 11
ATOM 11759 C C . LYS B 1 6 ? 9.967 -0.459 10.085 1.00 0.00 6 LYS B C 11
ATOM 11760 O O . LYS B 1 6 ? 9.219 0.299 9.452 1.00 0.00 6 LYS B O 11
ATOM 11779 N N . LYS B 1 7 ? 10.411 -1.650 9.644 1.00 0.00 7 LYS B N 11
ATOM 11780 C CA . LYS B 1 7 ? 10.041 -2.175 8.340 1.00 0.00 7 LYS B CA 11
ATOM 11781 C C . LYS B 1 7 ? 8.516 -2.244 8.237 1.00 0.00 7 LYS B C 11
ATOM 11782 O O . LYS B 1 7 ? 7.969 -1.757 7.238 1.00 0.00 7 LYS B O 11
ATOM 11801 N N . MET B 1 8 ? 7.871 -2.840 9.257 1.00 0.00 8 MET B N 11
ATOM 11802 C CA . MET B 1 8 ? 6.424 -2.971 9.280 1.00 0.00 8 MET B CA 11
ATOM 11803 C C . MET B 1 8 ? 5.792 -1.582 9.396 1.00 0.00 8 MET B C 11
ATOM 11804 O O . MET B 1 8 ? 4.635 -1.424 8.978 1.00 0.00 8 MET B O 11
ATOM 11818 N N . GLN B 1 9 ? 6.551 -0.621 9.952 1.00 0.00 9 GLN B N 11
ATOM 11819 C CA . GLN B 1 9 ? 6.067 0.740 10.120 1.00 0.00 9 GLN B CA 11
ATOM 11820 C C . GLN B 1 9 ? 6.146 1.473 8.779 1.00 0.00 9 GLN B C 11
ATOM 11821 O O . GLN B 1 9 ? 5.389 2.436 8.589 1.00 0.00 9 GLN B O 11
ATOM 11835 N N . MET B 1 10 ? 7.044 1.011 7.891 1.00 0.00 10 MET B N 11
ATOM 11836 C CA . MET B 1 10 ? 7.217 1.618 6.583 1.00 0.00 10 MET B CA 11
ATOM 11837 C C . MET B 1 10 ? 6.132 1.100 5.636 1.00 0.00 10 MET B C 11
ATOM 11838 O O . MET B 1 10 ? 5.601 1.900 4.852 1.00 0.00 10 MET B O 11
ATOM 11852 N N . LEU B 1 11 ? 5.827 -0.207 5.727 1.00 0.00 11 LEU B N 11
ATOM 11853 C CA . LEU B 1 11 ? 4.815 -0.822 4.887 1.00 0.00 11 LEU B CA 11
ATOM 11854 C C . LEU B 1 11 ? 3.426 -0.458 5.416 1.00 0.00 11 LEU B C 11
ATOM 11855 O O . LEU B 1 11 ? 2.472 -0.464 4.624 1.00 0.00 11 LEU B O 11
ATOM 11871 N N . LYS B 1 12 ? 3.343 -0.154 6.724 1.00 0.00 12 LYS B N 11
ATOM 11872 C CA . LYS B 1 12 ? 2.082 0.209 7.350 1.00 0.00 12 LYS B CA 11
ATOM 11873 C C . LYS B 1 12 ? 1.741 1.658 6.998 1.00 0.00 12 LYS B C 11
ATOM 11874 O O . LYS B 1 12 ? 0.547 1.966 6.863 1.00 0.00 12 LYS B O 11
ATOM 11893 N N . LEU B 1 13 ? 2.777 2.504 6.857 1.00 0.00 13 LEU B N 11
ATOM 11894 C CA . LEU B 1 13 ? 2.588 3.905 6.522 1.00 0.00 13 LEU B CA 11
ATOM 11895 C C . LEU B 1 13 ? 2.206 4.026 5.046 1.00 0.00 13 LEU B C 11
ATOM 11896 O O . LEU B 1 13 ? 1.290 4.800 4.734 1.00 0.00 13 LEU B O 11
ATOM 11912 N N . ASP B 1 14 ? 2.907 3.271 4.180 1.00 0.00 14 ASP B N 11
ATOM 11913 C CA . ASP B 1 14 ? 2.644 3.294 2.751 1.00 0.00 14 ASP B CA 11
ATOM 11914 C C . ASP B 1 14 ? 1.213 2.821 2.493 1.00 0.00 14 ASP B C 11
ATOM 11915 O O . ASP B 1 14 ? 0.587 3.320 1.546 1.00 0.00 14 ASP B O 11
ATOM 11924 N N . ASN B 1 15 ? 0.730 1.880 3.324 1.00 0.00 15 ASN B N 11
ATOM 11925 C CA . ASN B 1 15 ? -0.615 1.346 3.186 1.00 0.00 15 ASN B CA 11
ATOM 11926 C C . ASN B 1 15 ? -1.630 2.467 3.422 1.00 0.00 15 ASN B C 11
ATOM 11927 O O . ASN B 1 15 ? -2.545 2.616 2.598 1.00 0.00 15 ASN B O 11
ATOM 11938 N N . TYR B 1 16 ? -1.452 3.219 4.522 1.00 0.00 16 TYR B N 11
ATOM 11939 C CA . TYR B 1 16 ? -2.385 4.296 4.805 1.00 0.00 16 TYR B CA 11
ATOM 11940 C C . TYR B 1 16 ? -2.381 5.288 3.639 1.00 0.00 16 TYR B C 11
ATOM 11941 O O . TYR B 1 16 ? -3.458 5.810 3.315 1.00 0.00 16 TYR B O 11
ATOM 11959 N N . HIS B 1 17 ? -1.197 5.532 3.050 1.00 0.00 17 HIS B N 11
ATOM 11960 C CA . HIS B 1 17 ? -1.066 6.461 1.941 1.00 0.00 17 HIS B CA 11
ATOM 11961 C C . HIS B 1 17 ? -1.708 5.852 0.692 1.00 0.00 17 HIS B C 11
ATOM 11962 O O . HIS B 1 17 ? -2.357 6.595 -0.058 1.00 0.00 17 HIS B O 11
ATOM 11976 N N . LEU B 1 18 ? -1.517 4.535 0.499 1.00 0.00 18 LEU B N 11
ATOM 11977 C CA . LEU B 1 18 ? -2.073 3.837 -0.647 1.00 0.00 18 LEU B CA 11
ATOM 11978 C C . LEU B 1 18 ? -3.596 3.781 -0.515 1.00 0.00 18 LEU B C 11
ATOM 11979 O O . LEU B 1 18 ? -4.282 3.934 -1.536 1.00 0.00 18 LEU B O 11
ATOM 11995 N N . GLU B 1 19 ? -4.086 3.568 0.718 1.00 0.00 19 GLU B N 11
ATOM 11996 C CA . GLU B 1 19 ? -5.514 3.494 0.978 1.00 0.00 19 GLU B CA 11
ATOM 11997 C C . GLU B 1 19 ? -6.141 4.871 0.751 1.00 0.00 19 GLU B C 11
ATOM 11998 O O . GLU B 1 19 ? -7.139 4.951 0.018 1.00 0.00 19 GLU B O 11
ATOM 12010 N N . ASN B 1 20 ? -5.556 5.909 1.373 1.00 0.00 20 ASN B N 11
ATOM 12011 C CA . ASN B 1 20 ? -6.054 7.268 1.240 1.00 0.00 20 ASN B CA 11
ATOM 12012 C C . ASN B 1 20 ? -5.939 7.708 -0.221 1.00 0.00 20 ASN B C 11
ATOM 12013 O O . ASN B 1 20 ? -6.773 8.512 -0.662 1.00 0.00 20 ASN B O 11
ATOM 12024 N N . GLU B 1 21 ? -4.925 7.179 -0.930 1.00 0.00 21 GLU B N 11
ATOM 12025 C CA . GLU B 1 21 ? -4.706 7.516 -2.327 1.00 0.00 21 GLU B CA 11
ATOM 12026 C C . GLU B 1 21 ? -5.664 6.701 -3.200 1.00 0.00 21 GLU B C 11
ATOM 12027 O O . GLU B 1 21 ? -6.074 7.205 -4.254 1.00 0.00 21 GLU B O 11
ATOM 12039 N N . VAL B 1 22 ? -5.994 5.477 -2.749 1.00 0.00 22 VAL B N 11
ATOM 12040 C CA . VAL B 1 22 ? -6.894 4.603 -3.483 1.00 0.00 22 VAL B CA 11
ATOM 12041 C C . VAL B 1 22 ? -8.336 5.065 -3.267 1.00 0.00 22 VAL B C 11
ATOM 12042 O O . VAL B 1 22 ? -9.123 5.012 -4.224 1.00 0.00 22 VAL B O 11
ATOM 12055 N N . ALA B 1 23 ? -8.650 5.501 -2.034 1.00 0.00 23 ALA B N 11
ATOM 12056 C CA . ALA B 1 23 ? -9.985 5.967 -1.699 1.00 0.00 23 ALA B CA 11
ATOM 12057 C C . ALA B 1 23 ? -10.246 7.301 -2.401 1.00 0.00 23 ALA B C 11
ATOM 12058 O O . ALA B 1 23 ? -11.421 7.662 -2.562 1.00 0.00 23 ALA B O 11
ATOM 12065 N N . ARG B 1 24 ? -9.164 7.996 -2.796 1.00 0.00 24 ARG B N 11
ATOM 12066 C CA . ARG B 1 24 ? -9.276 9.276 -3.474 1.00 0.00 24 ARG B CA 11
ATOM 12067 C C . ARG B 1 24 ? -9.323 9.046 -4.986 1.00 0.00 24 ARG B C 11
ATOM 12068 O O . ARG B 1 24 ? -9.912 9.879 -5.691 1.00 0.00 24 ARG B O 11
ATOM 12089 N N . LEU B 1 25 ? -8.711 7.940 -5.446 1.00 0.00 25 LEU B N 11
ATOM 12090 C CA . LEU B 1 25 ? -8.684 7.607 -6.860 1.00 0.00 25 LEU B CA 11
ATOM 12091 C C . LEU B 1 25 ? -9.956 6.835 -7.222 1.00 0.00 25 LEU B C 11
ATOM 12092 O O . LEU B 1 25 ? -10.480 7.047 -8.325 1.00 0.00 25 LEU B O 11
ATOM 12108 N N . LYS B 1 26 ? -10.416 5.969 -6.303 1.00 0.00 26 LYS B N 11
ATOM 12109 C CA . LYS B 1 26 ? -11.613 5.174 -6.524 1.00 0.00 26 LYS B CA 11
ATOM 12110 C C . LYS B 1 26 ? -12.825 6.103 -6.624 1.00 0.00 26 LYS B C 11
ATOM 12111 O O . LYS B 1 26 ? -13.813 5.716 -7.263 1.00 0.00 26 LYS B O 11
ATOM 12130 N N . LYS B 1 27 ? -12.727 7.290 -6.000 1.00 0.00 27 LYS B N 11
ATOM 12131 C CA . LYS B 1 27 ? -13.807 8.263 -6.019 1.00 0.00 27 LYS B CA 11
ATOM 12132 C C . LYS B 1 27 ? -13.797 9.004 -7.356 1.00 0.00 27 LYS B C 11
ATOM 12133 O O . LYS B 1 27 ? -14.770 9.718 -7.642 1.00 0.00 27 LYS B O 11
ATOM 12152 N N . LEU B 1 28 ? -12.717 8.824 -8.138 1.00 0.00 28 LEU B N 11
ATOM 12153 C CA . LEU B 1 28 ? -12.585 9.471 -9.432 1.00 0.00 28 LEU B CA 11
ATOM 12154 C C . LEU B 1 28 ? -12.736 8.425 -10.538 1.00 0.00 28 LEU B C 11
ATOM 12155 O O . LEU B 1 28 ? -13.273 8.765 -11.601 1.00 0.00 28 LEU B O 11
ATOM 12171 N N . VAL B 1 29 ? -12.266 7.193 -10.270 1.00 0.00 29 VAL B N 11
ATOM 12172 C CA . VAL B 1 29 ? -12.347 6.111 -11.236 1.00 0.00 29 VAL B CA 11
ATOM 12173 C C . VAL B 1 29 ? -13.411 5.108 -10.783 1.00 0.00 29 VAL B C 11
ATOM 12174 O O . VAL B 1 29 ? -14.426 4.969 -11.479 1.00 0.00 29 VAL B O 11
ATOM 12187 N N . GLY B 1 30 ? -13.159 4.439 -9.643 1.00 0.00 30 GLY B N 11
ATOM 12188 C CA . GLY B 1 30 ? -14.087 3.460 -9.104 1.00 0.00 30 GLY B CA 11
ATOM 12189 C C . GLY B 1 30 ? -15.472 4.096 -8.971 1.00 0.00 30 GLY B C 11
ATOM 12190 O O . GLY B 1 30 ? -16.434 3.362 -8.700 1.00 0.00 30 GLY B O 11
ATOM 12194 N N . GLU B 1 31 ? -15.546 5.425 -9.161 1.00 0.00 31 GLU B N 11
ATOM 12195 C CA . GLU B 1 31 ? -16.802 6.149 -9.063 1.00 0.00 31 GLU B CA 11
ATOM 12196 C C . GLU B 1 31 ? -17.785 5.597 -10.097 1.00 0.00 31 GLU B C 11
ATOM 12197 O O . GLU B 1 31 ? -17.463 5.629 -11.294 1.00 0.00 31 GLU B O 11
ATOM 12209 N N . ARG B 1 32 ? -18.947 5.110 -9.624 1.00 0.00 32 ARG B N 11
ATOM 12210 C CA . ARG B 1 32 ? -19.965 4.558 -10.502 1.00 0.00 32 ARG B CA 11
ATOM 12211 C C . ARG B 1 32 ? -20.142 5.478 -11.713 1.00 0.00 32 ARG B C 11
ATOM 12212 O O . ARG B 1 32 ? -20.785 6.521 -11.614 1.00 0.00 32 ARG B O 11
ATOM 12233 N N . MET A 1 1 ? 8.619 -11.471 16.889 1.00 0.00 1 MET A N 12
ATOM 12234 C CA . MET A 1 1 ? 9.268 -11.367 15.593 1.00 0.00 1 MET A CA 12
ATOM 12235 C C . MET A 1 1 ? 8.631 -12.368 14.626 1.00 0.00 1 MET A C 12
ATOM 12236 O O . MET A 1 1 ? 8.433 -12.013 13.455 1.00 0.00 1 MET A O 12
ATOM 12250 N N . ASP A 1 2 ? 8.327 -13.579 15.127 1.00 0.00 2 ASP A N 12
ATOM 12251 C CA . ASP A 1 2 ? 7.719 -14.618 14.314 1.00 0.00 2 ASP A CA 12
ATOM 12252 C C . ASP A 1 2 ? 6.501 -14.042 13.587 1.00 0.00 2 ASP A C 12
ATOM 12253 O O . ASP A 1 2 ? 6.256 -14.443 12.439 1.00 0.00 2 ASP A O 12
ATOM 12262 N N . ALA A 1 3 ? 5.776 -13.129 14.256 1.00 0.00 3 ALA A N 12
ATOM 12263 C CA . ALA A 1 3 ? 4.597 -12.508 13.677 1.00 0.00 3 ALA A CA 12
ATOM 12264 C C . ALA A 1 3 ? 5.007 -11.224 12.953 1.00 0.00 3 ALA A C 12
ATOM 12265 O O . ALA A 1 3 ? 4.201 -10.709 12.162 1.00 0.00 3 ALA A O 12
ATOM 12272 N N . ILE A 1 4 ? 6.230 -10.739 13.232 1.00 0.00 4 ILE A N 12
ATOM 12273 C CA . ILE A 1 4 ? 6.738 -9.528 12.611 1.00 0.00 4 ILE A CA 12
ATOM 12274 C C . ILE A 1 4 ? 7.187 -9.841 11.183 1.00 0.00 4 ILE A C 12
ATOM 12275 O O . ILE A 1 4 ? 6.837 -9.075 10.273 1.00 0.00 4 ILE A O 12
ATOM 12291 N N . LYS A 1 5 ? 7.940 -10.943 11.016 1.00 0.00 5 LYS A N 12
ATOM 12292 C CA . LYS A 1 5 ? 8.430 -11.351 9.711 1.00 0.00 5 LYS A CA 12
ATOM 12293 C C . LYS A 1 5 ? 7.250 -11.473 8.743 1.00 0.00 5 LYS A C 12
ATOM 12294 O O . LYS A 1 5 ? 7.428 -11.168 7.555 1.00 0.00 5 LYS A O 12
ATOM 12313 N N . LYS A 1 6 ? 6.088 -11.909 9.262 1.00 0.00 6 LYS A N 12
ATOM 12314 C CA . LYS A 1 6 ? 4.895 -12.069 8.450 1.00 0.00 6 LYS A CA 12
ATOM 12315 C C . LYS A 1 6 ? 4.136 -10.740 8.398 1.00 0.00 6 LYS A C 12
ATOM 12316 O O . LYS A 1 6 ? 3.486 -10.471 7.378 1.00 0.00 6 LYS A O 12
ATOM 12335 N N . LYS A 1 7 ? 4.233 -9.949 9.482 1.00 0.00 7 LYS A N 12
ATOM 12336 C CA . LYS A 1 7 ? 3.561 -8.663 9.559 1.00 0.00 7 LYS A CA 12
ATOM 12337 C C . LYS A 1 7 ? 3.904 -7.838 8.317 1.00 0.00 7 LYS A C 12
ATOM 12338 O O . LYS A 1 7 ? 2.978 -7.300 7.693 1.00 0.00 7 LYS A O 12
ATOM 12357 N N . MET A 1 8 ? 5.206 -7.757 7.989 1.00 0.00 8 MET A N 12
ATOM 12358 C CA . MET A 1 8 ? 5.662 -7.004 6.834 1.00 0.00 8 MET A CA 12
ATOM 12359 C C . MET A 1 8 ? 5.255 -7.741 5.557 1.00 0.00 8 MET A C 12
ATOM 12360 O O . MET A 1 8 ? 5.126 -7.084 4.512 1.00 0.00 8 MET A O 12
ATOM 12374 N N . GLN A 1 9 ? 5.062 -9.067 5.663 1.00 0.00 9 GLN A N 12
ATOM 12375 C CA . GLN A 1 9 ? 4.673 -9.882 4.524 1.00 0.00 9 GLN A CA 12
ATOM 12376 C C . GLN A 1 9 ? 3.201 -9.624 4.197 1.00 0.00 9 GLN A C 12
ATOM 12377 O O . GLN A 1 9 ? 2.820 -9.782 3.028 1.00 0.00 9 GLN A O 12
ATOM 12391 N N . MET A 1 10 ? 2.416 -9.239 5.219 1.00 0.00 10 MET A N 12
ATOM 12392 C CA . MET A 1 10 ? 1.000 -8.963 5.041 1.00 0.00 10 MET A CA 12
ATOM 12393 C C . MET A 1 10 ? 0.830 -7.567 4.436 1.00 0.00 10 MET A C 12
ATOM 12394 O O . MET A 1 10 ? -0.067 -7.395 3.597 1.00 0.00 10 MET A O 12
ATOM 12408 N N . LEU A 1 11 ? 1.678 -6.617 4.866 1.00 0.00 11 LEU A N 12
ATOM 12409 C CA . LEU A 1 11 ? 1.620 -5.253 4.370 1.00 0.00 11 LEU A CA 12
ATOM 12410 C C . LEU A 1 11 ? 2.261 -5.191 2.982 1.00 0.00 11 LEU A C 12
ATOM 12411 O O . LEU A 1 11 ? 1.883 -4.309 2.197 1.00 0.00 11 LEU A O 12
ATOM 12427 N N . LYS A 1 12 ? 3.201 -6.113 2.711 1.00 0.00 12 LYS A N 12
ATOM 12428 C CA . LYS A 1 12 ? 3.885 -6.163 1.431 1.00 0.00 12 LYS A CA 12
ATOM 12429 C C . LYS A 1 12 ? 2.950 -6.769 0.382 1.00 0.00 12 LYS A C 12
ATOM 12430 O O . LYS A 1 12 ? 3.038 -6.369 -0.789 1.00 0.00 12 LYS A O 12
ATOM 12449 N N . LEU A 1 13 ? 2.088 -7.707 0.814 1.00 0.00 13 LEU A N 12
ATOM 12450 C CA . LEU A 1 13 ? 1.148 -8.359 -0.082 1.00 0.00 13 LEU A CA 12
ATOM 12451 C C . LEU A 1 13 ? 0.048 -7.369 -0.470 1.00 0.00 13 LEU A C 12
ATOM 12452 O O . LEU A 1 13 ? -0.339 -7.348 -1.648 1.00 0.00 13 LEU A O 12
ATOM 12468 N N . ASP A 1 14 ? -0.426 -6.580 0.511 1.00 0.00 14 ASP A N 12
ATOM 12469 C CA . ASP A 1 14 ? -1.470 -5.598 0.273 1.00 0.00 14 ASP A CA 12
ATOM 12470 C C . ASP A 1 14 ? -0.905 -4.454 -0.570 1.00 0.00 14 ASP A C 12
ATOM 12471 O O . ASP A 1 14 ? -1.673 -3.847 -1.331 1.00 0.00 14 ASP A O 12
ATOM 12480 N N . ASN A 1 15 ? 0.404 -4.186 -0.422 1.00 0.00 15 ASN A N 12
ATOM 12481 C CA . ASN A 1 15 ? 1.063 -3.125 -1.165 1.00 0.00 15 ASN A CA 12
ATOM 12482 C C . ASN A 1 15 ? 1.025 -3.455 -2.658 1.00 0.00 15 ASN A C 12
ATOM 12483 O O . ASN A 1 15 ? 0.637 -2.581 -3.446 1.00 0.00 15 ASN A O 12
ATOM 12494 N N . TYR A 1 16 ? 1.425 -4.689 -3.012 1.00 0.00 16 TYR A N 12
ATOM 12495 C CA . TYR A 1 16 ? 1.418 -5.064 -4.416 1.00 0.00 16 TYR A CA 12
ATOM 12496 C C . TYR A 1 16 ? -0.011 -4.969 -4.957 1.00 0.00 16 TYR A C 12
ATOM 12497 O O . TYR A 1 16 ? -0.166 -4.583 -6.125 1.00 0.00 16 TYR A O 12
ATOM 12515 N N . HIS A 1 17 ? -1.004 -5.323 -4.123 1.00 0.00 17 HIS A N 12
ATOM 12516 C CA . HIS A 1 17 ? -2.400 -5.284 -4.527 1.00 0.00 17 HIS A CA 12
ATOM 12517 C C . HIS A 1 17 ? -2.855 -3.827 -4.631 1.00 0.00 17 HIS A C 12
ATOM 12518 O O . HIS A 1 17 ? -3.688 -3.530 -5.500 1.00 0.00 17 HIS A O 12
ATOM 12532 N N . LEU A 1 18 ? -2.307 -2.961 -3.760 1.00 0.00 18 LEU A N 12
ATOM 12533 C CA . LEU A 1 18 ? -2.656 -1.550 -3.754 1.00 0.00 18 LEU A CA 12
ATOM 12534 C C . LEU A 1 18 ? -1.942 -0.849 -4.913 1.00 0.00 18 LEU A C 12
ATOM 12535 O O . LEU A 1 18 ? -2.580 -0.023 -5.584 1.00 0.00 18 LEU A O 12
ATOM 12551 N N . GLU A 1 19 ? -0.657 -1.185 -5.120 1.00 0.00 19 GLU A N 12
ATOM 12552 C CA . GLU A 1 19 ? 0.132 -0.592 -6.187 1.00 0.00 19 GLU A CA 12
ATOM 12553 C C . GLU A 1 19 ? -0.459 -1.000 -7.539 1.00 0.00 19 GLU A C 12
ATOM 12554 O O . GLU A 1 19 ? -0.458 -0.168 -8.457 1.00 0.00 19 GLU A O 12
ATOM 12566 N N . ASN A 1 20 ? -0.941 -2.252 -7.632 1.00 0.00 20 ASN A N 12
ATOM 12567 C CA . ASN A 1 20 ? -1.528 -2.761 -8.860 1.00 0.00 20 ASN A CA 12
ATOM 12568 C C . ASN A 1 20 ? -2.829 -2.010 -9.149 1.00 0.00 20 ASN A C 12
ATOM 12569 O O . ASN A 1 20 ? -3.189 -1.887 -10.329 1.00 0.00 20 ASN A O 12
ATOM 12580 N N . GLU A 1 21 ? -3.496 -1.529 -8.085 1.00 0.00 21 GLU A N 12
ATOM 12581 C CA . GLU A 1 21 ? -4.743 -0.797 -8.225 1.00 0.00 21 GLU A CA 12
ATOM 12582 C C . GLU A 1 21 ? -4.437 0.673 -8.518 1.00 0.00 21 GLU A C 12
ATOM 12583 O O . GLU A 1 21 ? -5.169 1.279 -9.315 1.00 0.00 21 GLU A O 12
ATOM 12595 N N . VAL A 1 22 ? -3.379 1.207 -7.882 1.00 0.00 22 VAL A N 12
ATOM 12596 C CA . VAL A 1 22 ? -2.983 2.592 -8.075 1.00 0.00 22 VAL A CA 12
ATOM 12597 C C . VAL A 1 22 ? -2.266 2.729 -9.420 1.00 0.00 22 VAL A C 12
ATOM 12598 O O . VAL A 1 22 ? -2.501 3.729 -10.113 1.00 0.00 22 VAL A O 12
ATOM 12611 N N . ALA A 1 23 ? -1.420 1.739 -9.756 1.00 0.00 23 ALA A N 12
ATOM 12612 C CA . ALA A 1 23 ? -0.678 1.752 -11.005 1.00 0.00 23 ALA A CA 12
ATOM 12613 C C . ALA A 1 23 ? -1.655 1.609 -12.175 1.00 0.00 23 ALA A C 12
ATOM 12614 O O . ALA A 1 23 ? -1.284 1.972 -13.300 1.00 0.00 23 ALA A O 12
ATOM 12621 N N . ARG A 1 24 ? -2.864 1.091 -11.890 1.00 0.00 24 ARG A N 12
ATOM 12622 C CA . ARG A 1 24 ? -3.881 0.904 -12.911 1.00 0.00 24 ARG A CA 12
ATOM 12623 C C . ARG A 1 24 ? -4.791 2.134 -12.949 1.00 0.00 24 ARG A C 12
ATOM 12624 O O . ARG A 1 24 ? -5.322 2.441 -14.026 1.00 0.00 24 ARG A O 12
ATOM 12645 N N . LEU A 1 25 ? -4.950 2.802 -11.793 1.00 0.00 25 LEU A N 12
ATOM 12646 C CA . LEU A 1 25 ? -5.787 3.985 -11.696 1.00 0.00 25 LEU A CA 12
ATOM 12647 C C . LEU A 1 25 ? -4.987 5.210 -12.149 1.00 0.00 25 LEU A C 12
ATOM 12648 O O . LEU A 1 25 ? -5.576 6.094 -12.789 1.00 0.00 25 LEU A O 12
ATOM 12664 N N . LYS A 1 26 ? -3.685 5.236 -11.815 1.00 0.00 26 LYS A N 12
ATOM 12665 C CA . LYS A 1 26 ? -2.817 6.340 -12.185 1.00 0.00 26 LYS A CA 12
ATOM 12666 C C . LYS A 1 26 ? -2.831 6.507 -13.707 1.00 0.00 26 LYS A C 12
ATOM 12667 O O . LYS A 1 26 ? -2.594 7.628 -14.179 1.00 0.00 26 LYS A O 12
ATOM 12686 N N . LYS A 1 27 ? -3.103 5.406 -14.430 1.00 0.00 27 LYS A N 12
ATOM 12687 C CA . LYS A 1 27 ? -3.145 5.430 -15.882 1.00 0.00 27 LYS A CA 12
ATOM 12688 C C . LYS A 1 27 ? -4.493 5.995 -16.339 1.00 0.00 27 LYS A C 12
ATOM 12689 O O . LYS A 1 27 ? -4.616 6.339 -17.524 1.00 0.00 27 LYS A O 12
ATOM 12708 N N . LEU A 1 28 ? -5.458 6.077 -15.407 1.00 0.00 28 LEU A N 12
ATOM 12709 C CA . LEU A 1 28 ? -6.781 6.594 -15.712 1.00 0.00 28 LEU A CA 12
ATOM 12710 C C . LEU A 1 28 ? -6.906 8.019 -15.166 1.00 0.00 28 LEU A C 12
ATOM 12711 O O . LEU A 1 28 ? -7.569 8.842 -15.812 1.00 0.00 28 LEU A O 12
ATOM 12727 N N . VAL A 1 29 ? -6.276 8.275 -14.006 1.00 0.00 29 VAL A N 12
ATOM 12728 C CA . VAL A 1 29 ? -6.315 9.587 -13.381 1.00 0.00 29 VAL A CA 12
ATOM 12729 C C . VAL A 1 29 ? -4.941 10.247 -13.503 1.00 0.00 29 VAL A C 12
ATOM 12730 O O . VAL A 1 29 ? -4.845 11.296 -14.157 1.00 0.00 29 VAL A O 12
ATOM 12743 N N . GLY A 1 30 ? -3.920 9.630 -12.881 1.00 0.00 30 GLY A N 12
ATOM 12744 C CA . GLY A 1 30 ? -2.565 10.154 -12.918 1.00 0.00 30 GLY A CA 12
ATOM 12745 C C . GLY A 1 30 ? -2.112 10.279 -14.375 1.00 0.00 30 GLY A C 12
ATOM 12746 O O . GLY A 1 30 ? -0.993 10.759 -14.605 1.00 0.00 30 GLY A O 12
ATOM 12750 N N . GLU A 1 31 ? -2.975 9.851 -15.312 1.00 0.00 31 GLU A N 12
ATOM 12751 C CA . GLU A 1 31 ? -2.665 9.915 -16.731 1.00 0.00 31 GLU A CA 12
ATOM 12752 C C . GLU A 1 31 ? -2.006 11.259 -17.045 1.00 0.00 31 GLU A C 12
ATOM 12753 O O . GLU A 1 31 ? -2.470 12.281 -16.518 1.00 0.00 31 GLU A O 12
ATOM 12765 N N . ARG A 1 32 ? -0.954 11.233 -17.882 1.00 0.00 32 ARG A N 12
ATOM 12766 C CA . ARG A 1 32 ? -0.241 12.442 -18.260 1.00 0.00 32 ARG A CA 12
ATOM 12767 C C . ARG A 1 32 ? -1.223 13.435 -18.883 1.00 0.00 32 ARG A C 12
ATOM 12768 O O . ARG A 1 32 ? -1.693 14.352 -18.212 1.00 0.00 32 ARG A O 12
ATOM 12789 N N . MET B 1 1 ? 16.162 -6.808 12.917 1.00 0.00 1 MET B N 12
ATOM 12790 C CA . MET B 1 1 ? 14.925 -6.521 13.622 1.00 0.00 1 MET B CA 12
ATOM 12791 C C . MET B 1 1 ? 14.755 -5.005 13.751 1.00 0.00 1 MET B C 12
ATOM 12792 O O . MET B 1 1 ? 13.630 -4.520 13.561 1.00 0.00 1 MET B O 12
ATOM 12806 N N . ASP B 1 2 ? 15.856 -4.300 14.064 1.00 0.00 2 ASP B N 12
ATOM 12807 C CA . ASP B 1 2 ? 15.829 -2.856 14.215 1.00 0.00 2 ASP B CA 12
ATOM 12808 C C . ASP B 1 2 ? 15.190 -2.229 12.974 1.00 0.00 2 ASP B C 12
ATOM 12809 O O . ASP B 1 2 ? 14.384 -1.301 13.130 1.00 0.00 2 ASP B O 12
ATOM 12818 N N . ALA B 1 3 ? 15.557 -2.741 11.785 1.00 0.00 3 ALA B N 12
ATOM 12819 C CA . ALA B 1 3 ? 15.023 -2.235 10.532 1.00 0.00 3 ALA B CA 12
ATOM 12820 C C . ALA B 1 3 ? 13.668 -2.892 10.258 1.00 0.00 3 ALA B C 12
ATOM 12821 O O . ALA B 1 3 ? 12.919 -2.371 9.418 1.00 0.00 3 ALA B O 12
ATOM 12828 N N . ILE B 1 4 ? 13.386 -4.005 10.958 1.00 0.00 4 ILE B N 12
ATOM 12829 C CA . ILE B 1 4 ? 12.134 -4.724 10.790 1.00 0.00 4 ILE B CA 12
ATOM 12830 C C . ILE B 1 4 ? 11.013 -3.956 11.496 1.00 0.00 4 ILE B C 12
ATOM 12831 O O . ILE B 1 4 ? 9.942 -3.791 10.892 1.00 0.00 4 ILE B O 12
ATOM 12847 N N . LYS B 1 5 ? 11.276 -3.512 12.737 1.00 0.00 5 LYS B N 12
ATOM 12848 C CA . LYS B 1 5 ? 10.296 -2.772 13.514 1.00 0.00 5 LYS B CA 12
ATOM 12849 C C . LYS B 1 5 ? 9.798 -1.580 12.693 1.00 0.00 5 LYS B C 12
ATOM 12850 O O . LYS B 1 5 ? 8.613 -1.234 12.816 1.00 0.00 5 LYS B O 12
ATOM 12869 N N . LYS B 1 6 ? 10.695 -0.987 11.886 1.00 0.00 6 LYS B N 12
ATOM 12870 C CA . LYS B 1 6 ? 10.349 0.155 11.057 1.00 0.00 6 LYS B CA 12
ATOM 12871 C C . LYS B 1 6 ? 9.828 -0.341 9.706 1.00 0.00 6 LYS B C 12
ATOM 12872 O O . LYS B 1 6 ? 9.055 0.387 9.068 1.00 0.00 6 LYS B O 12
ATOM 12891 N N . LYS B 1 7 ? 10.254 -1.553 9.305 1.00 0.00 7 LYS B N 12
ATOM 12892 C CA . LYS B 1 7 ? 9.835 -2.137 8.042 1.00 0.00 7 LYS B CA 12
ATOM 12893 C C . LYS B 1 7 ? 8.307 -2.214 8.004 1.00 0.00 7 LYS B C 12
ATOM 12894 O O . LYS B 1 7 ? 7.717 -1.730 7.026 1.00 0.00 7 LYS B O 12
ATOM 12913 N N . MET B 1 8 ? 7.707 -2.809 9.050 1.00 0.00 8 MET B N 12
ATOM 12914 C CA . MET B 1 8 ? 6.263 -2.945 9.133 1.00 0.00 8 MET B CA 12
ATOM 12915 C C . MET B 1 8 ? 5.628 -1.556 9.226 1.00 0.00 8 MET B C 12
ATOM 12916 O O . MET B 1 8 ? 4.454 -1.419 8.854 1.00 0.00 8 MET B O 12
ATOM 12930 N N . GLN B 1 9 ? 6.404 -0.571 9.711 1.00 0.00 9 GLN B N 12
ATOM 12931 C CA . GLN B 1 9 ? 5.920 0.793 9.850 1.00 0.00 9 GLN B CA 12
ATOM 12932 C C . GLN B 1 9 ? 5.959 1.483 8.486 1.00 0.00 9 GLN B C 12
ATOM 12933 O O . GLN B 1 9 ? 5.199 2.443 8.290 1.00 0.00 9 GLN B O 12
ATOM 12947 N N . MET B 1 10 ? 6.827 0.991 7.585 1.00 0.00 10 MET B N 12
ATOM 12948 C CA . MET B 1 10 ? 6.961 1.557 6.254 1.00 0.00 10 MET B CA 12
ATOM 12949 C C . MET B 1 10 ? 5.843 1.018 5.360 1.00 0.00 10 MET B C 12
ATOM 12950 O O . MET B 1 10 ? 5.308 1.791 4.552 1.00 0.00 10 MET B O 12
ATOM 12964 N N . LEU B 1 11 ? 5.517 -0.277 5.520 1.00 0.00 11 LEU B N 12
ATOM 12965 C CA . LEU B 1 11 ? 4.472 -0.911 4.732 1.00 0.00 11 LEU B CA 12
ATOM 12966 C C . LEU B 1 11 ? 3.106 -0.504 5.286 1.00 0.00 11 LEU B C 12
ATOM 12967 O O . LEU B 1 11 ? 2.133 -0.509 4.517 1.00 0.00 11 LEU B O 12
ATOM 12983 N N . LYS B 1 12 ? 3.059 -0.165 6.586 1.00 0.00 12 LYS B N 12
ATOM 12984 C CA . LYS B 1 12 ? 1.821 0.239 7.233 1.00 0.00 12 LYS B CA 12
ATOM 12985 C C . LYS B 1 12 ? 1.522 1.698 6.884 1.00 0.00 12 LYS B C 12
ATOM 12986 O O . LYS B 1 12 ? 0.339 2.047 6.772 1.00 0.00 12 LYS B O 12
ATOM 13005 N N . LEU B 1 13 ? 2.585 2.508 6.720 1.00 0.00 13 LEU B N 12
ATOM 13006 C CA . LEU B 1 13 ? 2.436 3.915 6.387 1.00 0.00 13 LEU B CA 12
ATOM 13007 C C . LEU B 1 13 ? 2.036 4.047 4.916 1.00 0.00 13 LEU B C 12
ATOM 13008 O O . LEU B 1 13 ? 1.137 4.846 4.619 1.00 0.00 13 LEU B O 12
ATOM 13024 N N . ASP B 1 14 ? 2.701 3.272 4.040 1.00 0.00 14 ASP B N 12
ATOM 13025 C CA . ASP B 1 14 ? 2.417 3.302 2.616 1.00 0.00 14 ASP B CA 12
ATOM 13026 C C . ASP B 1 14 ? 0.974 2.850 2.378 1.00 0.00 14 ASP B C 12
ATOM 13027 O O . ASP B 1 14 ? 0.341 3.366 1.446 1.00 0.00 14 ASP B O 12
ATOM 13036 N N . ASN B 1 15 ? 0.493 1.910 3.211 1.00 0.00 15 ASN B N 12
ATOM 13037 C CA . ASN B 1 15 ? -0.861 1.397 3.092 1.00 0.00 15 ASN B CA 12
ATOM 13038 C C . ASN B 1 15 ? -1.857 2.538 3.312 1.00 0.00 15 ASN B C 12
ATOM 13039 O O . ASN B 1 15 ? -2.771 2.690 2.489 1.00 0.00 15 ASN B O 12
ATOM 13050 N N . TYR B 1 16 ? -1.662 3.304 4.401 1.00 0.00 16 TYR B N 12
ATOM 13051 C CA . TYR B 1 16 ? -2.576 4.401 4.669 1.00 0.00 16 TYR B CA 12
ATOM 13052 C C . TYR B 1 16 ? -2.551 5.379 3.494 1.00 0.00 16 TYR B C 12
ATOM 13053 O O . TYR B 1 16 ? -3.624 5.886 3.135 1.00 0.00 16 TYR B O 12
ATOM 13071 N N . HIS B 1 17 ? -1.354 5.628 2.931 1.00 0.00 17 HIS B N 12
ATOM 13072 C CA . HIS B 1 17 ? -1.204 6.546 1.816 1.00 0.00 17 HIS B CA 12
ATOM 13073 C C . HIS B 1 17 ? -1.878 5.952 0.578 1.00 0.00 17 HIS B C 12
ATOM 13074 O O . HIS B 1 17 ? -2.532 6.706 -0.157 1.00 0.00 17 HIS B O 12
ATOM 13088 N N . LEU B 1 18 ? -1.710 4.632 0.374 1.00 0.00 18 LEU B N 12
ATOM 13089 C CA . LEU B 1 18 ? -2.297 3.947 -0.764 1.00 0.00 18 LEU B CA 12
ATOM 13090 C C . LEU B 1 18 ? -3.821 3.940 -0.618 1.00 0.00 18 LEU B C 12
ATOM 13091 O O . LEU B 1 18 ? -4.511 4.103 -1.635 1.00 0.00 18 LEU B O 12
ATOM 13107 N N . GLU B 1 19 ? -4.307 3.756 0.622 1.00 0.00 19 GLU B N 12
ATOM 13108 C CA . GLU B 1 19 ? -5.733 3.728 0.896 1.00 0.00 19 GLU B CA 12
ATOM 13109 C C . GLU B 1 19 ? -6.327 5.112 0.624 1.00 0.00 19 GLU B C 12
ATOM 13110 O O . GLU B 1 19 ? -7.315 5.195 -0.119 1.00 0.00 19 GLU B O 12
ATOM 13122 N N . ASN B 1 20 ? -5.722 6.154 1.224 1.00 0.00 20 ASN B N 12
ATOM 13123 C CA . ASN B 1 20 ? -6.187 7.519 1.048 1.00 0.00 20 ASN B CA 12
ATOM 13124 C C . ASN B 1 20 ? -6.076 7.905 -0.429 1.00 0.00 20 ASN B C 12
ATOM 13125 O O . ASN B 1 20 ? -6.912 8.693 -0.896 1.00 0.00 20 ASN B O 12
ATOM 13136 N N . GLU B 1 21 ? -5.065 7.352 -1.121 1.00 0.00 21 GLU B N 12
ATOM 13137 C CA . GLU B 1 21 ? -4.850 7.637 -2.530 1.00 0.00 21 GLU B CA 12
ATOM 13138 C C . GLU B 1 21 ? -5.843 6.827 -3.367 1.00 0.00 21 GLU B C 12
ATOM 13139 O O . GLU B 1 21 ? -6.241 7.308 -4.438 1.00 0.00 21 GLU B O 12
ATOM 13151 N N . VAL B 1 22 ? -6.218 5.635 -2.870 1.00 0.00 22 VAL B N 12
ATOM 13152 C CA . VAL B 1 22 ? -7.154 4.770 -3.567 1.00 0.00 22 VAL B CA 12
ATOM 13153 C C . VAL B 1 22 ? -8.578 5.283 -3.344 1.00 0.00 22 VAL B C 12
ATOM 13154 O O . VAL B 1 22 ? -9.388 5.203 -4.278 1.00 0.00 22 VAL B O 12
ATOM 13167 N N . ALA B 1 23 ? -8.852 5.791 -2.128 1.00 0.00 23 ALA B N 12
ATOM 13168 C CA . ALA B 1 23 ? -10.165 6.311 -1.788 1.00 0.00 23 ALA B CA 12
ATOM 13169 C C . ALA B 1 23 ? -10.424 7.590 -2.586 1.00 0.00 23 ALA B C 12
ATOM 13170 O O . ALA B 1 23 ? -11.596 7.968 -2.730 1.00 0.00 23 ALA B O 12
ATOM 13177 N N . ARG B 1 24 ? -9.343 8.222 -3.079 1.00 0.00 24 ARG B N 12
ATOM 13178 C CA . ARG B 1 24 ? -9.455 9.447 -3.853 1.00 0.00 24 ARG B CA 12
ATOM 13179 C C . ARG B 1 24 ? -9.558 9.098 -5.339 1.00 0.00 24 ARG B C 12
ATOM 13180 O O . ARG B 1 24 ? -10.211 9.851 -6.077 1.00 0.00 24 ARG B O 12
ATOM 13201 N N . LEU B 1 25 ? -8.924 7.983 -5.742 1.00 0.00 25 LEU B N 12
ATOM 13202 C CA . LEU B 1 25 ? -8.944 7.542 -7.126 1.00 0.00 25 LEU B CA 12
ATOM 13203 C C . LEU B 1 25 ? -10.257 6.803 -7.402 1.00 0.00 25 LEU B C 12
ATOM 13204 O O . LEU B 1 25 ? -10.824 6.994 -8.487 1.00 0.00 25 LEU B O 12
ATOM 13220 N N . LYS B 1 26 ? -10.705 5.989 -6.429 1.00 0.00 26 LYS B N 12
ATOM 13221 C CA . LYS B 1 26 ? -11.937 5.231 -6.566 1.00 0.00 26 LYS B CA 12
ATOM 13222 C C . LYS B 1 26 ? -13.110 6.199 -6.730 1.00 0.00 26 LYS B C 12
ATOM 13223 O O . LYS B 1 26 ? -14.107 5.817 -7.359 1.00 0.00 26 LYS B O 12
ATOM 13242 N N . LYS B 1 27 ? -12.971 7.413 -6.168 1.00 0.00 27 LYS B N 12
ATOM 13243 C CA . LYS B 1 27 ? -14.013 8.424 -6.251 1.00 0.00 27 LYS B CA 12
ATOM 13244 C C . LYS B 1 27 ? -13.949 9.106 -7.619 1.00 0.00 27 LYS B C 12
ATOM 13245 O O . LYS B 1 27 ? -14.915 9.793 -7.980 1.00 0.00 27 LYS B O 12
ATOM 13264 N N . LEU B 1 28 ? -12.832 8.903 -8.341 1.00 0.00 28 LEU B N 12
ATOM 13265 C CA . LEU B 1 28 ? -12.648 9.494 -9.656 1.00 0.00 28 LEU B CA 12
ATOM 13266 C C . LEU B 1 28 ? -12.886 8.428 -10.727 1.00 0.00 28 LEU B C 12
ATOM 13267 O O . LEU B 1 28 ? -13.408 8.773 -11.796 1.00 0.00 28 LEU B O 12
ATOM 13283 N N . VAL B 1 29 ? -12.503 7.175 -10.423 1.00 0.00 29 VAL B N 12
ATOM 13284 C CA . VAL B 1 29 ? -12.674 6.071 -11.354 1.00 0.00 29 VAL B CA 12
ATOM 13285 C C . VAL B 1 29 ? -13.765 5.134 -10.832 1.00 0.00 29 VAL B C 12
ATOM 13286 O O . VAL B 1 29 ? -14.793 4.991 -11.509 1.00 0.00 29 VAL B O 12
ATOM 13299 N N . GLY B 1 30 ? -13.524 4.524 -9.658 1.00 0.00 30 GLY B N 12
ATOM 13300 C CA . GLY B 1 30 ? -14.479 3.611 -9.054 1.00 0.00 30 GLY B CA 12
ATOM 13301 C C . GLY B 1 30 ? -15.826 4.319 -8.895 1.00 0.00 30 GLY B C 12
ATOM 13302 O O . GLY B 1 30 ? -16.795 3.660 -8.491 1.00 0.00 30 GLY B O 12
ATOM 13306 N N . GLU B 1 31 ? -15.859 5.627 -9.208 1.00 0.00 31 GLU B N 12
ATOM 13307 C CA . GLU B 1 31 ? -17.076 6.414 -9.101 1.00 0.00 31 GLU B CA 12
ATOM 13308 C C . GLU B 1 31 ? -18.249 5.610 -9.666 1.00 0.00 31 GLU B C 12
ATOM 13309 O O . GLU B 1 31 ? -18.006 4.701 -10.473 1.00 0.00 31 GLU B O 12
ATOM 13321 N N . ARG B 1 32 ? -19.477 5.955 -9.239 1.00 0.00 32 ARG B N 12
ATOM 13322 C CA . ARG B 1 32 ? -20.673 5.271 -9.700 1.00 0.00 32 ARG B CA 12
ATOM 13323 C C . ARG B 1 32 ? -21.549 6.254 -10.479 1.00 0.00 32 ARG B C 12
ATOM 13324 O O . ARG B 1 32 ? -21.638 7.427 -10.122 1.00 0.00 32 ARG B O 12
ATOM 13345 N N . MET A 1 1 ? 7.967 -11.370 17.035 1.00 0.00 1 MET A N 13
ATOM 13346 C CA . MET A 1 1 ? 8.721 -11.391 15.794 1.00 0.00 1 MET A CA 13
ATOM 13347 C C . MET A 1 1 ? 8.047 -12.348 14.808 1.00 0.00 1 MET A C 13
ATOM 13348 O O . MET A 1 1 ? 8.048 -12.052 13.605 1.00 0.00 1 MET A O 13
ATOM 13362 N N . ASP A 1 2 ? 7.493 -13.457 15.330 1.00 0.00 2 ASP A N 13
ATOM 13363 C CA . ASP A 1 2 ? 6.823 -14.445 14.502 1.00 0.00 2 ASP A CA 13
ATOM 13364 C C . ASP A 1 2 ? 5.767 -13.751 13.640 1.00 0.00 2 ASP A C 13
ATOM 13365 O O . ASP A 1 2 ? 5.879 -13.812 12.407 1.00 0.00 2 ASP A O 13
ATOM 13374 N N . ALA A 1 3 ? 4.780 -13.114 14.294 1.00 0.00 3 ALA A N 13
ATOM 13375 C CA . ALA A 1 3 ? 3.716 -12.416 13.593 1.00 0.00 3 ALA A CA 13
ATOM 13376 C C . ALA A 1 3 ? 4.295 -11.185 12.894 1.00 0.00 3 ALA A C 13
ATOM 13377 O O . ALA A 1 3 ? 3.615 -10.628 12.019 1.00 0.00 3 ALA A O 13
ATOM 13384 N N . ILE A 1 4 ? 5.519 -10.789 13.286 1.00 0.00 4 ILE A N 13
ATOM 13385 C CA . ILE A 1 4 ? 6.180 -9.635 12.701 1.00 0.00 4 ILE A CA 13
ATOM 13386 C C . ILE A 1 4 ? 6.698 -10.001 11.309 1.00 0.00 4 ILE A C 13
ATOM 13387 O O . ILE A 1 4 ? 6.471 -9.222 10.371 1.00 0.00 4 ILE A O 13
ATOM 13403 N N . LYS A 1 5 ? 7.373 -11.159 11.203 1.00 0.00 5 LYS A N 13
ATOM 13404 C CA . LYS A 1 5 ? 7.917 -11.621 9.937 1.00 0.00 5 LYS A CA 13
ATOM 13405 C C . LYS A 1 5 ? 6.808 -11.629 8.883 1.00 0.00 5 LYS A C 13
ATOM 13406 O O . LYS A 1 5 ? 7.105 -11.344 7.714 1.00 0.00 5 LYS A O 13
ATOM 13425 N N . LYS A 1 6 ? 5.574 -11.951 9.310 1.00 0.00 6 LYS A N 13
ATOM 13426 C CA . LYS A 1 6 ? 4.435 -11.995 8.409 1.00 0.00 6 LYS A CA 13
ATOM 13427 C C . LYS A 1 6 ? 3.792 -10.609 8.338 1.00 0.00 6 LYS A C 13
ATOM 13428 O O . LYS A 1 6 ? 3.259 -10.261 7.274 1.00 0.00 6 LYS A O 13
ATOM 13447 N N . LYS A 1 7 ? 3.853 -9.858 9.453 1.00 0.00 7 LYS A N 13
ATOM 13448 C CA . LYS A 1 7 ? 3.281 -8.525 9.515 1.00 0.00 7 LYS A CA 13
ATOM 13449 C C . LYS A 1 7 ? 3.780 -7.704 8.324 1.00 0.00 7 LYS A C 13
ATOM 13450 O O . LYS A 1 7 ? 2.951 -7.066 7.659 1.00 0.00 7 LYS A O 13
ATOM 13469 N N . MET A 1 8 ? 5.103 -7.735 8.082 1.00 0.00 8 MET A N 13
ATOM 13470 C CA . MET A 1 8 ? 5.702 -6.999 6.982 1.00 0.00 8 MET A CA 13
ATOM 13471 C C . MET A 1 8 ? 5.335 -7.677 5.661 1.00 0.00 8 MET A C 13
ATOM 13472 O O . MET A 1 8 ? 5.356 -6.998 4.624 1.00 0.00 8 MET A O 13
ATOM 13486 N N . GLN A 1 9 ? 5.011 -8.981 5.722 1.00 0.00 9 GLN A N 13
ATOM 13487 C CA . GLN A 1 9 ? 4.643 -9.740 4.539 1.00 0.00 9 GLN A CA 13
ATOM 13488 C C . GLN A 1 9 ? 3.217 -9.373 4.126 1.00 0.00 9 GLN A C 13
ATOM 13489 O O . GLN A 1 9 ? 2.912 -9.451 2.926 1.00 0.00 9 GLN A O 13
ATOM 13503 N N . MET A 1 10 ? 2.386 -8.985 5.109 1.00 0.00 10 MET A N 13
ATOM 13504 C CA . MET A 1 10 ? 1.006 -8.609 4.848 1.00 0.00 10 MET A CA 13
ATOM 13505 C C . MET A 1 10 ? 0.965 -7.180 4.303 1.00 0.00 10 MET A C 13
ATOM 13506 O O . MET A 1 10 ? 0.143 -6.911 3.415 1.00 0.00 10 MET A O 13
ATOM 13520 N N . LEU A 1 11 ? 1.838 -6.307 4.836 1.00 0.00 11 LEU A N 13
ATOM 13521 C CA . LEU A 1 11 ? 1.902 -4.921 4.406 1.00 0.00 11 LEU A CA 13
ATOM 13522 C C . LEU A 1 11 ? 2.637 -4.839 3.067 1.00 0.00 11 LEU A C 13
ATOM 13523 O O . LEU A 1 11 ? 2.360 -3.907 2.298 1.00 0.00 11 LEU A O 13
ATOM 13539 N N . LYS A 1 12 ? 3.543 -5.801 2.818 1.00 0.00 12 LYS A N 13
ATOM 13540 C CA . LYS A 1 12 ? 4.308 -5.838 1.584 1.00 0.00 12 LYS A CA 13
ATOM 13541 C C . LYS A 1 12 ? 3.436 -6.409 0.464 1.00 0.00 12 LYS A C 13
ATOM 13542 O O . LYS A 1 12 ? 3.604 -5.986 -0.689 1.00 0.00 12 LYS A O 13
ATOM 13561 N N . LEU A 1 13 ? 2.537 -7.344 0.819 1.00 0.00 13 LEU A N 13
ATOM 13562 C CA . LEU A 1 13 ? 1.648 -7.966 -0.148 1.00 0.00 13 LEU A CA 13
ATOM 13563 C C . LEU A 1 13 ? 0.536 -6.982 -0.517 1.00 0.00 13 LEU A C 13
ATOM 13564 O O . LEU A 1 13 ? 0.212 -6.877 -1.709 1.00 0.00 13 LEU A O 13
ATOM 13580 N N . ASP A 1 14 ? -0.019 -6.293 0.496 1.00 0.00 14 ASP A N 13
ATOM 13581 C CA . ASP A 1 14 ? -1.084 -5.329 0.279 1.00 0.00 14 ASP A CA 13
ATOM 13582 C C . ASP A 1 14 ? -0.551 -4.166 -0.560 1.00 0.00 14 ASP A C 13
ATOM 13583 O O . ASP A 1 14 ? -1.328 -3.595 -1.339 1.00 0.00 14 ASP A O 13
ATOM 13592 N N . ASN A 1 15 ? 0.744 -3.844 -0.388 1.00 0.00 15 ASN A N 13
ATOM 13593 C CA . ASN A 1 15 ? 1.371 -2.759 -1.124 1.00 0.00 15 ASN A CA 13
ATOM 13594 C C . ASN A 1 15 ? 1.329 -3.074 -2.621 1.00 0.00 15 ASN A C 13
ATOM 13595 O O . ASN A 1 15 ? 0.897 -2.205 -3.394 1.00 0.00 15 ASN A O 13
ATOM 13606 N N . TYR A 1 16 ? 1.772 -4.288 -2.994 1.00 0.00 16 TYR A N 13
ATOM 13607 C CA . TYR A 1 16 ? 1.762 -4.646 -4.401 1.00 0.00 16 TYR A CA 13
ATOM 13608 C C . TYR A 1 16 ? 0.324 -4.616 -4.922 1.00 0.00 16 TYR A C 13
ATOM 13609 O O . TYR A 1 16 ? 0.127 -4.183 -6.067 1.00 0.00 16 TYR A O 13
ATOM 13627 N N . HIS A 1 17 ? -0.633 -5.074 -4.096 1.00 0.00 17 HIS A N 13
ATOM 13628 C CA . HIS A 1 17 ? -2.033 -5.104 -4.481 1.00 0.00 17 HIS A CA 13
ATOM 13629 C C . HIS A 1 17 ? -2.549 -3.672 -4.629 1.00 0.00 17 HIS A C 13
ATOM 13630 O O . HIS A 1 17 ? -3.421 -3.444 -5.479 1.00 0.00 17 HIS A O 13
ATOM 13644 N N . LEU A 1 18 ? -2.007 -2.750 -3.812 1.00 0.00 18 LEU A N 13
ATOM 13645 C CA . LEU A 1 18 ? -2.411 -1.355 -3.853 1.00 0.00 18 LEU A CA 13
ATOM 13646 C C . LEU A 1 18 ? -1.772 -0.679 -5.067 1.00 0.00 18 LEU A C 13
ATOM 13647 O O . LEU A 1 18 ? -2.498 -0.022 -5.827 1.00 0.00 18 LEU A O 13
ATOM 13663 N N . GLU A 1 19 ? -0.447 -0.849 -5.225 1.00 0.00 19 GLU A N 13
ATOM 13664 C CA . GLU A 1 19 ? 0.280 -0.260 -6.337 1.00 0.00 19 GLU A CA 13
ATOM 13665 C C . GLU A 1 19 ? -0.196 -0.896 -7.644 1.00 0.00 19 GLU A C 13
ATOM 13666 O O . GLU A 1 19 ? -0.062 -0.253 -8.696 1.00 0.00 19 GLU A O 13
ATOM 13678 N N . ASN A 1 20 ? -0.733 -2.127 -7.556 1.00 0.00 20 ASN A N 13
ATOM 13679 C CA . ASN A 1 20 ? -1.223 -2.839 -8.724 1.00 0.00 20 ASN A CA 13
ATOM 13680 C C . ASN A 1 20 ? -2.564 -2.244 -9.154 1.00 0.00 20 ASN A C 13
ATOM 13681 O O . ASN A 1 20 ? -2.873 -2.292 -10.354 1.00 0.00 20 ASN A O 13
ATOM 13692 N N . GLU A 1 21 ? -3.321 -1.701 -8.184 1.00 0.00 21 GLU A N 13
ATOM 13693 C CA . GLU A 1 21 ? -4.616 -1.103 -8.462 1.00 0.00 21 GLU A CA 13
ATOM 13694 C C . GLU A 1 21 ? -4.415 0.337 -8.940 1.00 0.00 21 GLU A C 13
ATOM 13695 O O . GLU A 1 21 ? -5.041 0.718 -9.940 1.00 0.00 21 GLU A O 13
ATOM 13707 N N . VAL A 1 22 ? -3.562 1.095 -8.229 1.00 0.00 22 VAL A N 13
ATOM 13708 C CA . VAL A 1 22 ? -3.284 2.477 -8.580 1.00 0.00 22 VAL A CA 13
ATOM 13709 C C . VAL A 1 22 ? -2.666 2.530 -9.978 1.00 0.00 22 VAL A C 13
ATOM 13710 O O . VAL A 1 22 ? -2.895 3.521 -10.688 1.00 0.00 22 VAL A O 13
ATOM 13723 N N . ALA A 1 23 ? -1.905 1.481 -10.340 1.00 0.00 23 ALA A N 13
ATOM 13724 C CA . ALA A 1 23 ? -1.262 1.409 -11.641 1.00 0.00 23 ALA A CA 13
ATOM 13725 C C . ALA A 1 23 ? -2.329 1.461 -12.737 1.00 0.00 23 ALA A C 13
ATOM 13726 O O . ALA A 1 23 ? -1.985 1.807 -13.877 1.00 0.00 23 ALA A O 13
ATOM 13733 N N . ARG A 1 24 ? -3.578 1.123 -12.376 1.00 0.00 24 ARG A N 13
ATOM 13734 C CA . ARG A 1 24 ? -4.682 1.132 -13.322 1.00 0.00 24 ARG A CA 13
ATOM 13735 C C . ARG A 1 24 ? -5.395 2.484 -13.255 1.00 0.00 24 ARG A C 13
ATOM 13736 O O . ARG A 1 24 ? -5.768 3.008 -14.315 1.00 0.00 24 ARG A O 13
ATOM 13757 N N . LEU A 1 25 ? -5.566 3.015 -12.030 1.00 0.00 25 LEU A N 13
ATOM 13758 C CA . LEU A 1 25 ? -6.227 4.293 -11.832 1.00 0.00 25 LEU A CA 13
ATOM 13759 C C . LEU A 1 25 ? -5.332 5.414 -12.362 1.00 0.00 25 LEU A C 13
ATOM 13760 O O . LEU A 1 25 ? -5.857 6.335 -13.005 1.00 0.00 25 LEU A O 13
ATOM 13776 N N . LYS A 1 26 ? -4.018 5.317 -12.086 1.00 0.00 26 LYS A N 13
ATOM 13777 C CA . LYS A 1 26 ? -3.062 6.315 -12.531 1.00 0.00 26 LYS A CA 13
ATOM 13778 C C . LYS A 1 26 ? -3.072 6.379 -14.060 1.00 0.00 26 LYS A C 13
ATOM 13779 O O . LYS A 1 26 ? -2.675 7.417 -14.610 1.00 0.00 26 LYS A O 13
ATOM 13798 N N . LYS A 1 27 ? -3.518 5.286 -14.706 1.00 0.00 27 LYS A N 13
ATOM 13799 C CA . LYS A 1 27 ? -3.578 5.219 -16.155 1.00 0.00 27 LYS A CA 13
ATOM 13800 C C . LYS A 1 27 ? -4.859 5.901 -16.642 1.00 0.00 27 LYS A C 13
ATOM 13801 O O . LYS A 1 27 ? -4.949 6.197 -17.842 1.00 0.00 27 LYS A O 13
ATOM 13820 N N . LEU A 1 28 ? -5.806 6.132 -15.716 1.00 0.00 28 LEU A N 13
ATOM 13821 C CA . LEU A 1 28 ? -7.067 6.773 -16.048 1.00 0.00 28 LEU A CA 13
ATOM 13822 C C . LEU A 1 28 ? -7.083 8.189 -15.468 1.00 0.00 28 LEU A C 13
ATOM 13823 O O . LEU A 1 28 ? -7.689 9.074 -16.089 1.00 0.00 28 LEU A O 13
ATOM 13839 N N . VAL A 1 29 ? -6.429 8.371 -14.307 1.00 0.00 29 VAL A N 13
ATOM 13840 C CA . VAL A 1 29 ? -6.369 9.667 -13.652 1.00 0.00 29 VAL A CA 13
ATOM 13841 C C . VAL A 1 29 ? -4.998 10.298 -13.904 1.00 0.00 29 VAL A C 13
ATOM 13842 O O . VAL A 1 29 ? -4.943 11.346 -14.564 1.00 0.00 29 VAL A O 13
ATOM 13855 N N . GLY A 1 30 ? -3.936 9.658 -13.382 1.00 0.00 30 GLY A N 13
ATOM 13856 C CA . GLY A 1 30 ? -2.580 10.154 -13.549 1.00 0.00 30 GLY A CA 13
ATOM 13857 C C . GLY A 1 30 ? -2.236 10.189 -15.040 1.00 0.00 30 GLY A C 13
ATOM 13858 O O . GLY A 1 30 ? -1.127 10.629 -15.378 1.00 0.00 30 GLY A O 13
ATOM 13862 N N . GLU A 1 31 ? -3.176 9.733 -15.887 1.00 0.00 31 GLU A N 13
ATOM 13863 C CA . GLU A 1 31 ? -2.972 9.713 -17.326 1.00 0.00 31 GLU A CA 13
ATOM 13864 C C . GLU A 1 31 ? -2.318 11.026 -17.761 1.00 0.00 31 GLU A C 13
ATOM 13865 O O . GLU A 1 31 ? -2.502 12.037 -17.067 1.00 0.00 31 GLU A O 13
ATOM 13877 N N . ARG A 1 32 ? -1.578 10.986 -18.885 1.00 0.00 32 ARG A N 13
ATOM 13878 C CA . ARG A 1 32 ? -0.905 12.164 -19.406 1.00 0.00 32 ARG A CA 13
ATOM 13879 C C . ARG A 1 32 ? -1.951 13.178 -19.876 1.00 0.00 32 ARG A C 13
ATOM 13880 O O . ARG A 1 32 ? -2.893 13.485 -19.148 1.00 0.00 32 ARG A O 13
ATOM 13901 N N . MET B 1 1 ? 16.334 -6.784 12.821 1.00 0.00 1 MET B N 13
ATOM 13902 C CA . MET B 1 1 ? 15.072 -6.495 13.480 1.00 0.00 1 MET B CA 13
ATOM 13903 C C . MET B 1 1 ? 14.901 -4.980 13.603 1.00 0.00 1 MET B C 13
ATOM 13904 O O . MET B 1 1 ? 13.772 -4.498 13.431 1.00 0.00 1 MET B O 13
ATOM 13918 N N . ASP B 1 2 ? 16.006 -4.271 13.893 1.00 0.00 2 ASP B N 13
ATOM 13919 C CA . ASP B 1 2 ? 15.979 -2.825 14.037 1.00 0.00 2 ASP B CA 13
ATOM 13920 C C . ASP B 1 2 ? 15.283 -2.210 12.822 1.00 0.00 2 ASP B C 13
ATOM 13921 O O . ASP B 1 2 ? 14.596 -1.190 12.988 1.00 0.00 2 ASP B O 13
ATOM 13930 N N . ALA B 1 3 ? 15.469 -2.830 11.643 1.00 0.00 3 ALA B N 13
ATOM 13931 C CA . ALA B 1 3 ? 14.862 -2.346 10.414 1.00 0.00 3 ALA B CA 13
ATOM 13932 C C . ALA B 1 3 ? 13.516 -3.042 10.206 1.00 0.00 3 ALA B C 13
ATOM 13933 O O . ALA B 1 3 ? 12.697 -2.525 9.432 1.00 0.00 3 ALA B O 13
ATOM 13940 N N . ILE B 1 4 ? 13.315 -4.183 10.890 1.00 0.00 4 ILE B N 13
ATOM 13941 C CA . ILE B 1 4 ? 12.080 -4.940 10.781 1.00 0.00 4 ILE B CA 13
ATOM 13942 C C . ILE B 1 4 ? 10.966 -4.198 11.524 1.00 0.00 4 ILE B C 13
ATOM 13943 O O . ILE B 1 4 ? 9.874 -4.055 10.956 1.00 0.00 4 ILE B O 13
ATOM 13959 N N . LYS B 1 5 ? 11.259 -3.752 12.758 1.00 0.00 5 LYS B N 13
ATOM 13960 C CA . LYS B 1 5 ? 10.289 -3.034 13.568 1.00 0.00 5 LYS B CA 13
ATOM 13961 C C . LYS B 1 5 ? 9.797 -1.806 12.798 1.00 0.00 5 LYS B C 13
ATOM 13962 O O . LYS B 1 5 ? 8.628 -1.431 12.971 1.00 0.00 5 LYS B O 13
ATOM 13981 N N . LYS B 1 6 ? 10.684 -1.216 11.976 1.00 0.00 6 LYS B N 13
ATOM 13982 C CA . LYS B 1 6 ? 10.341 -0.043 11.189 1.00 0.00 6 LYS B CA 13
ATOM 13983 C C . LYS B 1 6 ? 9.762 -0.487 9.845 1.00 0.00 6 LYS B C 13
ATOM 13984 O O . LYS B 1 6 ? 8.951 0.258 9.277 1.00 0.00 6 LYS B O 13
ATOM 14003 N N . LYS B 1 7 ? 10.183 -1.673 9.371 1.00 0.00 7 LYS B N 13
ATOM 14004 C CA . LYS B 1 7 ? 9.710 -2.208 8.105 1.00 0.00 7 LYS B CA 13
ATOM 14005 C C . LYS B 1 7 ? 8.180 -2.249 8.113 1.00 0.00 7 LYS B C 13
ATOM 14006 O O . LYS B 1 7 ? 7.573 -1.754 7.152 1.00 0.00 7 LYS B O 13
ATOM 14025 N N . MET B 1 8 ? 7.600 -2.826 9.179 1.00 0.00 8 MET B N 13
ATOM 14026 C CA . MET B 1 8 ? 6.156 -2.928 9.307 1.00 0.00 8 MET B CA 13
ATOM 14027 C C . MET B 1 8 ? 5.561 -1.527 9.460 1.00 0.00 8 MET B C 13
ATOM 14028 O O . MET B 1 8 ? 4.390 -1.340 9.097 1.00 0.00 8 MET B O 13
ATOM 14042 N N . GLN B 1 9 ? 6.365 -0.585 9.985 1.00 0.00 9 GLN B N 13
ATOM 14043 C CA . GLN B 1 9 ? 5.921 0.785 10.182 1.00 0.00 9 GLN B CA 13
ATOM 14044 C C . GLN B 1 9 ? 6.026 1.545 8.859 1.00 0.00 9 GLN B C 13
ATOM 14045 O O . GLN B 1 9 ? 5.301 2.537 8.689 1.00 0.00 9 GLN B O 13
ATOM 14059 N N . MET B 1 10 ? 6.912 1.076 7.962 1.00 0.00 10 MET B N 13
ATOM 14060 C CA . MET B 1 10 ? 7.107 1.707 6.668 1.00 0.00 10 MET B CA 13
ATOM 14061 C C . MET B 1 10 ? 6.001 1.255 5.712 1.00 0.00 10 MET B C 13
ATOM 14062 O O . MET B 1 10 ? 5.515 2.091 4.935 1.00 0.00 10 MET B O 13
ATOM 14076 N N . LEU B 1 11 ? 5.632 -0.036 5.787 1.00 0.00 11 LEU B N 13
ATOM 14077 C CA . LEU B 1 11 ? 4.594 -0.590 4.934 1.00 0.00 11 LEU B CA 13
ATOM 14078 C C . LEU B 1 11 ? 3.223 -0.168 5.467 1.00 0.00 11 LEU B C 13
ATOM 14079 O O . LEU B 1 11 ? 2.278 -0.092 4.669 1.00 0.00 11 LEU B O 13
ATOM 14095 N N . LYS B 1 12 ? 3.143 0.092 6.785 1.00 0.00 12 LYS B N 13
ATOM 14096 C CA . LYS B 1 12 ? 1.900 0.501 7.415 1.00 0.00 12 LYS B CA 13
ATOM 14097 C C . LYS B 1 12 ? 1.616 1.964 7.072 1.00 0.00 12 LYS B C 13
ATOM 14098 O O . LYS B 1 12 ? 0.436 2.321 6.942 1.00 0.00 12 LYS B O 13
ATOM 14117 N N . LEU B 1 13 ? 2.685 2.768 6.934 1.00 0.00 13 LEU B N 13
ATOM 14118 C CA . LEU B 1 13 ? 2.551 4.178 6.608 1.00 0.00 13 LEU B CA 13
ATOM 14119 C C . LEU B 1 13 ? 2.153 4.322 5.138 1.00 0.00 13 LEU B C 13
ATOM 14120 O O . LEU B 1 13 ? 1.245 5.116 4.848 1.00 0.00 13 LEU B O 13
ATOM 14136 N N . ASP B 1 14 ? 2.828 3.566 4.255 1.00 0.00 14 ASP B N 13
ATOM 14137 C CA . ASP B 1 14 ? 2.546 3.609 2.830 1.00 0.00 14 ASP B CA 13
ATOM 14138 C C . ASP B 1 14 ? 1.129 3.089 2.578 1.00 0.00 14 ASP B C 13
ATOM 14139 O O . ASP B 1 14 ? 0.491 3.552 1.621 1.00 0.00 14 ASP B O 13
ATOM 14148 N N . ASN B 1 15 ? 0.674 2.150 3.428 1.00 0.00 15 ASN B N 13
ATOM 14149 C CA . ASN B 1 15 ? -0.654 1.574 3.298 1.00 0.00 15 ASN B CA 13
ATOM 14150 C C . ASN B 1 15 ? -1.703 2.660 3.548 1.00 0.00 15 ASN B C 13
ATOM 14151 O O . ASN B 1 15 ? -2.629 2.784 2.732 1.00 0.00 15 ASN B O 13
ATOM 14162 N N . TYR B 1 16 ? -1.541 3.410 4.652 1.00 0.00 16 TYR B N 13
ATOM 14163 C CA . TYR B 1 16 ? -2.507 4.455 4.950 1.00 0.00 16 TYR B CA 13
ATOM 14164 C C . TYR B 1 16 ? -2.535 5.459 3.796 1.00 0.00 16 TYR B C 13
ATOM 14165 O O . TYR B 1 16 ? -3.618 5.991 3.514 1.00 0.00 16 TYR B O 13
ATOM 14183 N N . HIS B 1 17 ? -1.369 5.703 3.170 1.00 0.00 17 HIS B N 13
ATOM 14184 C CA . HIS B 1 17 ? -1.270 6.645 2.067 1.00 0.00 17 HIS B CA 13
ATOM 14185 C C . HIS B 1 17 ? -1.861 6.011 0.807 1.00 0.00 17 HIS B C 13
ATOM 14186 O O . HIS B 1 17 ? -2.486 6.736 0.020 1.00 0.00 17 HIS B O 13
ATOM 14200 N N . LEU B 1 18 ? -1.654 4.692 0.641 1.00 0.00 18 LEU B N 13
ATOM 14201 C CA . LEU B 1 18 ? -2.163 3.971 -0.513 1.00 0.00 18 LEU B CA 13
ATOM 14202 C C . LEU B 1 18 ? -3.683 3.836 -0.396 1.00 0.00 18 LEU B C 13
ATOM 14203 O O . LEU B 1 18 ? -4.366 3.949 -1.424 1.00 0.00 18 LEU B O 13
ATOM 14219 N N . GLU B 1 19 ? -4.173 3.602 0.834 1.00 0.00 19 GLU B N 13
ATOM 14220 C CA . GLU B 1 19 ? -5.598 3.455 1.080 1.00 0.00 19 GLU B CA 13
ATOM 14221 C C . GLU B 1 19 ? -6.291 4.802 0.864 1.00 0.00 19 GLU B C 13
ATOM 14222 O O . GLU B 1 19 ? -7.304 4.835 0.150 1.00 0.00 19 GLU B O 13
ATOM 14234 N N . ASN B 1 20 ? -5.740 5.867 1.474 1.00 0.00 20 ASN B N 13
ATOM 14235 C CA . ASN B 1 20 ? -6.303 7.201 1.349 1.00 0.00 20 ASN B CA 13
ATOM 14236 C C . ASN B 1 20 ? -6.194 7.661 -0.106 1.00 0.00 20 ASN B C 13
ATOM 14237 O O . ASN B 1 20 ? -7.059 8.432 -0.547 1.00 0.00 20 ASN B O 13
ATOM 14248 N N . GLU B 1 21 ? -5.151 7.186 -0.812 1.00 0.00 21 GLU B N 13
ATOM 14249 C CA . GLU B 1 21 ? -4.936 7.546 -2.202 1.00 0.00 21 GLU B CA 13
ATOM 14250 C C . GLU B 1 21 ? -5.846 6.697 -3.092 1.00 0.00 21 GLU B C 13
ATOM 14251 O O . GLU B 1 21 ? -6.296 7.205 -4.130 1.00 0.00 21 GLU B O 13
ATOM 14263 N N . VAL B 1 22 ? -6.095 5.443 -2.676 1.00 0.00 22 VAL B N 13
ATOM 14264 C CA . VAL B 1 22 ? -6.945 4.536 -3.429 1.00 0.00 22 VAL B CA 13
ATOM 14265 C C . VAL B 1 22 ? -8.412 4.904 -3.196 1.00 0.00 22 VAL B C 13
ATOM 14266 O O . VAL B 1 22 ? -9.199 4.825 -4.150 1.00 0.00 22 VAL B O 13
ATOM 14279 N N . ALA B 1 23 ? -8.744 5.295 -1.952 1.00 0.00 23 ALA B N 13
ATOM 14280 C CA . ALA B 1 23 ? -10.102 5.670 -1.600 1.00 0.00 23 ALA B CA 13
ATOM 14281 C C . ALA B 1 23 ? -10.449 6.999 -2.275 1.00 0.00 23 ALA B C 13
ATOM 14282 O O . ALA B 1 23 ? -11.644 7.268 -2.469 1.00 0.00 23 ALA B O 13
ATOM 14289 N N . ARG B 1 24 ? -9.416 7.792 -2.610 1.00 0.00 24 ARG B N 13
ATOM 14290 C CA . ARG B 1 24 ? -9.611 9.080 -3.256 1.00 0.00 24 ARG B CA 13
ATOM 14291 C C . ARG B 1 24 ? -9.535 8.901 -4.774 1.00 0.00 24 ARG B C 13
ATOM 14292 O O . ARG B 1 24 ? -10.123 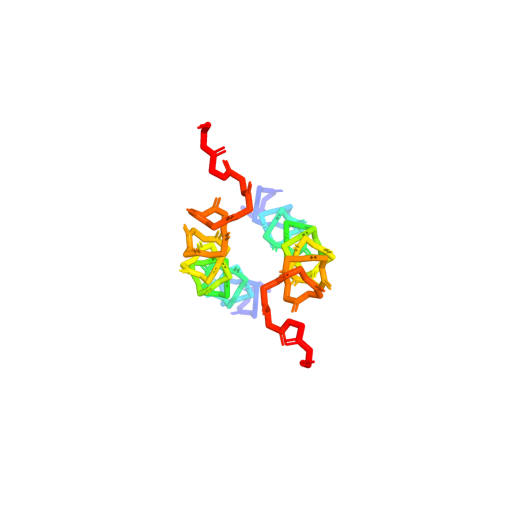9.720 -5.495 1.00 0.00 24 ARG B O 13
ATOM 14313 N N . LEU B 1 25 ? -8.822 7.851 -5.221 1.00 0.00 25 LEU B N 13
ATOM 14314 C CA . LEU B 1 25 ? -8.671 7.571 -6.639 1.00 0.00 25 LEU B CA 13
ATOM 14315 C C . LEU B 1 25 ? -9.873 6.758 -7.124 1.00 0.00 25 LEU B C 13
ATOM 14316 O O . LEU B 1 25 ? -10.345 7.013 -8.242 1.00 0.00 25 LEU B O 13
ATOM 14332 N N . LYS B 1 26 ? -10.336 5.811 -6.289 1.00 0.00 26 LYS B N 13
ATOM 14333 C CA . LYS B 1 26 ? -11.471 4.970 -6.631 1.00 0.00 26 LYS B CA 13
ATOM 14334 C C . LYS B 1 26 ? -12.698 5.851 -6.873 1.00 0.00 26 LYS B C 13
ATOM 14335 O O . LYS B 1 26 ? -13.613 5.405 -7.580 1.00 0.00 26 LYS B O 13
ATOM 14354 N N . LYS B 1 27 ? -12.693 7.064 -6.293 1.00 0.00 27 LYS B N 13
ATOM 14355 C CA . LYS B 1 27 ? -13.797 7.995 -6.444 1.00 0.00 27 LYS B CA 13
ATOM 14356 C C . LYS B 1 27 ? -13.705 8.670 -7.815 1.00 0.00 27 LYS B C 13
ATOM 14357 O O . LYS B 1 27 ? -14.693 9.289 -8.235 1.00 0.00 27 LYS B O 13
ATOM 14376 N N . LEU B 1 28 ? -12.539 8.538 -8.474 1.00 0.00 28 LEU B N 13
ATOM 14377 C CA . LEU B 1 28 ? -12.324 9.131 -9.782 1.00 0.00 28 LEU B CA 13
ATOM 14378 C C . LEU B 1 28 ? -12.354 8.032 -10.846 1.00 0.00 28 LEU B C 13
ATOM 14379 O O . LEU B 1 28 ? -12.805 8.308 -11.968 1.00 0.00 28 LEU B O 13
ATOM 14395 N N . VAL B 1 29 ? -11.882 6.826 -10.480 1.00 0.00 29 VAL B N 13
ATOM 14396 C CA . VAL B 1 29 ? -11.856 5.699 -11.397 1.00 0.00 29 VAL B CA 13
ATOM 14397 C C . VAL B 1 29 ? -12.971 4.720 -11.027 1.00 0.00 29 VAL B C 13
ATOM 14398 O O . VAL B 1 29 ? -13.893 4.542 -11.836 1.00 0.00 29 VAL B O 13
ATOM 14411 N N . GLY B 1 30 ? -12.868 4.114 -9.830 1.00 0.00 30 GLY B N 13
ATOM 14412 C CA . GLY B 1 30 ? -13.860 3.163 -9.359 1.00 0.00 30 GLY B CA 13
ATOM 14413 C C . GLY B 1 30 ? -15.235 3.834 -9.343 1.00 0.00 30 GLY B C 13
ATOM 14414 O O . GLY B 1 30 ? -16.228 3.137 -9.089 1.00 0.00 30 GLY B O 13
ATOM 14418 N N . GLU B 1 31 ? -15.266 5.152 -9.610 1.00 0.00 31 GLU B N 13
ATOM 14419 C CA . GLU B 1 31 ? -16.508 5.906 -9.627 1.00 0.00 31 GLU B CA 13
ATOM 14420 C C . GLU B 1 31 ? -17.333 5.495 -10.848 1.00 0.00 31 GLU B C 13
ATOM 14421 O O . GLU B 1 31 ? -16.775 5.472 -11.956 1.00 0.00 31 GLU B O 13
ATOM 14433 N N . ARG B 1 32 ? -18.623 5.185 -10.628 1.00 0.00 32 ARG B N 13
ATOM 14434 C CA . ARG B 1 32 ? -19.512 4.780 -11.703 1.00 0.00 32 ARG B CA 13
ATOM 14435 C C . ARG B 1 32 ? -19.566 5.887 -12.758 1.00 0.00 32 ARG B C 13
ATOM 14436 O O . ARG B 1 32 ? -19.491 7.068 -12.426 1.00 0.00 32 ARG B O 13
ATOM 14457 N N . MET A 1 1 ? 9.000 -11.728 16.758 1.00 0.00 1 MET A N 14
ATOM 14458 C CA . MET A 1 1 ? 9.632 -11.593 15.456 1.00 0.00 1 MET A CA 14
ATOM 14459 C C . MET A 1 1 ? 8.982 -12.571 14.475 1.00 0.00 1 MET A C 14
ATOM 14460 O O . MET A 1 1 ? 8.760 -12.185 13.317 1.00 0.00 1 MET A O 14
ATOM 14474 N N . ASP A 1 2 ? 8.695 -13.797 14.947 1.00 0.00 2 ASP A N 14
ATOM 14475 C CA . ASP A 1 2 ? 8.077 -14.817 14.118 1.00 0.00 2 ASP A CA 14
ATOM 14476 C C . ASP A 1 2 ? 6.822 -14.241 13.458 1.00 0.00 2 ASP A C 14
ATOM 14477 O O . ASP A 1 2 ? 6.532 -14.617 12.313 1.00 0.00 2 ASP A O 14
ATOM 14486 N N . ALA A 1 3 ? 6.115 -13.355 14.182 1.00 0.00 3 ALA A N 14
ATOM 14487 C CA . ALA A 1 3 ? 4.904 -12.735 13.671 1.00 0.00 3 ALA A CA 14
ATOM 14488 C C . ALA A 1 3 ? 5.266 -11.434 12.951 1.00 0.00 3 ALA A C 14
ATOM 14489 O O . ALA A 1 3 ? 4.423 -10.919 12.202 1.00 0.00 3 ALA A O 14
ATOM 14496 N N . ILE A 1 4 ? 6.493 -10.937 13.190 1.00 0.00 4 ILE A N 14
ATOM 14497 C CA . ILE A 1 4 ? 6.960 -9.709 12.568 1.00 0.00 4 ILE A CA 14
ATOM 14498 C C . ILE A 1 4 ? 7.332 -9.987 11.111 1.00 0.00 4 ILE A C 14
ATOM 14499 O O . ILE A 1 4 ? 6.925 -9.207 10.239 1.00 0.00 4 ILE A O 14
ATOM 14515 N N . LYS A 1 5 ? 8.086 -11.077 10.881 1.00 0.00 5 LYS A N 14
ATOM 14516 C CA . LYS A 1 5 ? 8.507 -11.452 9.541 1.00 0.00 5 LYS A CA 14
ATOM 14517 C C . LYS A 1 5 ? 7.279 -11.548 8.634 1.00 0.00 5 LYS A C 14
ATOM 14518 O O . LYS A 1 5 ? 7.396 -11.214 7.446 1.00 0.00 5 LYS A O 14
ATOM 14537 N N . LYS A 1 6 ? 6.145 -11.997 9.201 1.00 0.00 6 LYS A N 14
ATOM 14538 C CA . LYS A 1 6 ? 4.909 -12.135 8.447 1.00 0.00 6 LYS A CA 14
ATOM 14539 C C . LYS A 1 6 ? 4.161 -10.800 8.455 1.00 0.00 6 LYS A C 14
ATOM 14540 O O . LYS A 1 6 ? 3.444 -10.520 7.483 1.00 0.00 6 LYS A O 14
ATOM 14559 N N . LYS A 1 7 ? 4.338 -10.016 9.533 1.00 0.00 7 LYS A N 14
ATOM 14560 C CA . LYS A 1 7 ? 3.684 -8.726 9.663 1.00 0.00 7 LYS A CA 14
ATOM 14561 C C . LYS A 1 7 ? 4.008 -7.869 8.437 1.00 0.00 7 LYS A C 14
ATOM 14562 O O . LYS A 1 7 ? 3.073 -7.311 7.844 1.00 0.00 7 LYS A O 14
ATOM 14581 N N . MET A 1 8 ? 5.304 -7.783 8.087 1.00 0.00 8 MET A N 14
ATOM 14582 C CA . MET A 1 8 ? 5.742 -7.001 6.944 1.00 0.00 8 MET A CA 14
ATOM 14583 C C . MET A 1 8 ? 5.302 -7.699 5.656 1.00 0.00 8 MET A C 14
ATOM 14584 O O . MET A 1 8 ? 5.084 -7.004 4.653 1.00 0.00 8 MET A O 14
ATOM 14598 N N . GLN A 1 9 ? 5.183 -9.039 5.706 1.00 0.00 9 GLN A N 14
ATOM 14599 C CA . GLN A 1 9 ? 4.773 -9.820 4.552 1.00 0.00 9 GLN A CA 14
ATOM 14600 C C . GLN A 1 9 ? 3.281 -9.597 4.295 1.00 0.00 9 GLN A C 14
ATOM 14601 O O . GLN A 1 9 ? 2.847 -9.783 3.149 1.00 0.00 9 GLN A O 14
ATOM 14615 N N . MET A 1 10 ? 2.539 -9.209 5.347 1.00 0.00 10 MET A N 14
ATOM 14616 C CA . MET A 1 10 ? 1.112 -8.965 5.235 1.00 0.00 10 MET A CA 14
ATOM 14617 C C . MET A 1 10 ? 0.882 -7.611 4.559 1.00 0.00 10 MET A C 14
ATOM 14618 O O . MET A 1 10 ? 0.000 -7.528 3.692 1.00 0.00 10 MET A O 14
ATOM 14632 N N . LEU A 1 11 ? 1.667 -6.597 4.960 1.00 0.00 11 LEU A N 14
ATOM 14633 C CA . LEU A 1 11 ? 1.550 -5.263 4.396 1.00 0.00 11 LEU A CA 14
ATOM 14634 C C . LEU A 1 11 ? 2.230 -5.231 3.026 1.00 0.00 11 LEU A C 14
ATOM 14635 O O . LEU A 1 11 ? 1.836 -4.403 2.191 1.00 0.00 11 LEU A O 14
ATOM 14651 N N . LYS A 1 12 ? 3.220 -6.117 2.825 1.00 0.00 12 LYS A N 14
ATOM 14652 C CA . LYS A 1 12 ? 3.946 -6.190 1.568 1.00 0.00 12 LYS A CA 14
ATOM 14653 C C . LYS A 1 12 ? 3.012 -6.717 0.475 1.00 0.00 12 LYS A C 14
ATOM 14654 O O . LYS A 1 12 ? 3.113 -6.241 -0.665 1.00 0.00 12 LYS A O 14
ATOM 14673 N N . LEU A 1 13 ? 2.139 -7.672 0.838 1.00 0.00 13 LEU A N 14
ATOM 14674 C CA . LEU A 1 13 ? 1.199 -8.254 -0.104 1.00 0.00 13 LEU A CA 14
ATOM 14675 C C . LEU A 1 13 ? 0.114 -7.228 -0.436 1.00 0.00 13 LEU A C 14
ATOM 14676 O O . LEU A 1 13 ? -0.251 -7.117 -1.615 1.00 0.00 13 LEU A O 14
ATOM 14692 N N . ASP A 1 14 ? -0.374 -6.512 0.594 1.00 0.00 14 ASP A N 14
ATOM 14693 C CA . ASP A 1 14 ? -1.406 -5.507 0.412 1.00 0.00 14 ASP A CA 14
ATOM 14694 C C . ASP A 1 14 ? -0.847 -4.352 -0.423 1.00 0.00 14 ASP A C 14
ATOM 14695 O O . ASP A 1 14 ? -1.607 -3.771 -1.209 1.00 0.00 14 ASP A O 14
ATOM 14704 N N . ASN A 1 15 ? 0.451 -4.049 -0.237 1.00 0.00 15 ASN A N 14
ATOM 14705 C CA . ASN A 1 15 ? 1.102 -2.975 -0.968 1.00 0.00 15 ASN A CA 14
ATOM 14706 C C . ASN A 1 15 ? 1.101 -3.306 -2.462 1.00 0.00 15 ASN A C 14
ATOM 14707 O O . ASN A 1 15 ? 0.693 -2.445 -3.256 1.00 0.00 15 ASN A O 14
ATOM 14718 N N . TYR A 1 16 ? 1.550 -4.525 -2.809 1.00 0.00 16 TYR A N 14
ATOM 14719 C CA . TYR A 1 16 ? 1.578 -4.899 -4.212 1.00 0.00 16 TYR A CA 14
ATOM 14720 C C . TYR A 1 16 ? 0.148 -4.938 -4.755 1.00 0.00 16 TYR A C 14
ATOM 14721 O O . TYR A 1 16 ? -0.043 -4.562 -5.921 1.00 0.00 16 TYR A O 14
ATOM 14739 N N . HIS A 1 17 ? -0.808 -5.388 -3.923 1.00 0.00 17 HIS A N 14
ATOM 14740 C CA . HIS A 1 17 ? -2.200 -5.480 -4.328 1.00 0.00 17 HIS A CA 14
ATOM 14741 C C . HIS A 1 17 ? -2.772 -4.071 -4.495 1.00 0.00 17 HIS A C 14
ATOM 14742 O O . HIS A 1 17 ? -3.639 -3.885 -5.361 1.00 0.00 17 HIS A O 14
ATOM 14756 N N . LEU A 1 18 ? -2.285 -3.123 -3.675 1.00 0.00 18 LEU A N 14
ATOM 14757 C CA . LEU A 1 18 ? -2.746 -1.745 -3.731 1.00 0.00 18 LEU A CA 14
ATOM 14758 C C . LEU A 1 18 ? -2.100 -1.045 -4.929 1.00 0.00 18 LEU A C 14
ATOM 14759 O O . LEU A 1 18 ? -2.825 -0.386 -5.687 1.00 0.00 18 LEU A O 14
ATOM 14775 N N . GLU A 1 19 ? -0.771 -1.199 -5.072 1.00 0.00 19 GLU A N 14
ATOM 14776 C CA . GLU A 1 19 ? -0.039 -0.586 -6.167 1.00 0.00 19 GLU A CA 14
ATOM 14777 C C . GLU A 1 19 ? -0.643 -1.042 -7.496 1.00 0.00 19 GLU A C 14
ATOM 14778 O O . GLU A 1 19 ? -0.593 -0.267 -8.463 1.00 0.00 19 GLU A O 14
ATOM 14790 N N . ASN A 1 20 ? -1.191 -2.270 -7.519 1.00 0.00 20 ASN A N 14
ATOM 14791 C CA . ASN A 1 20 ? -1.798 -2.820 -8.720 1.00 0.00 20 ASN A CA 14
ATOM 14792 C C . ASN A 1 20 ? -3.118 -2.097 -8.997 1.00 0.00 20 ASN A C 14
ATOM 14793 O O . ASN A 1 20 ? -3.540 -2.067 -10.162 1.00 0.00 20 ASN A O 14
ATOM 14804 N N . GLU A 1 21 ? -3.732 -1.540 -7.938 1.00 0.00 21 GLU A N 14
ATOM 14805 C CA . GLU A 1 21 ? -4.991 -0.825 -8.067 1.00 0.00 21 GLU A CA 14
ATOM 14806 C C . GLU A 1 21 ? -4.711 0.625 -8.465 1.00 0.00 21 GLU A C 14
ATOM 14807 O O . GLU A 1 21 ? -5.463 1.166 -9.288 1.00 0.00 21 GLU A O 14
ATOM 14819 N N . VAL A 1 22 ? -3.652 1.216 -7.881 1.00 0.00 22 VAL A N 14
ATOM 14820 C CA . VAL A 1 22 ? -3.280 2.590 -8.172 1.00 0.00 22 VAL A CA 14
ATOM 14821 C C . VAL A 1 22 ? -2.567 2.644 -9.525 1.00 0.00 22 VAL A C 14
ATOM 14822 O O . VAL A 1 22 ? -2.910 3.513 -10.339 1.00 0.00 22 VAL A O 14
ATOM 14835 N N . ALA A 1 23 ? -1.604 1.728 -9.734 1.00 0.00 23 ALA A N 14
ATOM 14836 C CA . ALA A 1 23 ? -0.851 1.674 -10.976 1.00 0.00 23 ALA A CA 14
ATOM 14837 C C . ALA A 1 23 ? -1.821 1.516 -12.149 1.00 0.00 23 ALA A C 14
ATOM 14838 O O . ALA A 1 23 ? -1.417 1.786 -13.289 1.00 0.00 23 ALA A O 14
ATOM 14845 N N . ARG A 1 24 ? -3.061 1.088 -11.851 1.00 0.00 24 ARG A N 14
ATOM 14846 C CA . ARG A 1 24 ? -4.076 0.896 -12.873 1.00 0.00 24 ARG A CA 14
ATOM 14847 C C . ARG A 1 24 ? -5.034 2.090 -12.863 1.00 0.00 24 ARG A C 14
ATOM 14848 O O . ARG A 1 24 ? -5.815 2.227 -13.816 1.00 0.00 24 ARG A O 14
ATOM 14869 N N . LEU A 1 25 ? -4.957 2.916 -11.804 1.00 0.00 25 LEU A N 14
ATOM 14870 C CA . LEU A 1 25 ? -5.812 4.084 -11.675 1.00 0.00 25 LEU A CA 14
ATOM 14871 C C . LEU A 1 25 ? -5.044 5.325 -12.133 1.00 0.00 25 LEU A C 14
ATOM 14872 O O . LEU A 1 25 ? -5.654 6.193 -12.773 1.00 0.00 25 LEU A O 14
ATOM 14888 N N . LYS A 1 26 ? -3.741 5.383 -11.803 1.00 0.00 26 LYS A N 14
ATOM 14889 C CA . LYS A 1 26 ? -2.901 6.507 -12.178 1.00 0.00 26 LYS A CA 14
ATOM 14890 C C . LYS A 1 26 ? -2.899 6.651 -13.700 1.00 0.00 26 LYS A C 14
ATOM 14891 O O . LYS A 1 26 ? -2.680 7.771 -14.187 1.00 0.00 26 LYS A O 14
ATOM 14910 N N . LYS A 1 27 ? -3.138 5.534 -14.411 1.00 0.00 27 LYS A N 14
ATOM 14911 C CA . LYS A 1 27 ? -3.162 5.536 -15.864 1.00 0.00 27 LYS A CA 14
ATOM 14912 C C . LYS A 1 27 ? -4.500 6.101 -16.347 1.00 0.00 27 LYS A C 14
ATOM 14913 O O . LYS A 1 27 ? -4.617 6.401 -17.544 1.00 0.00 27 LYS A O 14
ATOM 14932 N N . LEU A 1 28 ? -5.466 6.235 -15.420 1.00 0.00 28 LEU A N 14
ATOM 14933 C CA . LEU A 1 28 ? -6.781 6.759 -15.749 1.00 0.00 28 LEU A CA 14
ATOM 14934 C C . LEU A 1 28 ? -6.890 8.201 -15.250 1.00 0.00 28 LEU A C 14
ATOM 14935 O O . LEU A 1 28 ? -7.521 9.018 -15.937 1.00 0.00 28 LEU A O 14
ATOM 14951 N N . VAL A 1 29 ? -6.283 8.482 -14.083 1.00 0.00 29 VAL A N 14
ATOM 14952 C CA . VAL A 1 29 ? -6.312 9.813 -13.500 1.00 0.00 29 VAL A CA 14
ATOM 14953 C C . VAL A 1 29 ? -4.953 10.484 -13.705 1.00 0.00 29 VAL A C 14
ATOM 14954 O O . VAL A 1 29 ? -4.899 11.509 -14.401 1.00 0.00 29 VAL A O 14
ATOM 14967 N N . GLY A 1 30 ? -3.899 9.904 -13.105 1.00 0.00 30 GLY A N 14
ATOM 14968 C CA . GLY A 1 30 ? -2.554 10.442 -13.221 1.00 0.00 30 GLY A CA 14
ATOM 14969 C C . GLY A 1 30 ? -2.171 10.532 -14.699 1.00 0.00 30 GLY A C 14
ATOM 14970 O O . GLY A 1 30 ? -1.109 11.097 -15.000 1.00 0.00 30 GLY A O 14
ATOM 14974 N N . GLU A 1 31 ? -3.028 9.981 -15.578 1.00 0.00 31 GLU A N 14
ATOM 14975 C CA . GLU A 1 31 ? -2.781 10.000 -17.009 1.00 0.00 31 GLU A CA 14
ATOM 14976 C C . GLU A 1 31 ? -2.947 11.428 -17.533 1.00 0.00 31 GLU A C 14
ATOM 14977 O O . GLU A 1 31 ? -3.937 12.077 -17.171 1.00 0.00 31 GLU A O 14
ATOM 14989 N N . ARG A 1 32 ? -1.988 11.881 -18.361 1.00 0.00 32 ARG A N 14
ATOM 14990 C CA . ARG A 1 32 ? -2.028 13.218 -18.927 1.00 0.00 32 ARG A CA 14
ATOM 14991 C C . ARG A 1 32 ? -2.173 13.121 -20.448 1.00 0.00 32 ARG A C 14
ATOM 14992 O O . ARG A 1 32 ? -1.863 14.069 -21.165 1.00 0.00 32 ARG A O 14
ATOM 15013 N N . MET B 1 1 ? 16.388 -6.767 12.646 1.00 0.00 1 MET B N 14
ATOM 15014 C CA . MET B 1 1 ? 15.136 -6.506 13.336 1.00 0.00 1 MET B CA 14
ATOM 15015 C C . MET B 1 1 ? 14.963 -4.998 13.518 1.00 0.00 1 MET B C 14
ATOM 15016 O O . MET B 1 1 ? 13.838 -4.507 13.341 1.00 0.00 1 MET B O 14
ATOM 15030 N N . ASP B 1 2 ? 16.062 -4.302 13.863 1.00 0.00 2 ASP B N 14
ATOM 15031 C CA . ASP B 1 2 ? 16.031 -2.864 14.065 1.00 0.00 2 ASP B CA 14
ATOM 15032 C C . ASP B 1 2 ? 15.382 -2.196 12.851 1.00 0.00 2 ASP B C 14
ATOM 15033 O O . ASP B 1 2 ? 14.678 -1.192 13.036 1.00 0.00 2 ASP B O 14
ATOM 15042 N N . ALA B 1 3 ? 15.628 -2.755 11.653 1.00 0.00 3 ALA B N 14
ATOM 15043 C CA . ALA B 1 3 ? 15.073 -2.216 10.423 1.00 0.00 3 ALA B CA 14
ATOM 15044 C C . ALA B 1 3 ? 13.724 -2.883 10.144 1.00 0.00 3 ALA B C 14
ATOM 15045 O O . ALA B 1 3 ? 12.961 -2.350 9.325 1.00 0.00 3 ALA B O 14
ATOM 15052 N N . ILE B 1 4 ? 13.460 -4.016 10.819 1.00 0.00 4 ILE B N 14
ATOM 15053 C CA . ILE B 1 4 ? 12.216 -4.745 10.645 1.00 0.00 4 ILE B CA 14
ATOM 15054 C C . ILE B 1 4 ? 11.093 -4.010 11.379 1.00 0.00 4 ILE B C 14
ATOM 15055 O O . ILE B 1 4 ? 10.015 -3.840 10.791 1.00 0.00 4 ILE B O 14
ATOM 15071 N N . LYS B 1 5 ? 11.360 -3.597 12.631 1.00 0.00 5 LYS B N 14
ATOM 15072 C CA . LYS B 1 5 ? 10.379 -2.889 13.435 1.00 0.00 5 LYS B CA 14
ATOM 15073 C C . LYS B 1 5 ? 9.877 -1.668 12.662 1.00 0.00 5 LYS B C 14
ATOM 15074 O O . LYS B 1 5 ? 8.700 -1.315 12.817 1.00 0.00 5 LYS B O 14
ATOM 15093 N N . LYS B 1 6 ? 10.765 -1.058 11.856 1.00 0.00 6 LYS B N 14
ATOM 15094 C CA . LYS B 1 6 ? 10.415 0.110 11.068 1.00 0.00 6 LYS B CA 14
ATOM 15095 C C . LYS B 1 6 ? 9.866 -0.339 9.712 1.00 0.00 6 LYS B C 14
ATOM 15096 O O . LYS B 1 6 ? 9.083 0.413 9.114 1.00 0.00 6 LYS B O 14
ATOM 15115 N N . LYS B 1 7 ? 10.280 -1.538 9.263 1.00 0.00 7 LYS B N 14
ATOM 15116 C CA . LYS B 1 7 ? 9.833 -2.079 7.991 1.00 0.00 7 LYS B CA 14
ATOM 15117 C C . LYS B 1 7 ? 8.308 -2.186 7.995 1.00 0.00 7 LYS B C 14
ATOM 15118 O O . LYS B 1 7 ? 7.678 -1.689 7.051 1.00 0.00 7 LYS B O 14
ATOM 15137 N N . MET B 1 8 ? 7.752 -2.825 9.041 1.00 0.00 8 MET B N 14
ATOM 15138 C CA . MET B 1 8 ? 6.314 -2.995 9.164 1.00 0.00 8 MET B CA 14
ATOM 15139 C C . MET B 1 8 ? 5.653 -1.623 9.308 1.00 0.00 8 MET B C 14
ATOM 15140 O O . MET B 1 8 ? 4.465 -1.502 8.975 1.00 0.00 8 MET B O 14
ATOM 15154 N N . GLN B 1 9 ? 6.422 -0.633 9.795 1.00 0.00 9 GLN B N 14
ATOM 15155 C CA . GLN B 1 9 ? 5.915 0.716 9.981 1.00 0.00 9 GLN B CA 14
ATOM 15156 C C . GLN B 1 9 ? 5.945 1.457 8.643 1.00 0.00 9 GLN B C 14
ATOM 15157 O O . GLN B 1 9 ? 5.151 2.392 8.468 1.00 0.00 9 GLN B O 14
ATOM 15171 N N . MET B 1 10 ? 6.847 1.032 7.739 1.00 0.00 10 MET B N 14
ATOM 15172 C CA . MET B 1 10 ? 6.977 1.652 6.431 1.00 0.00 10 MET B CA 14
ATOM 15173 C C . MET B 1 10 ? 5.827 1.188 5.536 1.00 0.00 10 MET B C 14
ATOM 15174 O O . MET B 1 10 ? 5.333 2.002 4.742 1.00 0.00 10 MET B O 14
ATOM 15188 N N . LEU B 1 11 ? 5.430 -0.090 5.678 1.00 0.00 11 LEU B N 14
ATOM 15189 C CA . LEU B 1 11 ? 4.347 -0.652 4.888 1.00 0.00 11 LEU B CA 14
ATOM 15190 C C . LEU B 1 11 ? 3.007 -0.188 5.461 1.00 0.00 11 LEU B C 14
ATOM 15191 O O . LEU B 1 11 ? 2.028 -0.135 4.702 1.00 0.00 11 LEU B O 14
ATOM 15207 N N . LYS B 1 12 ? 2.991 0.134 6.767 1.00 0.00 12 LYS B N 14
ATOM 15208 C CA . LYS B 1 12 ? 1.782 0.589 7.432 1.00 0.00 12 LYS B CA 14
ATOM 15209 C C . LYS B 1 12 ? 1.442 2.002 6.953 1.00 0.00 12 LYS B C 14
ATOM 15210 O O . LYS B 1 12 ? 0.252 2.285 6.746 1.00 0.00 12 LYS B O 14
ATOM 15229 N N . LEU B 1 13 ? 2.476 2.847 6.788 1.00 0.00 13 LEU B N 14
ATOM 15230 C CA . LEU B 1 13 ? 2.287 4.215 6.338 1.00 0.00 13 LEU B CA 14
ATOM 15231 C C . LEU B 1 13 ? 1.922 4.214 4.851 1.00 0.00 13 LEU B C 14
ATOM 15232 O O . LEU B 1 13 ? 0.998 4.946 4.470 1.00 0.00 13 LEU B O 14
ATOM 15248 N N . ASP B 1 14 ? 2.643 3.404 4.055 1.00 0.00 14 ASP B N 14
ATOM 15249 C CA . ASP B 1 14 ? 2.396 3.309 2.627 1.00 0.00 14 ASP B CA 14
ATOM 15250 C C . ASP B 1 14 ? 0.967 2.816 2.391 1.00 0.00 14 ASP B C 14
ATOM 15251 O O . ASP B 1 14 ? 0.339 3.268 1.423 1.00 0.00 14 ASP B O 14
ATOM 15260 N N . ASN B 1 15 ? 0.490 1.912 3.267 1.00 0.00 15 ASN B N 14
ATOM 15261 C CA . ASN B 1 15 ? -0.851 1.365 3.155 1.00 0.00 15 ASN B CA 14
ATOM 15262 C C . ASN B 1 15 ? -1.873 2.482 3.379 1.00 0.00 15 ASN B C 14
ATOM 15263 O O . ASN B 1 15 ? -2.803 2.603 2.567 1.00 0.00 15 ASN B O 14
ATOM 15274 N N . TYR B 1 16 ? -1.685 3.263 4.457 1.00 0.00 16 TYR B N 14
ATOM 15275 C CA . TYR B 1 16 ? -2.623 4.339 4.728 1.00 0.00 16 TYR B CA 14
ATOM 15276 C C . TYR B 1 16 ? -2.616 5.323 3.557 1.00 0.00 16 TYR B C 14
ATOM 15277 O O . TYR B 1 16 ? -3.692 5.845 3.228 1.00 0.00 16 TYR B O 14
ATOM 15295 N N . HIS B 1 17 ? -1.431 5.562 2.967 1.00 0.00 17 HIS B N 14
ATOM 15296 C CA . HIS B 1 17 ? -1.298 6.484 1.852 1.00 0.00 17 HIS B CA 14
ATOM 15297 C C . HIS B 1 17 ? -1.966 5.881 0.615 1.00 0.00 17 HIS B C 14
ATOM 15298 O O . HIS B 1 17 ? -2.630 6.628 -0.119 1.00 0.00 17 HIS B O 14
ATOM 15312 N N . LEU B 1 18 ? -1.779 4.565 0.411 1.00 0.00 18 LEU B N 14
ATOM 15313 C CA . LEU B 1 18 ? -2.359 3.872 -0.727 1.00 0.00 18 LEU B CA 14
ATOM 15314 C C . LEU B 1 18 ? -3.883 3.850 -0.583 1.00 0.00 18 LEU B C 14
ATOM 15315 O O . LEU B 1 18 ? -4.573 3.977 -1.604 1.00 0.00 18 LEU B O 14
ATOM 15331 N N . GLU B 1 19 ? -4.367 3.692 0.662 1.00 0.00 19 GLU B N 14
ATOM 15332 C CA . GLU B 1 19 ? -5.794 3.654 0.933 1.00 0.00 19 GLU B CA 14
ATOM 15333 C C . GLU B 1 19 ? -6.396 5.036 0.669 1.00 0.00 19 GLU B C 14
ATOM 15334 O O . GLU B 1 19 ? -7.379 5.117 -0.082 1.00 0.00 19 GLU B O 14
ATOM 15346 N N . ASN B 1 20 ? -5.805 6.077 1.280 1.00 0.00 20 ASN B N 14
ATOM 15347 C CA . ASN B 1 20 ? -6.279 7.440 1.111 1.00 0.00 20 ASN B CA 14
ATOM 15348 C C . ASN B 1 20 ? -6.173 7.833 -0.364 1.00 0.00 20 ASN B C 14
ATOM 15349 O O . ASN B 1 20 ? -7.014 8.619 -0.827 1.00 0.00 20 ASN B O 14
ATOM 15360 N N . GLU B 1 21 ? -5.161 7.289 -1.062 1.00 0.00 21 GLU B N 14
ATOM 15361 C CA . GLU B 1 21 ? -4.950 7.581 -2.469 1.00 0.00 21 GLU B CA 14
ATOM 15362 C C . GLU B 1 21 ? -5.943 6.772 -3.307 1.00 0.00 21 GLU B C 14
ATOM 15363 O O . GLU B 1 21 ? -6.352 7.262 -4.371 1.00 0.00 21 GLU B O 14
ATOM 15375 N N . VAL B 1 22 ? -6.305 5.573 -2.820 1.00 0.00 22 VAL B N 14
ATOM 15376 C CA . VAL B 1 22 ? -7.240 4.708 -3.519 1.00 0.00 22 VAL B CA 14
ATOM 15377 C C . VAL B 1 22 ? -8.665 5.218 -3.294 1.00 0.00 22 VAL B C 14
ATOM 15378 O O . VAL B 1 22 ? -9.471 5.153 -4.235 1.00 0.00 22 VAL B O 14
ATOM 15391 N N . ALA B 1 23 ? -8.944 5.708 -2.073 1.00 0.00 23 ALA B N 14
ATOM 15392 C CA . ALA B 1 23 ? -10.259 6.223 -1.731 1.00 0.00 23 ALA B CA 14
ATOM 15393 C C . ALA B 1 23 ? -10.510 7.520 -2.503 1.00 0.00 23 ALA B C 14
ATOM 15394 O O . ALA B 1 23 ? -11.674 7.939 -2.590 1.00 0.00 23 ALA B O 14
ATOM 15401 N N . ARG B 1 24 ? -9.433 8.119 -3.041 1.00 0.00 24 ARG B N 14
ATOM 15402 C CA . ARG B 1 24 ? -9.537 9.356 -3.797 1.00 0.00 24 ARG B CA 14
ATOM 15403 C C . ARG B 1 24 ? -9.598 9.030 -5.292 1.00 0.00 24 ARG B C 14
ATOM 15404 O O . ARG B 1 24 ? -10.277 9.763 -6.026 1.00 0.00 24 ARG B O 14
ATOM 15425 N N . LEU B 1 25 ? -8.900 7.958 -5.703 1.00 0.00 25 LEU B N 14
ATOM 15426 C CA . LEU B 1 25 ? -8.877 7.542 -7.096 1.00 0.00 25 LEU B CA 14
ATOM 15427 C C . LEU B 1 25 ? -10.163 6.777 -7.417 1.00 0.00 25 LEU B C 14
ATOM 15428 O O . LEU B 1 25 ? -10.689 6.948 -8.527 1.00 0.00 25 LEU B O 14
ATOM 15444 N N . LYS B 1 26 ? -10.635 5.963 -6.457 1.00 0.00 26 LYS B N 14
ATOM 15445 C CA . LYS B 1 26 ? -11.846 5.181 -6.637 1.00 0.00 26 LYS B CA 14
ATOM 15446 C C . LYS B 1 26 ? -13.039 6.125 -6.797 1.00 0.00 26 LYS B C 14
ATOM 15447 O O . LYS B 1 26 ? -14.082 5.679 -7.297 1.00 0.00 26 LYS B O 14
ATOM 15466 N N . LYS B 1 27 ? -12.865 7.391 -6.376 1.00 0.00 27 LYS B N 14
ATOM 15467 C CA . LYS B 1 27 ? -13.920 8.386 -6.471 1.00 0.00 27 LYS B CA 14
ATOM 15468 C C . LYS B 1 27 ? -13.891 9.023 -7.862 1.00 0.00 27 LYS B C 14
ATOM 15469 O O . LYS B 1 27 ? -14.887 9.654 -8.243 1.00 0.00 27 LYS B O 14
ATOM 15488 N N . LEU B 1 28 ? -12.768 8.846 -8.582 1.00 0.00 28 LEU B N 14
ATOM 15489 C CA . LEU B 1 28 ? -12.613 9.398 -9.917 1.00 0.00 28 LEU B CA 14
ATOM 15490 C C . LEU B 1 28 ? -12.859 8.299 -10.951 1.00 0.00 28 LEU B C 14
ATOM 15491 O O . LEU B 1 28 ? -13.414 8.603 -12.017 1.00 0.00 28 LEU B O 14
ATOM 15507 N N . VAL B 1 29 ? -12.448 7.060 -10.623 1.00 0.00 29 VAL B N 14
ATOM 15508 C CA . VAL B 1 29 ? -12.622 5.928 -11.517 1.00 0.00 29 VAL B CA 14
ATOM 15509 C C . VAL B 1 29 ? -13.744 5.033 -10.987 1.00 0.00 29 VAL B C 14
ATOM 15510 O O . VAL B 1 29 ? -14.782 4.928 -11.656 1.00 0.00 29 VAL B O 14
ATOM 15523 N N . GLY B 1 30 ? -13.517 4.415 -9.814 1.00 0.00 30 GLY B N 14
ATOM 15524 C CA . GLY B 1 30 ? -14.502 3.538 -9.202 1.00 0.00 30 GLY B CA 14
ATOM 15525 C C . GLY B 1 30 ? -15.815 4.302 -9.021 1.00 0.00 30 GLY B C 14
ATOM 15526 O O . GLY B 1 30 ? -16.820 3.670 -8.664 1.00 0.00 30 GLY B O 14
ATOM 15530 N N . GLU B 1 31 ? -15.782 5.624 -9.266 1.00 0.00 31 GLU B N 14
ATOM 15531 C CA . GLU B 1 31 ? -16.962 6.462 -9.130 1.00 0.00 31 GLU B CA 14
ATOM 15532 C C . GLU B 1 31 ? -18.175 5.723 -9.698 1.00 0.00 31 GLU B C 14
ATOM 15533 O O . GLU B 1 31 ? -18.320 5.687 -10.929 1.00 0.00 31 GLU B O 14
ATOM 15545 N N . ARG B 1 32 ? -19.008 5.157 -8.807 1.00 0.00 32 ARG B N 14
ATOM 15546 C CA . ARG B 1 32 ? -20.196 4.427 -9.218 1.00 0.00 32 ARG B CA 14
ATOM 15547 C C . ARG B 1 32 ? -21.022 5.298 -10.165 1.00 0.00 32 ARG B C 14
ATOM 15548 O O . ARG B 1 32 ? -22.235 5.125 -10.271 1.00 0.00 32 ARG B O 14
ATOM 15569 N N . MET A 1 1 ? 8.356 -11.811 16.905 1.00 0.00 1 MET A N 15
ATOM 15570 C CA . MET A 1 1 ? 9.089 -11.652 15.661 1.00 0.00 1 MET A CA 15
ATOM 15571 C C . MET A 1 1 ? 8.516 -12.607 14.611 1.00 0.00 1 MET A C 15
ATOM 15572 O O . MET A 1 1 ? 8.375 -12.191 13.451 1.00 0.00 1 MET A O 15
ATOM 15586 N N . ASP A 1 2 ? 8.203 -13.846 15.031 1.00 0.00 2 ASP A N 15
ATOM 15587 C CA . ASP A 1 2 ? 7.651 -14.846 14.133 1.00 0.00 2 ASP A CA 15
ATOM 15588 C C . ASP A 1 2 ? 6.439 -14.260 13.406 1.00 0.00 2 ASP A C 15
ATOM 15589 O O . ASP A 1 2 ? 6.267 -14.555 12.214 1.00 0.00 2 ASP A O 15
ATOM 15598 N N . ALA A 1 3 ? 5.637 -13.454 14.125 1.00 0.00 3 ALA A N 15
ATOM 15599 C CA . ALA A 1 3 ? 4.455 -12.834 13.553 1.00 0.00 3 ALA A CA 15
ATOM 15600 C C . ALA A 1 3 ? 4.846 -11.509 12.896 1.00 0.00 3 ALA A C 15
ATOM 15601 O O . ALA A 1 3 ? 4.040 -10.975 12.119 1.00 0.00 3 ALA A O 15
ATOM 15608 N N . ILE A 1 4 ? 6.055 -11.013 13.215 1.00 0.00 4 ILE A N 15
ATOM 15609 C CA . ILE A 1 4 ? 6.546 -9.763 12.659 1.00 0.00 4 ILE A CA 15
ATOM 15610 C C . ILE A 1 4 ? 7.001 -9.994 11.217 1.00 0.00 4 ILE A C 15
ATOM 15611 O O . ILE A 1 4 ? 6.635 -9.192 10.347 1.00 0.00 4 ILE A O 15
ATOM 15627 N N . LYS A 1 5 ? 7.781 -11.068 10.998 1.00 0.00 5 LYS A N 15
ATOM 15628 C CA . LYS A 1 5 ? 8.281 -11.399 9.674 1.00 0.00 5 LYS A CA 15
ATOM 15629 C C . LYS A 1 5 ? 7.109 -11.463 8.692 1.00 0.00 5 LYS A C 15
ATOM 15630 O O . LYS A 1 5 ? 7.295 -11.084 7.526 1.00 0.00 5 LYS A O 15
ATOM 15649 N N . LYS A 1 6 ? 5.944 -11.932 9.174 1.00 0.00 6 LYS A N 15
ATOM 15650 C CA . LYS A 1 6 ? 4.756 -12.042 8.344 1.00 0.00 6 LYS A CA 15
ATOM 15651 C C . LYS A 1 6 ? 4.024 -10.700 8.327 1.00 0.00 6 LYS A C 15
ATOM 15652 O O . LYS A 1 6 ? 3.401 -10.380 7.303 1.00 0.00 6 LYS A O 15
ATOM 15671 N N . LYS A 1 7 ? 4.111 -9.952 9.442 1.00 0.00 7 LYS A N 15
ATOM 15672 C CA . LYS A 1 7 ? 3.460 -8.658 9.554 1.00 0.00 7 LYS A CA 15
ATOM 15673 C C . LYS A 1 7 ? 3.850 -7.791 8.356 1.00 0.00 7 LYS A C 15
ATOM 15674 O O . LYS A 1 7 ? 2.951 -7.214 7.728 1.00 0.00 7 LYS A O 15
ATOM 15693 N N . MET A 1 8 ? 5.162 -7.718 8.066 1.00 0.00 8 MET A N 15
ATOM 15694 C CA . MET A 1 8 ? 5.662 -6.928 6.954 1.00 0.00 8 MET A CA 15
ATOM 15695 C C . MET A 1 8 ? 5.259 -7.596 5.638 1.00 0.00 8 MET A C 15
ATOM 15696 O O . MET A 1 8 ? 5.160 -6.891 4.624 1.00 0.00 8 MET A O 15
ATOM 15710 N N . GLN A 1 9 ? 5.039 -8.922 5.679 1.00 0.00 9 GLN A N 15
ATOM 15711 C CA . GLN A 1 9 ? 4.650 -9.676 4.499 1.00 0.00 9 GLN A CA 15
ATOM 15712 C C . GLN A 1 9 ? 3.182 -9.387 4.174 1.00 0.00 9 GLN A C 15
ATOM 15713 O O . GLN A 1 9 ? 2.807 -9.495 2.997 1.00 0.00 9 GLN A O 15
ATOM 15727 N N . MET A 1 10 ? 2.396 -9.033 5.206 1.00 0.00 10 MET A N 15
ATOM 15728 C CA . MET A 1 10 ? 0.986 -8.732 5.031 1.00 0.00 10 MET A CA 15
ATOM 15729 C C . MET A 1 10 ? 0.835 -7.323 4.455 1.00 0.00 10 MET A C 15
ATOM 15730 O O . MET A 1 10 ? -0.034 -7.128 3.592 1.00 0.00 10 MET A O 15
ATOM 15744 N N . LEU A 1 11 ? 1.671 -6.385 4.933 1.00 0.00 11 LEU A N 15
ATOM 15745 C CA . LEU A 1 11 ? 1.632 -5.009 4.467 1.00 0.00 11 LEU A CA 15
ATOM 15746 C C . LEU A 1 11 ? 2.325 -4.915 3.107 1.00 0.00 11 LEU A C 15
ATOM 15747 O O . LEU A 1 11 ? 1.994 -4.000 2.338 1.00 0.00 11 LEU A O 15
ATOM 15763 N N . LYS A 1 12 ? 3.258 -5.847 2.840 1.00 0.00 12 LYS A N 15
ATOM 15764 C CA . LYS A 1 12 ? 3.989 -5.868 1.586 1.00 0.00 12 LYS A CA 15
ATOM 15765 C C . LYS A 1 12 ? 3.087 -6.430 0.485 1.00 0.00 12 LYS A C 15
ATOM 15766 O O . LYS A 1 12 ? 3.222 -5.994 -0.668 1.00 0.00 12 LYS A O 15
ATOM 15785 N N . LEU A 1 13 ? 2.201 -7.372 0.855 1.00 0.00 13 LEU A N 15
ATOM 15786 C CA . LEU A 1 13 ? 1.288 -7.986 -0.094 1.00 0.00 13 LEU A CA 15
ATOM 15787 C C . LEU A 1 13 ? 0.189 -6.986 -0.457 1.00 0.00 13 LEU A C 15
ATOM 15788 O O . LEU A 1 13 ? -0.178 -6.916 -1.640 1.00 0.00 13 LEU A O 15
ATOM 15804 N N . ASP A 1 14 ? -0.307 -6.243 0.549 1.00 0.00 14 ASP A N 15
ATOM 15805 C CA . ASP A 1 14 ? -1.353 -5.258 0.336 1.00 0.00 14 ASP A CA 15
ATOM 15806 C C . ASP A 1 14 ? -0.794 -4.097 -0.489 1.00 0.00 14 ASP A C 15
ATOM 15807 O O . ASP A 1 14 ? -1.548 -3.527 -1.292 1.00 0.00 14 ASP A O 15
ATOM 15816 N N . ASN A 1 15 ? 0.495 -3.776 -0.280 1.00 0.00 15 ASN A N 15
ATOM 15817 C CA . ASN A 1 15 ? 1.145 -2.693 -1.000 1.00 0.00 15 ASN A CA 15
ATOM 15818 C C . ASN A 1 15 ? 1.207 -3.042 -2.488 1.00 0.00 15 ASN A C 15
ATOM 15819 O O . ASN A 1 15 ? 0.853 -2.184 -3.310 1.00 0.00 15 ASN A O 15
ATOM 15830 N N . TYR A 1 16 ? 1.651 -4.273 -2.800 1.00 0.00 16 TYR A N 15
ATOM 15831 C CA . TYR A 1 16 ? 1.739 -4.664 -4.197 1.00 0.00 16 TYR A CA 15
ATOM 15832 C C . TYR A 1 16 ? 0.358 -4.539 -4.845 1.00 0.00 16 TYR A C 15
ATOM 15833 O O . TYR A 1 16 ? 0.301 -4.160 -6.024 1.00 0.00 16 TYR A O 15
ATOM 15851 N N . HIS A 1 17 ? -0.704 -4.858 -4.085 1.00 0.00 17 HIS A N 15
ATOM 15852 C CA . HIS A 1 17 ? -2.064 -4.787 -4.594 1.00 0.00 17 HIS A CA 15
ATOM 15853 C C . HIS A 1 17 ? -2.473 -3.320 -4.740 1.00 0.00 17 HIS A C 15
ATOM 15854 O O . HIS A 1 17 ? -3.188 -3.002 -5.701 1.00 0.00 17 HIS A O 15
ATOM 15868 N N . LEU A 1 18 ? -2.020 -2.471 -3.800 1.00 0.00 18 LEU A N 15
ATOM 15869 C CA . LEU A 1 18 ? -2.337 -1.054 -3.826 1.00 0.00 18 LEU A CA 15
ATOM 15870 C C . LEU A 1 18 ? -1.488 -0.366 -4.897 1.00 0.00 18 LEU A C 15
ATOM 15871 O O . LEU A 1 18 ? -1.899 0.699 -5.380 1.00 0.00 18 LEU A O 15
ATOM 15887 N N . GLU A 1 19 ? -0.340 -0.975 -5.239 1.00 0.00 19 GLU A N 15
ATOM 15888 C CA . GLU A 1 19 ? 0.556 -0.424 -6.242 1.00 0.00 19 GLU A CA 15
ATOM 15889 C C . GLU A 1 19 ? 0.032 -0.778 -7.636 1.00 0.00 19 GLU A C 15
ATOM 15890 O O . GLU A 1 19 ? -0.081 0.132 -8.471 1.00 0.00 19 GLU A O 15
ATOM 15902 N N . ASN A 1 20 ? -0.270 -2.070 -7.856 1.00 0.00 20 ASN A N 15
ATOM 15903 C CA . ASN A 1 20 ? -0.776 -2.534 -9.136 1.00 0.00 20 ASN A CA 15
ATOM 15904 C C . ASN A 1 20 ? -2.205 -2.025 -9.331 1.00 0.00 20 ASN A C 15
ATOM 15905 O O . ASN A 1 20 ? -2.653 -1.948 -10.484 1.00 0.00 20 ASN A O 15
ATOM 15916 N N . GLU A 1 21 ? -2.883 -1.692 -8.217 1.00 0.00 21 GLU A N 15
ATOM 15917 C CA . GLU A 1 21 ? -4.248 -1.195 -8.266 1.00 0.00 21 GLU A CA 15
ATOM 15918 C C . GLU A 1 21 ? -4.230 0.296 -8.610 1.00 0.00 21 GLU A C 15
ATOM 15919 O O . GLU A 1 21 ? -5.118 0.741 -9.352 1.00 0.00 21 GLU A O 15
ATOM 15931 N N . VAL A 1 22 ? -3.237 1.027 -8.073 1.00 0.00 22 VAL A N 15
ATOM 15932 C CA . VAL A 1 22 ? -3.108 2.453 -8.322 1.00 0.00 22 VAL A CA 15
ATOM 15933 C C . VAL A 1 22 ? -2.466 2.671 -9.693 1.00 0.00 22 VAL A C 15
ATOM 15934 O O . VAL A 1 22 ? -2.917 3.568 -10.419 1.00 0.00 22 VAL A O 15
ATOM 15947 N N . ALA A 1 23 ? -1.444 1.859 -10.016 1.00 0.00 23 ALA A N 15
ATOM 15948 C CA . ALA A 1 23 ? -0.749 1.963 -11.288 1.00 0.00 23 ALA A CA 15
ATOM 15949 C C . ALA A 1 23 ? -1.730 1.664 -12.425 1.00 0.00 23 ALA A C 15
ATOM 15950 O O . ALA A 1 23 ? -1.437 2.040 -13.569 1.00 0.00 23 ALA A O 15
ATOM 15957 N N . ARG A 1 24 ? -2.854 1.005 -12.093 1.00 0.00 24 ARG A N 15
ATOM 15958 C CA . ARG A 1 24 ? -3.864 0.661 -13.079 1.00 0.00 24 ARG A CA 15
ATOM 15959 C C . ARG A 1 24 ? -4.965 1.723 -13.066 1.00 0.00 24 ARG A C 15
ATOM 15960 O O . ARG A 1 24 ? -5.785 1.733 -13.996 1.00 0.00 24 ARG A O 15
ATOM 15981 N N . LEU A 1 25 ? -4.961 2.582 -12.031 1.00 0.00 25 LEU A N 15
ATOM 15982 C CA . LEU A 1 25 ? -5.953 3.636 -11.902 1.00 0.00 25 LEU A CA 15
ATOM 15983 C C . LEU A 1 25 ? -5.336 4.967 -12.338 1.00 0.00 25 LEU A C 15
ATOM 15984 O O . LEU A 1 25 ? -6.057 5.787 -12.925 1.00 0.00 25 LEU A O 15
ATOM 16000 N N . LYS A 1 26 ? -4.036 5.152 -12.047 1.00 0.00 26 LYS A N 15
ATOM 16001 C CA . LYS A 1 26 ? -3.332 6.371 -12.406 1.00 0.00 26 LYS A CA 15
ATOM 16002 C C . LYS A 1 26 ? -3.373 6.550 -13.925 1.00 0.00 26 LYS A C 15
ATOM 16003 O O . LYS A 1 26 ? -3.261 7.695 -14.387 1.00 0.00 26 LYS A O 15
ATOM 16022 N N . LYS A 1 27 ? -3.531 5.434 -14.659 1.00 0.00 27 LYS A N 15
ATOM 16023 C CA . LYS A 1 27 ? -3.586 5.468 -16.111 1.00 0.00 27 LYS A CA 15
ATOM 16024 C C . LYS A 1 27 ? -4.961 5.975 -16.553 1.00 0.00 27 LYS A C 15
ATOM 16025 O O . LYS A 1 27 ? -5.116 6.298 -17.739 1.00 0.00 27 LYS A O 15
ATOM 16044 N N . LEU A 1 28 ? -5.915 6.032 -15.606 1.00 0.00 28 LEU A N 15
ATOM 16045 C CA . LEU A 1 28 ? -7.261 6.495 -15.896 1.00 0.00 28 LEU A CA 15
ATOM 16046 C C . LEU A 1 28 ? -7.439 7.912 -15.347 1.00 0.00 28 LEU A C 15
ATOM 16047 O O . LEU A 1 28 ? -8.180 8.694 -15.960 1.00 0.00 28 LEU A O 15
ATOM 16063 N N . VAL A 1 29 ? -6.767 8.209 -14.219 1.00 0.00 29 VAL A N 15
ATOM 16064 C CA . VAL A 1 29 ? -6.850 9.518 -13.596 1.00 0.00 29 VAL A CA 15
ATOM 16065 C C . VAL A 1 29 ? -5.515 10.246 -13.766 1.00 0.00 29 VAL A C 15
ATOM 16066 O O . VAL A 1 29 ? -5.503 11.320 -14.385 1.00 0.00 29 VAL A O 15
ATOM 16079 N N . GLY A 1 30 ? -4.434 9.656 -13.222 1.00 0.00 30 GLY A N 15
ATOM 16080 C CA . GLY A 1 30 ? -3.109 10.243 -13.314 1.00 0.00 30 GLY A CA 15
ATOM 16081 C C . GLY A 1 30 ? -2.687 10.314 -14.783 1.00 0.00 30 GLY A C 15
ATOM 16082 O O . GLY A 1 30 ? -1.548 10.721 -15.051 1.00 0.00 30 GLY A O 15
ATOM 16086 N N . GLU A 1 31 ? -3.599 9.921 -15.692 1.00 0.00 31 GLU A N 15
ATOM 16087 C CA . GLU A 1 31 ? -3.323 9.941 -17.118 1.00 0.00 31 GLU A CA 15
ATOM 16088 C C . GLU A 1 31 ? -2.597 11.240 -17.475 1.00 0.00 31 GLU A C 15
ATOM 16089 O O . GLU A 1 31 ? -2.733 12.217 -16.724 1.00 0.00 31 GLU A O 15
ATOM 16101 N N . ARG A 1 32 ? -1.854 11.226 -18.595 1.00 0.00 32 ARG A N 15
ATOM 16102 C CA . ARG A 1 32 ? -1.116 12.394 -19.044 1.00 0.00 32 ARG A CA 15
ATOM 16103 C C . ARG A 1 32 ? -1.681 12.865 -20.386 1.00 0.00 32 ARG A C 15
ATOM 16104 O O . ARG A 1 32 ? -1.595 14.045 -20.719 1.00 0.00 32 ARG A O 15
ATOM 16125 N N . MET B 1 1 ? 16.067 -7.208 12.657 1.00 0.00 1 MET B N 15
ATOM 16126 C CA . MET B 1 1 ? 14.827 -6.923 13.357 1.00 0.00 1 MET B CA 15
ATOM 16127 C C . MET B 1 1 ? 14.697 -5.412 13.562 1.00 0.00 1 MET B C 15
ATOM 16128 O O . MET B 1 1 ? 13.582 -4.891 13.415 1.00 0.00 1 MET B O 15
ATOM 16142 N N . ASP B 1 2 ? 15.821 -4.751 13.892 1.00 0.00 2 ASP B N 15
ATOM 16143 C CA . ASP B 1 2 ? 15.832 -3.315 14.114 1.00 0.00 2 ASP B CA 15
ATOM 16144 C C . ASP B 1 2 ? 15.180 -2.614 12.921 1.00 0.00 2 ASP B C 15
ATOM 16145 O O . ASP B 1 2 ? 14.499 -1.599 13.133 1.00 0.00 2 ASP B O 15
ATOM 16154 N N . ALA B 1 3 ? 15.398 -3.157 11.710 1.00 0.00 3 ALA B N 15
ATOM 16155 C CA . ALA B 1 3 ? 14.836 -2.588 10.498 1.00 0.00 3 ALA B CA 15
ATOM 16156 C C . ALA B 1 3 ? 13.459 -3.203 10.241 1.00 0.00 3 ALA B C 15
ATOM 16157 O O . ALA B 1 3 ? 12.693 -2.628 9.454 1.00 0.00 3 ALA B O 15
ATOM 16164 N N . ILE B 1 4 ? 13.176 -4.342 10.899 1.00 0.00 4 ILE B N 15
ATOM 16165 C CA . ILE B 1 4 ? 11.904 -5.027 10.743 1.00 0.00 4 ILE B CA 15
ATOM 16166 C C . ILE B 1 4 ? 10.817 -4.250 11.489 1.00 0.00 4 ILE B C 15
ATOM 16167 O O . ILE B 1 4 ? 9.743 -4.033 10.910 1.00 0.00 4 ILE B O 15
ATOM 16183 N N . LYS B 1 5 ? 11.112 -3.854 12.741 1.00 0.00 5 LYS B N 15
ATOM 16184 C CA . LYS B 1 5 ? 10.168 -3.110 13.556 1.00 0.00 5 LYS B CA 15
ATOM 16185 C C . LYS B 1 5 ? 9.735 -1.848 12.806 1.00 0.00 5 LYS B C 15
ATOM 16186 O O . LYS B 1 5 ? 8.583 -1.425 12.978 1.00 0.00 5 LYS B O 15
ATOM 16205 N N . LYS B 1 6 ? 10.653 -1.282 12.002 1.00 0.00 6 LYS B N 15
ATOM 16206 C CA . LYS B 1 6 ? 10.368 -0.081 11.235 1.00 0.00 6 LYS B CA 15
ATOM 16207 C C . LYS B 1 6 ? 9.791 -0.476 9.874 1.00 0.00 6 LYS B C 15
ATOM 16208 O O . LYS B 1 6 ? 8.996 0.301 9.324 1.00 0.00 6 LYS B O 15
ATOM 16227 N N . LYS B 1 7 ? 10.195 -1.654 9.366 1.00 0.00 7 LYS B N 15
ATOM 16228 C CA . LYS B 1 7 ? 9.720 -2.142 8.083 1.00 0.00 7 LYS B CA 15
ATOM 16229 C C . LYS B 1 7 ? 8.192 -2.202 8.098 1.00 0.00 7 LYS B C 15
ATOM 16230 O O . LYS B 1 7 ? 7.572 -1.690 7.154 1.00 0.00 7 LYS B O 15
ATOM 16249 N N . MET B 1 8 ? 7.623 -2.818 9.151 1.00 0.00 8 MET B N 15
ATOM 16250 C CA . MET B 1 8 ? 6.182 -2.942 9.284 1.00 0.00 8 MET B CA 15
ATOM 16251 C C . MET B 1 8 ? 5.564 -1.548 9.410 1.00 0.00 8 MET B C 15
ATOM 16252 O O . MET B 1 8 ? 4.386 -1.392 9.058 1.00 0.00 8 MET B O 15
ATOM 16266 N N . GLN B 1 9 ? 6.357 -0.579 9.901 1.00 0.00 9 GLN B N 15
ATOM 16267 C CA . GLN B 1 9 ? 5.891 0.786 10.070 1.00 0.00 9 GLN B CA 15
ATOM 16268 C C . GLN B 1 9 ? 5.962 1.515 8.727 1.00 0.00 9 GLN B C 15
ATOM 16269 O O . GLN B 1 9 ? 5.218 2.490 8.546 1.00 0.00 9 GLN B O 15
ATOM 16283 N N . MET B 1 10 ? 6.839 1.036 7.827 1.00 0.00 10 MET B N 15
ATOM 16284 C CA . MET B 1 10 ? 7.002 1.639 6.515 1.00 0.00 10 MET B CA 15
ATOM 16285 C C . MET B 1 10 ? 5.885 1.151 5.592 1.00 0.00 10 MET B C 15
ATOM 16286 O O . MET B 1 10 ? 5.359 1.966 4.820 1.00 0.00 10 MET B O 15
ATOM 16300 N N . LEU B 1 11 ? 5.548 -0.149 5.688 1.00 0.00 11 LEU B N 15
ATOM 16301 C CA . LEU B 1 11 ? 4.503 -0.735 4.867 1.00 0.00 11 LEU B CA 15
ATOM 16302 C C . LEU B 1 11 ? 3.136 -0.345 5.433 1.00 0.00 11 LEU B C 15
ATOM 16303 O O . LEU B 1 11 ? 2.164 -0.320 4.665 1.00 0.00 11 LEU B O 15
ATOM 16319 N N . LYS B 1 12 ? 3.089 -0.051 6.745 1.00 0.00 12 LYS B N 15
ATOM 16320 C CA . LYS B 1 12 ? 1.854 0.334 7.405 1.00 0.00 12 LYS B CA 15
ATOM 16321 C C . LYS B 1 12 ? 1.543 1.797 7.083 1.00 0.00 12 LYS B C 15
ATOM 16322 O O . LYS B 1 12 ? 0.356 2.140 6.983 1.00 0.00 12 LYS B O 15
ATOM 16341 N N . LEU B 1 13 ? 2.599 2.617 6.932 1.00 0.00 13 LEU B N 15
ATOM 16342 C CA . LEU B 1 13 ? 2.440 4.029 6.626 1.00 0.00 13 LEU B CA 15
ATOM 16343 C C . LEU B 1 13 ? 2.053 4.186 5.154 1.00 0.00 13 LEU B C 15
ATOM 16344 O O . LEU B 1 13 ? 1.119 4.950 4.869 1.00 0.00 13 LEU B O 15
ATOM 16360 N N . ASP B 1 14 ? 2.767 3.474 4.264 1.00 0.00 14 ASP B N 15
ATOM 16361 C CA . ASP B 1 14 ? 2.499 3.534 2.837 1.00 0.00 14 ASP B CA 15
ATOM 16362 C C . ASP B 1 14 ? 1.071 3.056 2.570 1.00 0.00 14 ASP B C 15
ATOM 16363 O O . ASP B 1 14 ? 0.471 3.511 1.585 1.00 0.00 14 ASP B O 15
ATOM 16372 N N . ASN B 1 15 ? 0.563 2.162 3.437 1.00 0.00 15 ASN B N 15
ATOM 16373 C CA . ASN B 1 15 ? -0.781 1.630 3.294 1.00 0.00 15 ASN B CA 15
ATOM 16374 C C . ASN B 1 15 ? -1.796 2.754 3.510 1.00 0.00 15 ASN B C 15
ATOM 16375 O O . ASN B 1 15 ? -2.693 2.909 2.668 1.00 0.00 15 ASN B O 15
ATOM 16386 N N . TYR B 1 16 ? -1.638 3.504 4.615 1.00 0.00 16 TYR B N 15
ATOM 16387 C CA . TYR B 1 16 ? -2.573 4.586 4.881 1.00 0.00 16 TYR B CA 15
ATOM 16388 C C . TYR B 1 16 ? -2.547 5.573 3.713 1.00 0.00 16 TYR B C 15
ATOM 16389 O O . TYR B 1 16 ? -3.618 6.094 3.368 1.00 0.00 16 TYR B O 15
ATOM 16407 N N . HIS B 1 17 ? -1.352 5.814 3.143 1.00 0.00 17 HIS B N 15
ATOM 16408 C CA . HIS B 1 17 ? -1.203 6.740 2.033 1.00 0.00 17 HIS B CA 15
ATOM 16409 C C . HIS B 1 17 ? -1.810 6.121 0.772 1.00 0.00 17 HIS B C 15
ATOM 16410 O O . HIS B 1 17 ? -2.465 6.851 0.014 1.00 0.00 17 HIS B O 15
ATOM 16424 N N . LEU B 1 18 ? -1.586 4.810 0.576 1.00 0.00 18 LEU B N 15
ATOM 16425 C CA . LEU B 1 18 ? -2.108 4.103 -0.580 1.00 0.00 18 LEU B CA 15
ATOM 16426 C C . LEU B 1 18 ? -3.637 4.095 -0.521 1.00 0.00 18 LEU B C 15
ATOM 16427 O O . LEU B 1 18 ? -4.269 4.308 -1.566 1.00 0.00 18 LEU B O 15
ATOM 16443 N N . GLU B 1 19 ? -4.191 3.853 0.681 1.00 0.00 19 GLU B N 15
ATOM 16444 C CA . GLU B 1 19 ? -5.632 3.818 0.871 1.00 0.00 19 GLU B CA 15
ATOM 16445 C C . GLU B 1 19 ? -6.202 5.222 0.668 1.00 0.00 19 GLU B C 15
ATOM 16446 O O . GLU B 1 19 ? -7.247 5.346 0.013 1.00 0.00 19 GLU B O 15
ATOM 16458 N N . ASN B 1 20 ? -5.518 6.238 1.227 1.00 0.00 20 ASN B N 15
ATOM 16459 C CA . ASN B 1 20 ? -5.955 7.619 1.108 1.00 0.00 20 ASN B CA 15
ATOM 16460 C C . ASN B 1 20 ? -5.831 8.064 -0.351 1.00 0.00 20 ASN B C 15
ATOM 16461 O O . ASN B 1 20 ? -6.641 8.897 -0.783 1.00 0.00 20 ASN B O 15
ATOM 16472 N N . GLU B 1 21 ? -4.836 7.511 -1.066 1.00 0.00 21 GLU B N 15
ATOM 16473 C CA . GLU B 1 21 ? -4.611 7.849 -2.462 1.00 0.00 21 GLU B CA 15
ATOM 16474 C C . GLU B 1 21 ? -5.571 7.042 -3.339 1.00 0.00 21 GLU B C 15
ATOM 16475 O O . GLU B 1 21 ? -6.007 7.567 -4.374 1.00 0.00 21 GLU B O 15
ATOM 16487 N N . VAL B 1 22 ? -5.874 5.802 -2.916 1.00 0.00 22 VAL B N 15
ATOM 16488 C CA . VAL B 1 22 ? -6.773 4.933 -3.658 1.00 0.00 22 VAL B CA 15
ATOM 16489 C C . VAL B 1 22 ? -8.219 5.356 -3.390 1.00 0.00 22 VAL B C 15
ATOM 16490 O O . VAL B 1 22 ? -9.063 5.169 -4.279 1.00 0.00 22 VAL B O 15
ATOM 16503 N N . ALA B 1 23 ? -8.473 5.906 -2.190 1.00 0.00 23 ALA B N 15
ATOM 16504 C CA . ALA B 1 23 ? -9.804 6.349 -1.812 1.00 0.00 23 ALA B CA 15
ATOM 16505 C C . ALA B 1 23 ? -10.239 7.490 -2.733 1.00 0.00 23 ALA B C 15
ATOM 16506 O O . ALA B 1 23 ? -11.448 7.633 -2.966 1.00 0.00 23 ALA B O 15
ATOM 16513 N N . ARG B 1 24 ? -9.261 8.267 -3.232 1.00 0.00 24 ARG B N 15
ATOM 16514 C CA . ARG B 1 24 ? -9.540 9.383 -4.120 1.00 0.00 24 ARG B CA 15
ATOM 16515 C C . ARG B 1 24 ? -9.691 8.865 -5.551 1.00 0.00 24 ARG B C 15
ATOM 16516 O O . ARG B 1 24 ? -10.609 9.320 -6.249 1.00 0.00 24 ARG B O 15
ATOM 16537 N N . LEU B 1 25 ? -8.800 7.940 -5.953 1.00 0.00 25 LEU B N 15
ATOM 16538 C CA . LEU B 1 25 ? -8.835 7.369 -7.289 1.00 0.00 25 LEU B CA 15
ATOM 16539 C C . LEU B 1 25 ? -10.119 6.555 -7.458 1.00 0.00 25 LEU B C 15
ATOM 16540 O O . LEU B 1 25 ? -10.747 6.657 -8.523 1.00 0.00 25 LEU B O 15
ATOM 16556 N N . LYS B 1 26 ? -10.478 5.774 -6.424 1.00 0.00 26 LYS B N 15
ATOM 16557 C CA . LYS B 1 26 ? -11.675 4.952 -6.458 1.00 0.00 26 LYS B CA 15
ATOM 16558 C C . LYS B 1 26 ? -12.908 5.855 -6.523 1.00 0.00 26 LYS B C 15
ATOM 16559 O O . LYS B 1 26 ? -13.934 5.415 -7.062 1.00 0.00 26 LYS B O 15
ATOM 16578 N N . LYS B 1 27 ? -12.785 7.080 -5.982 1.00 0.00 27 LYS B N 15
ATOM 16579 C CA . LYS B 1 27 ? -13.882 8.034 -5.980 1.00 0.00 27 LYS B CA 15
ATOM 16580 C C . LYS B 1 27 ? -13.969 8.708 -7.351 1.00 0.00 27 LYS B C 15
ATOM 16581 O O . LYS B 1 27 ? -14.982 9.371 -7.617 1.00 0.00 27 LYS B O 15
ATOM 16600 N N . LEU B 1 28 ? -12.926 8.527 -8.179 1.00 0.00 28 LEU B N 15
ATOM 16601 C CA . LEU B 1 28 ? -12.886 9.113 -9.507 1.00 0.00 28 LEU B CA 15
ATOM 16602 C C . LEU B 1 28 ? -13.116 8.018 -10.551 1.00 0.00 28 LEU B C 15
ATOM 16603 O O . LEU B 1 28 ? -13.737 8.309 -11.583 1.00 0.00 28 LEU B O 15
ATOM 16619 N N . VAL B 1 29 ? -12.618 6.801 -10.266 1.00 0.00 29 VAL B N 15
ATOM 16620 C CA . VAL B 1 29 ? -12.769 5.676 -11.173 1.00 0.00 29 VAL B CA 15
ATOM 16621 C C . VAL B 1 29 ? -13.742 4.663 -10.566 1.00 0.00 29 VAL B C 15
ATOM 16622 O O . VAL B 1 29 ? -14.793 4.417 -11.175 1.00 0.00 29 VAL B O 15
ATOM 16635 N N . GLY B 1 30 ? -13.379 4.107 -9.396 1.00 0.00 30 GLY B N 15
ATOM 16636 C CA . GLY B 1 30 ? -14.215 3.132 -8.716 1.00 0.00 30 GLY B CA 15
ATOM 16637 C C . GLY B 1 30 ? -15.623 3.704 -8.545 1.00 0.00 30 GLY B C 15
ATOM 16638 O O . GLY B 1 30 ? -16.526 2.945 -8.162 1.00 0.00 30 GLY B O 15
ATOM 16642 N N . GLU B 1 31 ? -15.781 5.010 -8.827 1.00 0.00 31 GLU B N 15
ATOM 16643 C CA . GLU B 1 31 ? -17.068 5.674 -8.705 1.00 0.00 31 GLU B CA 15
ATOM 16644 C C . GLU B 1 31 ? -18.087 4.971 -9.604 1.00 0.00 31 GLU B C 15
ATOM 16645 O O . GLU B 1 31 ? -17.673 4.375 -10.610 1.00 0.00 31 GLU B O 15
ATOM 16657 N N . ARG B 1 32 ? -19.377 5.054 -9.232 1.00 0.00 32 ARG B N 15
ATOM 16658 C CA . ARG B 1 32 ? -20.441 4.429 -10.000 1.00 0.00 32 ARG B CA 15
ATOM 16659 C C . ARG B 1 32 ? -20.222 4.708 -11.488 1.00 0.00 32 ARG B C 15
ATOM 16660 O O . ARG B 1 32 ? -19.538 5.665 -11.848 1.00 0.00 32 ARG B O 15
#

Sequence (64 aa):
MDAIKKKMQMLKLDNYHLENEVARLKKLVGERMDAIKKKMQMLKLDNYHLENEVARLKKLVGERMDAIKKKMQMLKLDNYHLENEVARLKKLVGERMDAIKKKMQMLKLDNYHLENEVARLKKLVGERMDAIKKKMQMLKLDNYHLENEVARLKKLVGERMDAIKKKMQMLKLDNYHLENEVARLKKLVGERMDAIKKKMQMLKLDNYHLENEVARLKKLVGERMDAIKKKMQMLKLDNYHLENEVARLKKLVGERMDAIKKKMQMLKLDNYHLENEVARLKKLVGERMDAIKKKMQMLKLDNYHLENEVARLKKLVGERMDAIKKKMQMLKLDNYHLENEVARLKKLVGERMDAIKKKMQMLKLDNYHLENEVARLKKLVGERMDAIKKKMQMLKLDNYHLENEVARLKKLVGERMDAIKKKMQMLKLDNYHLENEVARLKKLVGERMDAIKKKMQMLKLDNYHLENEVARLKKLVGERMDAIKKKMQMLKLDNYHLENEVARLKKLVGERMDAIKKKMQMLKLDNYHLENEVARLKKLVGERMDAIKKKMQMLKLDNYHLENEVARLKKLVGERMDAIKKKMQMLKLDNYHLENEVARLKKLVGERMDAIKKKMQMLKLDNYHLENEVARLKKLVGERMDAIKKKMQMLKLDNYHLENEVARLKKLVGERMDAIKKKMQMLKLDNYHLENEVARLKKLVGERMDAIKKKMQMLKLDNYHLENEVARLKKLVGERMDAIKKKMQMLKLDNYHLENEVARLKKLVGERMDAIKKKMQMLKLDNYHLENEVARLKKLVGERMDAIKKKMQMLKLDNYHLENEVARLKKLVGERMDAIKKKMQMLKLDNYHLENEVARLKKLVGERMDAIKKKMQMLKLDNYHLENEVARLKKLVGERMDAIKKKMQMLKLDNYHLENEVARLKKLVGERMDAIKKKMQMLKLDNYHLENEVARLKKLVGER